Protein AF-A0A3M2CG55-F1 (afdb_monomer_lite)

Structure (mmCIF, N/CA/C/O backbone):
data_AF-A0A3M2CG55-F1
#
_entry.id   AF-A0A3M2CG55-F1
#
loop_
_atom_site.group_PDB
_atom_site.id
_atom_site.type_symbol
_atom_site.label_atom_id
_atom_site.label_alt_id
_atom_site.label_comp_id
_atom_site.label_asym_id
_atom_site.label_entity_id
_atom_site.label_seq_id
_atom_site.pdbx_PDB_ins_code
_atom_site.Cartn_x
_atom_site.Cartn_y
_atom_site.Cartn_z
_atom_site.occupancy
_atom_site.B_iso_or_equiv
_atom_site.auth_seq_id
_atom_site.auth_comp_id
_atom_site.auth_asym_id
_atom_site.auth_atom_id
_atom_site.pdbx_PDB_model_num
ATOM 1 N N . MET A 1 1 ? 23.682 21.531 21.206 1.00 26.25 1 MET A N 1
ATOM 2 C CA . MET A 1 1 ? 23.199 22.755 20.529 1.00 26.25 1 MET A CA 1
ATOM 3 C C . MET A 1 1 ? 21.924 23.245 21.218 1.00 26.25 1 MET A C 1
ATOM 5 O O . MET A 1 1 ? 20.854 23.311 20.641 1.00 26.25 1 MET A O 1
ATOM 9 N N . VAL A 1 2 ? 22.069 23.544 22.510 1.00 25.70 2 VAL A N 1
ATOM 10 C CA . VAL A 1 2 ? 21.074 24.143 23.405 1.00 25.70 2 VAL A CA 1
ATOM 11 C C . VAL A 1 2 ? 21.759 25.420 23.893 1.00 25.70 2 VAL A C 1
ATOM 13 O O . VAL A 1 2 ? 22.900 25.323 24.341 1.00 25.70 2 VAL A O 1
ATOM 16 N N . ARG A 1 3 ? 21.092 26.579 23.776 1.00 21.97 3 ARG A N 1
ATOM 17 C CA . ARG A 1 3 ? 21.588 27.973 23.944 1.00 21.97 3 ARG A CA 1
ATOM 18 C C . ARG A 1 3 ? 21.997 28.702 22.655 1.00 21.97 3 ARG A C 1
ATOM 20 O O . ARG A 1 3 ? 23.155 29.057 22.477 1.00 21.97 3 ARG A O 1
ATOM 27 N N . LEU A 1 4 ? 21.018 29.030 21.816 1.00 25.38 4 LEU A N 1
ATOM 28 C CA . LEU A 1 4 ? 21.006 30.258 21.011 1.00 25.38 4 LEU A CA 1
ATOM 29 C C . LEU A 1 4 ? 19.561 30.522 20.559 1.00 25.38 4 LEU A C 1
ATOM 31 O O . LEU A 1 4 ? 18.880 29.589 20.158 1.00 25.38 4 LEU A O 1
ATOM 35 N N . LEU A 1 5 ? 19.138 31.789 20.643 1.00 26.67 5 LEU A N 1
ATOM 36 C CA . LEU A 1 5 ? 17.836 32.374 20.262 1.00 26.67 5 LEU A CA 1
ATOM 37 C C . LEU A 1 5 ? 16.772 32.508 21.372 1.00 26.67 5 LEU A C 1
ATOM 39 O O . LEU A 1 5 ? 15.738 31.850 21.412 1.00 26.67 5 LEU A O 1
ATOM 43 N N . ARG A 1 6 ? 17.022 33.499 22.239 1.00 24.69 6 ARG A N 1
ATOM 44 C CA . ARG A 1 6 ? 16.004 34.337 22.888 1.00 24.69 6 ARG A CA 1
ATOM 45 C C . ARG A 1 6 ? 15.798 35.608 22.044 1.00 24.69 6 ARG A C 1
ATOM 47 O O . ARG A 1 6 ? 16.784 36.249 21.704 1.00 24.69 6 ARG A O 1
ATOM 54 N N . ARG A 1 7 ? 14.528 36.020 21.933 1.00 24.45 7 ARG A N 1
ATOM 55 C CA . ARG A 1 7 ? 14.006 37.409 21.925 1.00 24.45 7 ARG A CA 1
ATOM 56 C C . ARG A 1 7 ? 14.149 38.290 20.661 1.00 24.45 7 ARG A C 1
ATOM 58 O O . ARG A 1 7 ? 15.180 38.906 20.442 1.00 24.45 7 ARG A O 1
ATOM 65 N N . ALA A 1 8 ? 12.979 38.520 20.048 1.00 23.98 8 ALA A N 1
ATOM 66 C CA . ALA A 1 8 ? 12.213 39.783 20.087 1.00 23.98 8 ALA A CA 1
ATOM 67 C C . ALA A 1 8 ? 12.105 40.664 18.818 1.00 23.98 8 ALA A C 1
ATOM 69 O O . ALA A 1 8 ? 13.100 41.034 18.208 1.00 23.98 8 ALA A O 1
ATOM 70 N N . CYS A 1 9 ? 10.849 41.111 18.626 1.00 21.31 9 CYS A N 1
ATOM 71 C CA . CYS A 1 9 ? 10.344 42.374 18.051 1.00 21.31 9 CYS A CA 1
ATOM 72 C C . CYS A 1 9 ? 9.960 42.408 16.546 1.00 21.31 9 CYS A C 1
ATOM 74 O O . CYS A 1 9 ? 10.848 42.286 15.716 1.00 21.31 9 CYS A O 1
ATOM 76 N N . VAL A 1 10 ? 8.655 42.454 16.158 1.00 26.12 10 VAL A N 1
ATOM 77 C CA . VAL A 1 10 ? 7.650 43.595 16.173 1.00 26.12 10 VAL A CA 1
ATOM 78 C C . VAL A 1 10 ? 7.767 44.415 14.848 1.00 26.12 10 VAL A C 1
ATOM 80 O O . VAL A 1 10 ? 8.865 44.316 14.307 1.00 26.12 10 VAL A O 1
ATOM 83 N N . PRO A 1 11 ? 6.814 45.226 14.268 1.00 41.59 11 PRO A N 1
ATOM 84 C CA . PRO A 1 11 ? 5.489 45.808 14.671 1.00 41.59 11 PRO A CA 1
ATOM 85 C C . PRO A 1 11 ? 4.428 45.940 13.484 1.00 41.59 11 PRO A C 1
ATOM 87 O O . PRO A 1 11 ? 4.685 45.369 12.429 1.00 41.59 11 PRO A O 1
ATOM 90 N N . PRO A 1 12 ? 3.364 46.809 13.486 1.00 51.78 12 PRO A N 1
ATOM 91 C CA . PRO A 1 12 ? 2.307 47.079 14.500 1.00 51.78 12 PRO A CA 1
ATOM 92 C C . PRO A 1 12 ? 0.910 47.613 13.979 1.00 51.78 12 PRO A C 1
ATOM 94 O O . PRO A 1 12 ? 0.717 47.826 12.791 1.00 51.78 12 PRO A O 1
ATOM 97 N N . LEU A 1 13 ? 0.019 47.974 14.937 1.00 23.86 13 LEU A N 1
ATOM 98 C CA . LEU A 1 13 ? -0.875 49.175 15.021 1.00 23.86 13 LEU A CA 1
ATOM 99 C C . LEU A 1 13 ? -1.915 49.458 13.901 1.00 23.86 13 LEU A C 1
ATOM 101 O O . LEU A 1 13 ? -1.547 49.782 12.782 1.00 23.86 13 LEU A O 1
ATOM 105 N N . LEU A 1 14 ? -3.208 49.613 14.247 1.00 22.41 14 LEU A N 1
ATOM 106 C CA . LEU A 1 14 ? -3.832 50.878 14.714 1.00 22.41 14 LEU A CA 1
ATOM 107 C C . LEU A 1 14 ? -5.372 50.889 14.482 1.00 22.41 14 LEU A C 1
ATOM 109 O O . LEU A 1 14 ? -5.838 50.946 13.356 1.00 22.41 14 LEU A O 1
ATOM 113 N N . ALA A 1 15 ? -6.118 50.936 15.590 1.00 22.23 15 ALA A N 1
ATOM 114 C CA . ALA A 1 15 ? -7.274 51.802 15.864 1.00 22.23 15 ALA A CA 1
ATOM 115 C C . ALA A 1 15 ? -8.600 51.797 15.054 1.00 22.23 15 ALA A C 1
ATOM 117 O O . ALA A 1 15 ? -8.653 52.025 13.853 1.00 22.23 15 ALA A O 1
ATOM 118 N N . LEU A 1 16 ? -9.652 51.889 15.885 1.00 22.45 16 LEU A N 1
ATOM 119 C CA . LEU A 1 16 ? -10.784 52.831 15.826 1.00 22.45 16 LEU A CA 1
ATOM 120 C C . LEU A 1 16 ? -12.058 52.409 15.058 1.00 22.45 16 LEU A C 1
ATOM 122 O O . LEU A 1 16 ? -12.044 52.276 13.843 1.00 22.45 16 LEU A O 1
ATOM 126 N N . LEU A 1 17 ? -13.174 52.461 15.814 1.00 21.52 17 LEU A N 1
ATOM 127 C CA . LEU A 1 17 ? -14.553 52.821 15.405 1.00 21.52 17 LEU A CA 1
ATOM 128 C C . LEU A 1 17 ? -15.327 51.736 14.613 1.00 21.52 17 LEU A C 1
ATOM 130 O O . LEU A 1 17 ? -14.801 51.160 13.682 1.00 21.52 17 LEU A O 1
ATOM 134 N N . LEU A 1 18 ? -16.589 51.381 14.888 1.00 25.20 18 LEU A N 1
ATOM 135 C CA . LEU A 1 18 ? -17.715 52.141 15.431 1.00 25.20 18 LEU A CA 1
ATOM 136 C C . LEU A 1 18 ? -18.802 51.194 15.975 1.00 25.20 18 LEU A C 1
ATOM 138 O O . LEU A 1 18 ? -19.165 50.195 15.360 1.00 25.20 18 LEU A O 1
ATOM 142 N N . THR A 1 19 ? -19.341 51.606 17.114 1.00 25.27 19 THR A N 1
ATOM 143 C CA . THR A 1 19 ? -20.649 51.284 17.696 1.00 25.27 19 THR A CA 1
ATOM 144 C C . THR A 1 19 ? -21.826 51.851 16.883 1.00 25.27 19 THR A C 1
ATOM 146 O O . THR A 1 19 ? -21.627 52.812 16.144 1.00 25.27 19 THR A O 1
ATOM 149 N N . LEU A 1 20 ? -23.042 51.313 17.127 1.00 27.09 20 LEU A N 1
ATOM 150 C CA . LEU A 1 20 ? -24.398 51.941 17.164 1.00 27.09 20 LEU A CA 1
ATOM 151 C C . LEU A 1 20 ? -25.459 51.000 16.539 1.00 27.09 20 LEU A C 1
ATOM 153 O O . LEU A 1 20 ? -25.208 50.418 15.496 1.00 27.09 20 LEU A O 1
ATOM 157 N N . ALA A 1 21 ? -26.679 50.819 17.055 1.00 29.12 21 ALA A N 1
ATOM 158 C CA . ALA A 1 21 ? -27.382 51.380 18.208 1.00 29.12 21 ALA A CA 1
ATOM 159 C C . ALA A 1 21 ? -28.706 50.621 18.426 1.00 29.12 21 ALA A C 1
ATOM 161 O O . ALA A 1 21 ? -29.329 50.201 17.454 1.00 29.12 21 ALA A O 1
ATOM 162 N N . ALA A 1 22 ? -29.170 50.565 19.677 1.00 26.06 22 ALA A N 1
ATOM 163 C CA . ALA A 1 22 ? -30.402 51.225 20.149 1.00 26.06 22 ALA A CA 1
ATOM 164 C C . ALA A 1 22 ? -30.485 51.000 21.678 1.00 26.06 22 ALA A C 1
ATOM 166 O O . ALA A 1 22 ? -30.548 49.857 22.113 1.00 26.06 22 ALA A O 1
ATOM 167 N N . CYS A 1 23 ? -30.170 51.990 22.526 1.00 21.98 23 CYS A N 1
ATOM 168 C CA . CYS A 1 23 ? -30.948 53.186 22.927 1.00 21.98 23 CYS A CA 1
ATOM 169 C C . CYS A 1 23 ? -32.095 52.872 23.908 1.00 21.98 23 CYS A C 1
ATOM 171 O O . CYS A 1 23 ? -32.875 51.980 23.607 1.00 21.98 23 CYS A O 1
ATOM 173 N N . VAL A 1 24 ? -32.381 53.600 25.000 1.00 24.64 24 VAL A N 1
ATOM 174 C CA . VAL A 1 24 ? -31.794 54.693 25.838 1.00 24.64 24 VAL A CA 1
ATOM 175 C C . VAL A 1 24 ? -32.980 55.129 26.750 1.00 24.64 24 VAL A C 1
ATOM 177 O O . VAL A 1 24 ? -34.118 55.050 26.292 1.00 24.64 24 VAL A O 1
ATOM 180 N N . ASP A 1 25 ? -32.831 55.314 28.069 1.00 24.08 25 ASP A N 1
ATOM 181 C CA . ASP A 1 25 ? -32.804 56.588 28.852 1.00 24.08 25 ASP A CA 1
ATOM 182 C C . ASP A 1 25 ? -33.180 56.198 30.312 1.00 24.08 25 ASP A C 1
ATOM 184 O O . ASP A 1 25 ? -33.898 55.215 30.492 1.00 24.08 25 ASP A O 1
ATOM 188 N N . ASP A 1 26 ? -32.904 56.896 31.417 1.00 24.23 26 ASP A N 1
ATOM 189 C CA . ASP A 1 26 ? -31.925 57.898 31.867 1.00 24.23 26 ASP A CA 1
ATOM 190 C C . ASP A 1 26 ? -32.228 58.171 33.368 1.00 24.23 26 ASP A C 1
ATOM 192 O O . ASP A 1 26 ? -33.373 58.023 33.793 1.00 24.23 26 ASP A O 1
ATOM 196 N N . ALA A 1 27 ? -31.183 58.556 34.117 1.00 24.98 27 ALA A N 1
ATOM 197 C CA . ALA A 1 27 ? -31.079 59.381 35.341 1.00 24.98 27 ALA A CA 1
ATOM 198 C C . ALA A 1 27 ? -32.081 59.214 36.522 1.00 24.98 27 ALA A C 1
ATOM 200 O O . ALA A 1 27 ? -33.283 59.095 36.360 1.00 24.98 27 ALA A O 1
ATOM 201 N N . SER A 1 28 ? -31.695 59.293 37.806 1.00 25.22 28 SER A N 1
ATOM 202 C CA . SER A 1 28 ? -30.753 60.244 38.419 1.00 25.22 28 SER A CA 1
ATOM 203 C C . SER A 1 28 ? -30.357 59.870 39.869 1.00 25.22 28 SER A C 1
ATOM 205 O O . SER A 1 28 ? -31.207 59.569 40.704 1.00 25.22 28 SER A O 1
ATOM 207 N N . ARG A 1 29 ? -29.051 59.995 40.149 1.00 24.14 29 ARG A N 1
ATOM 208 C CA . ARG A 1 29 ? -28.303 60.117 41.437 1.00 24.14 29 ARG A CA 1
ATOM 209 C C . ARG A 1 29 ? -28.640 61.443 42.188 1.00 24.14 29 ARG A C 1
ATOM 211 O O . ARG A 1 29 ? -29.309 62.249 41.539 1.00 24.14 29 ARG A O 1
ATOM 218 N N . PRO A 1 30 ? -28.198 61.770 43.447 1.00 34.94 30 PRO A N 1
ATOM 219 C CA . PRO A 1 30 ? -26.799 61.701 43.968 1.00 34.94 30 PRO A CA 1
ATOM 220 C C . PRO A 1 30 ? -26.645 61.425 45.500 1.00 34.94 30 PRO A C 1
ATOM 222 O O . PRO A 1 30 ? -27.631 61.375 46.220 1.00 34.94 30 PRO A O 1
ATOM 225 N N . LEU A 1 31 ? -25.483 61.074 46.075 1.00 23.11 31 LEU A N 1
ATOM 226 C CA . LEU A 1 31 ? -24.276 61.879 46.360 1.00 23.11 31 LEU A CA 1
ATOM 227 C C . LEU A 1 31 ? -23.182 60.965 46.983 1.00 23.11 31 LEU A C 1
ATOM 229 O O . LEU A 1 31 ? -23.497 60.094 47.789 1.00 23.11 31 LEU A O 1
ATOM 233 N N . GLU A 1 32 ? -21.914 61.205 46.639 1.00 25.73 32 GLU A N 1
ATOM 234 C CA . GLU A 1 32 ? -20.684 60.778 47.357 1.00 25.73 32 GLU A CA 1
ATOM 235 C C . GLU A 1 32 ? -20.467 61.629 48.641 1.00 25.73 32 GLU A C 1
ATOM 237 O O . GLU A 1 32 ? -21.126 62.673 48.723 1.00 25.73 32 GLU A O 1
ATOM 242 N N . PRO A 1 33 ? -19.583 61.289 49.628 1.00 27.34 33 PRO A N 1
ATOM 243 C CA . PRO A 1 33 ? -18.211 60.761 49.444 1.00 27.34 33 PRO A CA 1
ATOM 244 C C . PRO A 1 33 ? -17.692 59.707 50.474 1.00 27.34 33 PRO A C 1
ATOM 246 O O . PRO A 1 33 ? -18.220 59.544 51.569 1.00 27.34 33 PRO A O 1
ATOM 249 N N . GLN A 1 34 ? -16.607 59.008 50.114 1.00 28.62 34 GLN A N 1
ATOM 250 C CA . GLN A 1 34 ? -15.668 58.277 51.008 1.00 28.62 34 GLN A CA 1
ATOM 251 C C . GLN A 1 34 ? -14.806 59.291 51.823 1.00 28.62 34 GLN A C 1
ATOM 253 O O . GLN A 1 34 ? -14.785 60.448 51.388 1.00 28.62 34 GLN A O 1
ATOM 258 N N . PRO A 1 35 ? -14.055 58.955 52.916 1.00 31.22 35 PRO A N 1
ATOM 259 C CA . PRO A 1 35 ? -13.344 57.676 53.129 1.00 31.22 35 PRO A CA 1
ATOM 260 C C . PRO A 1 35 ? -13.103 57.201 54.606 1.00 31.22 35 PRO A C 1
ATOM 262 O O . PRO A 1 35 ? -13.511 57.851 55.563 1.00 31.22 35 PRO A O 1
ATOM 265 N N . GLU A 1 36 ? -12.367 56.079 54.730 1.00 23.69 36 GLU A N 1
ATOM 266 C CA . GLU A 1 36 ? -11.420 55.677 55.809 1.00 23.69 36 GLU A CA 1
ATOM 267 C C . GLU A 1 36 ? -11.813 54.698 56.957 1.00 23.69 36 GLU A C 1
ATOM 269 O O . GLU A 1 36 ? -12.602 55.015 57.839 1.00 23.69 36 GLU A O 1
ATOM 274 N N . HIS A 1 37 ? -11.117 53.535 56.927 1.00 24.62 37 HIS A N 1
ATOM 275 C CA . HIS A 1 37 ? -10.515 52.690 57.997 1.00 24.62 37 HIS A CA 1
ATOM 276 C C . HIS A 1 37 ? -11.377 52.220 59.199 1.00 24.62 37 HIS A C 1
ATOM 278 O O . HIS A 1 37 ? -12.043 53.006 59.852 1.00 24.62 37 HIS A O 1
ATOM 284 N N . GLY A 1 38 ? -11.388 50.958 59.656 1.00 23.59 38 GLY A N 1
ATOM 285 C CA . GLY A 1 38 ? -10.548 49.765 59.466 1.00 23.59 38 GLY A CA 1
ATOM 286 C C . GLY A 1 38 ? -11.160 48.564 60.246 1.00 23.59 38 GLY A C 1
ATOM 287 O O . GLY A 1 38 ? -12.231 48.710 60.839 1.00 23.59 38 GLY A O 1
ATOM 288 N N . PRO A 1 39 ? -10.550 47.363 60.217 1.00 28.27 39 PRO A N 1
ATOM 289 C CA . PRO A 1 39 ? -11.257 46.078 60.291 1.00 28.27 39 PRO A CA 1
ATOM 290 C C . PRO A 1 39 ? -11.457 45.511 61.711 1.00 28.27 39 PRO A C 1
ATOM 292 O O . PRO A 1 39 ? -10.545 45.505 62.532 1.00 28.27 39 PRO A O 1
ATOM 295 N N . TYR A 1 40 ? -12.624 44.906 61.963 1.00 24.91 40 TYR A N 1
ATOM 296 C CA . TYR A 1 40 ? -12.786 43.854 62.976 1.00 24.91 40 TYR A CA 1
ATOM 297 C C . TYR A 1 40 ? -12.661 42.492 62.277 1.00 24.91 40 TYR A C 1
ATOM 299 O O . TYR A 1 40 ? -13.648 41.930 61.811 1.00 24.91 40 TYR A O 1
ATOM 307 N N . LEU A 1 41 ? -11.434 41.978 62.182 1.00 25.75 41 LEU A N 1
ATOM 308 C CA . LEU A 1 41 ? -11.138 40.604 61.770 1.00 25.75 41 LEU A CA 1
ATOM 309 C C . LEU A 1 41 ? -11.158 39.703 63.014 1.00 25.75 41 LEU A C 1
ATOM 311 O O . LEU A 1 41 ? -10.268 39.768 63.860 1.00 25.75 41 LEU A O 1
ATOM 315 N N . SER A 1 42 ? -12.183 38.861 63.141 1.00 24.69 42 SER A N 1
ATOM 316 C CA . SER A 1 42 ? -12.109 37.648 63.956 1.00 24.69 42 SER A CA 1
ATOM 317 C C . SER A 1 42 ? -11.557 36.525 63.081 1.00 24.69 42 SER A C 1
ATOM 319 O O . SER A 1 42 ? -12.283 35.990 62.247 1.00 24.69 42 SER A O 1
ATOM 321 N N . ILE A 1 43 ? -10.285 36.176 63.259 1.00 27.33 43 ILE A N 1
ATOM 322 C CA . ILE A 1 43 ? -9.711 34.950 62.700 1.00 27.33 43 ILE A CA 1
ATOM 323 C C . ILE A 1 43 ? -10.067 33.822 63.676 1.00 27.33 43 ILE A C 1
ATOM 325 O O . ILE A 1 43 ? -9.558 33.786 64.795 1.00 27.33 43 ILE A O 1
ATOM 329 N N . LEU A 1 44 ? -10.995 32.949 63.284 1.00 29.06 44 LEU A N 1
ATOM 330 C CA . LEU A 1 44 ? -11.189 31.639 63.906 1.00 29.06 44 LEU A CA 1
ATOM 331 C C . LEU A 1 44 ? -10.458 30.632 63.023 1.00 29.06 44 LEU A C 1
ATOM 333 O O . LEU A 1 44 ? -10.974 30.208 61.996 1.00 29.06 44 LEU A O 1
ATOM 337 N N . ASP A 1 45 ? -9.234 30.309 63.425 1.00 27.55 45 ASP A N 1
ATOM 338 C CA . ASP A 1 45 ? -8.445 29.221 62.859 1.00 27.55 45 ASP A CA 1
ATOM 339 C C . ASP A 1 45 ? -9.033 27.900 63.386 1.00 27.55 45 ASP A C 1
ATOM 341 O O . ASP A 1 45 ? -9.084 27.671 64.598 1.00 27.55 45 ASP A O 1
ATOM 345 N N . ALA A 1 46 ? -9.553 27.054 62.498 1.00 26.30 46 ALA A N 1
ATOM 346 C CA . ALA A 1 46 ? -10.105 25.749 62.844 1.00 26.30 46 ALA A CA 1
ATOM 347 C C . ALA A 1 46 ? -9.107 24.659 62.435 1.00 26.30 46 ALA A C 1
ATOM 349 O O . ALA A 1 46 ? -9.047 24.265 61.275 1.00 26.30 46 ALA A O 1
ATOM 350 N N . THR A 1 47 ? -8.338 24.132 63.393 1.00 28.30 47 THR A N 1
ATOM 351 C CA . THR A 1 47 ? -7.600 22.872 63.214 1.00 28.30 47 THR A CA 1
ATOM 352 C C . THR A 1 47 ? -8.064 21.819 64.227 1.00 28.30 47 THR A C 1
ATOM 354 O O . THR A 1 47 ? -8.096 22.053 65.430 1.00 28.30 47 THR A O 1
ATOM 357 N N . ARG A 1 48 ? -8.487 20.675 63.668 1.00 33.22 48 ARG A N 1
ATOM 358 C CA . ARG A 1 48 ? -8.722 19.319 64.215 1.00 33.22 48 ARG A CA 1
ATOM 359 C C . ARG A 1 48 ? -8.909 19.153 65.739 1.00 33.22 48 ARG A C 1
ATOM 361 O O . ARG A 1 48 ? -7.951 19.206 66.501 1.00 33.22 48 ARG A O 1
ATOM 368 N N . GLY A 1 49 ? -10.128 18.738 66.106 1.00 32.31 49 GLY A N 1
ATOM 369 C CA . GLY A 1 49 ? -10.450 17.916 67.281 1.00 32.31 49 GLY A CA 1
ATOM 370 C C . GLY A 1 49 ? -10.483 18.635 68.628 1.00 32.31 49 GLY A C 1
ATOM 371 O O . GLY A 1 49 ? -9.434 18.888 69.199 1.00 32.31 49 GLY A O 1
ATOM 372 N N . GLY A 1 50 ? -11.686 18.901 69.159 1.00 41.84 50 GLY A N 1
ATOM 373 C CA . GLY A 1 50 ? -11.989 19.041 70.601 1.00 41.84 50 GLY A CA 1
ATOM 374 C C . GLY A 1 50 ? -11.185 20.034 71.461 1.00 41.84 50 GLY A C 1
ATOM 375 O O . GLY A 1 50 ? -11.434 20.117 72.660 1.00 41.84 50 GLY A O 1
ATOM 376 N N . ASN A 1 51 ? -10.242 20.782 70.890 1.00 40.94 51 ASN A N 1
ATOM 377 C CA . ASN A 1 51 ? -9.296 21.623 71.609 1.00 40.94 51 ASN A CA 1
ATOM 378 C C . ASN A 1 51 ? -9.792 23.064 71.744 1.00 40.94 51 ASN A C 1
ATOM 380 O O . ASN A 1 51 ? -10.634 23.524 70.965 1.00 40.94 51 ASN A O 1
ATOM 384 N N . PRO A 1 52 ? -9.292 23.787 72.756 1.00 48.00 52 PRO A N 1
ATOM 385 C CA . PRO A 1 52 ? -9.933 25.012 73.163 1.00 48.00 52 PRO A CA 1
ATOM 386 C C . PRO A 1 52 ? -9.643 26.218 72.252 1.00 48.00 52 PRO A C 1
ATOM 388 O O . PRO A 1 52 ? -8.539 26.376 71.735 1.00 48.00 52 PRO A O 1
ATOM 391 N N . ARG A 1 53 ? -10.638 27.097 72.068 1.00 48.31 53 ARG A N 1
ATOM 392 C CA . ARG A 1 53 ? -10.574 28.263 71.161 1.00 48.31 53 ARG A CA 1
ATOM 393 C C . ARG A 1 53 ? -9.811 29.434 71.780 1.00 48.31 53 ARG A C 1
ATOM 395 O O . ARG A 1 53 ? -9.934 29.681 72.977 1.00 48.31 53 ARG A O 1
ATOM 402 N N . PHE A 1 54 ? -9.075 30.188 70.958 1.00 44.91 54 PHE A N 1
ATOM 403 C CA . PHE A 1 54 ? -8.221 31.305 71.382 1.00 44.91 54 PHE A CA 1
ATOM 404 C C . PHE A 1 54 ? -8.761 32.674 70.931 1.00 44.91 54 PHE A C 1
ATOM 406 O O . PHE A 1 54 ? -9.167 32.846 69.783 1.00 44.91 54 PHE A O 1
ATOM 413 N N . ARG A 1 55 ? -8.723 33.684 71.816 1.00 48.47 55 ARG A N 1
ATOM 414 C CA . ARG A 1 55 ? -9.085 35.079 71.487 1.00 48.47 55 ARG A CA 1
ATOM 415 C C . ARG A 1 55 ? -8.189 36.094 72.207 1.00 48.47 55 ARG A C 1
ATOM 417 O O . ARG A 1 55 ? -8.151 36.107 73.438 1.00 48.47 55 ARG A O 1
ATOM 424 N N . PHE A 1 56 ? -7.533 36.995 71.464 1.00 56.03 56 PHE A N 1
ATOM 425 C CA . PHE A 1 56 ? -6.848 38.170 72.030 1.00 56.03 56 PHE A CA 1
ATOM 426 C C . PHE A 1 56 ? -7.860 39.234 72.482 1.00 56.03 56 PHE A C 1
ATOM 428 O O . PHE A 1 56 ? -8.812 39.552 71.768 1.00 56.03 56 PHE A O 1
ATOM 435 N N . LEU A 1 57 ? -7.652 39.807 73.671 1.00 54.91 57 LEU A N 1
ATOM 436 C CA . LEU A 1 57 ? -8.482 40.900 74.192 1.00 54.91 57 LEU A CA 1
ATOM 437 C C . LEU A 1 57 ? -7.800 42.261 73.933 1.00 54.91 57 LEU A C 1
ATOM 439 O O . LEU A 1 57 ? -6.601 42.382 74.192 1.00 54.91 57 LEU A O 1
ATOM 443 N N . PRO A 1 58 ? -8.525 43.301 73.475 1.00 46.22 58 PRO A N 1
ATOM 444 C CA . PRO A 1 58 ? -7.923 44.576 73.080 1.00 46.22 58 PRO A CA 1
ATOM 445 C C . PRO A 1 58 ? -7.252 45.327 74.255 1.00 46.22 58 PRO A C 1
ATOM 447 O O . PRO A 1 58 ? -7.710 45.232 75.403 1.00 46.22 58 PRO A O 1
ATOM 450 N N . PRO A 1 59 ? -6.189 46.120 74.002 1.00 44.22 59 PRO A N 1
ATOM 451 C CA . PRO A 1 59 ? -5.554 46.957 75.016 1.00 44.22 59 PRO A CA 1
ATOM 452 C C . PRO A 1 59 ? -6.447 48.154 75.393 1.00 44.22 59 PRO A C 1
ATOM 454 O O . PRO A 1 59 ? -6.875 48.931 74.547 1.00 44.22 59 PRO A O 1
ATOM 457 N N . LEU A 1 60 ? -6.715 48.338 76.691 1.00 36.41 60 LEU A N 1
ATOM 458 C CA . LEU A 1 60 ? -7.422 49.518 77.209 1.00 36.41 60 LEU A CA 1
ATOM 459 C C . LEU A 1 60 ? -6.591 50.787 76.938 1.00 36.41 60 LEU A C 1
ATOM 461 O O . LEU A 1 60 ? -5.529 50.961 77.540 1.00 36.41 60 LEU A O 1
ATOM 465 N N . GLY A 1 61 ? -7.083 51.676 76.071 1.00 32.97 61 GLY A N 1
ATOM 466 C CA . GLY A 1 61 ? -6.519 53.015 75.872 1.00 32.97 61 GLY A CA 1
ATOM 467 C C . GLY A 1 61 ? -6.533 53.863 77.160 1.00 32.97 61 GLY A C 1
ATOM 468 O O . GLY A 1 61 ? -7.269 53.555 78.106 1.00 32.97 61 GLY A O 1
ATOM 469 N N . PRO A 1 62 ? -5.710 54.926 77.248 1.00 33.47 62 PRO A N 1
ATOM 470 C CA . PRO A 1 62 ? -5.641 55.775 78.435 1.00 33.47 62 PRO A CA 1
ATOM 471 C C . PRO A 1 62 ? -6.990 56.471 78.676 1.00 33.47 62 PRO A C 1
ATOM 473 O O . PRO A 1 62 ? -7.491 57.184 77.811 1.00 33.47 62 PRO A O 1
ATOM 476 N N . ARG A 1 63 ? -7.581 56.272 79.864 1.00 27.48 63 ARG A N 1
ATOM 477 C CA . ARG A 1 63 ? -8.777 57.009 80.300 1.00 27.48 63 ARG A CA 1
ATOM 478 C C . ARG A 1 63 ? -8.461 58.506 80.344 1.00 27.48 63 ARG A C 1
ATOM 480 O O . ARG A 1 63 ? -7.553 58.922 81.063 1.00 27.48 63 ARG A O 1
ATOM 487 N N . LEU A 1 64 ? -9.231 59.284 79.588 1.00 28.31 64 LEU A N 1
ATOM 488 C CA . LEU A 1 64 ? -9.292 60.738 79.684 1.00 28.31 64 LEU A CA 1
ATOM 489 C C . LEU A 1 64 ? -9.767 61.144 81.086 1.00 28.31 64 LEU A C 1
ATOM 491 O O . LEU A 1 64 ? -10.666 60.526 81.657 1.00 28.31 64 LEU A O 1
ATOM 495 N N . ALA A 1 65 ? -9.106 62.157 81.637 1.00 27.09 65 ALA A N 1
ATOM 496 C CA . ALA A 1 65 ? -9.403 62.764 82.925 1.00 27.09 65 ALA A CA 1
ATOM 497 C C . ALA A 1 65 ? -10.781 63.450 82.927 1.00 27.09 65 ALA A C 1
ATOM 499 O O . ALA A 1 65 ? -11.164 64.073 81.939 1.00 27.09 65 ALA A O 1
ATOM 500 N N . GLY A 1 66 ? -11.482 63.359 84.059 1.00 27.75 66 GLY A N 1
ATOM 501 C CA . GLY A 1 66 ? -12.753 64.033 84.322 1.00 27.75 66 GLY A CA 1
ATOM 502 C C . GLY A 1 66 ? -13.282 63.719 85.725 1.00 27.75 66 GLY A C 1
ATOM 503 O O . GLY A 1 66 ? -14.079 62.805 85.887 1.00 27.75 66 GLY A O 1
ATOM 504 N N . ASP A 1 67 ? -12.772 64.483 86.692 1.00 25.36 67 ASP A N 1
ATOM 505 C CA . ASP A 1 67 ? -13.366 64.911 87.970 1.00 25.36 67 ASP A CA 1
ATOM 506 C C . ASP A 1 67 ? -13.632 63.943 89.150 1.00 25.36 67 ASP A C 1
ATOM 508 O O . ASP A 1 67 ? -14.605 63.202 89.226 1.00 25.36 67 ASP A O 1
ATOM 512 N N . GLU A 1 68 ? -12.720 64.081 90.128 1.00 28.64 68 GLU A N 1
ATOM 513 C CA . GLU A 1 68 ? -12.942 64.527 91.520 1.00 28.64 68 GLU A CA 1
ATOM 514 C C . GLU A 1 68 ? -13.943 63.806 92.456 1.00 28.64 68 GLU A C 1
ATOM 516 O O . GLU A 1 68 ? -15.151 63.984 92.368 1.00 28.64 68 GLU A O 1
ATOM 521 N N . LYS A 1 69 ? -13.383 63.194 93.521 1.00 24.66 69 LYS A N 1
ATOM 522 C CA . LYS A 1 69 ? -13.376 63.659 94.940 1.00 24.66 69 LYS A CA 1
ATOM 523 C C . LYS A 1 69 ? -13.661 62.593 96.016 1.00 24.66 69 LYS A C 1
ATOM 525 O O . LYS A 1 69 ? -14.460 61.685 95.852 1.00 24.66 69 LYS A O 1
ATOM 530 N N . SER A 1 70 ? -12.993 62.867 97.146 1.00 24.34 70 SER A N 1
ATOM 531 C CA . SER A 1 70 ? -13.140 62.401 98.540 1.00 24.34 70 SER A CA 1
ATOM 532 C C . SER A 1 70 ? -12.770 60.946 98.848 1.00 24.34 70 SER A C 1
ATOM 534 O O . SER A 1 70 ? -13.454 60.021 98.440 1.00 24.34 70 SER A O 1
ATOM 536 N N . GLU A 1 71 ? -11.620 60.717 99.494 1.00 27.95 71 GLU A N 1
ATOM 537 C CA . GLU A 1 71 ? -11.439 60.623 100.968 1.00 27.95 71 GLU A CA 1
ATOM 538 C C . GLU A 1 71 ? -11.327 59.142 101.365 1.00 27.95 71 GLU A C 1
ATOM 540 O O . GLU A 1 71 ? -12.005 58.308 100.793 1.00 27.95 71 GLU A O 1
ATOM 545 N N . LYS A 1 72 ? -10.549 58.677 102.340 1.00 23.97 72 LYS A N 1
ATOM 546 C CA . LYS A 1 72 ? -9.416 59.136 103.156 1.00 23.97 72 LYS A CA 1
ATOM 547 C C . LYS A 1 72 ? -9.107 57.907 104.028 1.00 23.97 72 LYS A C 1
ATOM 549 O O . LYS A 1 72 ? -10.053 57.238 104.430 1.00 23.97 72 LYS A O 1
ATOM 554 N N . SER A 1 73 ? -7.844 57.739 104.434 1.00 23.48 73 SER A N 1
ATOM 555 C CA . SER A 1 73 ? -7.413 57.048 105.674 1.00 23.48 73 SER A CA 1
ATOM 556 C C . SER A 1 73 ? -7.702 55.532 105.786 1.00 23.48 73 SER A C 1
ATOM 558 O O . SER A 1 73 ? -8.723 55.048 105.341 1.00 23.48 73 SER A O 1
ATOM 560 N N . GLU A 1 74 ? -6.882 54.679 106.390 1.00 26.92 74 GLU A N 1
ATOM 561 C CA . GLU A 1 74 ? -5.703 54.830 107.237 1.00 26.92 74 GLU A CA 1
ATOM 562 C C . GLU A 1 74 ? -5.092 53.424 107.431 1.00 26.92 74 GLU A C 1
ATOM 564 O O . GLU A 1 74 ? -5.856 52.470 107.493 1.00 26.92 74 GLU A O 1
ATOM 569 N N . LYS A 1 75 ? -3.757 53.358 107.611 1.00 24.55 75 LYS A N 1
ATOM 570 C CA . LYS A 1 75 ? -3.008 52.503 108.573 1.00 24.55 75 LYS A CA 1
ATOM 571 C C . LYS A 1 75 ? -3.221 50.969 108.574 1.00 24.55 75 LYS A C 1
ATOM 573 O O . LYS A 1 75 ? -4.293 50.452 108.352 1.00 24.55 75 LYS A O 1
ATOM 578 N N . SER A 1 76 ? -2.280 50.121 108.967 1.00 23.45 76 SER A N 1
ATOM 579 C CA . SER A 1 76 ? -0.848 50.174 109.261 1.00 23.45 76 SER A CA 1
ATOM 580 C C . SER A 1 76 ? -0.466 48.780 109.774 1.00 23.45 76 SER A C 1
ATOM 582 O O . SER A 1 76 ? -1.257 48.159 110.471 1.00 23.45 76 SER A O 1
ATOM 584 N N . GLU A 1 77 ? 0.796 48.416 109.557 1.00 26.44 77 GLU A N 1
ATOM 585 C CA . GLU A 1 77 ? 1.646 47.671 110.500 1.00 26.44 77 GLU A CA 1
ATOM 586 C C . GLU A 1 77 ? 1.476 46.154 110.737 1.00 26.44 77 GLU A C 1
ATOM 588 O O . GLU A 1 77 ? 0.502 45.697 111.316 1.00 26.44 77 GLU A O 1
ATOM 593 N N . LYS A 1 78 ? 2.617 45.478 110.476 1.00 24.64 78 LYS A N 1
ATOM 594 C CA . LYS A 1 78 ? 3.359 44.545 111.362 1.00 24.64 78 LYS A CA 1
ATOM 595 C C . LYS A 1 78 ? 2.695 43.207 111.718 1.00 24.64 78 LYS A C 1
ATOM 597 O O . LYS A 1 78 ? 1.493 43.085 111.805 1.00 24.64 78 LYS A O 1
ATOM 602 N N . SER A 1 79 ? 3.406 42.147 112.080 1.00 24.72 79 SER A N 1
ATOM 603 C CA . SER A 1 79 ? 4.786 41.672 111.944 1.00 24.72 79 SER A CA 1
ATOM 604 C C . SER A 1 79 ? 4.828 40.347 112.719 1.00 24.72 79 SER A C 1
ATOM 606 O O . SER A 1 79 ? 4.096 40.190 113.687 1.00 24.72 79 SER A O 1
ATOM 608 N N . GLU A 1 80 ? 5.800 39.500 112.387 1.00 27.16 80 GLU A N 1
ATOM 609 C CA . GLU A 1 80 ? 6.489 38.592 113.320 1.00 27.16 80 GLU A CA 1
ATOM 610 C C . GLU A 1 80 ? 5.872 37.238 113.753 1.00 27.16 80 GLU A C 1
ATOM 612 O O . GLU A 1 80 ? 4.941 37.135 114.537 1.00 27.16 80 GLU A O 1
ATOM 617 N N . LYS A 1 81 ? 6.628 36.206 113.339 1.00 26.47 81 LYS A N 1
ATOM 618 C CA . LYS A 1 81 ? 7.335 35.195 114.157 1.00 26.47 81 LYS A CA 1
ATOM 619 C C . LYS A 1 81 ? 6.578 34.042 114.840 1.00 26.47 81 LYS A C 1
ATOM 621 O O . LYS A 1 81 ? 5.930 34.180 115.862 1.00 26.47 81 LYS A O 1
ATOM 626 N N . SER A 1 82 ? 7.020 32.865 114.386 1.00 24.78 82 SER A N 1
ATOM 627 C CA . SER A 1 82 ? 7.616 31.766 115.164 1.00 24.78 82 SER A CA 1
ATOM 628 C C . SER A 1 82 ? 6.742 30.924 116.097 1.00 24.78 82 SER A C 1
ATOM 630 O O . SER A 1 82 ? 6.315 31.377 117.149 1.00 24.78 82 SER A O 1
ATOM 632 N N . GLY A 1 83 ? 6.783 29.614 115.838 1.00 24.89 83 GLY A N 1
ATOM 633 C CA . GLY A 1 83 ? 7.372 28.692 116.809 1.00 24.89 83 GLY A CA 1
ATOM 634 C C . GLY A 1 83 ? 6.437 27.674 117.464 1.00 24.89 83 GLY A C 1
ATOM 635 O O . GLY A 1 83 ? 5.602 28.020 118.283 1.00 24.89 83 GLY A O 1
ATOM 636 N N . LYS A 1 84 ? 6.791 26.404 117.224 1.00 25.02 84 LYS A N 1
ATOM 637 C CA . LYS A 1 84 ? 6.734 25.251 118.143 1.00 25.02 84 LYS A CA 1
ATOM 638 C C . LYS A 1 84 ? 5.399 24.547 118.442 1.00 25.02 84 LYS A C 1
ATOM 640 O O . LYS A 1 84 ? 4.600 24.959 119.264 1.00 25.02 84 LYS A O 1
ATOM 645 N N . GLU A 1 85 ? 5.381 23.327 117.898 1.00 25.25 85 GLU A N 1
ATOM 646 C CA . GLU A 1 85 ? 5.245 22.031 118.586 1.00 25.25 85 GLU A CA 1
ATOM 647 C C . GLU A 1 85 ? 3.923 21.595 119.252 1.00 25.25 85 GLU A C 1
ATOM 649 O O . GLU A 1 85 ? 3.506 22.094 120.289 1.00 25.25 85 GLU A O 1
ATOM 654 N N . ARG A 1 86 ? 3.512 20.411 118.762 1.00 25.88 86 ARG A N 1
ATOM 655 C CA . ARG A 1 86 ? 3.018 19.207 119.462 1.00 25.88 86 ARG A CA 1
ATOM 656 C C . ARG A 1 86 ? 1.505 18.990 119.631 1.00 25.88 86 ARG A C 1
ATOM 658 O O . ARG A 1 86 ? 0.862 19.522 120.520 1.00 25.88 86 ARG A O 1
ATOM 665 N N . LYS A 1 87 ? 1.114 17.901 118.949 1.00 23.83 87 LYS A N 1
ATOM 666 C CA . LYS A 1 87 ? 0.344 16.730 119.417 1.00 23.83 87 LYS A CA 1
ATOM 667 C C . LYS A 1 87 ? -1.193 16.754 119.331 1.00 23.83 87 LYS A C 1
ATOM 669 O O . LYS A 1 87 ? -1.886 17.278 120.185 1.00 23.83 87 LYS A O 1
ATOM 674 N N . SER A 1 88 ? -1.636 15.873 118.428 1.00 24.22 88 SER A N 1
ATOM 675 C CA . SER A 1 88 ? -2.602 14.776 118.619 1.00 24.22 88 SER A CA 1
ATOM 676 C C . SER A 1 88 ? -4.113 15.041 118.622 1.00 24.22 88 SER A C 1
ATOM 678 O O . SER A 1 88 ? -4.628 15.745 119.477 1.00 24.22 88 SER A O 1
ATOM 680 N N . LYS A 1 89 ? -4.760 14.206 117.786 1.00 25.06 89 LYS A N 1
ATOM 681 C CA . LYS A 1 89 ? -6.117 13.618 117.837 1.00 25.06 89 LYS A CA 1
ATOM 682 C C . LYS A 1 89 ? -7.308 14.406 117.258 1.00 25.06 89 LYS A C 1
ATOM 684 O O . LYS A 1 89 ? -7.930 15.201 117.940 1.00 25.06 89 LYS A O 1
ATOM 689 N N . LYS A 1 90 ? -7.657 14.010 116.023 1.00 26.88 90 LYS A N 1
ATOM 690 C CA . LYS A 1 90 ? -8.836 13.195 115.629 1.00 26.88 90 LYS A CA 1
ATOM 691 C C . LYS A 1 90 ? -10.245 13.691 116.021 1.00 26.88 90 LYS A C 1
ATOM 693 O O . LYS A 1 90 ? -10.624 13.527 117.173 1.00 26.88 90 LYS A O 1
ATOM 698 N N . SER A 1 91 ? -11.022 14.082 115.002 1.00 24.80 91 SER A N 1
ATOM 699 C CA . SER A 1 91 ? -12.426 13.689 114.696 1.00 24.80 91 SER A CA 1
ATOM 700 C C . SER A 1 91 ? -12.860 14.465 113.433 1.00 24.80 91 SER A C 1
ATOM 702 O O . SER A 1 91 ? -12.833 15.689 113.456 1.00 24.80 91 SER A O 1
ATOM 704 N N . GLU A 1 92 ? -12.959 13.849 112.253 1.00 32.25 92 GLU A N 1
ATOM 705 C CA . GLU A 1 92 ? -14.157 13.157 111.728 1.00 32.25 92 GLU A CA 1
ATOM 706 C C . GLU A 1 92 ? -15.329 14.116 111.443 1.00 32.25 92 GLU A C 1
ATOM 708 O O . GLU A 1 92 ? -16.022 14.537 112.370 1.00 32.25 92 GLU A O 1
ATOM 713 N N . LYS A 1 93 ? -15.507 14.462 110.155 1.00 28.11 93 LYS A N 1
ATOM 714 C CA . LYS A 1 93 ? -16.806 14.699 109.503 1.00 28.11 93 LYS A CA 1
ATOM 715 C C . LYS A 1 93 ? -16.640 14.815 107.978 1.00 28.11 93 LYS A C 1
ATOM 717 O O . LYS A 1 93 ? -16.146 15.823 107.490 1.00 28.11 93 LYS A O 1
ATOM 722 N N . ASP A 1 94 ? -16.908 13.692 107.328 1.00 28.23 94 ASP A N 1
ATOM 723 C CA . ASP A 1 94 ? -17.738 13.450 106.141 1.00 28.23 94 ASP A CA 1
ATOM 724 C C . ASP A 1 94 ? -17.981 14.552 105.090 1.00 28.23 94 ASP A C 1
ATOM 726 O O . ASP A 1 94 ? -18.278 15.705 105.403 1.00 28.23 94 ASP A O 1
ATOM 730 N N . ASP A 1 95 ? -17.989 14.034 103.857 1.00 30.19 95 ASP A N 1
ATOM 731 C CA . ASP A 1 95 ? -18.680 14.452 102.633 1.00 30.19 95 ASP A CA 1
ATOM 732 C C . ASP A 1 95 ? -17.908 15.251 101.557 1.00 30.19 95 ASP A C 1
ATOM 734 O O . ASP A 1 95 ? -17.514 16.406 101.715 1.00 30.19 95 ASP A O 1
ATOM 738 N N . ASP A 1 96 ? -17.771 14.540 100.427 1.00 28.77 96 ASP A N 1
ATOM 739 C CA . ASP A 1 96 ? -17.675 14.963 99.026 1.00 28.77 96 ASP A CA 1
ATOM 740 C C . ASP A 1 96 ? -16.347 15.535 98.503 1.00 28.77 96 ASP A C 1
ATOM 742 O O . ASP A 1 96 ? -16.228 16.680 98.067 1.00 28.77 96 ASP A O 1
ATOM 746 N N . GLY A 1 97 ? -15.343 14.651 98.448 1.00 28.25 97 GLY A N 1
ATOM 747 C CA . GLY A 1 97 ? -14.192 14.781 97.555 1.00 28.25 97 GLY A CA 1
ATOM 748 C C . GLY A 1 97 ? -14.566 14.404 96.119 1.00 28.25 97 GLY A C 1
ATOM 749 O O . GLY A 1 97 ? -14.571 13.230 95.760 1.00 28.25 97 GLY A O 1
ATOM 750 N N . MET A 1 98 ? -14.874 15.422 95.320 1.00 29.95 98 MET A N 1
ATOM 751 C CA . MET A 1 98 ? -14.813 15.389 93.862 1.00 29.95 98 MET A CA 1
ATOM 752 C C . MET A 1 98 ? -13.327 15.342 93.464 1.00 29.95 98 MET A C 1
ATOM 754 O O . MET A 1 98 ? -12.628 16.346 93.605 1.00 29.95 98 MET A O 1
ATOM 758 N N . ASP A 1 99 ? -12.829 14.186 93.018 1.00 31.70 99 ASP A N 1
ATOM 759 C CA . ASP A 1 99 ? -11.563 14.107 92.278 1.00 31.70 99 ASP A CA 1
ATOM 760 C C . ASP A 1 99 ? -11.788 14.783 90.916 1.00 31.70 99 ASP A C 1
ATOM 762 O O . ASP A 1 99 ? -12.272 14.176 89.961 1.00 31.70 99 ASP A O 1
ATOM 766 N N . ASP A 1 100 ? -11.513 16.086 90.857 1.00 34.28 100 ASP A N 1
ATOM 767 C CA . ASP A 1 100 ? -11.424 16.846 89.615 1.00 34.28 100 ASP A CA 1
ATOM 768 C C . ASP A 1 100 ? -10.040 16.606 88.997 1.00 34.28 100 ASP A C 1
ATOM 770 O O . ASP A 1 100 ? -9.091 17.364 89.201 1.00 34.28 100 ASP A O 1
ATOM 774 N N . ASP A 1 101 ? -9.920 15.499 88.267 1.00 36.47 101 ASP A N 1
ATOM 775 C CA . ASP A 1 101 ? -8.757 15.131 87.455 1.00 36.47 101 ASP A CA 1
ATOM 776 C C . ASP A 1 101 ? -8.716 15.963 86.148 1.00 36.47 101 ASP A C 1
ATOM 778 O O . ASP A 1 101 ? -8.488 15.449 85.050 1.00 36.47 101 ASP A O 1
ATOM 782 N N . THR A 1 102 ? -8.963 17.278 86.237 1.00 35.38 102 THR A N 1
ATOM 783 C CA . THR A 1 102 ? -8.810 18.190 85.098 1.00 35.38 102 THR A CA 1
ATOM 784 C C . THR A 1 102 ? -7.345 18.644 85.011 1.00 35.38 102 THR A C 1
ATOM 786 O O . THR A 1 102 ? -6.839 19.286 85.938 1.00 35.38 102 THR A O 1
ATOM 789 N N . PRO A 1 103 ? -6.617 18.363 83.912 1.00 43.41 103 PRO A N 1
ATOM 790 C CA . PRO A 1 103 ? -5.254 18.851 83.744 1.00 43.41 103 PRO A CA 1
ATOM 791 C C . PRO A 1 103 ? -5.254 20.386 83.726 1.00 43.41 103 PRO A C 1
ATOM 793 O O . PRO A 1 103 ? -5.842 21.018 82.849 1.00 43.41 103 PRO A O 1
ATOM 796 N N . ALA A 1 104 ? -4.590 21.005 84.704 1.00 56.88 104 ALA A N 1
ATOM 797 C CA . ALA A 1 104 ? -4.443 22.456 84.748 1.00 56.88 104 ALA A CA 1
ATOM 798 C C . ALA A 1 104 ? -3.691 22.943 83.495 1.00 56.88 104 ALA A C 1
ATOM 800 O O . ALA A 1 104 ? -2.509 22.635 83.329 1.00 56.88 104 ALA A O 1
ATOM 801 N N . LEU A 1 105 ? -4.371 23.700 82.627 1.00 61.56 105 LEU A N 1
ATOM 802 C CA . LEU A 1 105 ? -3.827 24.266 81.385 1.00 61.56 105 LEU A CA 1
ATOM 803 C C . LEU A 1 105 ? -2.491 24.992 81.648 1.00 61.56 105 LEU A C 1
ATOM 805 O O . LEU A 1 105 ? -2.428 25.891 82.493 1.00 61.56 105 LEU A O 1
ATOM 809 N N . ARG A 1 106 ? -1.423 24.647 80.907 1.00 72.50 106 ARG A N 1
ATOM 810 C CA . ARG A 1 106 ? -0.076 25.245 81.047 1.00 72.50 106 ARG A CA 1
ATOM 811 C C . ARG A 1 106 ? 0.335 26.100 79.837 1.00 72.50 106 ARG A C 1
ATOM 813 O O . ARG A 1 106 ? 1.274 25.742 79.123 1.00 72.50 106 ARG A O 1
ATOM 820 N N . PRO A 1 107 ? -0.324 27.239 79.569 1.00 78.69 107 PRO A N 1
ATOM 821 C CA . PRO A 1 107 ? 0.063 28.065 78.439 1.00 78.69 107 PRO A CA 1
ATOM 822 C C . PRO A 1 107 ? 1.413 28.769 78.650 1.00 78.69 107 PRO A C 1
ATOM 824 O O . PRO A 1 107 ? 1.805 29.126 79.767 1.00 78.69 107 PRO A O 1
ATOM 827 N N . VAL A 1 108 ? 2.109 29.005 77.541 1.00 81.50 108 VAL A N 1
ATOM 828 C CA . VAL A 1 108 ? 3.377 29.729 77.430 1.00 81.50 108 VAL A CA 1
ATOM 829 C C . VAL A 1 108 ? 3.199 30.863 76.424 1.00 81.50 108 VAL A C 1
ATOM 831 O O . VAL A 1 108 ? 2.630 30.655 75.359 1.00 81.50 108 VAL A O 1
ATOM 834 N N . VAL A 1 109 ? 3.690 32.061 76.737 1.00 84.00 109 VAL A N 1
ATOM 835 C CA . VAL A 1 109 ? 3.770 33.165 75.765 1.00 84.00 109 VAL A CA 1
ATOM 836 C C . VAL A 1 109 ? 5.230 33.367 75.383 1.00 84.00 109 VAL A C 1
ATOM 838 O O . VAL A 1 109 ? 6.039 33.701 76.244 1.00 84.00 109 VAL A O 1
ATOM 841 N N . GLU A 1 110 ? 5.568 33.178 74.115 1.00 86.06 110 GLU A N 1
ATOM 842 C CA . GLU A 1 110 ? 6.903 33.387 73.549 1.00 86.06 110 GLU A CA 1
ATOM 843 C C . GLU A 1 110 ? 6.920 34.670 72.715 1.00 86.06 110 GLU A C 1
ATOM 845 O O . GLU A 1 110 ? 5.970 34.979 72.001 1.00 86.06 110 GLU A O 1
ATOM 850 N N . ILE A 1 111 ? 8.002 35.433 72.812 1.00 86.81 111 ILE A N 1
ATOM 851 C CA . ILE A 1 111 ? 8.236 36.641 72.028 1.00 86.81 111 ILE A CA 1
ATOM 852 C C . ILE A 1 111 ? 9.531 36.446 71.271 1.00 86.81 111 ILE A C 1
ATOM 854 O O . ILE A 1 111 ? 10.560 36.160 71.881 1.00 86.81 111 ILE A O 1
ATOM 858 N N . CYS A 1 112 ? 9.493 36.624 69.958 1.00 85.31 112 CYS A N 1
ATOM 859 C CA . CYS A 1 112 ? 10.641 36.397 69.092 1.00 85.31 112 CYS A CA 1
ATOM 860 C C . CYS A 1 112 ? 10.748 37.459 67.997 1.00 85.31 112 CYS A C 1
ATOM 862 O O . CYS A 1 112 ? 9.754 38.074 67.607 1.00 85.31 112 CYS A O 1
ATOM 864 N N . ARG A 1 113 ? 11.976 37.707 67.528 1.00 86.25 113 ARG A N 1
ATOM 865 C CA . ARG A 1 113 ? 12.244 38.636 66.421 1.00 86.25 113 ARG A CA 1
ATOM 866 C C . ARG A 1 113 ? 11.850 37.984 65.096 1.00 86.25 113 ARG A C 1
ATOM 868 O O . ARG A 1 113 ? 12.167 36.811 64.875 1.00 86.25 113 ARG A O 1
ATOM 875 N N . LEU A 1 114 ? 11.171 38.742 64.237 1.00 80.38 114 LEU A N 1
ATOM 876 C CA . LEU A 1 114 ? 10.795 38.291 62.900 1.00 80.38 114 LEU A CA 1
ATOM 877 C C . LEU A 1 114 ? 11.958 38.467 61.919 1.00 80.38 114 LEU A C 1
ATOM 879 O O . LEU A 1 114 ? 12.548 39.544 61.828 1.00 80.38 114 LEU A O 1
ATOM 883 N N . GLU A 1 115 ? 12.241 37.412 61.157 1.00 77.19 115 GLU A N 1
ATOM 884 C CA . GLU A 1 115 ? 13.035 37.464 59.928 1.00 77.19 115 GLU A CA 1
ATOM 885 C C . GLU A 1 115 ? 12.186 36.831 58.817 1.00 77.19 115 GLU A C 1
ATOM 887 O O . GLU A 1 115 ? 11.998 35.613 58.766 1.00 77.19 115 GLU A O 1
ATOM 892 N N . GLY A 1 116 ? 11.585 37.674 57.971 1.00 70.06 116 GLY A N 1
ATOM 893 C CA . GLY A 1 116 ? 10.526 37.239 57.056 1.00 70.06 116 GLY A CA 1
ATOM 894 C C . GLY A 1 116 ? 9.274 36.753 57.814 1.00 70.06 116 GLY A C 1
ATOM 895 O O . GLY A 1 116 ? 8.959 37.299 58.871 1.00 70.06 116 GLY A O 1
ATOM 896 N N . PRO A 1 117 ? 8.550 35.729 57.317 1.00 63.22 117 PRO A N 1
ATOM 897 C CA . PRO A 1 117 ? 7.333 35.222 57.965 1.00 63.22 117 PRO A CA 1
ATOM 898 C C . PRO A 1 117 ? 7.598 34.352 59.211 1.00 63.22 117 PRO A C 1
ATOM 900 O O . PRO A 1 117 ? 6.653 33.913 59.874 1.00 63.22 117 PRO A O 1
ATOM 903 N N . SER A 1 118 ? 8.867 34.078 59.534 1.00 65.06 118 SER A N 1
ATOM 904 C CA . SER A 1 118 ? 9.290 33.141 60.580 1.00 65.06 118 SER A CA 1
ATOM 905 C C . SER A 1 118 ? 9.930 33.824 61.790 1.00 65.06 118 SER A C 1
ATOM 907 O O . SER A 1 118 ? 10.616 34.838 61.670 1.00 65.06 118 SER A O 1
ATOM 909 N N . CYS A 1 119 ? 9.750 33.219 62.968 1.00 71.94 119 CYS A N 1
ATOM 910 C CA . CYS A 1 119 ? 10.466 33.627 64.175 1.00 71.94 119 CYS A CA 1
ATOM 911 C C . CYS A 1 119 ? 11.889 33.072 64.186 1.00 71.94 119 CYS A C 1
ATOM 913 O O . CYS A 1 119 ? 12.073 31.858 64.243 1.00 71.94 119 CYS A O 1
ATOM 915 N N . ALA A 1 120 ? 12.878 33.965 64.171 1.00 64.75 120 ALA A N 1
ATOM 916 C CA . ALA A 1 120 ? 14.287 33.600 64.046 1.00 64.75 120 ALA A CA 1
ATOM 917 C C . ALA A 1 120 ? 15.002 33.417 65.395 1.00 64.75 120 ALA A C 1
ATOM 919 O O . ALA A 1 120 ? 15.833 32.522 65.533 1.00 64.75 120 ALA A O 1
ATOM 920 N N . ALA A 1 121 ? 14.674 34.228 66.408 1.00 76.50 121 ALA A N 1
ATOM 921 C CA . ALA A 1 121 ? 15.281 34.135 67.740 1.00 76.50 121 ALA A CA 1
ATOM 922 C C . ALA A 1 121 ? 14.300 34.534 68.853 1.00 76.50 121 ALA A C 1
ATOM 924 O O . ALA A 1 121 ? 13.638 35.571 68.757 1.00 76.50 121 ALA A O 1
ATOM 925 N N . GLU A 1 122 ? 14.223 33.724 69.917 1.00 82.56 122 GLU A N 1
ATOM 926 C CA . GLU A 1 122 ? 13.443 34.041 71.119 1.00 82.56 122 GLU A CA 1
ATOM 927 C C . GLU A 1 122 ? 14.090 35.192 71.896 1.00 82.56 122 GLU A C 1
ATOM 929 O O . GLU A 1 122 ? 15.268 35.159 72.244 1.00 82.56 122 GLU A O 1
ATOM 934 N N . VAL A 1 123 ? 13.282 36.208 72.173 1.00 83.88 123 VAL A N 1
ATOM 935 C CA . VAL A 1 123 ? 13.634 37.412 72.926 1.00 83.88 123 VAL A CA 1
ATOM 936 C C . VAL A 1 123 ? 13.167 37.280 74.372 1.00 83.88 123 VAL A C 1
ATOM 938 O O . VAL A 1 123 ? 13.883 37.667 75.293 1.00 83.88 123 VAL A O 1
ATOM 941 N N . ARG A 1 124 ? 11.963 36.731 74.595 1.00 86.81 124 ARG A N 1
ATOM 942 C CA . ARG A 1 124 ? 11.398 36.546 75.938 1.00 86.81 124 ARG A CA 1
ATOM 943 C C . ARG A 1 124 ? 10.343 35.441 75.972 1.00 86.81 124 ARG A C 1
ATOM 945 O O . ARG A 1 124 ? 9.674 35.189 74.978 1.00 86.81 124 ARG A O 1
ATOM 952 N N . ARG A 1 125 ? 10.146 34.833 77.145 1.00 86.94 125 ARG A N 1
ATOM 953 C CA . ARG A 1 125 ? 9.152 33.780 77.389 1.00 86.94 125 ARG A CA 1
ATOM 954 C C . ARG A 1 125 ? 8.468 33.953 78.745 1.00 86.94 125 ARG A C 1
ATOM 956 O O . ARG A 1 125 ? 9.142 34.153 79.752 1.00 86.94 125 ARG A O 1
ATOM 963 N N . PHE A 1 126 ? 7.142 33.828 78.778 1.00 87.12 126 PHE A N 1
ATOM 964 C CA . PHE A 1 126 ? 6.312 33.855 79.985 1.00 87.12 126 PHE A CA 1
ATOM 965 C C . PHE A 1 126 ? 5.665 32.493 80.214 1.00 87.12 126 PHE A C 1
ATOM 967 O O . PHE A 1 126 ? 5.067 31.928 79.301 1.00 87.12 126 PHE A O 1
ATOM 974 N N . THR A 1 127 ? 5.733 31.985 81.443 1.00 84.00 127 THR A N 1
ATOM 975 C CA . THR A 1 127 ? 5.157 30.682 81.820 1.00 84.00 127 THR A CA 1
ATOM 976 C C . THR A 1 127 ? 4.337 30.798 83.105 1.00 84.00 127 THR A C 1
ATOM 978 O O . THR A 1 127 ? 4.548 31.716 83.905 1.00 84.00 127 THR A O 1
ATOM 981 N N . VAL A 1 128 ? 3.405 29.867 83.333 1.00 78.88 128 VAL A N 1
ATOM 982 C CA . VAL A 1 128 ? 2.574 29.825 84.557 1.00 78.88 128 VAL A CA 1
ATOM 983 C C . VAL A 1 128 ? 3.430 29.655 85.827 1.00 78.88 128 VAL A C 1
ATOM 985 O O . VAL A 1 128 ? 3.152 30.266 86.864 1.00 78.88 128 VAL A O 1
ATOM 988 N N . GLU A 1 129 ? 4.516 28.881 85.727 1.00 75.56 129 GLU A N 1
ATOM 989 C CA . GLU A 1 129 ? 5.470 28.599 86.814 1.00 75.56 129 GLU A CA 1
ATOM 990 C C . GLU A 1 129 ? 6.620 29.630 86.913 1.00 75.56 129 GLU A C 1
ATOM 992 O O . GLU A 1 129 ? 7.458 29.554 87.818 1.00 75.56 129 GLU A O 1
ATOM 997 N N . GLY A 1 130 ? 6.661 30.624 86.017 1.00 70.00 130 GLY A N 1
ATOM 998 C CA . GLY A 1 130 ? 7.678 31.676 85.999 1.00 70.00 130 GLY A CA 1
ATOM 999 C C . GLY A 1 130 ? 7.719 32.497 87.295 1.00 70.00 130 GLY A C 1
ATOM 1000 O O . GLY A 1 130 ? 6.711 32.687 87.982 1.00 70.00 130 GLY A O 1
ATOM 1001 N N . ARG A 1 131 ? 8.897 33.024 87.657 1.00 66.88 131 ARG A N 1
ATOM 1002 C CA . ARG A 1 131 ? 9.072 33.882 88.845 1.00 66.88 131 ARG A CA 1
ATOM 1003 C C . ARG A 1 131 ? 9.141 35.357 88.452 1.00 66.88 131 ARG A C 1
ATOM 1005 O O . ARG A 1 131 ? 9.729 35.725 87.445 1.00 66.88 131 ARG A O 1
ATOM 1012 N N . GLY A 1 132 ? 8.598 36.231 89.300 1.00 73.12 132 GLY A N 1
ATOM 1013 C CA . GLY A 1 132 ? 8.736 37.679 89.129 1.00 73.12 132 GLY A CA 1
ATOM 1014 C C . GLY A 1 132 ? 7.972 38.229 87.921 1.00 73.12 132 GLY A C 1
ATOM 1015 O O . GLY A 1 132 ? 6.750 38.101 87.862 1.00 73.12 132 GLY A O 1
ATOM 1016 N N . ARG A 1 133 ? 8.684 38.911 87.013 1.00 68.50 133 ARG A N 1
ATOM 1017 C CA . ARG A 1 133 ? 8.101 39.628 85.863 1.00 68.50 133 ARG A CA 1
ATOM 1018 C C . ARG A 1 133 ? 7.816 38.735 84.649 1.00 68.50 133 ARG A C 1
ATOM 1020 O O . ARG A 1 133 ? 7.003 39.133 83.827 1.00 68.50 133 ARG A O 1
ATOM 1027 N N . ASP A 1 134 ? 8.348 37.515 84.624 1.00 76.81 134 ASP A N 1
ATOM 1028 C CA . ASP A 1 134 ? 8.170 36.553 83.522 1.00 76.81 134 ASP A CA 1
ATOM 1029 C C . ASP A 1 134 ? 7.045 35.534 83.805 1.00 76.81 134 ASP A C 1
ATOM 1031 O O . ASP A 1 134 ? 6.965 34.461 83.206 1.00 76.81 134 ASP A O 1
ATOM 1035 N N . ARG A 1 135 ? 6.163 35.851 84.764 1.00 81.38 135 ARG A N 1
ATOM 1036 C CA . ARG A 1 135 ? 5.056 34.983 85.181 1.00 81.38 135 ARG A CA 1
ATOM 1037 C C . ARG A 1 135 ? 3.773 35.298 84.417 1.00 81.38 135 ARG A C 1
ATOM 1039 O O . ARG A 1 135 ? 3.281 36.427 84.470 1.00 81.38 135 ARG A O 1
ATOM 1046 N N . LEU A 1 136 ? 3.180 34.269 83.821 1.00 82.56 136 LEU A N 1
ATOM 1047 C CA . LEU A 1 136 ? 1.825 34.301 83.281 1.00 82.56 136 LEU A CA 1
ATOM 1048 C C . LEU A 1 136 ? 0.810 34.098 84.419 1.00 82.56 136 LEU A C 1
ATOM 1050 O O . LEU A 1 136 ? 0.933 33.162 85.208 1.00 82.56 136 LEU A O 1
ATOM 1054 N N . LYS A 1 137 ? -0.176 34.992 84.542 1.00 79.25 137 LYS A N 1
ATOM 1055 C CA . LYS A 1 137 ? -1.218 34.923 85.582 1.00 79.25 137 LYS A CA 1
ATOM 1056 C C . LYS A 1 137 ? -2.550 34.507 84.968 1.00 79.25 137 LYS A C 1
ATOM 1058 O O . LYS A 1 137 ? -2.942 35.117 83.981 1.00 79.25 137 LYS A O 1
ATOM 1063 N N . ALA A 1 138 ? -3.227 33.537 85.572 1.00 74.19 138 ALA A N 1
ATOM 1064 C CA . ALA A 1 138 ? -4.599 33.156 85.239 1.00 74.19 138 ALA A CA 1
ATOM 1065 C C . ALA A 1 138 ? -5.594 33.821 86.207 1.00 74.19 138 ALA A C 1
ATOM 1067 O O . ALA A 1 138 ? -5.232 34.076 87.361 1.00 74.19 138 ALA A O 1
ATOM 1068 N N . ASP A 1 139 ? -6.806 34.107 85.739 1.00 70.44 139 ASP A N 1
ATOM 1069 C CA . ASP A 1 139 ? -7.976 34.371 86.582 1.00 70.44 139 ASP A CA 1
ATOM 1070 C C . ASP A 1 139 ? -8.944 33.174 86.594 1.00 70.44 139 ASP A C 1
ATOM 1072 O O . ASP A 1 139 ? -8.775 32.217 85.834 1.00 70.44 139 ASP A O 1
ATOM 1076 N N . ASP A 1 140 ? -9.939 33.231 87.482 1.00 58.62 140 ASP A N 1
ATOM 1077 C CA . ASP A 1 140 ? -10.920 32.157 87.703 1.00 58.62 140 ASP A CA 1
ATOM 1078 C C . ASP A 1 140 ? -11.849 31.928 86.486 1.00 58.62 140 ASP A C 1
ATOM 1080 O O . ASP A 1 140 ? -12.512 30.898 86.408 1.00 58.62 140 ASP A O 1
ATOM 1084 N N . ASP A 1 141 ? -11.857 32.848 85.509 1.00 57.12 141 ASP A N 1
ATOM 1085 C CA . ASP A 1 141 ? -12.626 32.758 84.257 1.00 57.12 141 ASP A CA 1
ATOM 1086 C C . ASP A 1 141 ? -11.814 32.105 83.110 1.00 57.12 141 ASP A C 1
ATOM 1088 O O . ASP A 1 141 ? -12.233 32.140 81.950 1.00 57.12 141 ASP A O 1
ATOM 1092 N N . GLY A 1 142 ? -10.619 31.568 83.387 1.00 62.56 142 GLY A N 1
ATOM 1093 C CA . GLY A 1 142 ? -9.749 30.948 82.380 1.00 62.56 142 GLY A CA 1
ATOM 1094 C C . GLY A 1 142 ? -9.013 31.946 81.476 1.00 62.56 142 GLY A C 1
ATOM 1095 O O . GLY A 1 142 ? -8.468 31.557 80.437 1.00 62.56 142 GLY A O 1
ATOM 1096 N N . ARG A 1 143 ? -8.970 33.239 81.839 1.00 73.69 143 ARG A N 1
ATOM 1097 C CA . ARG A 1 143 ? -8.206 34.254 81.101 1.00 73.69 143 ARG A CA 1
ATOM 1098 C C . ARG A 1 143 ? -6.787 34.348 81.637 1.00 73.69 143 ARG A C 1
ATOM 1100 O O . ARG A 1 143 ? -6.545 34.447 82.838 1.00 73.69 143 ARG A O 1
ATOM 1107 N N . PHE A 1 144 ? -5.827 34.420 80.725 1.00 77.75 144 PHE A N 1
ATOM 1108 C CA . PHE A 1 144 ? -4.410 34.535 81.043 1.00 77.75 144 PHE A CA 1
ATOM 1109 C C . PHE A 1 144 ? -3.879 35.930 80.721 1.00 77.75 144 PHE A C 1
ATOM 1111 O O . PHE A 1 144 ? -4.295 36.573 79.753 1.00 77.75 144 PHE A O 1
ATOM 1118 N N . LYS A 1 145 ? -2.929 36.404 81.532 1.00 81.19 145 LYS A N 1
ATOM 1119 C CA . LYS A 1 145 ? -2.304 37.721 81.406 1.00 81.19 145 LYS A CA 1
ATOM 1120 C C . LYS A 1 145 ? -0.791 37.682 81.610 1.00 81.19 145 LYS A C 1
ATOM 1122 O O . LYS A 1 145 ? -0.320 37.187 82.636 1.00 81.19 145 LYS A O 1
ATOM 1127 N N . ALA A 1 146 ? -0.055 38.335 80.709 1.00 81.12 146 ALA A N 1
ATOM 1128 C CA . ALA A 1 146 ? 1.363 38.677 80.862 1.00 81.12 146 ALA A CA 1
ATOM 1129 C C . ALA A 1 146 ? 1.583 40.194 80.716 1.00 81.12 146 ALA A C 1
ATOM 1131 O O . ALA A 1 146 ? 0.879 40.867 79.962 1.00 81.12 146 ALA A O 1
ATOM 1132 N N . ASP A 1 147 ? 2.547 40.747 81.454 1.00 79.69 147 ASP A N 1
ATOM 1133 C CA . ASP A 1 147 ? 2.957 42.152 81.339 1.00 79.69 147 ASP A CA 1
ATOM 1134 C C . ASP A 1 147 ? 4.384 42.200 80.768 1.00 79.69 147 ASP A C 1
ATOM 1136 O O . ASP A 1 147 ? 5.351 41.950 81.486 1.00 79.69 147 ASP A O 1
ATOM 1140 N N . TRP A 1 148 ? 4.529 42.536 79.485 1.00 82.75 148 TRP A N 1
ATOM 1141 C CA . TRP A 1 148 ? 5.832 42.642 78.830 1.00 82.75 148 TRP A CA 1
ATOM 1142 C C . TRP A 1 148 ? 6.392 44.060 78.939 1.00 82.75 148 TRP A C 1
ATOM 1144 O O . TRP A 1 148 ? 5.760 45.032 78.529 1.00 82.75 148 TRP A O 1
ATOM 1154 N N . HIS A 1 149 ? 7.581 44.189 79.522 1.00 80.62 149 HIS A N 1
ATOM 1155 C CA . HIS A 1 149 ? 8.294 45.453 79.668 1.00 80.62 149 HIS A CA 1
ATOM 1156 C C . HIS A 1 149 ? 9.426 45.528 78.641 1.00 80.62 149 HIS A C 1
ATOM 1158 O O . HIS A 1 149 ? 10.479 44.929 78.847 1.00 80.62 149 HIS A O 1
ATOM 1164 N N . THR A 1 150 ? 9.239 46.295 77.567 1.00 75.69 150 THR A N 1
ATOM 1165 C CA . THR A 1 150 ? 10.180 46.302 76.432 1.00 75.69 150 THR A CA 1
ATOM 1166 C C . THR A 1 150 ? 11.524 46.949 76.757 1.00 75.69 150 THR A C 1
ATOM 1168 O O . THR A 1 150 ? 12.529 46.625 76.130 1.00 75.69 150 THR A O 1
ATOM 1171 N N . LYS A 1 151 ? 11.569 47.809 77.785 1.00 76.69 151 LYS A N 1
ATOM 1172 C CA . LYS A 1 151 ? 12.806 48.438 78.280 1.00 76.69 151 LYS A CA 1
ATOM 1173 C C . LYS A 1 151 ? 13.883 47.419 78.670 1.00 76.69 151 LYS A C 1
ATOM 1175 O O . LYS A 1 151 ? 15.069 47.710 78.560 1.00 76.69 151 LYS A O 1
ATOM 1180 N N . ASP A 1 152 ? 13.473 46.252 79.160 1.00 72.94 152 ASP A N 1
ATOM 1181 C CA . ASP A 1 152 ? 14.398 45.249 79.689 1.00 72.94 152 ASP A CA 1
ATOM 1182 C C . ASP A 1 152 ? 14.996 44.351 78.581 1.00 72.94 152 ASP A C 1
ATOM 1184 O O . ASP A 1 152 ? 15.890 43.564 78.877 1.00 72.94 152 ASP A O 1
ATOM 1188 N N . ASP A 1 153 ? 14.528 44.473 77.329 1.00 77.69 153 ASP A N 1
ATOM 1189 C CA . ASP A 1 153 ? 14.871 43.574 76.208 1.00 77.69 153 ASP A CA 1
ATOM 1190 C C . ASP A 1 153 ? 15.584 44.272 75.035 1.00 77.69 153 ASP A C 1
ATOM 1192 O O . ASP A 1 153 ? 15.825 43.649 74.007 1.00 77.69 153 ASP A O 1
ATOM 1196 N N . HIS A 1 154 ? 15.936 45.557 75.184 1.00 75.50 154 HIS A N 1
ATOM 1197 C CA . HIS A 1 154 ? 16.718 46.338 74.209 1.00 75.50 154 HIS A CA 1
ATOM 1198 C C . HIS A 1 154 ? 16.214 46.243 72.756 1.00 75.50 154 HIS A C 1
ATOM 1200 O O . HIS A 1 154 ? 16.997 46.044 71.829 1.00 75.50 154 HIS A O 1
ATOM 1206 N N . LEU A 1 155 ? 14.901 46.394 72.551 1.00 81.38 155 LEU A N 1
ATOM 1207 C CA . LEU A 1 155 ? 14.305 46.246 71.223 1.00 81.38 155 LEU A CA 1
ATOM 1208 C C . LEU A 1 155 ? 14.791 47.323 70.242 1.00 81.38 155 LEU A C 1
ATOM 1210 O O . LEU A 1 155 ? 14.789 48.516 70.551 1.00 81.38 155 LEU A O 1
ATOM 1214 N N . GLU A 1 156 ? 15.151 46.892 69.037 1.00 81.88 156 GLU A N 1
ATOM 1215 C CA . GLU A 1 156 ? 15.574 47.774 67.947 1.00 81.88 156 GLU A CA 1
ATOM 1216 C C . GLU A 1 156 ? 14.391 48.528 67.320 1.00 81.88 156 GLU A C 1
ATOM 1218 O O . GLU A 1 156 ? 13.393 47.923 66.928 1.00 81.88 156 GLU A O 1
ATOM 1223 N N . VAL A 1 157 ? 14.521 49.852 67.185 1.00 80.94 157 VAL A N 1
ATOM 1224 C CA . VAL A 1 157 ? 13.561 50.694 66.452 1.00 80.94 157 VAL A CA 1
ATOM 1225 C C . VAL A 1 157 ? 13.529 50.268 64.981 1.00 80.94 157 VAL A C 1
ATOM 1227 O O . VAL A 1 157 ? 14.573 50.176 64.344 1.00 80.94 157 VAL A O 1
ATOM 1230 N N . GLY A 1 158 ? 12.332 50.038 64.442 1.00 75.06 158 GLY A N 1
ATOM 1231 C CA . GLY A 1 158 ? 12.103 49.587 63.068 1.00 75.06 158 GLY A CA 1
ATOM 1232 C C . GLY A 1 158 ? 12.088 48.066 62.883 1.00 75.06 158 GLY A C 1
ATOM 1233 O O . GLY A 1 158 ? 11.810 47.609 61.779 1.00 75.06 158 GLY A O 1
ATOM 1234 N N . ALA A 1 159 ? 12.351 47.273 63.929 1.00 82.31 159 ALA A N 1
ATOM 1235 C CA . ALA A 1 159 ? 12.263 45.813 63.869 1.00 82.31 159 ALA A CA 1
ATOM 1236 C C . ALA A 1 159 ? 10.871 45.296 64.277 1.00 82.31 159 ALA A C 1
ATOM 1238 O O . ALA A 1 159 ? 10.227 45.854 65.172 1.00 82.31 159 ALA A O 1
ATOM 1239 N N . ALA A 1 160 ? 10.427 44.206 63.642 1.00 83.94 160 ALA A N 1
ATOM 1240 C CA . ALA A 1 160 ? 9.172 43.525 63.952 1.00 83.94 160 ALA A CA 1
ATOM 1241 C C . ALA A 1 160 ? 9.396 42.300 64.856 1.00 83.94 160 ALA A C 1
ATOM 1243 O O . ALA A 1 160 ? 10.395 41.583 64.741 1.00 83.94 160 ALA A O 1
ATOM 1244 N N . TYR A 1 161 ? 8.455 42.063 65.765 1.00 85.81 161 TYR A N 1
ATOM 1245 C CA . TYR A 1 161 ? 8.465 40.958 66.721 1.00 85.81 161 TYR A CA 1
ATOM 1246 C C . TYR A 1 161 ? 7.100 40.276 66.734 1.00 85.81 161 TYR A C 1
ATOM 1248 O O . TYR A 1 161 ? 6.075 40.928 66.558 1.00 85.81 161 TYR A O 1
ATOM 1256 N N . ARG A 1 162 ? 7.085 38.971 67.001 1.00 86.69 162 ARG A N 1
ATOM 1257 C CA . ARG A 1 162 ? 5.867 38.164 67.105 1.00 86.69 162 ARG A CA 1
ATOM 1258 C C . ARG A 1 162 ? 5.644 37.723 68.540 1.00 86.69 162 ARG A C 1
ATOM 1260 O O . ARG A 1 162 ? 6.559 37.205 69.180 1.00 86.69 162 ARG A O 1
ATOM 1267 N N . ILE A 1 163 ? 4.422 37.914 69.026 1.00 85.50 163 ILE A N 1
ATOM 1268 C CA . ILE A 1 163 ? 3.921 37.379 70.292 1.00 85.50 163 ILE A CA 1
ATOM 1269 C C . ILE A 1 163 ? 3.170 36.092 69.966 1.00 85.50 163 ILE A C 1
ATOM 1271 O O . ILE A 1 163 ? 2.135 36.132 69.309 1.00 85.50 163 ILE A O 1
ATOM 1275 N N . LEU A 1 164 ? 3.678 34.958 70.428 1.00 81.88 164 LEU A N 1
ATOM 1276 C CA . LEU A 1 164 ? 3.155 33.626 70.151 1.00 81.88 164 LEU A CA 1
ATOM 1277 C C . LEU A 1 164 ? 2.621 32.999 71.441 1.00 81.88 164 LEU A C 1
ATOM 1279 O O . LEU A 1 164 ? 3.329 32.960 72.445 1.00 81.88 164 LEU A O 1
ATOM 1283 N N . VAL A 1 165 ? 1.391 32.487 71.428 1.00 79.38 165 VAL A N 1
ATOM 1284 C CA . VAL A 1 165 ? 0.827 31.748 72.568 1.00 79.38 165 VAL A CA 1
ATOM 1285 C C . VAL A 1 165 ? 0.848 30.260 72.261 1.00 79.38 165 VAL A C 1
ATOM 1287 O O . VAL A 1 165 ? 0.346 29.832 71.224 1.00 79.38 165 VAL A O 1
ATOM 1290 N N . ARG A 1 166 ? 1.414 29.469 73.172 1.00 74.44 166 ARG A N 1
ATOM 1291 C CA . ARG A 1 166 ? 1.453 28.010 73.103 1.00 74.44 166 ARG A CA 1
ATOM 1292 C C . ARG A 1 166 ? 0.728 27.378 74.282 1.00 74.44 166 ARG A C 1
ATOM 1294 O O . ARG A 1 166 ? 0.771 27.923 75.378 1.00 74.44 166 ARG A O 1
ATOM 1301 N N . LEU A 1 167 ? 0.135 26.210 74.088 1.00 74.75 167 LEU A N 1
ATOM 1302 C CA . LEU A 1 167 ? -0.355 25.329 75.148 1.00 74.75 167 LEU A CA 1
ATOM 1303 C C . LEU A 1 167 ? 0.250 23.946 74.914 1.00 74.75 167 LEU A C 1
ATOM 1305 O O . LEU A 1 167 ? 0.148 23.416 73.812 1.00 74.75 167 LEU A O 1
ATOM 1309 N N . ASP A 1 168 ? 0.971 23.426 75.910 1.00 68.50 168 ASP A N 1
ATOM 1310 C CA . ASP A 1 168 ? 1.667 22.130 75.840 1.00 68.50 168 ASP A CA 1
ATOM 1311 C C . ASP A 1 168 ? 2.527 21.948 74.568 1.00 68.50 168 ASP A C 1
ATOM 1313 O O . ASP A 1 168 ? 2.610 20.880 73.969 1.00 68.50 168 ASP A O 1
ATOM 1317 N N . GLY A 1 169 ? 3.188 23.034 74.145 1.00 61.59 169 GLY A N 1
ATOM 1318 C CA . GLY A 1 169 ? 4.066 23.081 72.970 1.00 61.59 169 GLY A CA 1
ATOM 1319 C C . GLY A 1 169 ? 3.374 23.451 71.650 1.00 61.59 169 GLY A C 1
ATOM 1320 O O . GLY A 1 169 ? 4.053 23.896 70.720 1.00 61.59 169 GLY A O 1
ATOM 1321 N N . ILE A 1 170 ? 2.044 23.375 71.573 1.00 60.34 170 ILE A N 1
ATOM 1322 C CA . ILE A 1 170 ? 1.247 23.682 70.373 1.00 60.34 170 ILE A CA 1
ATOM 1323 C C . ILE A 1 170 ? 0.953 25.181 70.312 1.00 60.34 170 ILE A C 1
ATOM 1325 O O . ILE A 1 170 ? 0.491 25.745 71.296 1.00 60.34 170 ILE A O 1
ATOM 1329 N N . ALA A 1 171 ? 1.203 25.840 69.176 1.00 67.62 171 ALA A N 1
ATOM 1330 C CA . ALA A 1 171 ? 0.847 27.249 68.986 1.00 67.62 171 ALA A CA 1
ATOM 1331 C C . ALA A 1 171 ? -0.671 27.409 68.796 1.00 67.62 171 ALA A C 1
ATOM 1333 O O . ALA A 1 171 ? -1.230 26.844 67.864 1.00 67.62 171 ALA A O 1
ATOM 1334 N N . LEU A 1 172 ? -1.318 28.184 69.669 1.00 62.78 172 LEU A N 1
ATOM 1335 C CA . LEU A 1 172 ? -2.760 28.462 69.625 1.00 62.78 172 LEU A CA 1
ATOM 1336 C C . LEU A 1 172 ? -3.106 29.738 68.837 1.00 62.78 172 LEU A C 1
ATOM 1338 O O . LEU A 1 172 ? -4.255 29.936 68.460 1.00 62.78 172 LEU A O 1
ATOM 1342 N N . GLY A 1 173 ? -2.131 30.627 68.626 1.00 68.94 173 GLY A N 1
ATOM 1343 C CA . GLY A 1 173 ? -2.304 31.889 67.905 1.00 68.94 173 GLY A CA 1
ATOM 1344 C C . GLY A 1 173 ? -1.117 32.837 68.090 1.00 68.94 173 GLY A C 1
ATOM 1345 O O . GLY A 1 173 ? -0.286 32.640 68.985 1.00 68.94 173 GLY A O 1
ATOM 1346 N N . HIS A 1 174 ? -1.026 33.871 67.248 1.00 78.19 174 HIS A N 1
ATOM 1347 C CA . HIS A 1 174 ? 0.038 34.877 67.312 1.00 78.19 174 HIS A CA 1
ATOM 1348 C C . HIS A 1 174 ? -0.461 36.298 67.018 1.00 78.19 174 HIS A C 1
ATOM 1350 O O . HIS A 1 174 ? -1.561 36.480 66.504 1.00 78.19 174 HIS A O 1
ATOM 1356 N N . HIS A 1 175 ? 0.350 37.298 67.367 1.00 78.56 175 HIS A N 1
ATOM 1357 C CA . HIS A 1 175 ? 0.146 38.693 66.981 1.00 78.56 175 HIS A CA 1
ATOM 1358 C C . HIS A 1 175 ? 1.492 39.378 66.746 1.00 78.56 175 HIS A C 1
ATOM 1360 O O . HIS A 1 175 ? 2.394 39.267 67.582 1.00 78.56 175 HIS A O 1
ATOM 1366 N N . ASP A 1 176 ? 1.604 40.129 65.652 1.00 80.94 176 ASP A N 1
ATOM 1367 C CA . ASP A 1 176 ? 2.846 40.805 65.286 1.00 80.94 176 ASP A CA 1
ATOM 1368 C C . ASP A 1 176 ? 2.828 42.278 65.692 1.00 80.94 176 ASP A C 1
ATOM 1370 O O . ASP A 1 176 ? 1.790 42.949 65.676 1.00 80.94 176 ASP A O 1
ATOM 1374 N N . VAL A 1 177 ? 3.993 42.768 66.116 1.00 81.12 177 VAL A N 1
ATOM 1375 C CA . VAL A 1 177 ? 4.210 44.139 66.572 1.00 81.12 177 VAL A CA 1
ATOM 1376 C C . VAL A 1 177 ? 5.444 44.735 65.903 1.00 81.12 177 VAL A C 1
ATOM 1378 O O . VAL A 1 177 ? 6.471 44.070 65.785 1.00 81.12 177 VAL A O 1
ATOM 1381 N N . LEU A 1 178 ? 5.373 46.007 65.512 1.00 80.75 178 LEU A N 1
ATOM 1382 C CA . LEU A 1 178 ? 6.512 46.754 64.968 1.00 80.75 178 LEU A CA 1
ATOM 1383 C C . LEU A 1 178 ? 7.007 47.774 65.994 1.00 80.75 178 LEU A C 1
ATOM 1385 O O . LEU A 1 178 ? 6.213 48.541 66.542 1.00 80.75 178 LEU A O 1
ATOM 1389 N N . VAL A 1 179 ? 8.315 47.807 66.261 1.00 82.44 179 VAL A N 1
ATOM 1390 C CA . VAL A 1 179 ? 8.878 48.713 67.268 1.00 82.44 179 VAL A CA 1
ATOM 1391 C C . VAL A 1 179 ? 9.093 50.110 66.697 1.00 82.44 179 VAL A C 1
ATOM 1393 O O . VAL A 1 179 ? 9.860 50.300 65.757 1.00 82.44 179 VAL A O 1
ATOM 1396 N N . VAL A 1 180 ? 8.452 51.109 67.301 1.00 80.25 180 VAL A N 1
ATOM 1397 C CA . VAL A 1 180 ? 8.476 52.513 66.857 1.00 80.25 180 VAL A CA 1
ATOM 1398 C C . VAL A 1 180 ? 9.155 53.435 67.886 1.00 80.25 180 VAL A C 1
ATOM 1400 O O . VAL A 1 180 ? 9.213 53.090 69.077 1.00 80.25 180 VAL A O 1
ATOM 1403 N N . PRO A 1 181 ? 9.660 54.619 67.473 1.00 78.06 181 PRO A N 1
ATOM 1404 C CA . PRO A 1 181 ? 10.223 55.614 68.387 1.00 78.06 181 PRO A CA 1
ATOM 1405 C C . PRO A 1 181 ? 9.255 56.024 69.507 1.00 78.06 181 PRO A C 1
ATOM 1407 O O . PRO A 1 181 ? 8.032 55.870 69.415 1.00 78.06 181 PRO A O 1
ATOM 1410 N N . ARG A 1 182 ? 9.812 56.553 70.603 1.00 72.50 182 ARG A N 1
ATOM 1411 C CA . ARG A 1 182 ? 9.039 56.929 71.797 1.00 72.50 182 ARG A CA 1
ATOM 1412 C C . ARG A 1 182 ? 8.114 58.125 71.551 1.00 72.50 182 ARG A C 1
ATOM 1414 O O . ARG A 1 182 ? 6.999 58.135 72.091 1.00 72.50 182 ARG A O 1
ATOM 1421 N N . ASP A 1 183 ? 8.567 59.088 70.754 1.00 72.81 183 ASP A N 1
ATOM 1422 C CA . ASP A 1 183 ? 7.833 60.306 70.416 1.00 72.81 183 ASP A CA 1
ATOM 1423 C C . ASP A 1 183 ? 6.913 60.095 69.211 1.00 72.81 183 ASP A C 1
ATOM 1425 O O . ASP A 1 183 ? 7.206 59.316 68.307 1.00 72.81 183 ASP A O 1
ATOM 1429 N N . LYS A 1 184 ? 5.742 60.744 69.247 1.00 58.97 184 LYS A N 1
ATOM 1430 C CA . LYS A 1 184 ? 4.692 60.577 68.226 1.00 58.97 184 LYS A CA 1
ATOM 1431 C C . LYS A 1 184 ? 5.068 61.195 66.882 1.00 58.97 184 LYS A C 1
ATOM 1433 O O . LYS A 1 184 ? 4.599 60.707 65.864 1.00 58.97 184 LYS A O 1
ATOM 1438 N N . ASP A 1 185 ? 5.897 62.231 66.902 1.00 62.59 185 ASP A N 1
ATOM 1439 C CA . ASP A 1 185 ? 6.146 63.071 65.731 1.00 62.59 185 ASP A CA 1
ATOM 1440 C C . ASP A 1 185 ? 7.221 62.489 64.787 1.00 62.59 185 ASP A C 1
ATOM 1442 O O . ASP A 1 185 ? 7.332 62.941 63.653 1.00 62.59 185 ASP A O 1
ATOM 1446 N N . ASP A 1 186 ? 7.938 61.437 65.214 1.00 58.81 186 ASP A N 1
ATOM 1447 C CA . ASP A 1 186 ? 8.994 60.746 64.447 1.00 58.81 186 ASP A CA 1
ATOM 1448 C C . ASP A 1 186 ? 8.588 59.321 63.989 1.00 58.81 186 ASP A C 1
ATOM 1450 O O . ASP A 1 186 ? 9.441 58.493 63.656 1.00 58.81 186 ASP A O 1
ATOM 1454 N N . GLN A 1 187 ? 7.294 58.971 64.010 1.00 61.84 187 GLN A N 1
ATOM 1455 C CA . GLN A 1 187 ? 6.840 57.618 63.652 1.00 61.84 187 GLN A CA 1
ATOM 1456 C C . GLN A 1 187 ? 6.815 57.400 62.124 1.00 61.84 187 GLN A C 1
ATOM 1458 O O . GLN A 1 187 ? 6.208 58.202 61.412 1.00 61.84 187 GLN A O 1
ATOM 1463 N N . PRO A 1 188 ? 7.414 56.314 61.592 1.00 59.31 188 PRO A N 1
ATOM 1464 C CA . PRO A 1 188 ? 7.200 55.925 60.198 1.00 59.31 188 PRO A CA 1
ATOM 1465 C C . PRO A 1 188 ? 5.743 55.461 59.990 1.00 59.31 188 PRO A C 1
ATOM 1467 O O . PRO A 1 188 ? 5.140 54.964 60.943 1.00 59.31 188 PRO A O 1
ATOM 1470 N N . PRO A 1 189 ? 5.163 55.588 58.779 1.00 63.00 189 PRO A N 1
ATOM 1471 C CA . PRO A 1 189 ? 3.840 55.036 58.490 1.00 63.00 189 PRO A CA 1
ATOM 1472 C C . PRO A 1 189 ? 3.874 53.510 58.660 1.00 63.00 189 PRO A C 1
ATOM 1474 O O . PRO A 1 189 ? 4.657 52.831 57.998 1.00 63.00 189 PRO A O 1
ATOM 1477 N N . VAL A 1 190 ? 3.056 52.987 59.576 1.00 62.75 190 VAL A N 1
ATOM 1478 C CA . VAL A 1 190 ? 2.910 51.549 59.841 1.00 62.75 190 VAL A CA 1
ATOM 1479 C C . VAL A 1 190 ? 1.527 51.129 59.370 1.00 62.75 190 VAL A C 1
ATOM 1481 O O . VAL A 1 190 ? 0.548 51.795 59.702 1.00 62.75 190 VAL A O 1
ATOM 1484 N N . ASP A 1 191 ? 1.440 50.041 58.609 1.00 63.03 191 ASP A N 1
ATOM 1485 C CA . ASP A 1 191 ? 0.152 49.440 58.282 1.00 63.03 191 ASP A CA 1
ATOM 1486 C C . ASP A 1 191 ? -0.403 48.731 59.527 1.00 63.03 191 ASP A C 1
ATOM 1488 O O . ASP A 1 191 ? 0.064 47.659 59.916 1.00 63.03 191 ASP A O 1
ATOM 1492 N N . GLU A 1 192 ? -1.388 49.354 60.178 1.00 59.22 192 GLU A N 1
ATOM 1493 C CA . GLU A 1 192 ? -2.031 48.813 61.382 1.00 59.22 192 GLU A CA 1
ATOM 1494 C C . GLU A 1 192 ? -2.825 47.524 61.110 1.00 59.22 192 GLU A C 1
ATOM 1496 O O . GLU A 1 192 ? -3.229 46.849 62.059 1.00 59.22 192 GLU A O 1
ATOM 1501 N N . THR A 1 193 ? -3.049 47.164 59.839 1.00 57.12 193 THR A N 1
ATOM 1502 C CA . THR A 1 193 ? -3.658 45.879 59.472 1.00 57.12 193 THR A CA 1
ATOM 1503 C C . THR A 1 193 ? -2.660 44.722 59.492 1.00 57.12 193 THR A C 1
ATOM 1505 O O . THR A 1 193 ? -3.074 43.580 59.683 1.00 57.12 193 THR A O 1
ATOM 1508 N N . GLU A 1 194 ? -1.360 45.009 59.370 1.00 58.25 194 GLU A N 1
ATOM 1509 C CA . GLU A 1 194 ? -0.287 44.008 59.343 1.00 58.25 194 GLU A CA 1
ATOM 1510 C C . GLU A 1 194 ? 0.489 43.953 60.674 1.00 58.25 194 GLU A C 1
ATOM 1512 O O . GLU A 1 194 ? 0.808 42.869 61.163 1.00 58.25 194 GLU A O 1
ATOM 1517 N N . PHE A 1 195 ? 0.738 45.102 61.322 1.00 69.31 195 PHE A N 1
ATOM 1518 C CA . PHE A 1 195 ? 1.494 45.177 62.581 1.00 69.31 195 PHE A CA 1
ATOM 1519 C C . PHE A 1 195 ? 0.879 46.145 63.598 1.00 69.31 195 PHE A C 1
ATOM 1521 O O . PHE A 1 195 ? 0.527 47.277 63.276 1.00 69.31 195 PHE A O 1
ATOM 1528 N N . PHE A 1 196 ? 0.870 45.766 64.883 1.00 73.12 196 PHE A N 1
ATOM 1529 C CA . PHE A 1 196 ? 0.508 46.694 65.961 1.00 73.12 196 PHE A CA 1
ATOM 1530 C C . PHE A 1 196 ? 1.731 47.522 66.420 1.00 73.12 196 PHE A C 1
ATOM 1532 O O . PHE A 1 196 ? 2.747 46.938 66.819 1.00 73.12 196 PHE A O 1
ATOM 1539 N N . PRO A 1 197 ? 1.686 48.870 66.418 1.00 73.50 197 PRO A N 1
ATOM 1540 C CA . PRO A 1 197 ? 2.847 49.690 66.759 1.00 73.50 197 PRO A CA 1
ATOM 1541 C C . PRO A 1 197 ? 3.173 49.633 68.262 1.00 73.50 197 PRO A C 1
ATOM 1543 O O . PRO A 1 197 ? 2.359 49.982 69.121 1.00 73.50 197 PRO A O 1
ATOM 1546 N N . LEU A 1 198 ? 4.408 49.255 68.599 1.00 80.25 198 LEU A N 1
ATOM 1547 C CA . LEU A 1 198 ? 4.904 49.137 69.971 1.00 80.25 198 LEU A CA 1
ATOM 1548 C C . LEU A 1 198 ? 6.038 50.131 70.231 1.00 80.25 198 LEU A C 1
ATOM 1550 O O . LEU A 1 198 ? 7.092 50.076 69.610 1.00 80.25 198 LEU A O 1
ATOM 1554 N N . ARG A 1 199 ? 5.866 51.046 71.187 1.00 78.25 199 ARG A N 1
ATOM 1555 C CA . ARG A 1 199 ? 6.914 52.033 71.501 1.00 78.25 199 ARG A CA 1
ATOM 1556 C C . ARG A 1 199 ? 8.100 51.389 72.214 1.00 78.25 199 ARG A C 1
ATOM 1558 O O . ARG A 1 199 ? 7.905 50.573 73.124 1.00 78.25 199 ARG A O 1
ATOM 1565 N N . VAL A 1 200 ? 9.309 51.842 71.890 1.00 77.06 200 VAL A N 1
ATOM 1566 C CA . VAL A 1 200 ? 10.496 51.563 72.715 1.00 77.06 200 VAL A CA 1
ATOM 1567 C C . VAL A 1 200 ? 10.278 52.006 74.168 1.00 77.06 200 VAL A C 1
ATOM 1569 O O . VAL A 1 200 ? 9.598 52.999 74.440 1.00 77.06 200 VAL A O 1
ATOM 1572 N N . ASP A 1 201 ? 10.829 51.241 75.112 1.00 78.00 201 ASP A N 1
ATOM 1573 C CA . ASP A 1 201 ? 10.721 51.452 76.564 1.00 78.00 201 ASP A CA 1
ATOM 1574 C C . ASP A 1 201 ? 9.287 51.526 77.139 1.00 78.00 201 ASP A C 1
ATOM 1576 O O . ASP A 1 201 ? 9.034 52.197 78.147 1.00 78.00 201 ASP A O 1
ATOM 1580 N N . SER A 1 202 ? 8.330 50.828 76.527 1.00 73.31 202 SER A N 1
ATOM 1581 C CA . SER A 1 202 ? 6.931 50.769 76.958 1.00 73.31 202 SER A CA 1
ATOM 1582 C C . SER A 1 202 ? 6.578 49.465 77.693 1.00 73.31 202 SER A C 1
ATOM 1584 O O . SER A 1 202 ? 7.396 48.559 77.864 1.00 73.31 202 SER A O 1
ATOM 1586 N N . LYS A 1 203 ? 5.347 49.392 78.212 1.00 77.25 203 LYS A N 1
ATOM 1587 C CA . LYS A 1 203 ? 4.789 48.177 78.819 1.00 77.25 203 LYS A CA 1
ATOM 1588 C C . LYS A 1 203 ? 3.570 47.734 78.021 1.00 77.25 203 LYS A C 1
ATOM 1590 O O . LYS A 1 203 ? 2.611 48.501 77.935 1.00 77.25 203 LYS A O 1
ATOM 1595 N N . LEU A 1 204 ? 3.575 46.502 77.521 1.00 77.62 204 LEU A N 1
ATOM 1596 C CA . LEU A 1 204 ? 2.449 45.884 76.828 1.00 77.62 204 LEU A CA 1
ATOM 1597 C C . LEU A 1 204 ? 1.761 44.863 77.739 1.00 77.62 204 LEU A C 1
ATOM 1599 O O . LEU A 1 204 ? 2.415 44.030 78.363 1.00 77.62 204 LEU A O 1
ATOM 1603 N N . LYS A 1 205 ? 0.429 44.925 77.822 1.00 79.50 205 LYS A N 1
ATOM 1604 C CA . LYS A 1 205 ? -0.375 43.948 78.568 1.00 79.50 205 LYS A CA 1
ATOM 1605 C C . LYS A 1 205 ? -0.986 42.958 77.588 1.00 79.50 205 LYS A C 1
ATOM 1607 O O . LYS A 1 205 ? -1.864 43.333 76.822 1.00 79.50 205 LYS A O 1
ATOM 1612 N N . ILE A 1 206 ? -0.554 41.711 77.661 1.00 78.69 206 ILE A N 1
ATOM 1613 C CA . ILE A 1 206 ? -1.025 40.605 76.828 1.00 78.69 206 ILE A CA 1
ATOM 1614 C C . ILE A 1 206 ? -2.156 39.910 77.591 1.00 78.69 206 ILE A C 1
ATOM 1616 O O . ILE A 1 206 ? -1.971 39.583 78.765 1.00 78.69 206 ILE A O 1
ATOM 1620 N N . ARG A 1 207 ? -3.327 39.725 76.966 1.00 74.94 207 ARG A N 1
ATOM 1621 C CA . ARG A 1 207 ? -4.484 39.026 77.556 1.00 74.94 207 ARG A CA 1
ATOM 1622 C C . ARG A 1 207 ? -5.167 38.108 76.545 1.00 74.94 207 ARG A C 1
ATOM 1624 O O . ARG A 1 207 ? -5.429 38.550 75.428 1.00 74.94 207 ARG A O 1
ATOM 1631 N N . PHE A 1 208 ? -5.514 36.893 76.968 1.00 72.12 208 PHE A N 1
ATOM 1632 C CA . PHE A 1 208 ? -6.202 35.902 76.134 1.00 72.12 208 PHE A CA 1
ATOM 1633 C C . PHE A 1 208 ? -7.111 34.962 76.943 1.00 72.12 208 PHE A C 1
ATOM 1635 O O . PHE A 1 208 ? -6.931 34.836 78.152 1.00 72.12 208 PHE A O 1
ATOM 1642 N N . LEU A 1 209 ? -8.079 34.324 76.277 1.00 66.75 209 LEU A N 1
ATOM 1643 C CA . LEU A 1 209 ? -8.991 33.301 76.821 1.00 66.75 209 LEU A CA 1
ATOM 1644 C C . LEU A 1 209 ? -8.859 31.990 76.023 1.00 66.75 209 LEU A C 1
ATOM 1646 O O . LEU A 1 209 ? -8.565 32.046 74.829 1.00 66.75 209 LEU A O 1
ATOM 1650 N N . ILE A 1 210 ? -9.086 30.857 76.698 1.00 62.06 210 ILE A N 1
ATOM 1651 C CA . ILE A 1 210 ? -9.087 29.487 76.162 1.00 62.06 210 ILE A CA 1
ATOM 1652 C C . ILE A 1 210 ? -10.497 28.879 76.405 1.00 62.06 210 ILE A C 1
ATOM 1654 O O . ILE A 1 210 ? -10.838 28.625 77.555 1.00 62.06 210 ILE A O 1
ATOM 1658 N N . GLU A 1 211 ? -11.346 28.695 75.378 1.00 53.84 211 GLU A N 1
ATOM 1659 C CA . GLU A 1 211 ? -12.744 28.183 75.517 1.00 53.84 211 GLU A CA 1
ATOM 1660 C C . GLU A 1 211 ? -12.858 26.671 75.218 1.00 53.84 211 GLU A C 1
ATOM 1662 O O . GLU A 1 211 ? -12.325 26.267 74.193 1.00 53.84 211 GLU A O 1
ATOM 1667 N N . PRO A 1 212 ? -13.575 25.826 75.994 1.00 55.34 212 PRO A N 1
ATOM 1668 C CA . PRO A 1 212 ? -13.688 24.385 75.709 1.00 55.34 212 PRO A CA 1
ATOM 1669 C C . PRO A 1 212 ? -14.464 24.075 74.409 1.00 55.34 212 PRO A C 1
ATOM 1671 O O . PRO A 1 212 ? -15.463 24.726 74.101 1.00 55.34 212 PRO A O 1
ATOM 1674 N N . GLY A 1 213 ? -13.997 23.082 73.637 1.00 55.66 213 GLY A N 1
ATOM 1675 C CA . GLY A 1 213 ? -14.593 22.657 72.360 1.00 55.66 213 GLY A CA 1
ATOM 1676 C C . GLY A 1 213 ? -15.882 21.819 72.498 1.00 55.66 213 GLY A C 1
ATOM 1677 O O . GLY A 1 213 ? -16.241 21.425 73.609 1.00 55.66 213 GLY A O 1
ATOM 1678 N N . PRO A 1 214 ? -16.601 21.536 71.388 1.00 62.47 214 PRO A N 1
ATOM 1679 C CA . PRO A 1 214 ? -17.789 20.674 71.404 1.00 62.47 214 PRO A CA 1
ATOM 1680 C C . PRO A 1 214 ? -17.449 19.254 71.910 1.00 62.47 214 PRO A C 1
ATOM 1682 O O . PRO A 1 214 ? -16.357 18.759 71.611 1.00 62.47 214 PRO A O 1
ATOM 1685 N N . PRO A 1 215 ? -18.352 18.583 72.660 1.00 69.25 215 PRO A N 1
ATOM 1686 C CA . PRO A 1 215 ? -18.102 17.246 73.204 1.00 69.25 215 PRO A CA 1
ATOM 1687 C C . PRO A 1 215 ? -17.837 16.238 72.077 1.00 69.25 215 PRO A C 1
ATOM 1689 O O . PRO A 1 215 ? -18.568 16.207 71.088 1.00 69.25 215 PRO A O 1
ATOM 1692 N N . ALA A 1 216 ? -16.775 15.441 72.217 1.00 75.62 216 ALA A N 1
ATOM 1693 C CA . ALA A 1 216 ? -16.315 14.502 71.193 1.00 75.62 216 ALA A CA 1
ATOM 1694 C C . ALA A 1 216 ? -16.975 13.109 71.327 1.00 75.62 216 ALA A C 1
ATOM 1696 O O . ALA A 1 216 ? -17.287 12.693 72.447 1.00 75.62 216 ALA A O 1
ATOM 1697 N N . PRO A 1 217 ? -17.162 12.372 70.215 1.00 87.31 217 PRO A N 1
ATOM 1698 C CA . PRO A 1 217 ? -17.662 10.995 70.235 1.00 87.31 217 PRO A CA 1
ATOM 1699 C C . PRO A 1 217 ? -16.627 10.000 70.800 1.00 87.31 217 PRO A C 1
ATOM 1701 O O . PRO A 1 217 ? -15.441 10.308 70.902 1.00 87.31 217 PRO A O 1
ATOM 1704 N N . SER A 1 218 ? -17.062 8.784 71.147 1.00 90.50 218 SER A N 1
ATOM 1705 C CA . SER A 1 218 ? -16.219 7.669 71.605 1.00 90.50 218 SER A CA 1
ATOM 1706 C C . SER A 1 218 ? -16.159 6.567 70.530 1.00 90.50 218 SER A C 1
ATOM 1708 O O . SER A 1 218 ? -17.090 5.761 70.435 1.00 90.50 218 SER A O 1
ATOM 1710 N N . PRO A 1 219 ? -15.109 6.547 69.683 1.00 92.50 219 PRO A N 1
ATOM 1711 C CA . PRO A 1 219 ? -14.977 5.605 68.574 1.00 92.50 219 PRO A CA 1
ATOM 1712 C C . PRO A 1 219 ? -14.524 4.218 69.041 1.00 92.50 219 PRO A C 1
ATOM 1714 O O . PRO A 1 219 ? -13.561 4.089 69.799 1.00 92.50 219 PRO A O 1
ATOM 1717 N N . ALA A 1 220 ? -15.184 3.175 68.539 1.00 92.69 220 ALA A N 1
ATOM 1718 C CA . ALA A 1 220 ? -14.848 1.776 68.795 1.00 92.69 220 ALA A CA 1
ATOM 1719 C C . ALA A 1 220 ? -15.151 0.916 67.563 1.00 92.69 220 ALA A C 1
ATOM 1721 O O . ALA A 1 220 ? -16.156 1.152 66.893 1.00 92.69 220 ALA A O 1
ATOM 1722 N N . PHE A 1 221 ? -14.311 -0.090 67.293 1.00 95.38 221 PHE A N 1
ATOM 1723 C CA . PHE A 1 221 ? -14.562 -1.061 66.230 1.00 95.38 221 PHE A CA 1
ATOM 1724 C C . PHE A 1 221 ? -14.030 -2.465 66.530 1.00 95.38 221 PHE A C 1
ATOM 1726 O O . PHE A 1 221 ? -13.221 -2.654 67.439 1.00 95.38 221 PHE A O 1
ATOM 1733 N N . SER A 1 222 ? -14.500 -3.445 65.757 1.00 94.00 222 SER A N 1
ATOM 1734 C CA . SER A 1 222 ? -14.025 -4.831 65.762 1.00 94.00 222 SER A CA 1
ATOM 1735 C C . SER A 1 222 ? -13.637 -5.297 64.356 1.00 94.00 222 SER A C 1
ATOM 1737 O O . SER A 1 222 ? -14.083 -4.715 63.368 1.00 94.00 222 SER A O 1
ATOM 1739 N N . VAL A 1 223 ? -12.785 -6.327 64.276 1.00 93.31 223 VAL A N 1
ATOM 1740 C CA . VAL A 1 223 ? -12.249 -6.869 63.016 1.00 93.31 223 VAL A CA 1
ATOM 1741 C C . VAL A 1 223 ? -12.567 -8.359 62.902 1.00 93.31 223 VAL A C 1
ATOM 1743 O O . VAL A 1 223 ? -12.338 -9.115 63.850 1.00 93.31 223 VAL A O 1
ATOM 1746 N N . SER A 1 224 ? -13.068 -8.790 61.746 1.00 91.75 224 SER A N 1
ATOM 1747 C CA . SER A 1 224 ? -13.335 -10.198 61.412 1.00 91.75 224 SER A CA 1
ATOM 1748 C C . SER A 1 224 ? -13.100 -10.475 59.913 1.00 91.75 224 SER A C 1
ATOM 1750 O O . SER A 1 224 ? -12.496 -9.648 59.235 1.00 91.75 224 SER A O 1
ATOM 1752 N N . GLY A 1 225 ? -13.515 -11.632 59.384 1.00 87.00 225 GLY A N 1
ATOM 1753 C CA . GLY A 1 225 ? -13.328 -11.997 57.967 1.00 87.00 225 GLY A CA 1
ATOM 1754 C C . GLY A 1 225 ? -12.063 -12.820 57.675 1.00 87.00 225 GLY A C 1
ATOM 1755 O O . GLY A 1 225 ? -11.530 -13.490 58.565 1.00 87.00 225 GLY A O 1
ATOM 1756 N N . ASP A 1 226 ? -11.604 -12.808 56.418 1.00 85.88 226 ASP A N 1
ATOM 1757 C CA . ASP A 1 226 ? -10.411 -13.539 55.961 1.00 85.88 226 ASP A CA 1
ATOM 1758 C C . ASP A 1 226 ? -9.163 -12.652 56.035 1.00 85.88 226 ASP A C 1
ATOM 1760 O O . ASP A 1 226 ? -8.924 -11.803 55.183 1.00 85.88 226 ASP A O 1
ATOM 1764 N N . LEU A 1 227 ? -8.334 -12.871 57.057 1.00 90.06 227 LEU A N 1
ATOM 1765 C CA . LEU A 1 227 ? -7.092 -12.124 57.299 1.00 90.06 227 LEU A CA 1
ATOM 1766 C C . LEU A 1 227 ? -5.929 -12.612 56.414 1.00 90.06 227 LEU A C 1
ATOM 1768 O O . LEU A 1 227 ? -4.808 -12.818 56.889 1.00 90.06 227 LEU A O 1
ATOM 1772 N N . ARG A 1 228 ? -6.191 -12.835 55.127 1.00 87.69 228 ARG A N 1
ATOM 1773 C CA . ARG A 1 228 ? -5.202 -13.184 54.101 1.00 87.69 228 ARG A CA 1
ATOM 1774 C C . ARG A 1 228 ? -5.234 -12.142 52.998 1.00 87.69 228 ARG A C 1
ATOM 1776 O O . ARG A 1 228 ? -6.286 -11.587 52.706 1.00 87.69 228 ARG A O 1
ATOM 1783 N N . ALA A 1 229 ? -4.093 -11.907 52.365 1.00 82.62 229 ALA A N 1
ATOM 1784 C CA . ALA A 1 229 ? -4.038 -11.050 51.193 1.00 82.62 229 ALA A CA 1
ATOM 1785 C C . ALA A 1 229 ? -4.985 -11.581 50.102 1.00 82.62 229 ALA A C 1
ATOM 1787 O O . ALA A 1 229 ? -4.993 -12.781 49.816 1.00 82.62 229 ALA A O 1
ATOM 1788 N N . GLY A 1 230 ? -5.801 -10.696 49.533 1.00 75.94 230 GLY A N 1
ATOM 1789 C CA . GLY A 1 230 ? -6.885 -11.035 48.608 1.00 75.94 230 GLY A CA 1
ATOM 1790 C C . GLY A 1 230 ? -8.191 -11.503 49.269 1.00 75.94 230 GLY A C 1
ATOM 1791 O O . GLY A 1 230 ? -9.170 -11.713 48.556 1.00 75.94 230 GLY A O 1
ATOM 1792 N N . GLY A 1 231 ? -8.229 -11.654 50.598 1.00 80.94 231 GLY A N 1
ATOM 1793 C CA . GLY A 1 231 ? -9.428 -11.968 51.379 1.00 80.94 231 GLY A CA 1
ATOM 1794 C C . GLY A 1 231 ? -10.123 -10.716 51.928 1.00 80.94 231 GLY A C 1
ATOM 1795 O O . GLY A 1 231 ? -9.475 -9.717 52.236 1.00 80.94 231 GLY A O 1
ATOM 1796 N N . ALA A 1 232 ? -11.451 -10.773 52.056 1.00 85.31 232 ALA A N 1
ATOM 1797 C CA . ALA A 1 232 ? -12.248 -9.686 52.620 1.00 85.31 232 ALA A CA 1
ATOM 1798 C C . ALA A 1 232 ? -12.137 -9.642 54.151 1.00 85.31 232 ALA A C 1
ATOM 1800 O O . ALA A 1 232 ? -12.572 -10.563 54.852 1.00 85.31 232 ALA A O 1
ATOM 1801 N N . VAL A 1 233 ? -11.587 -8.545 54.664 1.00 90.06 233 VAL A N 1
ATOM 1802 C CA . VAL A 1 233 ? -11.517 -8.211 56.088 1.00 90.06 233 VAL A CA 1
ATOM 1803 C C . VAL A 1 233 ? -12.678 -7.288 56.433 1.00 90.06 233 VAL A C 1
ATOM 1805 O O . VAL A 1 233 ? -12.921 -6.309 55.737 1.00 90.06 233 VAL A O 1
ATOM 1808 N N . LEU A 1 234 ? -13.397 -7.590 57.511 1.00 90.38 234 LEU A N 1
ATOM 1809 C CA . LEU A 1 234 ? -14.597 -6.862 57.921 1.00 90.38 234 LEU A CA 1
ATOM 1810 C C . LEU A 1 234 ? -14.309 -5.992 59.131 1.00 90.38 234 LEU A C 1
ATOM 1812 O O . LEU A 1 234 ? -13.790 -6.486 60.135 1.00 90.38 234 LEU A O 1
ATOM 1816 N N . PHE A 1 235 ? -14.711 -4.730 59.048 1.00 91.56 235 PHE A N 1
ATOM 1817 C CA . PHE A 1 235 ? -14.591 -3.736 60.103 1.00 91.56 235 PHE A CA 1
ATOM 1818 C C . PHE A 1 235 ? -15.982 -3.268 60.517 1.00 91.56 235 PHE A C 1
ATOM 1820 O O . PHE A 1 235 ? -16.743 -2.771 59.692 1.00 91.56 235 PHE A O 1
ATOM 1827 N N . ASP A 1 236 ? -16.305 -3.424 61.799 1.00 90.44 236 ASP A N 1
ATOM 1828 C CA . ASP A 1 236 ? -17.602 -3.053 62.374 1.00 90.44 236 ASP A CA 1
ATOM 1829 C C . ASP A 1 236 ? -17.398 -1.995 63.462 1.00 90.44 236 ASP A C 1
ATOM 1831 O O . ASP A 1 236 ? -16.839 -2.299 64.521 1.00 90.44 236 ASP A O 1
ATOM 1835 N N . ALA A 1 237 ? -17.848 -0.764 63.200 1.00 91.44 237 ALA A N 1
ATOM 1836 C CA . ALA A 1 237 ? -17.810 0.368 64.128 1.00 91.44 237 ALA A CA 1
ATOM 1837 C C . ALA A 1 237 ? -19.150 0.663 64.824 1.00 91.44 237 ALA A C 1
ATOM 1839 O O . ALA A 1 237 ? -19.303 1.722 65.445 1.00 91.44 237 ALA A O 1
ATOM 1840 N N . SER A 1 238 ? -20.117 -0.258 64.777 1.00 89.56 238 SER A N 1
ATOM 1841 C CA . SER A 1 238 ? -21.442 -0.093 65.399 1.00 89.56 238 SER A CA 1
ATOM 1842 C C . SER A 1 238 ? -21.399 0.111 66.920 1.00 89.56 238 SER A C 1
ATOM 1844 O O . SER A 1 238 ? -22.358 0.615 67.503 1.00 89.56 238 SER A O 1
ATOM 1846 N N . GLY A 1 239 ? -20.273 -0.213 67.567 1.00 88.69 239 GLY A N 1
ATOM 1847 C CA . GLY A 1 239 ? -20.019 0.049 68.988 1.00 88.69 239 GLY A CA 1
ATOM 1848 C C . GLY A 1 239 ? -19.660 1.502 69.340 1.00 88.69 239 GLY A C 1
ATOM 1849 O O . GLY A 1 239 ? -19.480 1.806 70.518 1.00 88.69 239 GLY A O 1
ATOM 1850 N N . THR A 1 240 ? -19.528 2.398 68.357 1.00 91.88 240 THR A N 1
ATOM 1851 C CA . THR A 1 240 ? -19.207 3.820 68.573 1.00 91.88 240 THR A CA 1
ATOM 1852 C C . THR A 1 240 ? -20.383 4.582 69.203 1.00 91.88 240 THR A C 1
ATOM 1854 O O . THR A 1 240 ? -21.532 4.399 68.807 1.00 91.88 240 THR A O 1
ATOM 1857 N N . THR A 1 241 ? -20.112 5.488 70.153 1.00 88.81 241 THR A N 1
ATOM 1858 C CA . THR A 1 241 ? -21.153 6.271 70.856 1.00 88.81 241 THR A CA 1
ATOM 1859 C C . THR A 1 241 ? -20.898 7.781 70.821 1.00 88.81 241 THR A C 1
ATOM 1861 O O . THR A 1 241 ? -19.753 8.219 70.745 1.00 88.81 241 THR A O 1
ATOM 1864 N N . ASP A 1 242 ? -21.959 8.593 70.895 1.00 85.38 242 ASP A N 1
ATOM 1865 C CA . ASP A 1 242 ? -21.875 10.055 71.028 1.00 85.38 242 ASP A CA 1
ATOM 1866 C C . ASP A 1 242 ? -22.557 10.526 72.327 1.00 85.38 242 ASP A C 1
ATOM 1868 O O . ASP A 1 242 ? -23.722 10.178 72.545 1.00 85.38 242 ASP A O 1
ATOM 1872 N N . PRO A 1 243 ? -21.904 11.349 73.172 1.00 78.50 243 PRO A N 1
ATOM 1873 C CA . PRO A 1 243 ? -22.487 11.821 74.432 1.00 78.50 243 PRO A CA 1
ATOM 1874 C C . PRO A 1 243 ? -23.768 12.652 74.269 1.00 78.50 243 PRO A C 1
ATOM 1876 O O . PRO A 1 243 ? -24.540 12.780 75.217 1.00 78.50 243 PRO A O 1
ATOM 1879 N N . THR A 1 244 ? -23.987 13.241 73.089 1.00 78.56 244 THR A N 1
ATOM 1880 C CA . THR A 1 244 ? -25.145 14.096 72.783 1.00 78.56 244 THR A CA 1
ATOM 1881 C C . THR A 1 244 ? -26.204 13.394 71.931 1.00 78.56 244 THR A C 1
ATOM 1883 O O . THR A 1 244 ? -27.266 13.966 71.694 1.00 78.56 244 THR A O 1
ATOM 1886 N N . GLY A 1 245 ? -25.939 12.159 71.483 1.00 78.62 245 GLY A N 1
ATOM 1887 C CA . GLY A 1 245 ? -26.799 11.421 70.555 1.00 78.62 245 GLY A CA 1
ATOM 1888 C C . GLY A 1 245 ? -26.838 12.013 69.141 1.00 78.62 245 GLY A C 1
ATOM 1889 O O . GLY A 1 245 ? -27.779 11.744 68.396 1.00 78.62 245 GLY A O 1
ATOM 1890 N N . SER A 1 246 ? -25.854 12.841 68.778 1.00 80.62 246 SER A N 1
ATOM 1891 C CA . SER A 1 246 ? -25.782 13.461 67.453 1.00 80.62 246 SER A CA 1
ATOM 1892 C C . SER A 1 246 ? -25.464 12.423 66.363 1.00 80.62 246 SER A C 1
ATOM 1894 O O . SER A 1 246 ? -24.751 11.457 66.642 1.00 80.62 246 SER A O 1
ATOM 1896 N N . PRO A 1 247 ? -25.927 12.620 65.110 1.00 80.38 247 PRO A N 1
ATOM 1897 C CA . PRO A 1 247 ? -25.522 11.786 63.981 1.00 80.38 247 PRO A CA 1
ATOM 1898 C C . PRO A 1 247 ? -23.999 11.751 63.826 1.00 80.38 247 PRO A C 1
ATOM 1900 O O . PRO A 1 247 ? -23.335 12.779 63.995 1.00 80.38 247 PRO A O 1
ATOM 1903 N N . LEU A 1 248 ? -23.476 10.570 63.495 1.00 84.44 248 LEU A N 1
ATOM 1904 C CA . LEU A 1 248 ? -22.048 10.302 63.368 1.00 84.44 248 LEU A CA 1
ATOM 1905 C C . LEU A 1 248 ? -21.658 10.040 61.917 1.00 84.44 248 LEU A C 1
ATOM 1907 O O . LEU A 1 248 ? -22.361 9.333 61.197 1.00 84.44 248 LEU A O 1
ATOM 1911 N N . THR A 1 249 ? -20.504 10.565 61.521 1.00 82.06 249 THR A N 1
ATOM 1912 C CA . THR A 1 249 ? -19.833 10.229 60.263 1.00 82.06 249 THR A CA 1
ATOM 1913 C C . THR A 1 249 ? -18.543 9.467 60.551 1.00 82.06 249 THR A C 1
ATOM 1915 O O . THR A 1 249 ? -17.846 9.762 61.522 1.00 82.06 249 THR A O 1
ATOM 1918 N N . PHE A 1 250 ? -18.242 8.469 59.716 1.00 84.62 250 PHE A N 1
ATOM 1919 C CA . PHE A 1 250 ? -17.139 7.521 59.896 1.00 84.62 250 PHE A CA 1
ATOM 1920 C C . PHE A 1 250 ? -16.185 7.619 58.706 1.00 84.62 250 PHE A C 1
ATOM 1922 O O . PHE A 1 250 ? -16.629 7.614 57.559 1.00 84.62 250 PHE A O 1
ATOM 1929 N N . SER A 1 251 ? -14.887 7.704 58.986 1.00 83.31 251 SER A N 1
ATOM 1930 C CA . SER A 1 251 ? -13.819 7.709 57.987 1.00 83.31 251 SER A CA 1
ATOM 1931 C C . SER A 1 251 ? -12.734 6.726 58.409 1.00 83.31 251 SER A C 1
ATOM 1933 O O . SER A 1 251 ? -12.229 6.794 59.533 1.00 83.31 251 SER A O 1
ATOM 1935 N N . TRP A 1 252 ? -12.398 5.815 57.505 1.00 85.94 252 TRP A N 1
ATOM 1936 C CA . TRP A 1 252 ? -11.409 4.766 57.696 1.00 85.94 252 TRP A CA 1
ATOM 1937 C C . TRP A 1 252 ? -10.149 5.059 56.893 1.00 85.94 252 TRP A C 1
ATOM 1939 O O . TRP A 1 252 ? -10.226 5.513 55.754 1.00 85.94 252 TRP A O 1
ATOM 1949 N N . ASP A 1 253 ? -9.005 4.764 57.494 1.00 88.00 253 ASP A N 1
ATOM 1950 C CA . ASP A 1 253 ? -7.709 4.613 56.839 1.00 88.00 253 ASP A CA 1
ATOM 1951 C C . ASP A 1 253 ? -7.203 3.214 57.193 1.00 88.00 253 ASP A C 1
ATOM 1953 O O . ASP A 1 253 ? -7.012 2.895 58.372 1.00 88.00 253 ASP A O 1
ATOM 1957 N N . PHE A 1 254 ? -7.060 2.355 56.186 1.00 88.38 254 PHE A N 1
ATOM 1958 C CA . PHE A 1 254 ? -6.731 0.944 56.382 1.00 88.38 254 PHE A CA 1
ATOM 1959 C C . PHE A 1 254 ? -5.228 0.693 56.561 1.00 88.38 254 PHE A C 1
ATOM 1961 O O . PHE A 1 254 ? -4.829 -0.436 56.862 1.00 88.38 254 PHE A O 1
ATOM 1968 N N . GLY A 1 255 ? -4.396 1.735 56.450 1.00 86.38 255 GLY A N 1
ATOM 1969 C CA . GLY A 1 255 ? -2.951 1.681 56.667 1.00 86.38 255 GLY A CA 1
ATOM 1970 C C . GLY A 1 255 ? -2.132 1.191 55.469 1.00 86.38 255 GLY A C 1
ATOM 1971 O O . GLY A 1 255 ? -0.909 1.109 55.578 1.00 86.38 255 GLY A O 1
ATOM 1972 N N . ASP A 1 256 ? -2.773 0.877 54.345 1.00 82.12 256 ASP A N 1
ATOM 1973 C CA . ASP A 1 256 ? -2.164 0.533 53.050 1.00 82.12 256 ASP A CA 1
ATOM 1974 C C . ASP A 1 256 ? -2.328 1.648 51.998 1.00 82.12 256 ASP A C 1
ATOM 1976 O O . ASP A 1 256 ? -1.945 1.484 50.842 1.00 82.12 256 ASP A O 1
ATOM 1980 N N . GLY A 1 257 ? -2.855 2.802 52.417 1.00 79.19 257 GLY A N 1
ATOM 1981 C CA . GLY A 1 257 ? -3.162 3.943 51.557 1.00 79.19 257 GLY A CA 1
ATOM 1982 C C . GLY A 1 257 ? -4.614 3.981 51.078 1.00 79.19 257 GLY A C 1
ATOM 1983 O O . GLY A 1 257 ? -5.038 5.027 50.588 1.00 79.19 257 GLY A O 1
ATOM 1984 N N . ALA A 1 258 ? -5.383 2.902 51.260 1.00 77.81 258 ALA A N 1
ATOM 1985 C CA . ALA A 1 258 ? -6.813 2.903 50.989 1.00 77.81 258 ALA A CA 1
ATOM 1986 C C . ALA A 1 258 ? -7.591 3.603 52.114 1.00 77.81 258 ALA A C 1
ATOM 1988 O O . ALA A 1 258 ? -7.275 3.487 53.306 1.00 77.81 258 ALA A O 1
ATOM 1989 N N . LEU A 1 259 ? -8.638 4.321 51.714 1.00 80.19 259 LEU A N 1
ATOM 1990 C CA . LEU A 1 259 ? -9.583 4.982 52.606 1.00 80.19 259 LEU A CA 1
ATOM 1991 C C . LEU A 1 259 ? -10.966 4.355 52.430 1.00 80.19 259 LEU A C 1
ATOM 1993 O O . LEU A 1 259 ? -11.272 3.829 51.366 1.00 80.19 259 LEU A O 1
ATOM 1997 N N . GLY A 1 260 ? -11.809 4.445 53.455 1.00 78.06 260 GLY A N 1
ATOM 1998 C CA . GLY A 1 260 ? -13.184 3.944 53.395 1.00 78.06 260 GLY A CA 1
ATOM 1999 C C . GLY A 1 260 ? -14.164 4.782 54.208 1.00 78.06 260 GLY A C 1
ATOM 2000 O O . GLY A 1 260 ? -13.774 5.629 55.022 1.00 78.06 260 GLY A O 1
ATOM 2001 N N . GLY A 1 261 ? -15.456 4.549 53.990 1.00 78.69 261 GLY A N 1
ATOM 2002 C CA . GLY A 1 261 ? -16.554 5.180 54.725 1.00 78.69 261 GLY A CA 1
ATOM 2003 C C . GLY A 1 261 ? -17.520 4.190 55.374 1.00 78.69 261 GLY A C 1
ATOM 2004 O O . GLY A 1 261 ? -17.517 2.998 55.088 1.00 78.69 261 GLY A O 1
ATOM 2005 N N . GLY A 1 262 ? -18.379 4.710 56.255 1.00 80.31 262 GLY A N 1
ATOM 2006 C CA . GLY A 1 262 ? -19.514 3.963 56.808 1.00 80.31 262 GLY A CA 1
ATOM 2007 C C . GLY A 1 262 ? -19.248 3.233 58.130 1.00 80.31 262 GLY A C 1
ATOM 2008 O O . GLY A 1 262 ? -18.127 3.162 58.631 1.00 80.31 262 GLY A O 1
ATOM 2009 N N . VAL A 1 263 ? -20.332 2.734 58.733 1.00 84.56 263 VAL A N 1
ATOM 2010 C CA . VAL A 1 263 ? -20.303 2.033 60.033 1.00 84.56 263 VAL A CA 1
ATOM 2011 C C . VAL A 1 263 ? -19.677 0.645 59.897 1.00 84.56 263 VAL A C 1
ATOM 2013 O O . VAL A 1 263 ? -18.883 0.252 60.746 1.00 84.56 263 VAL A O 1
ATOM 2016 N N . ASN A 1 264 ? -20.032 -0.071 58.829 1.00 85.44 264 ASN A N 1
ATOM 2017 C CA . ASN A 1 264 ? -19.502 -1.388 58.498 1.00 85.44 264 ASN A CA 1
ATOM 2018 C C . ASN A 1 264 ? -18.844 -1.302 57.129 1.00 85.44 264 ASN A C 1
ATOM 2020 O O . ASN A 1 264 ? -19.489 -0.845 56.185 1.00 85.44 264 ASN A O 1
ATOM 2024 N N . VAL A 1 265 ? -17.598 -1.747 57.028 1.00 86.12 265 VAL A N 1
ATOM 2025 C CA . VAL A 1 265 ? -16.842 -1.716 55.777 1.00 86.12 265 VAL A CA 1
ATOM 2026 C C . VAL A 1 265 ? -16.068 -3.016 55.605 1.00 86.12 265 VAL A C 1
ATOM 2028 O O . VAL A 1 265 ? -15.520 -3.564 56.566 1.00 86.12 265 VAL A O 1
ATOM 2031 N N . ALA A 1 266 ? -16.052 -3.524 54.378 1.00 88.50 266 ALA A N 1
ATOM 2032 C CA . ALA A 1 266 ? -15.168 -4.605 53.980 1.00 88.50 266 ALA A CA 1
ATOM 2033 C C . ALA A 1 266 ? -13.949 -4.005 53.273 1.00 88.50 266 ALA A C 1
ATOM 2035 O O . ALA A 1 266 ? -14.097 -3.079 52.489 1.00 88.50 266 ALA A O 1
ATOM 2036 N N . HIS A 1 267 ? -12.754 -4.521 53.534 1.00 88.12 267 HIS A N 1
ATOM 2037 C CA . HIS A 1 267 ? -11.532 -4.106 52.842 1.00 88.12 267 HIS A CA 1
ATOM 2038 C C . HIS A 1 267 ? -10.701 -5.325 52.464 1.00 88.12 267 HIS A C 1
ATOM 2040 O O . HIS A 1 267 ? -10.682 -6.317 53.198 1.00 88.12 267 HIS A O 1
ATOM 2046 N N . VAL A 1 268 ? -10.010 -5.262 51.329 1.00 87.44 268 VAL A N 1
ATOM 2047 C CA . VAL A 1 268 ? -9.167 -6.351 50.834 1.00 87.44 268 VAL A CA 1
ATOM 2048 C C . VAL A 1 268 ? -7.733 -5.850 50.722 1.00 87.44 268 VAL A C 1
ATOM 2050 O O . VAL A 1 268 ? -7.427 -4.944 49.960 1.00 87.44 268 VAL A O 1
ATOM 2053 N N . TYR A 1 269 ? -6.819 -6.475 51.459 1.00 84.75 269 TYR A N 1
ATOM 2054 C CA . TYR A 1 269 ? -5.398 -6.138 51.381 1.00 84.75 269 TYR A CA 1
ATOM 2055 C C . TYR A 1 269 ? -4.732 -6.905 50.238 1.00 84.75 269 TYR A C 1
ATOM 2057 O O . TYR A 1 269 ? -4.839 -8.130 50.171 1.00 84.75 269 TYR A O 1
ATOM 2065 N N . ALA A 1 270 ? -4.001 -6.216 49.360 1.00 81.19 270 ALA A N 1
ATOM 2066 C CA . ALA A 1 270 ? -3.294 -6.863 48.250 1.00 81.19 270 ALA A CA 1
ATOM 2067 C C . ALA A 1 270 ? -2.050 -7.657 48.694 1.00 81.19 270 ALA A C 1
ATOM 2069 O O . ALA A 1 270 ? -1.699 -8.660 48.072 1.00 81.19 270 ALA A O 1
ATOM 2070 N N . GLU A 1 271 ? -1.402 -7.246 49.787 1.00 83.25 271 GLU A N 1
ATOM 2071 C CA . GLU A 1 271 ? -0.186 -7.874 50.311 1.00 83.25 271 GLU A CA 1
ATOM 2072 C C . GLU A 1 271 ? -0.338 -8.290 51.778 1.00 83.25 271 GLU A C 1
ATOM 2074 O O . GLU A 1 271 ? -1.099 -7.709 52.552 1.00 83.25 271 GLU A O 1
ATOM 2079 N N . GLY A 1 272 ? 0.420 -9.316 52.176 1.00 87.12 272 GLY A N 1
ATOM 2080 C CA . GLY A 1 272 ? 0.533 -9.692 53.583 1.00 87.12 272 GLY A CA 1
ATOM 2081 C C . GLY A 1 272 ? 1.425 -8.714 54.339 1.00 87.12 272 GLY A C 1
ATOM 2082 O O . GLY A 1 272 ? 2.474 -8.311 53.845 1.00 87.12 272 GLY A O 1
ATOM 2083 N N . GLY A 1 273 ? 1.050 -8.369 55.566 1.00 90.88 273 GLY A N 1
ATOM 2084 C CA . GLY A 1 273 ? 1.761 -7.362 56.341 1.00 90.88 273 GLY A CA 1
ATOM 2085 C C . GLY A 1 273 ? 1.065 -6.999 57.645 1.00 90.88 273 GLY A C 1
ATOM 2086 O O . GLY A 1 273 ? 0.044 -7.577 58.019 1.00 90.88 273 GLY A O 1
ATOM 2087 N N . SER A 1 274 ? 1.652 -6.040 58.359 1.00 93.25 274 SER A N 1
ATOM 2088 C CA . SER A 1 274 ? 1.059 -5.442 59.554 1.00 93.25 274 SER A CA 1
ATOM 2089 C C . SER A 1 274 ? 0.544 -4.054 59.201 1.00 93.25 274 SER A C 1
ATOM 2091 O O . SER A 1 274 ? 1.340 -3.178 58.874 1.00 93.25 274 SER A O 1
ATOM 2093 N N . PHE A 1 275 ? -0.763 -3.846 59.323 1.00 92.88 275 PHE A N 1
ATOM 2094 C CA . PHE A 1 275 ? -1.424 -2.598 58.945 1.00 92.88 275 PHE A CA 1
ATOM 2095 C C . PHE A 1 275 ? -2.028 -1.927 60.176 1.00 92.88 275 PHE A C 1
ATOM 2097 O O . PHE A 1 275 ? -2.578 -2.599 61.051 1.00 92.88 275 PHE A O 1
ATOM 2104 N N . THR A 1 276 ? -1.882 -0.604 60.279 1.00 94.56 276 THR A N 1
ATOM 2105 C CA . THR A 1 276 ? -2.466 0.181 61.376 1.00 94.56 276 THR A CA 1
ATOM 2106 C C . THR A 1 276 ? -3.729 0.851 60.874 1.00 94.56 276 THR A C 1
ATOM 2108 O O . THR A 1 276 ? -3.658 1.887 60.223 1.00 94.56 276 THR A O 1
ATOM 2111 N N . VAL A 1 277 ? -4.872 0.256 61.202 1.00 93.81 277 VAL A N 1
ATOM 2112 C CA . VAL A 1 277 ? -6.184 0.763 60.810 1.00 93.81 277 VAL A CA 1
ATOM 2113 C C . VAL A 1 277 ? -6.579 1.891 61.746 1.00 93.81 277 VAL A C 1
ATOM 2115 O O . VAL A 1 277 ? -6.491 1.749 62.970 1.00 93.81 277 VAL A O 1
ATOM 2118 N N . ARG A 1 278 ? -7.011 3.014 61.178 1.00 92.56 278 ARG A N 1
ATOM 2119 C CA . ARG A 1 278 ? -7.436 4.210 61.899 1.00 92.56 278 ARG A CA 1
ATOM 2120 C C . ARG A 1 278 ? -8.875 4.554 61.539 1.00 92.56 278 ARG A C 1
ATOM 2122 O O . ARG A 1 278 ? -9.179 4.844 60.390 1.00 92.56 278 ARG A O 1
ATOM 2129 N N . LEU A 1 279 ? -9.731 4.593 62.554 1.00 90.25 279 LEU A N 1
ATOM 2130 C CA . LEU A 1 279 ? -11.100 5.084 62.454 1.00 90.25 279 LEU A CA 1
ATOM 2131 C C . LEU A 1 279 ? -11.170 6.508 63.008 1.00 90.25 279 LEU A C 1
ATOM 2133 O O . LEU A 1 279 ? -10.756 6.752 64.143 1.00 90.25 279 LEU A O 1
ATOM 2137 N N . VAL A 1 280 ? -11.726 7.435 62.234 1.00 88.06 280 VAL A N 1
ATOM 2138 C CA . VAL A 1 280 ? -12.052 8.804 62.648 1.00 88.06 280 VAL A CA 1
ATOM 2139 C C . VAL A 1 280 ? -13.568 8.976 62.640 1.00 88.06 280 VAL A C 1
ATOM 2141 O O . VAL A 1 280 ? -14.224 8.672 61.646 1.00 88.06 280 VAL A O 1
ATOM 2144 N N . VAL A 1 281 ? -14.116 9.486 63.742 1.00 84.75 281 VAL A N 1
ATOM 2145 C CA . VAL A 1 281 ? -15.551 9.728 63.915 1.00 84.75 281 VAL A CA 1
ATOM 2146 C C . VAL A 1 281 ? -15.789 11.199 64.223 1.00 84.75 281 VAL A C 1
ATOM 2148 O O . VAL A 1 281 ? -15.140 11.760 65.110 1.00 84.75 281 VAL A O 1
ATOM 2151 N N . THR A 1 282 ? -16.744 11.806 63.521 1.00 81.38 282 THR A N 1
ATOM 2152 C CA . THR A 1 282 ? -17.163 13.200 63.721 1.00 81.38 282 THR A CA 1
ATOM 2153 C C . THR A 1 282 ? -18.659 13.257 64.029 1.00 81.38 282 THR A C 1
ATOM 2155 O O . THR A 1 282 ? -19.440 12.515 63.435 1.00 81.38 282 THR A O 1
ATOM 2158 N N . ASN A 1 283 ? -19.074 14.128 64.951 1.00 80.88 283 ASN A N 1
ATOM 2159 C CA . ASN A 1 283 ? -20.483 14.377 65.259 1.00 80.88 283 ASN A CA 1
ATOM 2160 C C . ASN A 1 283 ? -20.998 15.681 64.620 1.00 80.88 283 ASN A C 1
ATOM 2162 O O . ASN A 1 283 ? -20.220 16.561 64.249 1.00 80.88 283 ASN A O 1
ATOM 2166 N N . GLY A 1 284 ? -22.323 15.818 64.495 1.00 66.00 284 GLY A N 1
ATOM 2167 C CA . GLY A 1 284 ? -22.973 16.995 63.889 1.00 66.00 284 GLY A CA 1
ATOM 2168 C C . GLY A 1 284 ? -22.515 18.373 64.422 1.00 66.00 284 GLY A C 1
ATOM 2169 O O . GLY A 1 284 ? -22.380 19.299 63.625 1.00 66.00 284 GLY A O 1
ATOM 2170 N N . PRO A 1 285 ? -22.237 18.541 65.732 1.00 69.56 285 PRO A N 1
ATOM 2171 C CA . PRO A 1 285 ? -21.659 19.771 66.297 1.00 69.56 285 PRO A CA 1
ATOM 2172 C C . PRO A 1 285 ? -20.171 20.043 65.989 1.00 69.56 285 PRO A C 1
ATOM 2174 O O . PRO A 1 285 ? -19.646 21.068 66.431 1.00 69.56 285 PRO A O 1
ATOM 2177 N N . GLY A 1 286 ? -19.476 19.152 65.274 1.00 65.69 286 GLY A N 1
ATOM 2178 C CA . GLY A 1 286 ? -18.062 19.296 64.900 1.00 65.69 286 GLY A CA 1
ATOM 2179 C C . GLY A 1 286 ? -17.055 18.720 65.907 1.00 65.69 286 GLY A C 1
ATOM 2180 O O . GLY A 1 286 ? -15.853 18.957 65.780 1.00 65.69 286 GLY A O 1
ATOM 2181 N N . GLY A 1 287 ? -17.512 17.971 66.912 1.00 75.06 287 GLY A N 1
ATOM 2182 C CA . GLY A 1 287 ? -16.662 17.159 67.782 1.00 75.06 287 GLY A CA 1
ATOM 2183 C C . GLY A 1 287 ? -16.099 15.958 67.018 1.00 75.06 287 GLY A C 1
ATOM 2184 O O . GLY A 1 287 ? -16.831 15.273 66.309 1.00 75.06 287 GLY A O 1
ATOM 2185 N N . GLN A 1 288 ? -14.799 15.696 67.159 1.00 80.62 288 GLN A N 1
ATOM 2186 C CA . GLN A 1 288 ? -14.090 14.652 66.414 1.00 80.62 288 GLN A CA 1
ATOM 2187 C C . GLN A 1 288 ? -13.197 13.835 67.349 1.00 80.62 288 GLN A C 1
ATOM 2189 O O . GLN A 1 288 ? -12.508 14.402 68.197 1.00 80.62 288 GLN A O 1
ATOM 2194 N N . ALA A 1 289 ? -13.178 12.517 67.161 1.00 84.25 289 ALA A N 1
ATOM 2195 C CA . ALA A 1 289 ? -12.298 11.587 67.862 1.00 84.25 289 ALA A CA 1
ATOM 2196 C C . ALA A 1 289 ? -11.786 10.502 66.905 1.00 84.25 289 ALA A C 1
ATOM 2198 O O . ALA A 1 289 ? -12.360 10.278 65.840 1.00 84.25 289 ALA A O 1
ATOM 2199 N N . ALA A 1 290 ? -10.696 9.826 67.271 1.00 88.38 290 ALA A N 1
ATOM 2200 C CA . ALA A 1 290 ? -10.137 8.737 66.479 1.00 88.38 290 ALA A CA 1
ATOM 2201 C C . ALA A 1 290 ? -9.671 7.576 67.364 1.00 88.38 290 ALA A C 1
ATOM 2203 O O . ALA A 1 290 ? -9.276 7.789 68.508 1.00 88.38 290 ALA A O 1
ATOM 2204 N N . THR A 1 291 ? -9.679 6.366 66.812 1.00 92.56 291 THR A N 1
ATOM 2205 C CA . THR A 1 291 ? -9.111 5.160 67.428 1.00 92.56 291 THR A CA 1
ATOM 2206 C C . THR A 1 291 ? -8.301 4.378 66.396 1.00 92.56 291 THR A C 1
ATOM 2208 O O . THR A 1 291 ? -8.531 4.513 65.192 1.00 92.56 291 THR A O 1
ATOM 2211 N N . THR A 1 292 ? -7.325 3.594 66.850 1.00 94.19 292 THR A N 1
ATOM 2212 C CA . THR A 1 292 ? -6.456 2.792 65.983 1.00 94.19 292 THR A CA 1
ATOM 2213 C C . THR A 1 292 ? -6.333 1.355 66.477 1.00 94.19 292 THR A C 1
ATOM 2215 O O . THR A 1 292 ? -6.306 1.098 67.680 1.00 94.19 292 THR A O 1
ATOM 2218 N N . GLN A 1 293 ? -6.212 0.414 65.542 1.00 95.00 293 GLN A N 1
ATOM 2219 C CA . GLN A 1 293 ? -5.911 -0.989 65.823 1.00 95.00 293 GLN A CA 1
ATOM 2220 C C . GLN A 1 293 ? -4.933 -1.528 64.779 1.00 95.00 293 GLN A C 1
ATOM 2222 O O . GLN A 1 293 ? -5.103 -1.307 63.583 1.00 95.00 293 GLN A O 1
ATOM 2227 N N . THR A 1 294 ? -3.909 -2.258 65.221 1.00 94.94 294 THR A N 1
ATOM 2228 C CA . THR A 1 294 ? -3.007 -2.974 64.312 1.00 94.94 294 THR A CA 1
ATOM 2229 C C . THR A 1 294 ? -3.562 -4.361 64.012 1.00 94.94 294 THR A C 1
ATOM 2231 O O . THR A 1 294 ? -3.897 -5.105 64.937 1.00 94.94 294 THR A O 1
ATOM 2234 N N . ILE A 1 295 ? -3.622 -4.721 62.733 1.00 94.38 295 ILE A N 1
ATOM 2235 C CA . ILE A 1 295 ? -4.025 -6.050 62.266 1.00 94.38 295 ILE A CA 1
ATOM 2236 C C . ILE A 1 295 ? -2.907 -6.693 61.446 1.00 94.38 295 ILE A C 1
ATOM 2238 O O . ILE A 1 295 ? -2.069 -6.005 60.862 1.00 94.38 295 ILE A O 1
ATOM 2242 N N . THR A 1 296 ? -2.877 -8.024 61.415 1.00 94.62 296 THR A N 1
ATOM 2243 C CA . THR A 1 296 ? -1.899 -8.795 60.639 1.00 94.62 296 THR A CA 1
ATOM 2244 C C . THR A 1 296 ? -2.609 -9.562 59.539 1.00 94.62 296 THR A C 1
ATOM 2246 O O . THR A 1 296 ? -3.475 -10.387 59.823 1.00 94.62 296 THR A O 1
ATOM 2249 N N . ILE A 1 297 ? -2.199 -9.309 58.302 1.00 93.06 297 ILE A N 1
ATOM 2250 C CA . ILE A 1 297 ? -2.677 -9.991 57.104 1.00 93.06 297 ILE A CA 1
ATOM 2251 C C . ILE A 1 297 ? -1.626 -11.006 56.680 1.00 93.06 297 ILE A C 1
ATOM 2253 O O . ILE A 1 297 ? -0.452 -10.673 56.502 1.00 93.06 297 ILE A O 1
ATOM 2257 N N . ALA A 1 298 ? -2.032 -12.260 56.531 1.00 90.12 298 ALA A N 1
ATOM 2258 C CA . ALA A 1 298 ? -1.147 -13.305 56.046 1.00 90.12 298 ALA A CA 1
ATOM 2259 C C . ALA A 1 298 ? -0.857 -13.121 54.548 1.00 90.12 298 ALA A C 1
ATOM 2261 O O . ALA A 1 298 ? -1.748 -12.795 53.765 1.00 90.12 298 ALA A O 1
ATOM 2262 N N . ALA A 1 299 ? 0.396 -13.356 54.154 1.00 80.19 299 ALA A N 1
ATOM 2263 C CA . ALA A 1 299 ? 0.820 -13.303 52.758 1.00 80.19 299 ALA A CA 1
ATOM 2264 C C . ALA A 1 299 ? 0.040 -14.306 51.886 1.00 80.19 299 ALA A C 1
ATOM 2266 O O . ALA A 1 299 ? -0.354 -15.370 52.386 1.00 80.19 299 ALA A O 1
ATOM 2267 N N . PRO A 1 300 ? -0.164 -13.994 50.593 1.00 71.00 300 PRO A N 1
ATOM 2268 C CA . PRO A 1 300 ? -0.805 -14.926 49.681 1.00 71.00 300 PRO A CA 1
ATOM 2269 C C . PRO A 1 300 ? 0.090 -16.162 49.471 1.00 71.00 300 PRO A C 1
ATOM 2271 O O . PRO A 1 300 ? 1.308 -16.101 49.687 1.00 71.00 300 PRO A O 1
ATOM 2274 N N . PRO A 1 301 ? -0.481 -17.307 49.057 1.00 74.44 301 PRO A N 1
ATOM 2275 C CA . PRO A 1 301 ? 0.324 -18.443 48.628 1.00 74.44 301 PRO A CA 1
ATOM 2276 C C . PRO A 1 301 ? 1.231 -18.039 47.450 1.00 74.44 301 PRO A C 1
ATOM 2278 O O . PRO A 1 301 ? 0.850 -17.183 46.648 1.00 74.44 301 PRO A O 1
ATOM 2281 N N . PRO A 1 302 ? 2.432 -18.634 47.323 1.00 80.75 302 PRO A N 1
ATOM 2282 C CA . PRO A 1 302 ? 3.315 -18.338 46.202 1.00 80.75 302 PRO A CA 1
ATOM 2283 C C . PRO A 1 302 ? 2.630 -18.682 44.865 1.00 80.75 302 PRO A C 1
ATOM 2285 O O . PRO A 1 302 ? 1.902 -19.680 44.811 1.00 80.75 302 PRO A O 1
ATOM 2288 N N . PRO A 1 303 ? 2.875 -17.907 43.788 1.00 84.56 303 PRO A N 1
ATOM 2289 C CA . PRO A 1 303 ? 2.329 -18.204 42.468 1.00 84.56 303 PRO A CA 1
ATOM 2290 C C . PRO A 1 303 ? 2.678 -19.625 42.013 1.00 84.56 303 PRO A C 1
ATOM 2292 O O . PRO A 1 303 ? 3.787 -20.110 42.247 1.00 84.56 303 PRO A O 1
ATOM 2295 N N . ALA A 1 304 ? 1.753 -20.275 41.308 1.00 83.50 304 ALA A N 1
ATOM 2296 C CA . ALA A 1 304 ? 1.959 -21.610 40.745 1.00 83.50 304 ALA A CA 1
ATOM 2297 C C . ALA A 1 304 ? 2.925 -21.616 39.540 1.00 83.50 304 ALA A C 1
ATOM 2299 O O . ALA A 1 304 ? 3.393 -22.676 39.125 1.00 83.50 304 ALA A O 1
ATOM 2300 N N . GLY A 1 305 ? 3.226 -20.442 38.980 1.00 88.50 305 GLY A N 1
ATOM 2301 C CA . GLY A 1 305 ? 4.083 -20.234 37.812 1.00 88.50 305 GLY A CA 1
ATOM 2302 C C . GLY A 1 305 ? 3.893 -18.831 37.231 1.00 88.50 305 GLY A C 1
ATOM 2303 O O . GLY A 1 305 ? 3.178 -18.018 37.822 1.00 88.50 305 GLY A O 1
ATOM 2304 N N . PHE A 1 306 ? 4.477 -18.569 36.060 1.00 89.19 306 PHE A N 1
ATOM 2305 C CA . PHE A 1 306 ? 4.340 -17.300 35.340 1.00 89.19 306 PHE A CA 1
ATOM 2306 C C . PHE A 1 306 ? 3.969 -17.521 33.868 1.00 89.19 306 PHE A C 1
ATOM 2308 O O . PHE A 1 306 ? 4.406 -18.500 33.264 1.00 89.19 306 PHE A O 1
ATOM 2315 N N . ALA A 1 307 ? 3.209 -16.587 33.298 1.00 85.19 307 ALA A N 1
ATOM 2316 C CA . ALA A 1 307 ? 2.751 -16.589 31.912 1.00 85.19 307 ALA A CA 1
ATOM 2317 C C . ALA A 1 307 ? 3.144 -15.298 31.175 1.00 85.19 307 ALA A C 1
ATOM 2319 O O . ALA A 1 307 ? 3.460 -14.275 31.795 1.00 85.19 307 ALA A O 1
ATOM 2320 N N . SER A 1 308 ? 3.079 -15.345 29.844 1.00 85.38 308 SER A N 1
ATOM 2321 C CA . SER A 1 308 ? 3.099 -14.154 28.986 1.00 85.38 308 SER A CA 1
ATOM 2322 C C . SER A 1 308 ? 1.692 -13.832 28.497 1.00 85.38 308 SER A C 1
ATOM 2324 O O . SER A 1 308 ? 1.003 -14.710 27.987 1.00 85.38 308 SER A O 1
ATOM 2326 N N . ILE A 1 309 ? 1.256 -12.584 28.618 1.00 80.94 309 ILE A N 1
ATOM 2327 C CA . ILE A 1 309 ? -0.068 -12.161 28.158 1.00 80.94 309 ILE A CA 1
ATOM 2328 C C . ILE A 1 309 ? 0.051 -11.150 27.021 1.00 80.94 309 ILE A C 1
ATOM 2330 O O . ILE A 1 309 ? 0.882 -10.247 27.101 1.00 80.94 309 ILE A O 1
ATOM 2334 N N . ARG A 1 310 ? -0.784 -11.276 25.986 1.00 82.44 310 ARG A N 1
ATOM 2335 C CA . ARG A 1 310 ? -0.911 -10.236 24.954 1.00 82.44 310 ARG A CA 1
ATOM 2336 C C . ARG A 1 310 ? -2.107 -9.338 25.257 1.00 82.44 310 ARG A C 1
ATOM 2338 O O . ARG A 1 310 ? -3.205 -9.838 25.487 1.00 82.44 310 ARG A O 1
ATOM 2345 N N . GLY A 1 311 ? -1.902 -8.032 25.261 1.00 77.50 311 GLY A N 1
ATOM 2346 C CA . GLY A 1 311 ? -2.917 -7.016 25.499 1.00 77.50 311 GLY A CA 1
ATOM 2347 C C . GLY A 1 311 ? -3.331 -6.292 24.223 1.00 77.50 311 GLY A C 1
ATOM 2348 O O . GLY A 1 311 ? -2.494 -6.039 23.354 1.00 77.50 311 GLY A O 1
ATOM 2349 N N . LEU A 1 312 ? -4.602 -5.907 24.145 1.00 82.62 312 LEU A N 1
ATOM 2350 C CA . LEU A 1 312 ? -5.103 -4.888 23.223 1.00 82.62 312 LEU A CA 1
ATOM 2351 C C . LEU A 1 312 ? -5.736 -3.751 24.031 1.00 82.62 312 LEU A C 1
ATOM 2353 O O . LEU A 1 312 ? -6.654 -3.986 24.816 1.00 82.62 312 LEU A O 1
ATOM 2357 N N . VAL A 1 313 ? -5.253 -2.530 23.827 1.00 87.00 313 VAL A N 1
ATOM 2358 C CA . VAL A 1 313 ? -5.792 -1.313 24.434 1.00 87.00 313 VAL A CA 1
ATOM 2359 C C . VAL A 1 313 ? -6.390 -0.445 23.336 1.00 87.00 313 VAL A C 1
ATOM 2361 O O . VAL A 1 313 ? -5.687 0.019 22.435 1.00 87.00 313 VAL A O 1
ATOM 2364 N N . SER A 1 314 ? -7.691 -0.209 23.428 1.00 89.31 314 SER A N 1
ATOM 2365 C CA . SER A 1 314 ? -8.416 0.731 22.573 1.00 89.31 314 SER A CA 1
ATOM 2366 C C . SER A 1 314 ? -9.130 1.778 23.424 1.00 89.31 314 SER A C 1
ATOM 2368 O O . SER A 1 314 ? -9.108 1.701 24.649 1.00 89.31 314 SER A O 1
ATOM 2370 N N . ASP A 1 315 ? -9.732 2.790 22.812 1.00 90.88 315 ASP A N 1
ATOM 2371 C CA . ASP A 1 315 ? -10.694 3.651 23.489 1.00 90.88 315 ASP A CA 1
ATOM 2372 C C . ASP A 1 315 ? -12.100 3.038 23.428 1.00 90.88 315 ASP A C 1
ATOM 2374 O O . ASP A 1 315 ? -12.308 1.979 22.826 1.00 90.88 315 ASP A O 1
ATOM 2378 N N . THR A 1 316 ? -13.066 3.672 24.096 1.00 85.00 316 THR A N 1
ATOM 2379 C CA . THR A 1 316 ? -14.470 3.228 24.114 1.00 85.00 316 THR A CA 1
ATOM 2380 C C . THR A 1 316 ? -15.109 3.198 22.722 1.00 85.00 316 THR A C 1
ATOM 2382 O O . THR A 1 316 ? -15.979 2.358 22.494 1.00 85.00 316 THR A O 1
ATOM 2385 N N . ASP A 1 317 ? -14.610 4.004 21.778 1.00 81.88 317 ASP A N 1
ATOM 2386 C CA . ASP A 1 317 ? -15.051 4.050 20.375 1.00 81.88 317 ASP A CA 1
ATOM 2387 C C . ASP A 1 317 ? -14.401 2.946 19.511 1.00 81.88 317 ASP A C 1
ATOM 2389 O O . ASP A 1 317 ? -14.720 2.793 18.331 1.00 81.88 317 ASP A O 1
ATOM 2393 N N . GLY A 1 318 ? -13.492 2.154 20.091 1.00 76.19 318 GLY A N 1
ATOM 2394 C CA . GLY A 1 318 ? -12.803 1.045 19.431 1.00 76.19 318 GLY A CA 1
ATOM 2395 C C . GLY A 1 318 ? -11.520 1.439 18.693 1.00 76.19 318 GLY A C 1
ATOM 2396 O O . GLY A 1 318 ? -10.907 0.588 18.048 1.00 76.19 318 GLY A O 1
ATOM 2397 N N . ALA A 1 319 ? -11.069 2.693 18.787 1.00 81.00 319 ALA A N 1
ATOM 2398 C CA . ALA A 1 319 ? -9.810 3.123 18.189 1.00 81.00 319 ALA A CA 1
ATOM 2399 C C . ALA A 1 319 ? -8.613 2.656 19.030 1.00 81.00 319 ALA A C 1
ATOM 2401 O O . ALA A 1 319 ? -8.618 2.763 20.254 1.00 81.00 319 ALA A O 1
ATOM 2402 N N . ALA A 1 320 ? -7.558 2.159 18.384 1.00 87.75 320 ALA A N 1
ATOM 2403 C CA . ALA A 1 320 ? -6.339 1.734 19.069 1.00 87.75 320 ALA A CA 1
ATOM 2404 C C . ALA A 1 320 ? -5.688 2.886 19.857 1.00 87.75 320 ALA A C 1
ATOM 2406 O O . ALA A 1 320 ? -5.533 3.995 19.340 1.00 87.75 320 ALA A O 1
ATOM 2407 N N . VAL A 1 321 ? -5.258 2.616 21.093 1.00 90.69 321 VAL A N 1
ATOM 2408 C CA . VAL A 1 321 ? -4.562 3.604 21.929 1.00 90.69 321 VAL A CA 1
ATOM 2409 C C . VAL A 1 321 ? -3.071 3.294 21.952 1.00 90.69 321 VAL A C 1
ATOM 2411 O O . VAL A 1 321 ? -2.613 2.396 22.658 1.00 90.69 321 VAL A O 1
ATOM 2414 N N . GLU A 1 322 ? -2.303 4.076 21.198 1.00 93.81 322 GLU A N 1
ATOM 2415 C CA . GLU A 1 322 ? -0.841 3.999 21.165 1.00 93.81 322 GLU A CA 1
ATOM 2416 C C . GLU A 1 322 ? -0.199 4.578 22.436 1.00 93.81 322 GLU A C 1
ATOM 2418 O O . GLU A 1 322 ? -0.578 5.646 22.936 1.00 93.81 322 GLU A O 1
ATOM 2423 N N . GLY A 1 323 ? 0.834 3.898 22.938 1.00 93.44 323 GLY A N 1
ATOM 2424 C CA . GLY A 1 323 ? 1.649 4.354 24.059 1.00 93.44 323 GLY A CA 1
ATOM 2425 C C . GLY A 1 323 ? 0.913 4.403 25.401 1.00 93.44 323 GLY A C 1
ATOM 2426 O O . GLY A 1 323 ? 1.274 5.221 26.253 1.00 93.44 323 GLY A O 1
ATOM 2427 N N . ALA A 1 324 ? -0.125 3.588 25.593 1.00 95.69 324 ALA A N 1
ATOM 2428 C CA . ALA A 1 324 ? -0.707 3.330 26.906 1.00 95.69 324 ALA A CA 1
ATOM 2429 C C . ALA A 1 324 ? 0.265 2.479 27.733 1.00 95.69 324 ALA A C 1
ATOM 2431 O O . ALA A 1 324 ? 0.800 1.487 27.237 1.00 95.69 324 ALA A O 1
ATOM 2432 N N . ALA A 1 325 ? 0.511 2.872 28.982 1.00 96.06 325 ALA A N 1
ATOM 2433 C CA . ALA A 1 325 ? 1.357 2.129 29.906 1.00 96.06 325 ALA A CA 1
ATOM 2434 C C . ALA A 1 325 ? 0.529 1.059 30.621 1.00 96.06 325 ALA A C 1
ATOM 2436 O O . ALA A 1 325 ? -0.496 1.380 31.220 1.00 96.06 325 ALA A O 1
ATOM 2437 N N . VAL A 1 326 ? 0.995 -0.190 30.584 1.00 94.81 326 VAL A N 1
ATOM 2438 C CA . VAL A 1 326 ? 0.405 -1.333 31.291 1.00 94.81 326 VAL A CA 1
ATOM 2439 C C . VAL A 1 326 ? 1.387 -1.789 32.362 1.00 94.81 326 VAL A C 1
ATOM 2441 O O . VAL A 1 326 ? 2.541 -2.093 32.053 1.00 94.81 326 VAL A O 1
ATOM 2444 N N . ARG A 1 327 ? 0.951 -1.847 33.621 1.00 93.50 327 ARG A N 1
ATOM 2445 C CA . ARG A 1 327 ? 1.809 -2.173 34.768 1.00 93.50 327 ARG A CA 1
ATOM 2446 C C . ARG A 1 327 ? 1.107 -3.113 35.736 1.00 93.50 327 ARG A C 1
ATOM 2448 O O . ARG A 1 327 ? 0.019 -2.809 36.207 1.00 93.50 327 ARG A O 1
ATOM 2455 N N . LEU A 1 328 ? 1.752 -4.223 36.079 1.00 91.44 328 LEU A N 1
ATOM 2456 C CA . LEU A 1 328 ? 1.286 -5.130 37.125 1.00 91.44 328 LEU A CA 1
ATOM 2457 C C . LEU A 1 328 ? 1.410 -4.456 38.501 1.00 91.44 328 LEU A C 1
ATOM 2459 O O . LEU A 1 328 ? 2.482 -3.976 38.878 1.00 91.44 328 LEU A O 1
ATOM 2463 N N . ILE A 1 329 ? 0.320 -4.428 39.260 1.00 86.12 329 ILE A N 1
ATOM 2464 C CA . ILE A 1 329 ? 0.289 -3.931 40.639 1.00 86.12 329 ILE A CA 1
ATOM 2465 C C . ILE A 1 329 ? 0.919 -4.990 41.556 1.00 86.12 329 ILE A C 1
ATOM 2467 O O . ILE A 1 329 ? 0.647 -6.179 41.413 1.00 86.12 329 ILE A O 1
ATOM 2471 N N . GLY A 1 330 ? 1.815 -4.571 42.458 1.00 77.50 330 GLY A N 1
ATOM 2472 C CA . GLY A 1 330 ? 2.552 -5.484 43.349 1.00 77.50 330 GLY A CA 1
ATOM 2473 C C . GLY A 1 330 ? 3.612 -6.357 42.652 1.00 77.50 330 GLY A C 1
ATOM 2474 O O . GLY A 1 330 ? 4.174 -7.257 43.270 1.00 77.50 330 GLY A O 1
ATOM 2475 N N . GLY A 1 331 ? 3.911 -6.111 41.368 1.00 80.56 331 GLY A N 1
ATOM 2476 C CA . GLY A 1 331 ? 4.876 -6.890 40.586 1.00 80.56 331 GLY A CA 1
ATOM 2477 C C . GLY A 1 331 ? 5.737 -6.046 39.642 1.00 80.56 331 GLY A C 1
ATOM 2478 O O . GLY A 1 331 ? 5.621 -4.824 39.585 1.00 80.56 331 GLY A O 1
ATOM 2479 N N . SER A 1 332 ? 6.631 -6.704 38.895 1.00 83.81 332 SER A N 1
ATOM 2480 C CA . SER A 1 332 ? 7.579 -6.043 37.979 1.00 83.81 332 SER A CA 1
ATOM 2481 C C . SER A 1 332 ? 7.170 -6.073 36.501 1.00 83.81 332 SER A C 1
ATOM 2483 O O . SER A 1 332 ? 7.818 -5.428 35.678 1.00 83.81 332 SER A O 1
ATOM 2485 N N . ALA A 1 333 ? 6.138 -6.837 36.137 1.00 88.88 333 ALA A N 1
ATOM 2486 C CA . ALA A 1 333 ? 5.703 -6.975 34.750 1.00 88.88 333 ALA A CA 1
ATOM 2487 C C . ALA A 1 333 ? 5.073 -5.664 34.245 1.00 88.88 333 ALA A C 1
ATOM 2489 O O . ALA A 1 333 ? 4.174 -5.112 34.881 1.00 88.88 333 ALA A O 1
ATOM 2490 N N . SER A 1 334 ? 5.559 -5.142 33.119 1.00 93.69 334 SER A N 1
ATOM 2491 C CA . SER A 1 334 ? 5.080 -3.882 32.537 1.00 93.69 334 SER A CA 1
ATOM 2492 C C . SER A 1 334 ? 5.428 -3.760 31.050 1.00 93.69 334 SER A C 1
ATOM 2494 O O . SER A 1 334 ? 6.271 -4.505 30.551 1.00 93.69 334 SER A O 1
ATOM 2496 N N . GLY A 1 335 ? 4.801 -2.809 30.354 1.00 92.00 335 GLY A N 1
ATOM 2497 C CA . GLY A 1 335 ? 5.161 -2.406 28.992 1.00 92.00 335 GLY A CA 1
ATOM 2498 C C . GLY A 1 335 ? 4.287 -1.265 28.458 1.00 92.00 335 GLY A C 1
ATOM 2499 O O . GLY A 1 335 ? 3.484 -0.686 29.193 1.00 92.00 335 GLY A O 1
ATOM 2500 N N . THR A 1 336 ? 4.438 -0.946 27.171 1.00 95.44 336 THR A N 1
ATOM 2501 C CA . THR A 1 336 ? 3.676 0.108 26.479 1.00 95.44 336 THR A CA 1
ATOM 2502 C C . THR A 1 336 ? 3.116 -0.386 25.153 1.00 95.44 336 THR A C 1
ATOM 2504 O O . THR A 1 336 ? 3.781 -1.163 24.472 1.00 95.44 336 THR A O 1
ATOM 2507 N N . THR A 1 337 ? 1.931 0.086 24.769 1.00 93.69 337 THR A N 1
ATOM 2508 C CA . THR A 1 337 ? 1.281 -0.326 23.517 1.00 93.69 337 THR A CA 1
ATOM 2509 C C . THR A 1 337 ? 1.905 0.284 22.261 1.00 93.69 337 THR A C 1
ATOM 2511 O O . THR A 1 337 ? 2.378 1.423 22.284 1.00 93.69 337 THR A O 1
ATOM 2514 N N . ASP A 1 338 ? 1.870 -0.467 21.157 1.00 86.50 338 ASP A N 1
ATOM 2515 C CA . ASP A 1 338 ? 2.255 -0.018 19.812 1.00 86.50 338 ASP A CA 1
ATOM 2516 C C . ASP A 1 338 ? 1.154 0.814 19.115 1.00 86.50 338 ASP A C 1
ATOM 2518 O O . ASP A 1 338 ? 0.094 1.079 19.687 1.00 86.50 338 ASP A O 1
ATOM 2522 N N . ALA A 1 339 ? 1.384 1.222 17.859 1.00 81.12 339 ALA A N 1
ATOM 2523 C CA . ALA A 1 339 ? 0.425 1.998 17.058 1.00 81.12 339 ALA A CA 1
ATOM 2524 C C . ALA A 1 339 ? -0.911 1.270 16.800 1.00 81.12 339 ALA A C 1
ATOM 2526 O O . ALA A 1 339 ? -1.919 1.902 16.495 1.00 81.12 339 ALA A O 1
ATOM 2527 N N . GLY A 1 340 ? -0.932 -0.059 16.925 1.00 76.31 340 GLY A N 1
ATOM 2528 C CA . GLY A 1 340 ? -2.137 -0.879 16.859 1.00 76.31 340 GLY A CA 1
ATOM 2529 C C . GLY A 1 340 ? -2.789 -1.119 18.222 1.00 76.31 340 GLY A C 1
ATOM 2530 O O . GLY A 1 340 ? -3.707 -1.933 18.297 1.00 76.31 340 GLY A O 1
ATOM 2531 N N . GLY A 1 341 ? -2.322 -0.459 19.288 1.00 81.31 341 GLY A N 1
ATOM 2532 C CA . GLY A 1 341 ? -2.813 -0.650 20.651 1.00 81.31 341 GLY A CA 1
ATOM 2533 C C . GLY A 1 341 ? -2.367 -1.973 21.278 1.00 81.31 341 GLY A C 1
ATOM 2534 O O . GLY A 1 341 ? -2.907 -2.364 22.310 1.00 81.31 341 GLY A O 1
ATOM 2535 N N . ARG A 1 342 ? -1.413 -2.693 20.674 1.00 86.44 342 ARG A N 1
ATOM 2536 C CA . ARG A 1 342 ? -1.010 -4.041 21.102 1.00 86.44 342 ARG A CA 1
ATOM 2537 C C . ARG A 1 342 ? 0.194 -4.008 22.032 1.00 86.44 342 ARG A C 1
ATOM 2539 O O . ARG A 1 342 ? 1.057 -3.142 21.913 1.00 86.44 342 ARG A O 1
ATOM 2546 N N . ILE A 1 343 ? 0.260 -4.968 22.951 1.00 87.25 343 ILE A N 1
ATOM 2547 C CA . ILE A 1 343 ? 1.355 -5.122 23.917 1.00 87.25 343 ILE A CA 1
ATOM 2548 C C . ILE A 1 343 ? 1.559 -6.596 24.279 1.00 87.25 343 ILE A C 1
ATOM 2550 O O . ILE A 1 343 ? 0.589 -7.331 24.403 1.00 87.25 343 ILE A O 1
ATOM 2554 N N . ASP A 1 344 ? 2.799 -7.015 24.525 1.00 87.62 344 ASP A N 1
ATOM 2555 C CA . ASP A 1 344 ? 3.118 -8.307 25.141 1.00 87.62 344 ASP A CA 1
ATOM 2556 C C . ASP A 1 344 ? 3.743 -8.079 26.526 1.00 87.62 344 ASP A C 1
ATOM 2558 O O . ASP A 1 344 ? 4.733 -7.360 26.659 1.00 87.62 344 ASP A O 1
ATOM 2562 N N . VAL A 1 345 ? 3.172 -8.688 27.568 1.00 87.25 345 VAL A N 1
ATOM 2563 C CA . VAL A 1 345 ? 3.630 -8.560 28.959 1.00 87.25 345 VAL A CA 1
ATOM 2564 C C . VAL A 1 345 ? 4.006 -9.937 29.503 1.00 87.25 345 VAL A C 1
ATOM 2566 O O . VAL A 1 345 ? 3.154 -10.799 29.703 1.00 87.25 345 VAL A O 1
ATOM 2569 N N . SER A 1 346 ? 5.295 -10.156 29.758 1.00 90.19 346 SER A N 1
ATOM 2570 C CA . SER A 1 346 ? 5.821 -11.407 30.321 1.00 90.19 346 SER A CA 1
ATOM 2571 C C . SER A 1 346 ? 5.973 -11.351 31.841 1.00 90.19 346 SER A C 1
ATOM 2573 O O . SER A 1 346 ? 6.280 -10.295 32.395 1.00 90.19 346 SER A O 1
ATOM 2575 N N . GLY A 1 347 ? 5.865 -12.503 32.508 1.00 88.38 347 GLY A N 1
ATOM 2576 C CA . GLY A 1 347 ? 6.107 -12.614 33.953 1.00 88.38 347 GLY A CA 1
ATOM 2577 C C . GLY A 1 347 ? 4.858 -12.384 34.804 1.00 88.38 347 GLY A C 1
ATOM 2578 O O . GLY A 1 347 ? 4.959 -11.941 35.945 1.00 88.38 347 GLY A O 1
ATOM 2579 N N . VAL A 1 348 ? 3.679 -12.672 34.254 1.00 89.44 348 VAL A N 1
ATOM 2580 C CA . VAL A 1 348 ? 2.393 -12.523 34.944 1.00 89.44 348 VAL A CA 1
ATOM 2581 C C . VAL A 1 348 ? 2.144 -13.752 35.817 1.00 89.44 348 VAL A C 1
ATOM 2583 O O . VAL A 1 348 ? 2.242 -14.864 35.299 1.00 89.44 348 VAL A O 1
ATOM 2586 N N . PRO A 1 349 ? 1.860 -13.608 37.122 1.00 87.31 349 PRO A N 1
ATOM 2587 C CA . PRO A 1 349 ? 1.698 -14.756 38.008 1.00 87.31 349 PRO A CA 1
ATOM 2588 C C . PRO A 1 349 ? 0.463 -15.594 37.639 1.00 87.31 349 PRO A C 1
ATOM 2590 O O . PRO A 1 349 ? -0.553 -15.072 37.190 1.00 87.31 349 PRO A O 1
ATOM 2593 N N . THR A 1 350 ? 0.559 -16.909 37.841 1.00 86.44 350 THR A N 1
ATOM 2594 C CA . THR A 1 350 ? -0.528 -17.881 37.620 1.00 86.44 350 THR A CA 1
ATOM 2595 C C . THR A 1 350 ? -0.918 -18.568 38.925 1.00 86.44 350 THR A C 1
ATOM 2597 O O . THR A 1 350 ? -0.111 -18.687 39.850 1.00 86.44 350 THR A O 1
ATOM 2600 N N . GLY A 1 351 ? -2.165 -19.026 39.016 1.00 78.19 351 GLY A N 1
ATOM 2601 C CA . GLY A 1 351 ? -2.748 -19.610 40.227 1.00 78.19 351 GLY A CA 1
ATOM 2602 C C . GLY A 1 351 ? -3.094 -18.590 41.319 1.00 78.19 351 GLY A C 1
ATOM 2603 O O . GLY A 1 351 ? -3.604 -18.987 42.363 1.00 78.19 351 GLY A O 1
ATOM 2604 N N . VAL A 1 352 ? -2.837 -17.302 41.081 1.00 81.00 352 VAL A N 1
ATOM 2605 C CA . VAL A 1 352 ? -3.214 -16.164 41.931 1.00 81.00 352 VAL A CA 1
ATOM 2606 C C . VAL A 1 352 ? -3.726 -15.018 41.040 1.00 81.00 352 VAL A C 1
ATOM 2608 O O . VAL A 1 352 ? -3.309 -14.946 39.880 1.00 81.00 352 VAL A O 1
ATOM 2611 N N . PRO A 1 353 ? -4.616 -14.134 41.527 1.00 81.88 353 PRO A N 1
ATOM 2612 C CA . PRO A 1 353 ? -5.077 -12.975 40.760 1.00 81.88 353 PRO A CA 1
ATOM 2613 C C . PRO A 1 353 ? -3.935 -12.007 40.408 1.00 81.88 353 PRO A C 1
ATOM 2615 O O . PRO A 1 353 ? -3.062 -11.747 41.235 1.00 81.88 353 PRO A O 1
ATOM 2618 N N . ALA A 1 354 ? -3.967 -11.447 39.197 1.00 85.31 354 ALA A N 1
ATOM 2619 C CA . ALA A 1 354 ? -3.058 -10.407 38.721 1.00 85.31 354 ALA A CA 1
ATOM 2620 C C . ALA A 1 354 ? -3.857 -9.148 38.358 1.00 85.31 354 ALA A C 1
ATOM 2622 O O . ALA A 1 354 ? -4.848 -9.240 37.640 1.00 85.31 354 ALA A O 1
ATOM 2623 N N . VAL A 1 355 ? -3.438 -7.970 38.824 1.00 88.25 355 VAL A N 1
ATOM 2624 C CA . VAL A 1 355 ? -4.136 -6.703 38.540 1.00 88.25 355 VAL A CA 1
ATOM 2625 C C . VAL A 1 355 ? -3.213 -5.771 37.770 1.00 88.25 355 VAL A C 1
ATOM 2627 O O . VAL A 1 355 ? -2.121 -5.454 38.239 1.00 88.25 355 VAL A O 1
ATOM 2630 N N . PHE A 1 356 ? -3.643 -5.324 36.593 1.00 91.00 356 PHE A N 1
ATOM 2631 C CA . PHE A 1 356 ? -2.920 -4.346 35.787 1.00 91.00 356 PHE A CA 1
ATOM 2632 C C . PHE A 1 356 ? -3.515 -2.952 35.946 1.00 91.00 356 PHE A C 1
ATOM 2634 O O . PHE A 1 356 ? -4.719 -2.755 35.814 1.00 91.00 356 PHE A O 1
ATOM 2641 N N . GLU A 1 357 ? -2.647 -1.973 36.157 1.00 93.12 357 GLU A N 1
ATOM 2642 C CA . GLU A 1 357 ? -2.922 -0.572 35.882 1.00 93.12 357 GLU A CA 1
ATOM 2643 C C . GLU A 1 357 ? -2.690 -0.301 34.397 1.00 93.12 357 GLU A C 1
ATOM 2645 O O . GLU A 1 357 ? -1.606 -0.584 33.882 1.00 93.12 357 GLU A O 1
ATOM 2650 N N . VAL A 1 358 ? -3.685 0.282 33.728 1.00 94.75 358 VAL A N 1
ATOM 2651 C CA . VAL A 1 358 ? -3.553 0.768 32.352 1.00 94.75 358 VAL A CA 1
ATOM 2652 C C . VAL A 1 358 ? -3.808 2.267 32.333 1.00 94.75 358 VAL A C 1
ATOM 2654 O O . VAL A 1 358 ? -4.881 2.725 32.723 1.00 94.75 358 VAL A O 1
ATOM 2657 N N . SER A 1 359 ? -2.804 3.041 31.919 1.00 93.75 359 SER A N 1
ATOM 2658 C CA . SER A 1 359 ? -2.843 4.505 31.980 1.00 93.75 359 SER A CA 1
ATOM 2659 C C . SER A 1 359 ? -2.336 5.164 30.698 1.00 93.75 359 SER A C 1
ATOM 2661 O O . SER A 1 359 ? -1.369 4.727 30.069 1.00 93.75 359 SER A O 1
ATOM 2663 N N . ARG A 1 360 ? -2.998 6.256 30.306 1.00 94.81 360 ARG A N 1
ATOM 2664 C CA . ARG A 1 360 ? -2.609 7.126 29.192 1.00 94.81 360 ARG A CA 1
ATOM 2665 C C . ARG A 1 360 ? -3.120 8.536 29.472 1.00 94.81 360 ARG A C 1
ATOM 2667 O O . ARG A 1 360 ? -4.256 8.707 29.894 1.00 94.81 360 ARG A O 1
ATOM 2674 N N . SER A 1 361 ? -2.297 9.552 29.212 1.00 89.75 361 SER A N 1
ATOM 2675 C CA . SER A 1 361 ? -2.726 10.950 29.361 1.00 89.75 361 SER A CA 1
ATOM 2676 C C . SER A 1 361 ? -3.973 11.238 28.514 1.00 89.75 361 SER A C 1
ATOM 2678 O O . SER A 1 361 ? -4.021 10.855 27.344 1.00 89.75 361 SER A O 1
ATOM 2680 N N . GLY A 1 362 ? -4.967 11.901 29.109 1.00 88.81 362 GLY A N 1
ATOM 2681 C CA . GLY A 1 362 ? -6.269 12.173 28.487 1.00 88.81 362 GLY A CA 1
ATOM 2682 C C . GLY A 1 362 ? -7.306 11.052 28.633 1.00 88.81 362 GLY A C 1
ATOM 2683 O O . GLY A 1 362 ? -8.428 11.209 28.156 1.00 88.81 362 GLY A O 1
ATOM 2684 N N . PHE A 1 363 ? -6.966 9.947 29.299 1.00 92.88 363 PHE A N 1
ATOM 2685 C CA . PHE A 1 363 ? -7.875 8.837 29.573 1.00 92.88 363 PHE A CA 1
ATOM 2686 C C . PHE A 1 363 ? -8.012 8.588 31.075 1.00 92.88 363 PHE A C 1
ATOM 2688 O O . PHE A 1 363 ? -7.080 8.840 31.840 1.00 92.88 363 PHE A O 1
ATOM 2695 N N . ALA A 1 364 ? -9.173 8.077 31.475 1.00 91.00 364 ALA A N 1
ATOM 2696 C CA . ALA A 1 364 ? -9.406 7.562 32.813 1.00 91.00 364 ALA A CA 1
ATOM 2697 C C . ALA A 1 364 ? -8.522 6.328 33.054 1.00 91.00 364 ALA A C 1
ATOM 2699 O O . ALA A 1 364 ? -8.393 5.464 32.179 1.00 91.00 364 ALA A O 1
ATOM 2700 N N . THR A 1 365 ? -7.893 6.246 34.227 1.00 90.06 365 THR A N 1
ATOM 2701 C CA . THR A 1 365 ? -7.015 5.116 34.555 1.00 90.06 365 THR A CA 1
ATOM 2702 C C . THR A 1 365 ? -7.858 3.870 34.792 1.00 90.06 365 THR A C 1
ATOM 2704 O O . THR A 1 365 ? -8.807 3.896 35.573 1.00 90.06 365 THR A O 1
ATOM 2707 N N . GLN A 1 366 ? -7.483 2.767 34.145 1.00 90.62 366 GLN A N 1
ATOM 2708 C CA . GLN A 1 366 ? -8.198 1.497 34.231 1.00 90.62 366 GLN A CA 1
ATOM 2709 C C . GLN A 1 366 ? -7.471 0.493 35.129 1.00 90.62 366 GLN A C 1
ATOM 2711 O O . GLN A 1 366 ? -6.237 0.493 35.247 1.00 90.62 366 GLN A O 1
ATOM 2716 N N . ARG A 1 367 ? -8.257 -0.386 35.757 1.00 90.06 367 ARG A N 1
ATOM 2717 C CA . ARG A 1 367 ? -7.786 -1.541 36.530 1.00 90.06 367 ARG A CA 1
ATOM 2718 C C . ARG A 1 367 ? -8.292 -2.803 35.857 1.00 90.06 367 ARG A C 1
ATOM 2720 O O . ARG A 1 367 ? -9.494 -2.976 35.720 1.00 90.06 367 ARG A O 1
ATOM 2727 N N . VAL A 1 368 ? -7.388 -3.685 35.451 1.00 87.69 368 VAL A N 1
ATOM 2728 C CA . VAL A 1 368 ? -7.744 -4.942 34.786 1.00 87.69 368 VAL A CA 1
ATOM 2729 C C . VAL A 1 368 ? -7.331 -6.093 35.685 1.00 87.69 368 VAL A C 1
ATOM 2731 O O . VAL A 1 368 ? -6.143 -6.391 35.810 1.00 87.69 368 VAL A O 1
ATOM 2734 N N . ARG A 1 369 ? -8.307 -6.736 36.326 1.00 86.12 369 ARG A N 1
ATOM 2735 C CA . ARG A 1 369 ? -8.078 -7.951 37.112 1.00 86.12 369 ARG A CA 1
ATOM 2736 C C . ARG A 1 369 ? -8.146 -9.166 36.187 1.00 86.12 369 ARG A C 1
ATOM 2738 O O . ARG A 1 369 ? -9.171 -9.418 35.564 1.00 86.12 369 ARG A O 1
ATOM 2745 N N . VAL A 1 370 ? -7.057 -9.921 36.116 1.00 79.50 370 VAL A N 1
ATOM 2746 C CA . VAL A 1 370 ? -6.920 -11.148 35.328 1.00 79.50 370 VAL A CA 1
ATOM 2747 C C . VAL A 1 370 ? -6.643 -12.307 36.276 1.00 79.50 370 VAL A C 1
ATOM 2749 O O . VAL A 1 370 ? -5.725 -12.253 37.093 1.00 79.50 370 VAL A O 1
ATOM 2752 N N . GLU A 1 371 ? -7.410 -13.383 36.152 1.00 78.94 371 GLU A N 1
ATOM 2753 C CA . GLU A 1 371 ? -7.181 -14.611 36.910 1.00 78.94 371 GLU A CA 1
ATOM 2754 C C . GLU A 1 371 ? -6.683 -15.694 35.955 1.00 78.94 371 GLU A C 1
ATOM 2756 O O . GLU A 1 371 ? -7.416 -16.171 35.092 1.00 78.94 371 GLU A O 1
ATOM 2761 N N . LEU A 1 372 ? -5.402 -16.054 36.079 1.00 76.56 372 LEU A N 1
ATOM 2762 C CA . LEU A 1 372 ? -4.784 -17.089 35.255 1.00 76.56 372 LEU A CA 1
ATOM 2763 C C . LEU A 1 372 ? -4.739 -18.408 36.033 1.00 76.56 372 LEU A C 1
ATOM 2765 O O . LEU A 1 372 ? -4.080 -18.466 37.076 1.00 76.56 372 LEU A O 1
ATOM 2769 N N . PRO A 1 373 ? -5.380 -19.484 35.548 1.00 75.25 373 PRO A N 1
ATOM 2770 C CA . PRO A 1 373 ? -5.265 -20.801 36.164 1.00 75.25 373 PRO A CA 1
ATOM 2771 C C . PRO A 1 373 ? -3.812 -21.289 36.248 1.00 75.25 373 PRO A C 1
ATOM 2773 O O . PRO A 1 373 ? -2.963 -20.941 35.423 1.00 75.25 373 PRO A O 1
ATOM 2776 N N . ALA A 1 374 ? -3.521 -22.138 37.236 1.00 77.25 374 ALA A N 1
ATOM 2777 C CA . ALA A 1 374 ? -2.215 -22.781 37.346 1.00 77.25 374 ALA A CA 1
ATOM 2778 C C . ALA A 1 374 ? -1.902 -23.606 36.081 1.00 77.25 374 ALA A C 1
ATOM 2780 O O . ALA A 1 374 ? -2.737 -24.386 35.626 1.00 77.25 374 ALA A O 1
ATOM 2781 N N . GLY A 1 375 ? -0.692 -23.452 35.535 1.00 71.00 375 GLY A N 1
ATOM 2782 C CA . GLY A 1 375 ? -0.226 -24.185 34.349 1.00 71.00 375 GLY A CA 1
ATOM 2783 C C . GLY A 1 375 ? -0.447 -23.482 33.004 1.00 71.00 375 GLY A C 1
ATOM 2784 O O . GLY A 1 375 ? 0.047 -23.972 31.991 1.00 71.00 375 GLY A O 1
ATOM 2785 N N . VAL A 1 376 ? -1.124 -22.329 32.972 1.00 74.06 376 VAL A N 1
ATOM 2786 C CA . VAL A 1 376 ? -1.236 -21.503 31.759 1.00 74.06 376 VAL A CA 1
ATOM 2787 C C . VAL A 1 376 ? 0.109 -20.841 31.448 1.00 74.06 376 VAL A C 1
ATOM 2789 O O . VAL A 1 376 ? 0.690 -20.186 32.307 1.00 74.06 376 VAL A O 1
ATOM 2792 N N . THR A 1 377 ? 0.607 -20.984 30.218 1.00 74.81 377 THR A N 1
ATOM 2793 C CA . THR A 1 377 ? 1.881 -20.377 29.779 1.00 74.81 377 THR A CA 1
ATOM 2794 C C . THR A 1 377 ? 1.693 -19.093 28.975 1.00 74.81 377 THR A C 1
ATOM 2796 O O . THR A 1 377 ? 2.598 -18.259 28.926 1.00 74.81 377 THR A O 1
ATOM 2799 N N . SER A 1 378 ? 0.525 -18.913 28.355 1.00 73.81 378 SER A N 1
ATOM 2800 C CA . SER A 1 378 ? 0.181 -17.707 27.604 1.00 73.81 378 SER A CA 1
ATOM 2801 C C . SER A 1 378 ? -1.305 -17.371 27.688 1.00 73.81 378 SER A C 1
ATOM 2803 O O . SER A 1 378 ? -2.125 -18.283 27.756 1.00 73.81 378 SER A O 1
ATOM 2805 N N . SER A 1 379 ? -1.651 -16.084 27.653 1.00 72.25 379 SER A N 1
ATOM 2806 C CA . SER A 1 379 ? -3.044 -15.611 27.678 1.00 72.25 379 SER A CA 1
ATOM 2807 C C . SER A 1 379 ? -3.219 -14.295 26.906 1.00 72.25 379 SER A C 1
ATOM 2809 O O . SER A 1 379 ? -2.256 -13.747 26.368 1.00 72.25 379 SER A O 1
ATOM 2811 N N . HIS A 1 380 ? -4.445 -13.783 26.856 1.00 72.19 380 HIS A N 1
ATOM 2812 C CA . HIS A 1 380 ? -4.798 -12.519 26.223 1.00 72.19 380 HIS A CA 1
ATOM 2813 C C . HIS A 1 380 ? -5.713 -11.687 27.124 1.00 72.19 380 HIS A C 1
ATOM 2815 O O . HIS A 1 380 ? -6.525 -12.242 27.863 1.00 72.19 380 HIS A O 1
ATOM 2821 N N . PHE A 1 381 ? -5.615 -10.362 27.031 1.00 74.25 381 PHE A N 1
ATOM 2822 C CA . PHE A 1 381 ? -6.587 -9.438 27.614 1.00 74.25 381 PHE A CA 1
ATOM 2823 C C . PHE A 1 381 ? -6.883 -8.287 26.648 1.00 74.25 381 PHE A C 1
ATOM 2825 O O . PHE A 1 381 ? -6.045 -7.912 25.828 1.00 74.25 381 PHE A O 1
ATOM 2832 N N . SER A 1 382 ? -8.072 -7.707 26.756 1.00 76.75 382 SER A N 1
ATOM 2833 C CA . SER A 1 382 ? -8.415 -6.444 26.111 1.00 76.75 382 SER A CA 1
ATOM 2834 C C . SER A 1 382 ? -8.981 -5.483 27.146 1.00 76.75 382 SER A C 1
ATOM 2836 O O . SER A 1 382 ? -9.578 -5.903 28.137 1.00 76.75 382 SER A O 1
ATOM 2838 N N . VAL A 1 383 ? -8.757 -4.190 26.936 1.00 83.81 383 VAL A N 1
ATOM 2839 C CA . VAL A 1 383 ? -9.307 -3.129 27.781 1.00 83.81 383 VAL A CA 1
ATOM 2840 C C . VAL A 1 383 ? -9.617 -1.908 26.928 1.00 83.81 383 VAL A C 1
ATOM 2842 O O . VAL A 1 383 ? -8.821 -1.538 26.059 1.00 83.81 383 VAL A O 1
ATOM 2845 N N . ARG A 1 384 ? -10.762 -1.268 27.188 1.00 89.75 384 ARG A N 1
ATOM 2846 C CA . ARG A 1 384 ? -11.089 0.034 26.601 1.00 89.75 384 ARG A CA 1
ATOM 2847 C C . ARG A 1 384 ? -10.829 1.150 27.602 1.00 89.75 384 ARG A C 1
ATOM 2849 O O . ARG A 1 384 ? -11.255 1.083 28.749 1.00 89.75 384 ARG A O 1
ATOM 2856 N N . LEU A 1 385 ? -10.130 2.192 27.175 1.00 91.94 385 LEU A N 1
ATOM 2857 C CA . LEU A 1 385 ? -9.909 3.388 27.975 1.00 91.94 385 LEU A CA 1
ATOM 2858 C C . LEU A 1 385 ? -10.999 4.420 27.676 1.00 91.94 385 LEU A C 1
ATOM 2860 O O . LEU A 1 385 ? -11.150 4.870 26.540 1.00 91.94 385 LEU A O 1
ATOM 2864 N N . ALA A 1 386 ? -11.729 4.839 28.709 1.00 90.44 386 ALA A N 1
ATOM 2865 C CA . ALA A 1 386 ? -12.649 5.966 28.612 1.00 90.44 386 ALA A CA 1
ATOM 2866 C C . ALA A 1 386 ? -11.857 7.279 28.534 1.00 90.44 386 ALA A C 1
ATOM 2868 O O . ALA A 1 386 ? -10.916 7.496 29.302 1.00 90.44 386 ALA A O 1
ATOM 2869 N N . ARG A 1 387 ? -12.217 8.165 27.602 1.00 91.12 387 ARG A N 1
ATOM 2870 C CA . ARG A 1 387 ? -11.609 9.501 27.512 1.00 91.12 387 ARG A CA 1
ATOM 2871 C C . ARG A 1 387 ? -12.015 10.310 28.737 1.00 91.12 387 ARG A C 1
ATOM 2873 O O . ARG A 1 387 ? -13.203 10.422 29.024 1.00 91.12 387 ARG A O 1
ATOM 2880 N N . ARG A 1 388 ? -11.039 10.878 29.450 1.00 91.50 388 ARG A N 1
ATOM 2881 C CA . ARG A 1 388 ? -11.324 11.656 30.658 1.00 91.50 388 ARG A CA 1
ATOM 2882 C C . ARG A 1 388 ? -12.092 12.916 30.278 1.00 91.50 388 ARG A C 1
ATOM 2884 O O . ARG A 1 388 ? -11.695 13.630 29.353 1.00 91.50 388 ARG A O 1
ATOM 2891 N N . ALA A 1 389 ? -13.184 13.180 30.989 1.00 89.38 389 ALA A N 1
ATOM 2892 C CA . ALA A 1 389 ? -13.987 14.369 30.752 1.00 89.38 389 ALA A CA 1
ATOM 2893 C C . ALA A 1 389 ? -13.153 15.650 30.967 1.00 89.38 389 ALA A C 1
ATOM 2895 O O . ALA A 1 389 ? -12.297 15.677 31.854 1.00 89.38 389 ALA A O 1
ATOM 2896 N N . PRO A 1 390 ? -13.390 16.726 30.191 1.00 88.94 390 PRO A N 1
ATOM 2897 C CA . PRO A 1 390 ? -12.736 18.008 30.429 1.00 88.94 390 PRO A CA 1
ATOM 2898 C C . PRO A 1 390 ? -12.998 18.508 31.859 1.00 88.94 390 PRO A C 1
ATOM 2900 O O . PRO A 1 390 ? -14.146 18.451 32.310 1.00 88.94 390 PRO A O 1
ATOM 2903 N N . PRO A 1 391 ? -11.979 19.027 32.566 1.00 90.31 391 PRO A N 1
ATOM 2904 C CA . PRO A 1 391 ? -12.143 19.436 33.950 1.00 90.31 391 PRO A CA 1
ATOM 2905 C C . PRO A 1 391 ? -13.023 20.685 34.076 1.00 90.31 391 PRO A C 1
ATOM 2907 O O . PRO A 1 391 ? -12.891 21.650 33.318 1.00 90.31 391 PRO A O 1
ATOM 2910 N N . VAL A 1 392 ? -13.880 20.689 35.092 1.00 92.31 392 VAL A N 1
ATOM 2911 C CA . VAL A 1 392 ? -14.633 21.853 35.563 1.00 92.31 392 VAL A CA 1
ATOM 2912 C C . VAL A 1 392 ? -13.917 22.429 36.778 1.00 92.31 392 VAL A C 1
ATOM 2914 O O . VAL A 1 392 ? -13.507 21.689 37.667 1.00 92.31 392 VAL A O 1
ATOM 2917 N N . LEU A 1 393 ? -13.763 23.752 36.831 1.00 92.25 393 LEU A N 1
ATOM 2918 C CA . LEU A 1 393 ? -13.140 24.406 37.978 1.00 92.25 393 LEU A CA 1
ATOM 2919 C C . LEU A 1 393 ? -14.158 24.610 39.105 1.00 92.25 393 LEU A C 1
ATOM 2921 O O . LEU A 1 393 ? -15.221 25.198 38.889 1.00 92.25 393 LEU A O 1
ATOM 2925 N N . VAL A 1 394 ? -13.814 24.141 40.304 1.00 91.75 394 VAL A N 1
ATOM 2926 C CA . VAL A 1 394 ? -14.566 24.383 41.542 1.00 91.75 394 VAL A CA 1
ATOM 2927 C C . VAL A 1 394 ? -13.641 25.039 42.557 1.00 91.75 394 VAL A C 1
ATOM 2929 O O . VAL A 1 394 ? -12.474 24.678 42.684 1.00 91.75 394 VAL A O 1
ATOM 2932 N N . ASP A 1 395 ? -14.159 26.024 43.281 1.00 91.06 395 ASP A N 1
ATOM 2933 C CA . ASP A 1 395 ? -13.419 26.693 44.343 1.00 91.06 395 ASP A CA 1
ATOM 2934 C C . ASP A 1 395 ? -13.400 25.812 45.605 1.00 91.06 395 ASP A C 1
ATOM 2936 O O . ASP A 1 395 ? -14.454 25.490 46.157 1.00 91.06 395 ASP A O 1
ATOM 2940 N N . ALA A 1 396 ? -12.214 25.396 46.053 1.00 86.44 396 ALA A N 1
ATOM 2941 C CA . ALA A 1 396 ? -12.044 24.533 47.222 1.00 86.44 396 ALA A CA 1
ATOM 2942 C C . ALA A 1 396 ? -12.509 25.195 48.528 1.00 86.44 396 ALA A C 1
ATOM 2944 O O . ALA A 1 396 ? -12.949 24.497 49.444 1.00 86.44 396 ALA A O 1
ATOM 2945 N N . ASP A 1 397 ? -12.446 26.527 48.615 1.00 85.88 397 ASP A N 1
ATOM 2946 C CA . ASP A 1 397 ? -12.825 27.280 49.808 1.00 85.88 397 ASP A CA 1
ATOM 2947 C C . ASP A 1 397 ? -14.350 27.407 49.903 1.00 85.88 397 ASP A C 1
ATOM 2949 O O . ASP A 1 397 ? -14.926 27.239 50.978 1.00 85.88 397 ASP A O 1
ATOM 2953 N N . ALA A 1 398 ? -15.019 27.657 48.773 1.00 86.00 398 ALA A N 1
ATOM 2954 C CA . ALA A 1 398 ? -16.476 27.799 48.717 1.00 86.00 398 ALA A CA 1
ATOM 2955 C C . ALA A 1 398 ? -17.230 26.465 48.559 1.00 86.00 398 ALA A C 1
ATOM 2957 O O . ALA A 1 398 ? -18.415 26.386 48.897 1.00 86.00 398 ALA A O 1
ATOM 2958 N N . GLY A 1 399 ? -16.567 25.424 48.049 1.00 88.75 399 GLY A N 1
ATOM 2959 C CA . GLY A 1 399 ? -17.222 24.211 47.572 1.00 88.75 399 GLY A CA 1
ATOM 2960 C C . GLY A 1 399 ? -18.078 24.481 46.330 1.00 88.75 399 GLY A C 1
ATOM 2961 O O . GLY A 1 399 ? -17.985 25.530 45.688 1.00 88.75 399 GLY A O 1
ATOM 2962 N N . GLY A 1 400 ? -18.942 23.531 45.978 1.00 89.75 400 GLY A N 1
ATOM 2963 C CA . GLY A 1 400 ? -19.879 23.704 44.867 1.00 89.75 400 GLY A CA 1
ATOM 2964 C C . GLY A 1 400 ? -20.155 22.430 44.083 1.00 89.75 400 GLY A C 1
ATOM 2965 O O . GLY A 1 400 ? -19.595 21.372 44.360 1.00 89.75 400 GLY A O 1
ATOM 2966 N N . THR A 1 401 ? -21.047 22.538 43.099 1.00 93.56 401 THR A N 1
ATOM 2967 C CA . THR A 1 401 ? -21.455 21.412 42.254 1.00 93.56 401 THR A CA 1
ATOM 2968 C C . THR A 1 401 ? -20.797 21.498 40.881 1.00 93.56 401 THR A C 1
ATOM 2970 O O . THR A 1 401 ? -21.055 22.435 40.127 1.00 93.56 401 THR A O 1
ATOM 2973 N N . ALA A 1 402 ? -20.009 20.485 40.534 1.00 93.06 402 ALA A N 1
ATOM 2974 C CA . ALA A 1 402 ? -19.561 20.219 39.176 1.00 93.06 402 ALA A CA 1
ATOM 2975 C C . ALA A 1 402 ? -20.570 19.304 38.466 1.00 93.06 402 ALA A C 1
ATOM 2977 O O . ALA A 1 402 ? -21.087 18.349 39.052 1.00 93.06 402 ALA A O 1
ATOM 2978 N N . ALA A 1 403 ? -20.857 19.608 37.202 1.00 90.94 403 ALA A N 1
ATOM 2979 C CA . ALA A 1 403 ? -21.674 18.770 36.333 1.00 90.94 403 ALA A CA 1
ATOM 2980 C C . ALA A 1 403 ? -20.772 18.067 35.313 1.00 90.94 403 ALA A C 1
ATOM 2982 O O . ALA A 1 403 ? -19.915 18.708 34.707 1.00 90.94 403 ALA A O 1
ATOM 2983 N N . GLY A 1 404 ? -20.981 16.767 35.144 1.00 88.31 404 GLY A N 1
ATOM 2984 C CA . GLY A 1 404 ? -20.360 15.936 34.123 1.00 88.31 404 GLY A CA 1
ATOM 2985 C C . GLY A 1 404 ? -21.307 15.654 32.959 1.00 88.31 404 GLY A C 1
ATOM 2986 O O . GLY A 1 404 ? -22.418 16.193 32.883 1.00 88.31 404 GLY A O 1
ATOM 2987 N N . ALA A 1 405 ? -20.855 14.787 32.054 1.00 88.94 405 ALA A N 1
ATOM 2988 C CA . ALA A 1 405 ? -21.686 14.249 30.980 1.00 88.94 405 ALA A CA 1
ATOM 2989 C C . ALA A 1 405 ? -22.881 13.453 31.536 1.00 88.94 405 ALA A C 1
ATOM 2991 O O . ALA A 1 405 ? -22.891 13.060 32.704 1.00 88.94 405 ALA A O 1
ATOM 2992 N N . ASP A 1 406 ? -23.912 13.269 30.711 1.00 90.25 406 ASP A N 1
ATOM 2993 C CA . ASP A 1 406 ? -25.083 12.422 30.990 1.00 90.25 406 ASP A CA 1
ATOM 2994 C C . ASP A 1 406 ? -25.786 12.705 32.328 1.00 90.25 406 ASP A C 1
ATOM 2996 O O . ASP A 1 406 ? -26.424 11.853 32.940 1.00 90.25 406 ASP A O 1
ATOM 3000 N N . GLY A 1 407 ? -25.683 13.944 32.813 1.00 88.19 407 GLY A N 1
ATOM 3001 C CA . GLY A 1 407 ? -26.285 14.354 34.077 1.00 88.19 407 GLY A CA 1
ATOM 3002 C C . GLY A 1 407 ? -25.555 13.856 35.325 1.00 88.19 407 GLY A C 1
ATOM 3003 O O . GLY A 1 407 ? -26.113 14.008 36.412 1.00 88.19 407 GLY A O 1
ATOM 3004 N N . ALA A 1 408 ? -24.336 13.319 35.201 1.00 94.88 408 ALA A N 1
ATOM 3005 C CA . ALA A 1 408 ? -23.473 13.022 36.339 1.00 94.88 408 ALA A CA 1
ATOM 3006 C C . ALA A 1 408 ? -23.137 14.306 37.116 1.00 94.88 408 ALA A C 1
ATOM 3008 O O . ALA A 1 408 ? -22.962 15.378 36.525 1.00 94.88 408 ALA A O 1
ATOM 3009 N N . ARG A 1 409 ? -23.045 14.234 38.448 1.00 95.19 409 ARG A N 1
ATOM 3010 C CA . ARG A 1 409 ? -22.732 15.405 39.289 1.00 95.19 409 ARG A CA 1
ATOM 3011 C C . ARG A 1 409 ? -21.832 15.048 40.455 1.00 95.19 409 ARG A C 1
ATOM 3013 O O . ARG A 1 409 ? -21.927 13.961 41.013 1.00 95.19 409 ARG A O 1
ATOM 3020 N N . LEU A 1 410 ? -21.028 16.021 40.869 1.00 96.50 410 LEU A N 1
ATOM 3021 C CA . LEU A 1 410 ? -20.270 15.991 42.113 1.00 96.50 410 LEU A CA 1
ATOM 3022 C C . LEU A 1 410 ? -20.513 17.293 42.867 1.00 96.50 410 LEU A C 1
ATOM 3024 O O . LEU A 1 410 ? -20.265 18.367 42.331 1.00 96.50 410 LEU A O 1
ATOM 3028 N N . THR A 1 411 ? -20.978 17.210 44.110 1.00 95.56 411 THR A N 1
ATOM 3029 C CA . THR A 1 411 ? -21.120 18.360 45.009 1.00 95.56 411 THR A CA 1
ATOM 3030 C C . THR A 1 411 ? -20.094 18.267 46.123 1.00 95.56 411 THR A C 1
ATOM 3032 O O . THR A 1 411 ? -20.162 17.370 46.964 1.00 95.56 411 THR A O 1
ATOM 3035 N N . LEU A 1 412 ? -19.149 19.203 46.107 1.00 94.00 412 LEU A N 1
ATOM 3036 C CA . LEU A 1 412 ? -18.033 19.291 47.037 1.00 94.00 412 LEU A CA 1
ATOM 3037 C C . LEU A 1 412 ? -18.360 20.213 48.223 1.00 94.00 412 LEU A C 1
ATOM 3039 O O . LEU A 1 412 ? -18.995 21.257 48.030 1.00 94.00 412 LEU A O 1
ATOM 3043 N N . PRO A 1 413 ? -17.901 19.868 49.438 1.00 90.19 413 PRO A N 1
ATOM 3044 C CA . PRO A 1 413 ? -18.037 20.719 50.615 1.00 90.19 413 PRO A CA 1
ATOM 3045 C C . PRO A 1 413 ? -17.054 21.900 50.583 1.00 90.19 413 PRO A C 1
ATOM 3047 O O . PRO A 1 413 ? -15.950 21.795 50.050 1.00 90.19 413 PRO A O 1
ATOM 3050 N N . ALA A 1 414 ? -17.437 23.008 51.219 1.00 87.38 414 ALA A N 1
ATOM 3051 C CA . ALA A 1 414 ? -16.557 24.151 51.460 1.00 87.38 414 ALA A CA 1
ATOM 3052 C C . ALA A 1 414 ? -15.387 23.765 52.384 1.00 87.38 414 ALA A C 1
ATOM 3054 O O . ALA A 1 414 ? -15.609 23.122 53.413 1.00 87.38 414 ALA A O 1
ATOM 3055 N N . ALA A 1 415 ? -14.162 24.164 52.028 1.00 85.31 415 ALA A N 1
ATOM 3056 C CA . ALA A 1 415 ? -12.927 23.910 52.778 1.00 85.31 415 ALA A CA 1
ATOM 3057 C C . ALA A 1 415 ? -12.705 22.427 53.156 1.00 85.31 415 ALA A C 1
ATOM 3059 O O . ALA A 1 415 ? -12.146 22.110 54.208 1.00 85.31 415 ALA A O 1
ATOM 3060 N N . GLY A 1 416 ? -13.175 21.503 52.311 1.00 85.25 416 GLY A N 1
ATOM 3061 C CA . GLY A 1 416 ? -13.171 20.065 52.591 1.00 85.25 416 GLY A CA 1
ATOM 3062 C C . GLY A 1 416 ? -12.245 19.237 51.705 1.00 85.25 416 GLY A C 1
ATOM 3063 O O . GLY A 1 416 ? -12.444 18.029 51.626 1.00 85.25 416 GLY A O 1
ATOM 3064 N N . LEU A 1 417 ? -11.262 19.853 51.038 1.00 89.12 417 LEU A N 1
ATOM 3065 C CA . LEU A 1 417 ? -10.310 19.175 50.151 1.00 89.12 417 LEU A CA 1
ATOM 3066 C C . LEU A 1 417 ? -8.886 19.213 50.708 1.00 89.12 417 LEU A C 1
ATOM 3068 O O . LEU A 1 417 ? -8.461 20.203 51.303 1.00 89.12 417 LEU A O 1
ATOM 3072 N N . VAL A 1 418 ? -8.132 18.142 50.475 1.00 87.94 418 VAL A N 1
ATOM 3073 C CA . VAL A 1 418 ? -6.718 18.007 50.832 1.00 87.94 418 VAL A CA 1
ATOM 3074 C C . VAL A 1 418 ? -5.889 17.536 49.640 1.00 87.94 418 VAL A C 1
ATOM 3076 O O . VAL A 1 418 ? -6.366 16.794 48.784 1.00 87.94 418 VAL A O 1
ATOM 3079 N N . GLY A 1 419 ? -4.631 17.969 49.589 1.00 83.81 419 GLY A N 1
ATOM 3080 C CA . GLY A 1 419 ? -3.650 17.471 48.626 1.00 83.81 419 GLY A CA 1
ATOM 3081 C C . GLY A 1 419 ? -3.001 16.155 49.075 1.00 83.81 419 GLY A C 1
ATOM 3082 O O . GLY A 1 419 ? -3.315 15.644 50.154 1.00 83.81 419 GLY A O 1
ATOM 3083 N N . PRO A 1 420 ? -2.005 15.644 48.326 1.00 77.94 420 PRO A N 1
ATOM 3084 C CA . PRO A 1 420 ? -1.358 14.355 48.606 1.00 77.94 420 PRO A CA 1
ATOM 3085 C C . PRO A 1 420 ? -0.658 14.291 49.972 1.00 77.94 420 PRO A C 1
ATOM 3087 O O . PRO A 1 420 ? -0.444 13.222 50.530 1.00 77.94 420 PRO A O 1
ATOM 3090 N N . THR A 1 421 ? -0.287 15.446 50.530 1.00 77.88 421 THR A N 1
ATOM 3091 C CA . THR A 1 421 ? 0.356 15.570 51.847 1.00 77.88 421 THR A CA 1
ATOM 3092 C C . THR A 1 421 ? -0.646 15.678 53.001 1.00 77.88 421 THR A C 1
ATOM 3094 O O . THR A 1 421 ? -0.242 15.848 54.152 1.00 77.88 421 THR A O 1
ATOM 3097 N N . GLY A 1 422 ? -1.953 15.625 52.716 1.00 73.06 422 GLY A N 1
ATOM 3098 C CA . GLY A 1 422 ? -3.023 15.812 53.697 1.00 73.06 422 GLY A CA 1
ATOM 3099 C C . GLY A 1 422 ? -3.212 17.263 54.156 1.00 73.06 422 GLY A C 1
ATOM 3100 O O . GLY A 1 422 ? -3.960 17.506 55.110 1.00 73.06 422 GLY A O 1
ATOM 3101 N N . LEU A 1 423 ? -2.527 18.216 53.511 1.00 79.81 423 LEU A N 1
ATOM 3102 C CA . LEU A 1 423 ? -2.704 19.650 53.734 1.00 79.81 423 LEU A CA 1
ATOM 3103 C C . LEU A 1 423 ? -3.964 20.152 53.012 1.00 79.81 423 LEU A C 1
ATOM 3105 O O . LEU A 1 423 ? -4.201 19.710 51.884 1.00 79.81 423 LEU A O 1
ATOM 3109 N N . PRO A 1 424 ? -4.744 21.068 53.619 1.00 83.94 424 PRO A N 1
ATOM 3110 C CA . PRO A 1 424 ? -5.895 21.684 52.965 1.00 83.94 424 PRO A CA 1
ATOM 3111 C C . PRO A 1 424 ? -5.516 22.359 51.644 1.00 83.94 424 PRO A C 1
ATOM 3113 O O . PRO A 1 424 ? -4.453 22.979 51.547 1.00 83.94 424 PRO A O 1
ATOM 3116 N N . LEU A 1 425 ? -6.390 22.239 50.648 1.00 84.75 425 LEU A N 1
ATOM 3117 C CA . LEU A 1 425 ? -6.278 22.959 49.380 1.00 84.75 425 LEU A CA 1
ATOM 3118 C C . LEU A 1 425 ? -7.144 24.215 49.412 1.00 84.75 425 LEU A C 1
ATOM 3120 O O . LEU A 1 425 ? -8.265 24.171 49.908 1.00 84.75 425 LEU A O 1
ATOM 3124 N N . ASN A 1 426 ? -6.630 25.296 48.824 1.00 86.62 426 ASN A N 1
ATOM 3125 C CA . ASN A 1 426 ? -7.329 26.574 48.690 1.00 86.62 426 ASN A CA 1
ATOM 3126 C C . ASN A 1 426 ? -7.401 26.966 47.203 1.00 86.62 426 ASN A C 1
ATOM 3128 O O . ASN A 1 426 ? -6.522 26.596 46.415 1.00 86.62 426 ASN A O 1
ATOM 3132 N N . GLY A 1 427 ? -8.400 27.762 46.819 1.00 88.19 427 GLY A N 1
ATOM 3133 C CA . GLY A 1 427 ? -8.588 28.238 45.446 1.00 88.19 427 GLY A CA 1
ATOM 3134 C C . GLY A 1 427 ? -9.132 27.188 44.467 1.00 88.19 427 GLY A C 1
ATOM 3135 O O . GLY A 1 427 ? -9.786 26.226 44.851 1.00 88.19 427 GLY A O 1
ATOM 3136 N N . GLN A 1 428 ? -8.901 27.396 43.167 1.00 91.69 428 GLN A N 1
ATOM 3137 C CA . GLN A 1 428 ? -9.523 26.596 42.101 1.00 91.69 428 GLN A CA 1
ATOM 3138 C C . GLN A 1 428 ? -8.923 25.182 42.005 1.00 91.69 428 GLN A C 1
ATOM 3140 O O . GLN A 1 428 ? -7.701 25.032 41.933 1.00 91.69 428 GLN A O 1
ATOM 3145 N N . VAL A 1 429 ? -9.790 24.170 41.959 1.00 92.69 429 VAL A N 1
ATOM 3146 C CA . VAL A 1 429 ? -9.480 22.742 41.779 1.00 92.69 429 VAL A CA 1
ATOM 3147 C C . VAL A 1 429 ? -10.162 22.241 40.506 1.00 92.69 429 VAL A C 1
ATOM 3149 O O . VAL A 1 429 ? -11.305 22.597 40.220 1.00 92.69 429 VAL A O 1
ATOM 3152 N N . GLU A 1 430 ? -9.447 21.431 39.733 1.00 93.69 430 GLU A N 1
ATOM 3153 C CA . GLU A 1 430 ? -9.929 20.780 38.517 1.00 93.69 430 GLU A CA 1
ATOM 3154 C C . GLU A 1 430 ? -10.713 19.518 38.888 1.00 93.69 430 GLU A C 1
ATOM 3156 O O . GLU A 1 430 ? -10.184 18.627 39.551 1.00 93.69 430 GLU A O 1
ATOM 3161 N N . VAL A 1 431 ? -11.972 19.447 38.455 1.00 94.44 431 VAL A N 1
ATOM 3162 C CA . VAL A 1 431 ? -12.883 18.323 38.694 1.00 94.44 431 VAL A CA 1
ATOM 3163 C C . VAL A 1 431 ? -13.230 17.663 37.369 1.00 94.44 431 VAL A C 1
ATOM 3165 O O . VAL A 1 431 ? -13.900 18.278 36.540 1.00 94.44 431 VAL A O 1
ATOM 3168 N N . SER A 1 432 ? -12.829 16.409 37.174 1.00 94.06 432 SER A N 1
ATOM 3169 C CA . SER A 1 432 ? -13.231 15.616 36.006 1.00 94.06 432 SER A CA 1
ATOM 3170 C C . SER A 1 432 ? -14.215 14.531 36.436 1.00 94.06 432 SER A C 1
ATOM 3172 O O . SER A 1 432 ? -13.941 13.777 37.368 1.00 94.06 432 SER A O 1
ATOM 3174 N N . ILE A 1 433 ? -15.369 14.463 35.766 1.00 95.69 433 ILE A N 1
ATOM 3175 C CA . ILE A 1 433 ? -16.407 13.455 36.016 1.00 95.69 433 ILE A CA 1
ATOM 3176 C C . ILE A 1 433 ? -16.612 12.674 34.724 1.00 95.69 433 ILE A C 1
ATOM 3178 O O . ILE A 1 433 ? -17.189 13.207 33.773 1.00 95.69 433 ILE A O 1
ATOM 3182 N N . THR A 1 434 ? -16.140 11.431 34.692 1.00 93.88 434 THR A N 1
ATOM 3183 C CA . THR A 1 434 ? -16.163 10.583 33.493 1.00 93.88 434 THR A CA 1
ATOM 3184 C C . THR A 1 434 ? -17.145 9.429 33.708 1.00 93.88 434 THR A C 1
ATOM 3186 O O . THR A 1 434 ? -16.728 8.365 34.171 1.00 93.88 434 THR A O 1
ATOM 3189 N N . PRO A 1 435 ? -18.454 9.614 33.446 1.00 93.62 435 PRO A N 1
ATOM 3190 C CA . PRO A 1 435 ? -19.389 8.501 33.447 1.00 93.62 435 PRO A CA 1
ATOM 3191 C C . PRO A 1 435 ? -19.151 7.612 32.220 1.00 93.62 435 PRO A C 1
ATOM 3193 O O . PRO A 1 435 ? -18.706 8.089 31.175 1.00 93.62 435 PRO A O 1
ATOM 3196 N N . LEU A 1 436 ? -19.446 6.322 32.353 1.00 91.19 436 LEU A N 1
ATOM 3197 C CA . LEU A 1 436 ? -19.356 5.353 31.267 1.00 91.19 436 LEU A CA 1
ATOM 3198 C C . LEU A 1 436 ? -20.746 4.822 30.930 1.00 91.19 436 LEU A C 1
ATOM 3200 O O . LEU A 1 436 ? -21.486 4.415 31.828 1.00 91.19 436 LEU A O 1
ATOM 3204 N N . ASP A 1 437 ? -21.057 4.773 29.638 1.00 87.06 437 ASP A N 1
ATOM 3205 C CA . ASP A 1 437 ? -22.209 4.027 29.152 1.00 87.06 437 ASP A CA 1
ATOM 3206 C C . ASP A 1 437 ? -21.955 2.527 29.338 1.00 87.06 437 ASP A C 1
ATOM 3208 O O . ASP A 1 437 ? -21.065 1.933 28.728 1.00 87.06 437 ASP A O 1
ATOM 3212 N N . VAL A 1 438 ? -22.727 1.919 30.232 1.00 86.06 438 VAL A N 1
ATOM 3213 C CA . VAL A 1 438 ? -22.648 0.485 30.540 1.00 86.06 438 VAL A CA 1
ATOM 3214 C C . VAL A 1 438 ? -23.523 -0.359 29.608 1.00 86.06 438 VAL A C 1
ATOM 3216 O O . VAL A 1 438 ? -23.675 -1.563 29.813 1.00 86.06 438 VAL A O 1
ATOM 3219 N N . THR A 1 439 ? -24.112 0.256 28.581 1.00 80.19 439 THR A N 1
ATOM 3220 C CA . THR A 1 439 ? -24.847 -0.434 27.523 1.00 80.19 439 THR A CA 1
ATOM 3221 C C . THR A 1 439 ? -23.936 -0.716 26.324 1.00 80.19 439 THR A C 1
ATOM 3223 O O . THR A 1 439 ? -23.030 0.049 25.993 1.00 80.19 439 THR A O 1
ATOM 3226 N N . GLY A 1 440 ? -24.142 -1.862 25.670 1.00 76.62 440 GLY A N 1
ATOM 3227 C CA . GLY A 1 440 ? -23.384 -2.239 24.473 1.00 76.62 440 GLY A CA 1
ATOM 3228 C C . GLY A 1 440 ? -21.880 -2.438 24.710 1.00 76.62 440 GLY A C 1
ATOM 3229 O O . GLY A 1 440 ? -21.464 -3.001 25.723 1.00 76.62 440 GLY A O 1
ATOM 3230 N N . ASP A 1 441 ? -21.066 -2.007 23.745 1.00 73.56 441 ASP A N 1
ATOM 3231 C CA . ASP A 1 441 ? -19.619 -2.276 23.708 1.00 73.56 441 ASP A CA 1
ATOM 3232 C C . ASP A 1 441 ? -18.792 -1.322 24.587 1.00 73.56 441 ASP A C 1
ATOM 3234 O O . ASP A 1 441 ? -17.642 -1.614 24.916 1.00 73.56 441 ASP A O 1
ATOM 3238 N N . ALA A 1 442 ? -19.357 -0.189 25.012 1.00 77.50 442 ALA A N 1
ATOM 3239 C CA . ALA A 1 442 ? -18.683 0.721 25.939 1.00 77.50 442 ALA A CA 1
ATOM 3240 C C . ALA A 1 442 ? -18.495 0.091 27.335 1.00 77.50 442 ALA A C 1
ATOM 3242 O O . ALA A 1 442 ? -17.552 0.452 28.041 1.00 77.50 442 ALA A O 1
ATOM 3243 N N . LEU A 1 443 ? -19.281 -0.942 27.675 1.00 82.94 443 LEU A N 1
ATOM 3244 C CA . LEU A 1 443 ? -19.120 -1.765 28.880 1.00 82.94 443 LEU A CA 1
ATOM 3245 C C . LEU A 1 443 ? -17.716 -2.390 28.998 1.00 82.94 443 LEU A C 1
ATOM 3247 O O . LEU A 1 443 ? -17.268 -2.693 30.101 1.00 82.94 443 LEU A O 1
ATOM 3251 N N . GLU A 1 444 ? -16.979 -2.561 27.892 1.00 77.75 444 GLU A N 1
ATOM 3252 C CA . GLU A 1 444 ? -15.580 -3.014 27.933 1.00 77.75 444 GLU A CA 1
ATOM 3253 C C . GLU A 1 444 ? -14.622 -2.011 28.604 1.00 77.75 444 GLU A C 1
ATOM 3255 O O . GLU A 1 444 ? -13.484 -2.365 28.914 1.00 77.75 444 GLU A O 1
ATOM 3260 N N . GLY A 1 445 ? -15.063 -0.768 28.807 1.00 85.25 445 GLY A N 1
ATOM 3261 C CA . GLY A 1 445 ? -14.350 0.246 29.580 1.00 85.25 445 GLY A CA 1
ATOM 3262 C C . GLY A 1 445 ? -14.671 0.230 31.075 1.00 85.25 445 GLY A C 1
ATOM 3263 O O . GLY A 1 445 ? -14.218 1.123 31.792 1.00 85.25 445 GLY A O 1
ATOM 3264 N N . PHE A 1 446 ? -15.476 -0.729 31.548 1.00 89.31 446 PHE A N 1
ATOM 3265 C CA . PHE A 1 446 ? -15.805 -0.857 32.964 1.00 89.31 446 PHE A CA 1
ATOM 3266 C C . PHE A 1 446 ? -14.545 -1.221 33.766 1.00 89.31 446 PHE A C 1
ATOM 3268 O O . PHE A 1 446 ? -13.870 -2.195 33.418 1.00 89.31 446 PHE A O 1
ATOM 3275 N N . PRO A 1 447 ? -14.212 -0.471 34.829 1.00 90.12 447 PRO A N 1
ATOM 3276 C CA . PRO A 1 447 ? -12.981 -0.693 35.566 1.00 90.12 447 PRO A CA 1
ATOM 3277 C C . PRO A 1 447 ? -13.126 -1.832 36.580 1.00 90.12 447 PRO A C 1
ATOM 3279 O O . PRO A 1 447 ? -14.183 -2.061 37.166 1.00 90.12 447 PRO A O 1
ATOM 3282 N N . GLY A 1 448 ? -12.028 -2.539 36.830 1.00 88.62 448 GLY A N 1
ATOM 3283 C CA . GLY A 1 448 ? -12.001 -3.671 37.751 1.00 88.62 448 GLY A CA 1
ATOM 3284 C C . GLY A 1 448 ? -12.707 -4.913 37.207 1.00 88.62 448 GLY A C 1
ATOM 3285 O O . GLY A 1 448 ? -12.929 -5.072 36.009 1.00 88.62 448 GLY A O 1
ATOM 3286 N N . ALA A 1 449 ? -13.022 -5.839 38.106 1.00 86.62 449 ALA A N 1
ATOM 3287 C CA . ALA A 1 449 ? -13.824 -7.020 37.816 1.00 86.62 449 ALA A CA 1
ATOM 3288 C C . ALA A 1 449 ? -15.306 -6.757 38.104 1.00 86.62 449 ALA A C 1
ATOM 3290 O O . ALA A 1 449 ? -15.638 -5.965 38.977 1.00 86.62 449 ALA A O 1
ATOM 3291 N N . PHE A 1 450 ? -16.208 -7.514 37.479 1.00 87.75 450 PHE A N 1
ATOM 3292 C CA . PHE A 1 450 ? -17.625 -7.566 37.873 1.00 87.75 450 PHE A CA 1
ATOM 3293 C C . PHE A 1 450 ? -17.834 -8.445 39.118 1.00 87.75 450 PHE A C 1
ATOM 3295 O O . PHE A 1 450 ? -18.686 -9.334 39.157 1.00 87.75 450 PHE A O 1
ATOM 3302 N N . ALA A 1 451 ? -17.032 -8.196 40.149 1.00 87.00 451 ALA A N 1
ATOM 3303 C CA . ALA A 1 451 ? -17.068 -8.898 41.419 1.00 87.00 451 ALA A CA 1
ATOM 3304 C C . ALA A 1 451 ? -17.038 -7.889 42.567 1.00 87.00 451 ALA A C 1
ATOM 3306 O O . ALA A 1 451 ? -16.199 -6.985 42.594 1.00 87.00 451 ALA A O 1
ATOM 3307 N N . GLY A 1 452 ? -17.959 -8.070 43.509 1.00 89.19 452 GLY A N 1
ATOM 3308 C CA . GLY A 1 452 ? -18.152 -7.178 44.643 1.00 89.19 452 GLY A CA 1
ATOM 3309 C C . GLY A 1 452 ? -17.998 -7.882 45.985 1.00 89.19 452 GLY A C 1
ATOM 3310 O O . GLY A 1 452 ? -18.236 -9.088 46.100 1.00 89.19 452 GLY A O 1
ATOM 3311 N N . VAL A 1 453 ? -17.635 -7.111 47.007 1.00 89.88 453 VAL A N 1
ATOM 3312 C CA . VAL A 1 453 ? -17.611 -7.509 48.416 1.00 89.88 453 VAL A CA 1
ATOM 3313 C C . VAL A 1 453 ? -18.671 -6.709 49.173 1.00 89.88 453 VAL A C 1
ATOM 3315 O O . VAL A 1 453 ? -18.582 -5.486 49.290 1.00 89.88 453 VAL A O 1
ATOM 3318 N N . ALA A 1 454 ? -19.697 -7.400 49.667 1.00 87.12 454 ALA A N 1
ATOM 3319 C CA . ALA A 1 454 ? -20.749 -6.791 50.473 1.00 87.12 454 ALA A CA 1
ATOM 3320 C C . ALA A 1 454 ? -20.239 -6.451 51.894 1.00 87.12 454 ALA A C 1
ATOM 3322 O O . ALA A 1 454 ? -19.257 -7.043 52.351 1.00 87.12 454 ALA A O 1
ATOM 3323 N N . PRO A 1 455 ? -20.919 -5.570 52.657 1.00 83.25 455 PRO A N 1
ATOM 3324 C CA . PRO A 1 455 ? -20.457 -5.146 53.984 1.00 83.25 455 PRO A CA 1
ATOM 3325 C C . PRO A 1 455 ? -20.400 -6.281 55.020 1.00 83.25 455 PRO A C 1
ATOM 3327 O O . PRO A 1 455 ? -19.737 -6.157 56.044 1.00 83.25 455 PRO A O 1
ATOM 3330 N N . ASP A 1 456 ? -21.103 -7.390 54.765 1.00 81.12 456 ASP A N 1
ATOM 3331 C CA . ASP A 1 456 ? -21.081 -8.610 55.581 1.00 81.12 456 ASP A CA 1
ATOM 3332 C C . ASP A 1 456 ? -19.981 -9.609 55.168 1.00 81.12 456 ASP A C 1
ATOM 3334 O O . ASP A 1 456 ? -19.875 -10.691 55.749 1.00 81.12 456 ASP A O 1
ATOM 3338 N N . GLY A 1 457 ? -19.160 -9.253 54.176 1.00 77.19 457 GLY A N 1
ATOM 3339 C CA . GLY A 1 457 ? -18.029 -10.034 53.683 1.00 77.19 457 GLY A CA 1
ATOM 3340 C C . GLY A 1 457 ? -18.355 -11.077 52.632 1.00 77.19 457 GLY A C 1
ATOM 3341 O O . GLY A 1 457 ? -17.451 -11.793 52.197 1.00 77.19 457 GLY A O 1
ATOM 3342 N N . ARG A 1 458 ? -19.616 -11.184 52.201 1.00 84.38 458 ARG A N 1
ATOM 3343 C CA . ARG A 1 458 ? -19.964 -12.056 51.078 1.00 84.38 458 ARG A CA 1
ATOM 3344 C C . ARG A 1 458 ? -19.390 -11.493 49.785 1.00 84.38 458 ARG A C 1
ATOM 3346 O O . ARG A 1 458 ? -19.510 -10.301 49.508 1.00 84.38 458 ARG A O 1
ATOM 3353 N N . THR A 1 459 ? -18.790 -12.371 48.989 1.00 83.44 459 THR A N 1
ATOM 3354 C CA . THR A 1 459 ? -18.312 -12.059 47.642 1.00 83.44 459 THR A CA 1
ATOM 3355 C C . THR A 1 459 ? -19.288 -12.608 46.611 1.00 83.44 459 THR A C 1
ATOM 3357 O O . THR A 1 459 ? -19.842 -13.693 46.785 1.00 83.44 459 THR A O 1
ATOM 3360 N N . GLY A 1 460 ? -19.528 -11.853 45.546 1.00 84.50 460 GLY A N 1
ATOM 3361 C CA . GLY A 1 460 ? -20.519 -12.211 44.534 1.00 84.50 460 GLY A CA 1
ATOM 3362 C C . GLY A 1 460 ? -20.368 -11.394 43.260 1.00 84.50 460 GLY A C 1
ATOM 3363 O O . GLY A 1 460 ? -19.494 -10.531 43.161 1.00 84.50 460 GLY A O 1
ATOM 3364 N N . VAL A 1 461 ? -21.224 -11.681 42.281 1.00 87.06 461 VAL A N 1
ATOM 3365 C CA . VAL A 1 461 ? -21.241 -10.971 40.994 1.00 87.06 461 VAL A CA 1
ATOM 3366 C C . VAL A 1 461 ? -22.019 -9.672 41.157 1.00 87.06 461 VAL A C 1
ATOM 3368 O O . VAL A 1 461 ? -23.075 -9.656 41.796 1.00 87.06 461 VAL A O 1
ATOM 3371 N N . ILE A 1 462 ? -21.514 -8.598 40.557 1.00 89.62 462 ILE A N 1
ATOM 3372 C CA . ILE A 1 462 ? -22.220 -7.318 40.470 1.00 89.62 462 ILE A CA 1
ATOM 3373 C C . ILE A 1 462 ? -22.729 -7.102 39.046 1.00 89.62 462 ILE A C 1
ATOM 3375 O O . ILE A 1 462 ? -22.052 -7.435 38.074 1.00 89.62 462 ILE A O 1
ATOM 3379 N N . ALA A 1 463 ? -23.937 -6.564 38.934 1.00 88.62 463 ALA A N 1
ATOM 3380 C CA . ALA A 1 463 ? -24.508 -6.089 37.682 1.00 88.62 463 ALA A CA 1
ATOM 3381 C C . ALA A 1 463 ? -24.749 -4.589 37.779 1.00 88.62 463 ALA A C 1
ATOM 3383 O O . ALA A 1 463 ? -25.441 -4.140 38.694 1.00 88.62 463 ALA A O 1
ATOM 3384 N N . THR A 1 464 ? -24.216 -3.834 36.828 1.00 91.12 464 THR A N 1
ATOM 3385 C CA . THR A 1 464 ? -24.147 -2.382 36.898 1.00 91.12 464 THR A CA 1
ATOM 3386 C C . THR A 1 464 ? -25.305 -1.679 36.205 1.00 91.12 464 THR A C 1
ATOM 3388 O O . THR A 1 464 ? -25.709 -2.040 35.097 1.00 91.12 464 THR A O 1
ATOM 3391 N N . PHE A 1 465 ? -25.834 -0.655 36.875 1.00 91.31 465 PHE A N 1
ATOM 3392 C CA . PHE A 1 465 ? -26.739 0.340 36.300 1.00 91.31 465 PHE A CA 1
ATOM 3393 C C . PHE A 1 465 ? -25.976 1.544 35.722 1.00 91.31 465 PHE A C 1
ATOM 3395 O O . PHE A 1 465 ? -26.559 2.328 34.971 1.00 91.31 465 PHE A O 1
ATOM 3402 N N . GLY A 1 466 ? -24.698 1.708 36.076 1.00 92.50 466 GLY A N 1
ATOM 3403 C CA . GLY A 1 466 ? -23.864 2.851 35.719 1.00 92.50 466 GLY A CA 1
ATOM 3404 C C . GLY A 1 466 ? -22.592 2.935 36.568 1.00 92.50 466 GLY A C 1
ATOM 3405 O O . GLY A 1 466 ? -22.548 2.481 37.712 1.00 92.50 466 GLY A O 1
ATOM 3406 N N . VAL A 1 467 ? -21.551 3.552 36.010 1.00 95.25 467 VAL A N 1
ATOM 3407 C CA . VAL A 1 467 ? -20.251 3.757 36.667 1.00 95.25 467 VAL A CA 1
ATOM 3408 C C . VAL A 1 467 ? -19.664 5.109 36.263 1.00 95.25 467 VAL A C 1
ATOM 3410 O O . VAL A 1 467 ? -19.904 5.579 35.149 1.00 95.25 467 VAL A O 1
ATOM 3413 N N . ALA A 1 468 ? -18.914 5.755 37.158 1.00 95.19 468 ALA A N 1
ATOM 3414 C CA . ALA A 1 468 ? -18.231 7.014 36.874 1.00 95.19 468 ALA A CA 1
ATOM 3415 C C . ALA A 1 468 ? -16.899 7.166 37.628 1.00 95.19 468 ALA A C 1
ATOM 3417 O O . ALA A 1 468 ? -16.784 6.792 38.797 1.00 95.19 468 ALA A O 1
ATOM 3418 N N . GLU A 1 469 ? -15.907 7.758 36.955 1.00 94.88 469 GLU A N 1
ATOM 3419 C CA . GLU A 1 469 ? -14.663 8.248 37.566 1.00 94.88 469 GLU A CA 1
ATOM 3420 C C . GLU A 1 469 ? -14.896 9.663 38.108 1.00 94.88 469 GLU A C 1
ATOM 3422 O O . GLU A 1 469 ? -15.385 10.532 37.378 1.00 94.88 469 GLU A O 1
ATOM 3427 N N . PHE A 1 470 ? -14.503 9.909 39.359 1.00 94.56 470 PHE A N 1
ATOM 3428 C CA . PHE A 1 470 ? -14.455 11.241 39.961 1.00 94.56 470 PHE A CA 1
ATOM 3429 C C . PHE A 1 470 ? -13.003 11.593 40.302 1.00 94.56 470 PHE A C 1
ATOM 3431 O O . PHE A 1 470 ? -12.484 11.176 41.336 1.00 94.56 470 PHE A O 1
ATOM 3438 N N . ASP A 1 471 ? -12.353 12.366 39.430 1.00 92.38 471 ASP A N 1
ATOM 3439 C CA . ASP A 1 471 ? -10.944 12.760 39.557 1.00 92.38 471 ASP A CA 1
ATOM 3440 C C . ASP A 1 471 ? -10.831 14.233 39.978 1.00 92.38 471 ASP A C 1
ATOM 3442 O O . ASP A 1 471 ? -11.480 15.112 39.398 1.00 92.38 471 ASP A O 1
ATOM 3446 N N . LEU A 1 472 ? -10.001 14.504 40.989 1.00 92.50 472 LEU A N 1
ATOM 3447 C CA . LEU A 1 472 ? -9.688 15.853 41.458 1.00 92.50 472 LEU A CA 1
ATOM 3448 C C . LEU A 1 472 ? -8.194 16.132 41.326 1.00 92.50 472 LEU A C 1
ATOM 3450 O O . LEU A 1 472 ? -7.363 15.368 41.826 1.00 92.50 472 LEU A O 1
ATOM 3454 N N . ALA A 1 473 ? -7.850 17.286 40.759 1.00 90.75 473 ALA A N 1
ATOM 3455 C CA . ALA A 1 473 ? -6.466 17.724 40.652 1.00 90.75 473 ALA A CA 1
ATOM 3456 C C . ALA A 1 473 ? -6.294 19.227 40.904 1.00 90.75 473 ALA A C 1
ATOM 3458 O O . ALA A 1 473 ? -7.162 20.044 40.605 1.00 90.75 473 ALA A O 1
ATOM 3459 N N . GLN A 1 474 ? -5.133 19.621 41.427 1.00 89.25 474 GLN A N 1
ATOM 3460 C CA . GLN A 1 474 ? -4.712 21.020 41.481 1.00 89.25 474 GLN A CA 1
ATOM 3461 C C . GLN A 1 474 ? -3.243 21.130 41.071 1.00 89.25 474 GLN A C 1
ATOM 3463 O O . GLN A 1 474 ? -2.363 20.530 41.687 1.00 89.25 474 GLN A O 1
ATOM 3468 N N . GLY A 1 475 ? -2.964 21.874 39.995 1.00 80.94 475 GLY A N 1
ATOM 3469 C CA . GLY A 1 475 ? -1.597 22.043 39.486 1.00 80.94 475 GLY A CA 1
ATOM 3470 C C . GLY A 1 475 ? -0.928 20.728 39.059 1.00 80.94 475 GLY A C 1
ATOM 3471 O O . GLY A 1 475 ? 0.286 20.587 39.201 1.00 80.94 475 GLY A O 1
ATOM 3472 N N . GLY A 1 476 ? -1.713 19.754 38.584 1.00 80.06 476 GLY A N 1
ATOM 3473 C CA . GLY A 1 476 ? -1.234 18.426 38.189 1.00 80.06 476 GLY A CA 1
ATOM 3474 C C . GLY A 1 476 ? -0.914 17.476 39.351 1.00 80.06 476 GLY A C 1
ATOM 3475 O O . GLY A 1 476 ? -0.268 16.456 39.130 1.00 80.06 476 GLY A O 1
ATOM 3476 N N . GLN A 1 477 ? -1.313 17.806 40.583 1.00 82.19 477 GLN A N 1
ATOM 3477 C CA . GLN A 1 477 ? -1.254 16.910 41.743 1.00 82.19 477 GLN A CA 1
ATOM 3478 C C . GLN A 1 477 ? -2.665 16.448 42.119 1.00 82.19 477 GLN A C 1
ATOM 3480 O O . GLN A 1 477 ? -3.590 17.258 42.097 1.00 82.19 477 GLN A O 1
ATOM 3485 N N . THR A 1 478 ? -2.819 15.176 42.489 1.00 86.44 478 THR A N 1
ATOM 3486 C CA . THR A 1 478 ? -4.100 14.588 42.912 1.00 86.44 478 THR A CA 1
ATOM 3487 C C . THR A 1 478 ? -4.612 15.223 44.205 1.00 86.44 478 THR A C 1
ATOM 3489 O O . THR A 1 478 ? -3.835 15.507 45.117 1.00 86.44 478 THR A O 1
ATOM 3492 N N . ALA A 1 479 ? -5.922 15.419 44.302 1.00 88.94 479 ALA A N 1
ATOM 3493 C CA . ALA A 1 479 ? -6.611 15.919 45.486 1.00 88.94 479 ALA A CA 1
ATOM 3494 C C . ALA A 1 479 ? -7.652 14.905 45.988 1.00 88.94 479 ALA A C 1
ATOM 3496 O O . ALA A 1 479 ? -8.095 14.036 45.243 1.00 88.94 479 ALA A O 1
ATOM 3497 N N . GLN A 1 480 ? -8.044 15.014 47.258 1.00 90.81 480 GLN A N 1
ATOM 3498 C CA . GLN A 1 480 ? -9.022 14.125 47.891 1.00 90.81 480 GLN A CA 1
ATOM 3499 C C . GLN A 1 480 ? -9.861 14.874 48.938 1.00 90.81 480 GLN A C 1
ATOM 3501 O O . GLN A 1 480 ? -9.495 15.966 49.373 1.00 90.81 480 GLN A O 1
ATOM 3506 N N . LEU A 1 481 ? -10.985 14.295 49.366 1.00 89.56 481 LEU A N 1
ATOM 3507 C CA . LEU A 1 481 ? -11.763 14.787 50.502 1.00 89.56 481 LEU A CA 1
ATOM 3508 C C . LEU A 1 481 ? -10.946 14.743 51.802 1.00 89.56 481 LEU A C 1
ATOM 3510 O O . LEU A 1 481 ? -10.234 13.783 52.099 1.00 89.56 481 LEU A O 1
ATOM 3514 N N . ALA A 1 482 ? -11.056 15.805 52.597 1.00 82.19 482 ALA A N 1
ATOM 3515 C CA . ALA A 1 482 ? -10.454 15.878 53.919 1.00 82.19 482 ALA A CA 1
ATOM 3516 C C . ALA A 1 482 ? -11.062 14.804 54.845 1.00 82.19 482 ALA A C 1
ATOM 3518 O O . ALA A 1 482 ? -12.253 14.512 54.739 1.00 82.19 482 ALA A O 1
ATOM 3519 N N . PRO A 1 483 ? -10.308 14.255 55.817 1.00 74.50 483 PRO A N 1
ATOM 3520 C CA . PRO A 1 483 ? -10.850 13.269 56.752 1.00 74.50 483 PRO A CA 1
ATOM 3521 C C . PRO A 1 483 ? -12.114 13.765 57.473 1.00 74.50 483 PRO A C 1
ATOM 3523 O O . PRO A 1 483 ? -12.074 14.764 58.196 1.00 74.50 483 PRO A O 1
ATOM 3526 N N . GLY A 1 484 ? -13.225 13.047 57.295 1.00 69.69 484 GLY A N 1
ATOM 3527 C CA . GLY A 1 484 ? -14.543 13.392 57.845 1.00 69.69 484 GLY A CA 1
ATOM 3528 C C . GLY A 1 484 ? -15.379 14.356 56.990 1.00 69.69 484 GLY A C 1
ATOM 3529 O O . GLY A 1 484 ? -16.536 14.596 57.334 1.00 69.69 484 GLY A O 1
ATOM 3530 N N . ALA A 1 485 ? -14.832 14.885 55.892 1.00 82.25 485 ALA A N 1
ATOM 3531 C CA . ALA A 1 485 ? -15.609 15.572 54.868 1.00 82.25 485 ALA A CA 1
ATOM 3532 C C . ALA A 1 485 ? -16.386 14.552 54.023 1.00 82.25 485 ALA A C 1
ATOM 3534 O O . ALA A 1 485 ? -15.989 13.396 53.887 1.00 82.25 485 ALA A O 1
ATOM 3535 N N . THR A 1 486 ? -17.511 14.988 53.463 1.00 88.06 486 THR A N 1
ATOM 3536 C CA . THR A 1 486 ? -18.329 14.170 52.564 1.00 88.06 486 THR A CA 1
ATOM 3537 C C . THR A 1 486 ? -18.663 14.964 51.315 1.00 88.06 486 THR A C 1
ATOM 3539 O O . THR A 1 486 ? -18.789 16.188 51.378 1.00 88.06 486 THR A O 1
ATOM 3542 N N . ALA A 1 487 ? -18.811 14.271 50.194 1.00 92.62 487 ALA A N 1
ATOM 3543 C CA . ALA A 1 487 ? -19.325 14.828 48.952 1.00 92.62 487 ALA A CA 1
ATOM 3544 C C . ALA A 1 487 ? -20.597 14.093 48.540 1.00 92.62 487 ALA A C 1
ATOM 3546 O O . ALA A 1 487 ? -20.827 12.952 48.940 1.00 92.62 487 ALA A O 1
ATOM 3547 N N . THR A 1 488 ? -21.421 14.738 47.722 1.00 95.81 488 THR A N 1
ATOM 3548 C CA . THR A 1 488 ? -22.570 14.081 47.095 1.00 95.81 488 THR A CA 1
ATOM 3549 C C . THR A 1 488 ? -22.250 13.800 45.637 1.00 95.81 488 THR A C 1
ATOM 3551 O O . THR A 1 488 ? -21.976 14.735 44.885 1.00 95.81 488 THR A O 1
ATOM 3554 N N . ILE A 1 489 ? -22.315 12.533 45.239 1.00 96.62 489 ILE A N 1
ATOM 3555 C CA . ILE A 1 489 ? -22.207 12.107 43.843 1.00 96.62 489 ILE A CA 1
ATOM 3556 C C . ILE A 1 489 ? -23.590 11.777 43.286 1.00 96.62 489 ILE A C 1
ATOM 3558 O O . ILE A 1 489 ? -24.456 11.283 44.008 1.00 96.62 489 ILE A O 1
ATOM 3562 N N . GLU A 1 490 ? -23.790 12.046 42.000 1.00 96.69 490 GLU A N 1
ATOM 3563 C CA . GLU A 1 490 ? -24.915 11.535 41.220 1.00 96.69 490 GLU A CA 1
ATOM 3564 C C . GLU A 1 490 ? -24.362 10.772 40.016 1.00 96.69 490 GLU A C 1
ATOM 3566 O O . GLU A 1 490 ? -23.695 11.368 39.168 1.00 96.69 490 GLU A O 1
ATOM 3571 N N . ILE A 1 491 ? -24.623 9.463 39.959 1.00 96.81 491 ILE A N 1
ATOM 3572 C CA . ILE A 1 491 ? -24.203 8.587 38.856 1.00 96.81 491 ILE A CA 1
ATOM 3573 C C . ILE A 1 491 ? -25.423 8.309 37.969 1.00 96.81 491 ILE A C 1
ATOM 3575 O O . ILE A 1 491 ? -26.453 7.874 38.493 1.00 96.81 491 ILE A O 1
ATOM 3579 N N . PRO A 1 492 ? -25.353 8.569 36.653 1.00 95.88 492 PRO A N 1
ATOM 3580 C CA . PRO A 1 492 ? -26.472 8.320 35.754 1.00 95.88 492 PRO A CA 1
ATOM 3581 C C . PRO A 1 492 ? -26.799 6.831 35.638 1.00 95.88 492 PRO A C 1
ATOM 3583 O O . PRO A 1 492 ? -25.908 5.985 35.619 1.00 95.88 492 PRO A O 1
ATOM 3586 N N . VAL A 1 493 ? -28.095 6.528 35.548 1.00 93.50 493 VAL A N 1
ATOM 3587 C CA . VAL A 1 493 ? -28.609 5.180 35.290 1.00 93.50 493 VAL A CA 1
ATOM 3588 C C . VAL A 1 493 ? -28.772 5.005 33.783 1.00 93.50 493 VAL A C 1
ATOM 3590 O O . VAL A 1 493 ? -29.498 5.769 33.139 1.00 93.50 493 VAL A O 1
ATOM 3593 N N . TYR A 1 494 ? -28.124 3.985 33.228 1.00 91.19 494 TYR A N 1
ATOM 3594 C CA . TYR A 1 494 ? -28.144 3.679 31.795 1.00 91.19 494 TYR A CA 1
ATOM 3595 C C . TYR A 1 494 ? -29.091 2.530 31.435 1.00 91.19 494 TYR A C 1
ATOM 3597 O O . TYR A 1 494 ? -29.605 2.485 30.320 1.00 91.19 494 TYR A O 1
ATOM 3605 N N . THR A 1 495 ? -29.355 1.614 32.369 1.00 87.31 495 THR A N 1
ATOM 3606 C CA . THR A 1 495 ? -30.185 0.421 32.138 1.00 87.31 495 THR A CA 1
ATOM 3607 C C . THR A 1 495 ? -31.558 0.534 32.800 1.00 87.31 495 THR A C 1
ATOM 3609 O O . THR A 1 495 ? -31.776 1.331 33.714 1.00 87.31 495 THR A O 1
ATOM 3612 N N . GLY A 1 496 ? -32.507 -0.296 32.359 1.00 80.69 496 GLY A N 1
ATOM 3613 C CA . GLY A 1 496 ? -33.803 -0.439 33.027 1.00 80.69 496 GLY A CA 1
ATOM 3614 C C . GLY A 1 496 ? -33.698 -1.090 34.415 1.00 80.69 496 GLY A C 1
ATOM 3615 O O . GLY A 1 496 ? -32.630 -1.523 34.840 1.00 80.69 496 GLY A O 1
ATOM 3616 N N . GLY A 1 497 ? -34.828 -1.164 35.130 1.00 81.06 497 GLY A N 1
ATOM 3617 C CA . GLY A 1 497 ? -34.959 -1.934 36.378 1.00 81.06 497 GLY A CA 1
ATOM 3618 C C . GLY A 1 497 ? -34.847 -1.141 37.686 1.00 81.06 497 GLY A C 1
ATOM 3619 O O . GLY A 1 497 ? -35.145 -1.703 38.737 1.00 81.06 497 GLY A O 1
ATOM 3620 N N . ALA A 1 498 ? -34.488 0.144 37.630 1.00 85.62 498 ALA A N 1
ATOM 3621 C CA . ALA A 1 498 ? -34.554 1.071 38.761 1.00 85.62 498 ALA A CA 1
ATOM 3622 C C . ALA A 1 498 ? -35.793 1.979 38.657 1.00 85.62 498 ALA A C 1
ATOM 3624 O O . ALA A 1 498 ? -36.147 2.430 37.565 1.00 85.62 498 ALA A O 1
ATOM 3625 N N . ALA A 1 499 ? -36.444 2.272 39.782 1.00 89.25 499 ALA A N 1
ATOM 3626 C CA . ALA A 1 499 ? -37.559 3.209 39.870 1.00 89.25 499 ALA A CA 1
ATOM 3627 C C . ALA A 1 499 ? -37.213 4.418 40.749 1.00 89.25 499 ALA A C 1
ATOM 3629 O O . ALA A 1 499 ? -36.415 4.339 41.680 1.00 89.25 499 ALA A O 1
ATOM 3630 N N . LEU A 1 500 ? -37.838 5.563 40.457 1.00 93.00 500 LEU A N 1
ATOM 3631 C CA . LEU A 1 500 ? -37.679 6.779 41.256 1.00 93.00 500 LEU A CA 1
ATOM 3632 C C . LEU A 1 500 ? -38.038 6.510 42.729 1.00 93.00 500 LEU A C 1
ATOM 3634 O O . LEU A 1 500 ? -39.147 6.059 43.018 1.00 93.00 500 LEU A O 1
ATOM 3638 N N . GLY A 1 501 ? -37.123 6.841 43.642 1.00 89.88 501 GLY A N 1
ATOM 3639 C CA . GLY A 1 501 ? -37.255 6.597 45.081 1.00 89.88 501 GLY A CA 1
ATOM 3640 C C . GLY A 1 501 ? -36.720 5.242 45.562 1.00 89.88 501 GLY A C 1
ATOM 3641 O O . GLY A 1 501 ? -36.708 5.007 46.772 1.00 89.88 501 GLY A O 1
ATOM 3642 N N . ASP A 1 502 ? -36.258 4.364 44.666 1.00 92.69 502 ASP A N 1
ATOM 3643 C CA . ASP A 1 502 ? -35.554 3.143 45.062 1.00 92.69 502 ASP A CA 1
ATOM 3644 C C . ASP A 1 502 ? -34.231 3.471 45.770 1.00 92.69 502 ASP A C 1
ATOM 3646 O O . ASP A 1 502 ? -33.653 4.548 45.616 1.00 92.69 502 ASP A O 1
ATOM 3650 N N . THR A 1 503 ? -33.731 2.513 46.548 1.00 93.19 503 THR A N 1
ATOM 3651 C CA . THR A 1 503 ? -32.408 2.586 47.175 1.00 93.19 503 THR A CA 1
ATOM 3652 C C . THR A 1 503 ? -31.507 1.509 46.584 1.00 93.19 503 THR A C 1
ATOM 3654 O O . THR A 1 503 ? -31.836 0.325 46.670 1.00 93.19 503 THR A O 1
ATOM 3657 N N . LEU A 1 504 ? -30.375 1.910 46.002 1.00 92.56 504 LEU A N 1
ATOM 3658 C CA . LEU A 1 504 ? -29.426 1.012 45.341 1.00 92.56 504 LEU A CA 1
ATO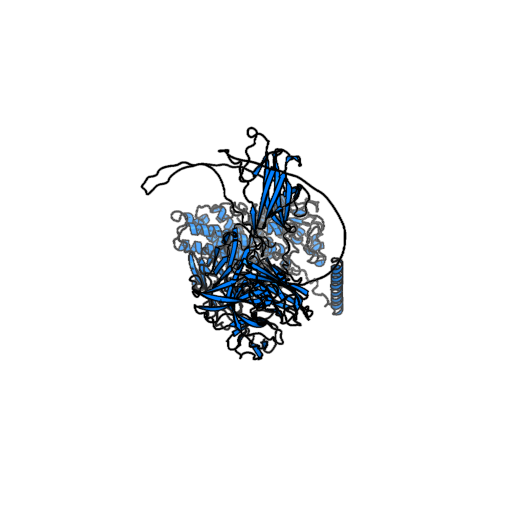M 3659 C C . LEU A 1 504 ? -28.070 0.979 46.066 1.00 92.56 504 LEU A C 1
ATOM 3661 O O . LEU A 1 504 ? -27.637 2.007 46.592 1.00 92.56 504 LEU A O 1
ATOM 3665 N N . PRO A 1 505 ? -27.387 -0.179 46.107 1.00 92.62 505 PRO A N 1
ATOM 3666 C CA . PRO A 1 505 ? -26.002 -0.269 46.559 1.00 92.62 505 PRO A CA 1
ATOM 3667 C C . PRO A 1 505 ? -25.050 0.569 45.701 1.00 92.62 505 PRO A C 1
ATOM 3669 O O . PRO A 1 505 ? -25.140 0.560 44.473 1.00 92.62 505 PRO A O 1
ATOM 3672 N N . VAL A 1 506 ? -24.130 1.267 46.363 1.00 93.69 506 VAL A N 1
ATOM 3673 C CA . VAL A 1 506 ? -23.114 2.112 45.732 1.00 93.69 506 VAL A CA 1
ATOM 3674 C C . VAL A 1 506 ? -21.739 1.617 46.153 1.00 93.69 506 VAL A C 1
ATOM 3676 O O . VAL A 1 506 ? -21.476 1.452 47.352 1.00 93.69 506 VAL A O 1
ATOM 3679 N N . TRP A 1 507 ? -20.889 1.355 45.164 1.00 93.50 507 TRP A N 1
ATOM 3680 C CA . TRP A 1 507 ? -19.631 0.643 45.354 1.00 93.50 507 TRP A CA 1
ATOM 3681 C C . TRP A 1 507 ? -18.457 1.482 44.885 1.00 93.50 507 TRP A C 1
ATOM 3683 O O . TRP A 1 507 ? -18.549 2.160 43.864 1.00 93.50 507 TRP A O 1
ATOM 3693 N N . SER A 1 508 ? -17.354 1.410 45.617 1.00 92.62 508 SER A N 1
ATOM 3694 C CA . SER A 1 508 ? -16.069 1.982 45.229 1.00 92.62 508 SER A CA 1
ATOM 3695 C C . SER A 1 508 ? -15.161 0.891 44.665 1.00 92.62 508 SER A C 1
ATOM 3697 O O . SER A 1 508 ? -15.249 -0.275 45.061 1.00 92.62 508 SER A O 1
ATOM 3699 N N . LEU A 1 509 ? -14.293 1.244 43.722 1.00 92.00 509 LEU A N 1
ATOM 3700 C CA . LEU A 1 509 ? -13.293 0.309 43.216 1.00 92.00 509 LEU A CA 1
ATOM 3701 C C . LEU A 1 509 ? -12.085 0.271 44.154 1.00 92.00 509 LEU A C 1
ATOM 3703 O O . LEU A 1 509 ? -11.393 1.275 44.320 1.00 92.00 509 LEU A O 1
ATOM 3707 N N . ASP A 1 510 ? -11.765 -0.907 44.679 1.00 87.81 510 ASP A N 1
ATOM 3708 C CA . ASP A 1 510 ? -10.462 -1.152 45.283 1.00 87.81 510 ASP A CA 1
ATOM 3709 C C . ASP A 1 510 ? -9.419 -1.334 44.175 1.00 87.81 510 ASP A C 1
ATOM 3711 O O . ASP A 1 510 ? -9.325 -2.369 43.511 1.00 87.81 510 ASP A O 1
ATOM 3715 N N . GLU A 1 511 ? -8.614 -0.299 43.969 1.00 85.62 511 GLU A N 1
ATOM 3716 C CA . GLU A 1 511 ? -7.601 -0.248 42.924 1.00 85.62 511 GLU A CA 1
ATOM 3717 C C . GLU A 1 511 ? -6.478 -1.276 43.080 1.00 85.62 511 GLU A C 1
ATOM 3719 O O . GLU A 1 511 ? -5.836 -1.619 42.084 1.00 85.62 511 GLU A O 1
ATOM 3724 N N . ALA A 1 512 ? -6.222 -1.765 44.294 1.00 81.94 512 ALA A N 1
ATOM 3725 C CA . ALA A 1 512 ? -5.148 -2.717 44.539 1.00 81.94 512 ALA A CA 1
ATOM 3726 C C . ALA A 1 512 ? -5.548 -4.134 44.107 1.00 81.94 512 ALA A C 1
ATOM 3728 O O . ALA A 1 512 ? -4.721 -4.892 43.594 1.00 81.94 512 ALA A O 1
ATOM 3729 N N . THR A 1 513 ? -6.823 -4.483 44.283 1.00 84.31 513 THR A N 1
ATOM 3730 C CA . THR A 1 513 ? -7.336 -5.831 44.005 1.00 84.31 513 THR A CA 1
ATOM 3731 C C . THR A 1 513 ? -8.233 -5.895 42.773 1.00 84.31 513 THR A C 1
ATOM 3733 O O . THR A 1 513 ? -8.464 -6.984 42.243 1.00 84.31 513 THR A O 1
ATOM 3736 N N . GLY A 1 514 ? -8.718 -4.755 42.283 1.00 88.06 514 GLY A N 1
ATOM 3737 C CA . GLY A 1 514 ? -9.676 -4.660 41.186 1.00 88.06 514 GLY A CA 1
ATOM 3738 C C . GLY A 1 514 ? -11.074 -5.175 41.542 1.00 88.06 514 GLY A C 1
ATOM 3739 O O . GLY A 1 514 ? -11.810 -5.542 40.630 1.00 88.06 514 GLY A O 1
ATOM 3740 N N . LEU A 1 515 ? -11.422 -5.273 42.830 1.00 89.38 515 LEU A N 1
ATOM 3741 C CA . LEU A 1 515 ? -12.761 -5.646 43.308 1.00 89.38 515 LEU A CA 1
ATOM 3742 C C . LEU A 1 515 ? -13.561 -4.406 43.699 1.00 89.38 515 LEU A C 1
ATOM 3744 O O . LEU A 1 515 ? -12.988 -3.389 44.076 1.00 89.38 515 LEU A O 1
ATOM 3748 N N . TRP A 1 516 ? -14.886 -4.512 43.668 1.00 92.38 516 TRP A N 1
ATOM 3749 C CA . TRP A 1 516 ? -15.767 -3.442 44.128 1.00 92.38 516 TRP A CA 1
ATOM 3750 C C . TRP A 1 516 ? -16.184 -3.650 45.579 1.00 92.38 516 TRP A C 1
ATOM 3752 O O . TRP A 1 516 ? -16.590 -4.744 45.969 1.00 92.38 516 TRP A O 1
ATOM 3762 N N . ILE A 1 517 ? -16.121 -2.600 46.386 1.00 90.31 517 ILE A N 1
ATOM 3763 C CA . ILE A 1 517 ? -16.482 -2.619 47.801 1.00 90.31 517 ILE A CA 1
ATOM 3764 C C . ILE A 1 517 ? -17.764 -1.820 47.986 1.00 90.31 517 ILE A C 1
ATOM 3766 O O . ILE A 1 517 ? -17.826 -0.645 47.628 1.00 90.31 517 ILE A O 1
ATOM 3770 N N . GLN A 1 518 ? -18.802 -2.436 48.552 1.00 90.94 518 GLN A N 1
ATOM 3771 C CA . GLN A 1 518 ? -20.019 -1.695 48.867 1.00 90.94 518 GLN A CA 1
ATOM 3772 C C . GLN A 1 518 ? -19.763 -0.783 50.069 1.00 90.94 518 GLN A C 1
ATOM 3774 O O . GLN A 1 518 ? -19.568 -1.265 51.184 1.00 90.94 518 GLN A O 1
ATOM 3779 N N . GLU A 1 519 ? -19.843 0.529 49.860 1.00 85.56 519 GLU A N 1
ATOM 3780 C CA . GLU A 1 519 ? -19.596 1.518 50.918 1.00 85.56 519 GLU A CA 1
ATOM 3781 C C . GLU A 1 519 ? -20.836 2.336 51.287 1.00 85.56 519 GLU A C 1
ATOM 3783 O O . GLU A 1 519 ? -20.915 2.890 52.386 1.00 85.56 519 GLU A O 1
ATOM 3788 N N . ALA A 1 520 ? -21.826 2.417 50.395 1.00 85.06 520 ALA A N 1
ATOM 3789 C CA . ALA A 1 520 ? -23.003 3.244 50.617 1.00 85.06 520 ALA A CA 1
ATOM 3790 C C . ALA A 1 520 ? -24.285 2.649 50.017 1.00 85.06 520 ALA A C 1
ATOM 3792 O O . ALA A 1 520 ? -24.289 1.666 49.270 1.00 85.06 520 ALA A O 1
ATOM 3793 N N . LEU A 1 521 ? -25.400 3.280 50.379 1.00 90.12 521 LEU A N 1
ATOM 3794 C CA . LEU A 1 521 ? -26.687 3.153 49.712 1.00 90.12 521 LEU A CA 1
ATOM 3795 C C . LEU A 1 521 ? -27.038 4.520 49.120 1.00 90.12 521 LEU A C 1
ATOM 3797 O O . LEU A 1 521 ? -26.911 5.536 49.805 1.00 90.12 521 LEU A O 1
ATOM 3801 N N . GLY A 1 522 ? -27.465 4.541 47.862 1.00 92.94 522 GLY A N 1
ATOM 3802 C CA . GLY A 1 522 ? -27.869 5.747 47.152 1.00 92.94 522 GLY A CA 1
ATOM 3803 C C . GLY A 1 522 ? -29.356 5.745 46.818 1.00 92.94 522 GLY A C 1
ATOM 3804 O O . GLY A 1 522 ? -29.949 4.691 46.594 1.00 92.94 522 GLY A O 1
ATOM 3805 N N . GLU A 1 523 ? -29.957 6.929 46.780 1.00 96.19 523 GLU A N 1
ATOM 3806 C CA . GLU A 1 523 ? -31.355 7.132 46.394 1.00 96.19 523 GLU A CA 1
ATOM 3807 C C . GLU A 1 523 ? -31.453 7.359 44.882 1.00 96.19 523 GLU A C 1
ATOM 3809 O O . GLU A 1 523 ? -30.724 8.182 44.323 1.00 96.19 523 GLU A O 1
ATOM 3814 N N . VAL A 1 524 ? -32.373 6.667 44.214 1.00 96.06 524 VAL A N 1
ATOM 3815 C CA . VAL A 1 524 ? -32.683 6.907 42.802 1.00 96.06 524 VAL A CA 1
ATOM 3816 C C . VAL A 1 524 ? -33.498 8.195 42.679 1.00 96.06 524 VAL A C 1
ATOM 3818 O O . VAL A 1 524 ? -34.650 8.268 43.108 1.00 96.06 524 VAL A O 1
ATOM 3821 N N . VAL A 1 525 ? -32.909 9.210 42.055 1.00 95.81 525 VAL A N 1
ATOM 3822 C CA . VAL A 1 525 ? -33.474 10.548 41.857 1.00 95.81 525 VAL A CA 1
ATOM 3823 C C . VAL A 1 525 ? -33.708 10.840 40.375 1.00 95.81 525 VAL A C 1
ATOM 3825 O O . VAL A 1 525 ? -33.117 10.222 39.491 1.00 95.81 525 VAL A O 1
ATOM 3828 N N . SER A 1 526 ? -34.565 11.817 40.078 1.00 94.81 526 SER A N 1
ATOM 3829 C CA . SER A 1 526 ? -34.783 12.275 38.704 1.00 94.81 526 SER A CA 1
ATOM 3830 C C . SER A 1 526 ? -33.567 13.048 38.189 1.00 94.81 526 SER A C 1
ATOM 3832 O O . SER A 1 526 ? -33.168 14.036 38.811 1.00 94.81 526 SER A O 1
ATOM 3834 N N . SER A 1 527 ? -33.048 12.675 37.021 1.00 93.00 527 SER A N 1
ATOM 3835 C CA . SER A 1 527 ? -31.973 13.387 36.328 1.00 93.00 527 SER A CA 1
ATOM 3836 C C . SER A 1 527 ? -32.281 13.493 34.839 1.00 93.00 527 SER A C 1
ATOM 3838 O O . SER A 1 527 ? -32.084 12.550 34.077 1.00 93.00 527 SER A O 1
ATOM 3840 N N . SER A 1 528 ? -32.733 14.668 34.396 1.00 87.38 528 SER A N 1
ATOM 3841 C CA . SER A 1 528 ? -33.099 14.909 32.992 1.00 87.38 528 SER A CA 1
ATOM 3842 C C . SER A 1 528 ? -31.928 14.819 32.008 1.00 87.38 528 SER A C 1
ATOM 3844 O O . SER A 1 528 ? -32.162 14.850 30.806 1.00 87.38 528 SER A O 1
ATOM 3846 N N . GLY A 1 529 ? -30.686 14.798 32.504 1.00 84.75 529 GLY A N 1
ATOM 3847 C CA . GLY A 1 529 ? -29.487 14.639 31.681 1.00 84.75 529 GLY A CA 1
ATOM 3848 C C . GLY A 1 529 ? -29.087 13.184 31.443 1.00 84.75 529 GLY A C 1
ATOM 3849 O O . GLY A 1 529 ? -28.294 12.941 30.546 1.00 84.75 529 GLY A O 1
ATOM 3850 N N . SER A 1 530 ? -29.625 12.243 32.223 1.00 91.00 530 SER A N 1
ATOM 3851 C CA . SER A 1 530 ? -29.298 10.816 32.108 1.00 91.00 530 SER A CA 1
ATOM 3852 C C . SER A 1 530 ? -30.135 10.113 31.033 1.00 91.00 530 SER A C 1
ATOM 3854 O O . SER A 1 530 ? -31.278 10.526 30.798 1.00 91.00 530 SER A O 1
ATOM 3856 N N . PRO A 1 531 ? -29.643 9.016 30.426 1.00 88.12 531 PRO A N 1
ATOM 3857 C CA . PRO A 1 531 ? -30.360 8.317 29.354 1.00 88.12 531 PRO A CA 1
ATOM 3858 C C . PRO A 1 531 ? -31.738 7.785 29.762 1.00 88.12 531 PRO A C 1
ATOM 3860 O O . PRO A 1 531 ? -32.682 7.827 28.975 1.00 88.12 531 PRO A O 1
ATOM 3863 N N . THR A 1 532 ? -31.880 7.323 31.006 1.00 90.88 532 THR A N 1
ATOM 3864 C CA . THR A 1 532 ? -33.154 6.809 31.541 1.00 90.88 532 THR A CA 1
ATOM 3865 C C . THR A 1 532 ? -34.000 7.879 32.235 1.00 90.88 532 THR A C 1
ATOM 3867 O O . THR A 1 532 ? -35.131 7.613 32.644 1.00 90.88 532 THR A O 1
ATOM 3870 N N . GLY A 1 533 ? -33.475 9.099 32.388 1.00 93.19 533 GLY A N 1
ATOM 3871 C CA . GLY A 1 533 ? -34.083 10.140 33.214 1.00 93.19 533 GLY A CA 1
ATOM 3872 C C . GLY A 1 533 ? -33.863 9.957 34.725 1.00 93.19 533 GLY A C 1
ATOM 3873 O O . GLY A 1 533 ? -34.436 10.722 35.508 1.00 93.19 533 GLY A O 1
ATOM 3874 N N . LEU A 1 534 ? -33.053 8.978 35.146 1.00 95.00 534 LEU A N 1
ATOM 3875 C CA . LEU A 1 534 ? -32.734 8.652 36.535 1.00 95.00 534 LEU A CA 1
ATOM 3876 C C . LEU A 1 534 ? -31.219 8.686 36.812 1.00 95.00 534 LEU A C 1
ATOM 3878 O O . LEU A 1 534 ? -30.394 8.307 35.985 1.00 95.00 534 LEU A O 1
ATOM 3882 N N . ALA A 1 535 ? -30.849 9.100 38.020 1.00 95.75 535 ALA A N 1
ATOM 3883 C CA . ALA A 1 535 ? -29.494 8.973 38.557 1.00 95.75 535 ALA A CA 1
ATOM 3884 C C . ALA A 1 535 ? -29.561 8.448 39.992 1.00 95.75 535 ALA A C 1
ATOM 3886 O O . ALA A 1 535 ? -30.572 8.626 40.668 1.00 95.75 535 ALA A O 1
ATOM 3887 N N . VAL A 1 536 ? -28.493 7.832 40.483 1.00 97.00 536 VAL A N 1
ATOM 3888 C CA . VAL A 1 536 ? -28.379 7.466 41.898 1.00 97.00 536 VAL A CA 1
ATOM 3889 C C . VAL A 1 536 ? -27.569 8.530 42.615 1.00 97.00 536 VAL A C 1
ATOM 3891 O O . VAL A 1 536 ? -26.408 8.760 42.279 1.00 97.00 536 VAL A O 1
ATOM 3894 N N . ARG A 1 537 ? -28.183 9.169 43.612 1.00 96.62 537 ARG A N 1
ATOM 3895 C CA . ARG A 1 537 ? -27.533 10.136 44.494 1.00 96.62 537 ARG A CA 1
ATOM 3896 C C . ARG A 1 537 ? -27.024 9.438 45.747 1.00 96.62 537 ARG A C 1
ATOM 3898 O O . ARG A 1 537 ? -27.812 8.841 46.478 1.00 96.62 537 ARG A O 1
ATOM 3905 N N . ALA A 1 538 ? -25.739 9.585 46.045 1.00 94.38 538 ALA A N 1
ATOM 3906 C CA . ALA A 1 538 ? -25.134 9.049 47.260 1.00 94.38 538 ALA A CA 1
ATOM 3907 C C . ALA A 1 538 ? -24.175 10.045 47.913 1.00 94.38 538 ALA A C 1
ATOM 3909 O O . ALA A 1 538 ? -23.565 10.881 47.245 1.00 94.38 538 ALA A O 1
ATOM 3910 N N . THR A 1 539 ? -24.043 9.940 49.233 1.00 91.81 539 THR A N 1
ATOM 3911 C CA . THR A 1 539 ? -23.038 10.673 50.006 1.00 91.81 539 THR A CA 1
ATOM 3912 C C . THR A 1 539 ? -21.822 9.780 50.200 1.00 91.81 539 THR A C 1
ATOM 3914 O O . THR A 1 539 ? -21.950 8.686 50.745 1.00 91.81 539 THR A O 1
ATOM 3917 N N . VAL A 1 540 ? -20.654 10.256 49.779 1.00 90.19 540 VAL A N 1
ATOM 3918 C CA . VAL A 1 540 ? -19.385 9.519 49.804 1.00 90.19 540 VAL A CA 1
ATOM 3919 C C . VAL A 1 540 ? -18.337 10.250 50.635 1.00 90.19 540 VAL A C 1
ATOM 3921 O O . VAL A 1 540 ? -18.398 11.468 50.812 1.00 90.19 540 VAL A O 1
ATOM 3924 N N . THR A 1 541 ? -17.374 9.501 51.164 1.00 85.56 541 THR A N 1
ATOM 3925 C CA . THR A 1 541 ? -16.287 10.003 52.024 1.00 85.56 541 THR A CA 1
ATOM 3926 C C . THR A 1 541 ? -14.942 10.085 51.306 1.00 85.56 541 THR A C 1
ATOM 3928 O O . THR A 1 541 ? -13.993 10.638 51.858 1.00 85.56 541 THR A O 1
ATOM 3931 N N . HIS A 1 542 ? -14.854 9.563 50.081 1.00 87.62 542 HIS A N 1
ATOM 3932 C CA . HIS A 1 542 ? -13.700 9.671 49.190 1.00 87.62 542 HIS A CA 1
ATOM 3933 C C . HIS A 1 542 ? -14.152 9.681 47.725 1.00 87.62 542 HIS A C 1
ATOM 3935 O O . HIS A 1 542 ? -15.299 9.356 47.414 1.00 87.62 542 HIS A O 1
ATOM 3941 N N . LEU A 1 543 ? -13.259 10.100 46.834 1.00 90.56 543 LEU A N 1
ATOM 3942 C CA . LEU A 1 543 ? -13.473 10.154 45.391 1.00 90.56 543 LEU A CA 1
ATOM 3943 C C . LEU A 1 543 ? -12.497 9.222 44.682 1.00 90.56 543 LEU A C 1
ATOM 3945 O O . LEU A 1 543 ? -11.314 9.177 45.020 1.00 90.56 543 LEU A O 1
ATOM 3949 N N . SER A 1 544 ? -13.033 8.462 43.739 1.00 90.38 544 SER A N 1
ATOM 3950 C CA . SER A 1 544 ? -12.367 7.393 42.999 1.00 90.38 544 SER A CA 1
ATOM 3951 C C . SER A 1 544 ? -13.314 6.956 41.870 1.00 90.38 544 SER A C 1
ATOM 3953 O O . SER A 1 544 ? -14.150 7.745 41.410 1.00 90.38 544 SER A O 1
ATOM 3955 N N . TRP A 1 545 ? -13.219 5.704 41.434 1.00 93.75 545 TRP A N 1
ATOM 3956 C CA . TRP A 1 545 ? -14.266 5.064 40.651 1.00 93.75 545 TRP A CA 1
ATOM 3957 C C . TRP A 1 545 ? -15.414 4.615 41.548 1.00 93.75 545 TRP A C 1
ATOM 3959 O O . TRP A 1 545 ? -15.205 3.888 42.518 1.00 93.75 545 TRP A O 1
ATOM 3969 N N . TRP A 1 546 ? -16.628 5.010 41.173 1.00 95.06 546 TRP A N 1
ATOM 3970 C CA . TRP A 1 546 ? -17.854 4.630 41.861 1.00 95.06 546 TRP A CA 1
ATOM 3971 C C . TRP A 1 546 ? -18.857 4.029 40.883 1.00 95.06 546 TRP A C 1
ATOM 3973 O O . TRP A 1 546 ? -19.015 4.531 39.768 1.00 95.06 546 TRP A O 1
ATOM 3983 N N . ASN A 1 547 ? -19.557 2.980 41.303 1.00 94.62 547 ASN A N 1
ATOM 3984 C CA . ASN A 1 547 ? -20.599 2.333 40.516 1.00 94.62 547 ASN A CA 1
ATOM 3985 C C . ASN A 1 547 ? -21.901 2.154 41.310 1.00 94.62 547 ASN A C 1
ATOM 3987 O O . ASN A 1 547 ? -21.940 2.315 42.536 1.00 94.62 547 ASN A O 1
ATOM 3991 N N . ILE A 1 548 ? -22.973 1.842 40.586 1.00 93.94 548 ILE A N 1
ATOM 3992 C CA . ILE A 1 548 ? -24.313 1.608 41.126 1.00 93.94 548 ILE A CA 1
ATOM 3993 C C . ILE A 1 548 ? -24.808 0.240 40.677 1.00 93.94 548 ILE A C 1
ATOM 3995 O O . ILE A 1 548 ? -25.315 0.080 39.568 1.00 93.94 548 ILE A O 1
ATOM 3999 N N . ASP A 1 549 ? -24.672 -0.757 41.548 1.00 90.19 549 ASP A N 1
ATOM 4000 C CA . ASP A 1 549 ? -24.773 -2.149 41.121 1.00 90.19 549 ASP A CA 1
ATOM 4001 C C . ASP A 1 549 ? -25.712 -2.991 41.987 1.00 90.19 549 ASP A C 1
ATOM 4003 O O . ASP A 1 549 ? -25.834 -2.827 43.204 1.00 90.19 549 ASP A O 1
ATOM 4007 N N . LYS A 1 550 ? -26.334 -3.978 41.342 1.00 87.56 550 LYS A N 1
ATOM 4008 C CA . LYS A 1 550 ? -27.076 -5.060 41.982 1.00 87.56 550 LYS A CA 1
ATOM 4009 C C . LYS A 1 550 ? -26.135 -6.218 42.303 1.00 87.56 550 LYS A C 1
ATOM 4011 O O . LYS A 1 550 ? -25.458 -6.734 41.421 1.00 87.56 550 LYS A O 1
ATOM 4016 N N . PHE A 1 551 ? -26.161 -6.670 43.552 1.00 86.62 551 PHE A N 1
ATOM 4017 C CA . PHE A 1 551 ? -25.375 -7.809 44.023 1.00 86.62 551 PHE A CA 1
ATOM 4018 C C . PHE A 1 551 ? -26.132 -9.132 43.847 1.00 86.62 551 PHE A C 1
ATOM 4020 O O . PHE A 1 551 ? -27.293 -9.241 44.254 1.00 86.62 551 PHE A O 1
ATOM 4027 N N . ALA A 1 552 ? -25.483 -10.143 43.269 1.00 79.88 552 ALA A N 1
ATOM 4028 C CA . ALA A 1 552 ? -26.028 -11.484 43.077 1.00 79.88 552 ALA A CA 1
ATOM 4029 C C . ALA A 1 552 ? -25.203 -12.540 43.835 1.00 79.88 552 ALA A C 1
ATOM 4031 O O . ALA A 1 552 ? -24.020 -12.736 43.555 1.00 79.88 552 ALA A O 1
ATOM 4032 N N . ASP A 1 553 ? -25.853 -13.251 44.765 1.00 74.50 553 ASP A N 1
ATOM 4033 C CA . ASP A 1 553 ? -25.224 -14.259 45.629 1.00 74.50 553 ASP A CA 1
ATOM 4034 C C . ASP A 1 553 ? -26.225 -15.357 46.082 1.00 74.50 553 ASP A C 1
ATOM 4036 O O . ASP A 1 553 ? -27.352 -15.014 46.460 1.00 74.50 553 ASP A O 1
ATOM 4040 N N . PRO A 1 554 ? -25.845 -16.657 46.086 1.00 75.69 554 PRO A N 1
ATOM 4041 C CA . PRO A 1 554 ? -24.648 -17.218 45.453 1.00 75.69 554 PRO A CA 1
ATOM 4042 C C . PRO A 1 554 ? -24.798 -17.319 43.927 1.00 75.69 554 PRO A C 1
ATOM 4044 O O . PRO A 1 554 ? -25.899 -17.613 43.431 1.00 75.69 554 PRO A O 1
ATOM 4047 N N . PRO A 1 555 ? -23.706 -17.106 43.167 1.00 80.25 555 PRO A N 1
ATOM 4048 C CA . PRO A 1 555 ? -23.738 -17.194 41.712 1.00 80.25 555 PRO A CA 1
ATOM 4049 C C . PRO A 1 555 ? -24.002 -18.631 41.235 1.00 80.25 555 PRO A C 1
ATOM 4051 O O . PRO A 1 555 ? -23.799 -19.608 41.963 1.00 80.25 555 PRO A O 1
ATOM 4054 N N . TYR A 1 556 ? -24.463 -18.765 39.994 1.00 84.31 556 TYR A N 1
ATOM 4055 C CA . TYR A 1 556 ? -24.416 -20.033 39.266 1.00 84.31 556 TYR A CA 1
ATOM 4056 C C . TYR A 1 556 ? -22.982 -20.245 38.765 1.00 84.31 556 TYR A C 1
ATOM 4058 O O . TYR A 1 556 ? -22.412 -19.333 38.169 1.00 84.31 556 TYR A O 1
ATOM 4066 N N . ARG A 1 557 ? -22.392 -21.422 39.019 1.00 84.81 557 ARG A N 1
ATOM 4067 C CA . ARG A 1 557 ? -20.979 -21.719 38.717 1.00 84.81 557 ARG A CA 1
ATOM 4068 C C . ARG A 1 557 ? -20.810 -22.884 37.735 1.00 84.81 557 ARG A C 1
ATOM 4070 O O . ARG A 1 557 ? -20.390 -23.974 38.144 1.00 84.81 557 ARG A O 1
ATOM 4077 N N . PRO A 1 558 ? -21.150 -22.718 36.448 1.00 84.12 558 PRO A N 1
ATOM 4078 C CA . PRO A 1 558 ? -20.841 -23.707 35.433 1.00 84.12 558 PRO A CA 1
ATOM 4079 C C . PRO A 1 558 ? -19.336 -23.751 35.161 1.00 84.12 558 PRO A C 1
ATOM 4081 O O . PRO A 1 558 ? -18.617 -22.754 35.240 1.00 84.12 558 PRO A O 1
ATOM 4084 N N . ARG A 1 559 ? -18.868 -24.938 34.799 1.00 84.75 559 ARG A N 1
ATOM 4085 C CA . ARG A 1 559 ? -17.574 -25.169 34.182 1.00 84.75 559 ARG A CA 1
ATOM 4086 C C . ARG A 1 559 ? -17.735 -24.954 32.684 1.00 84.75 559 ARG A C 1
ATOM 4088 O O . ARG A 1 559 ? -18.465 -25.701 32.044 1.00 84.75 559 ARG A O 1
ATOM 4095 N N . VAL A 1 560 ? -17.066 -23.949 32.144 1.00 81.31 560 VAL A N 1
ATOM 4096 C CA . VAL A 1 560 ? -17.079 -23.601 30.724 1.00 81.31 560 VAL A CA 1
ATOM 4097 C C . VAL A 1 560 ? -15.854 -24.205 30.045 1.00 81.31 560 VAL A C 1
ATOM 4099 O O . VAL A 1 560 ? -14.753 -24.127 30.591 1.00 81.31 560 VAL A O 1
ATOM 4102 N N . GLN A 1 561 ? -16.035 -24.822 28.877 1.00 81.81 561 GLN A N 1
ATOM 4103 C CA . GLN A 1 561 ? -14.959 -25.399 28.064 1.00 81.81 561 GLN A CA 1
ATOM 4104 C C . GLN A 1 561 ? -15.161 -25.043 26.585 1.00 81.81 561 GLN A C 1
ATOM 4106 O O . GLN A 1 561 ? -16.272 -25.170 26.081 1.00 81.81 561 GLN A O 1
ATOM 4111 N N . CYS A 1 562 ? -14.103 -24.630 25.884 1.00 76.56 562 CYS A N 1
ATOM 4112 C CA . CYS A 1 562 ? -14.140 -24.402 24.436 1.00 76.56 562 CYS A CA 1
ATOM 4113 C C . CYS A 1 562 ? -13.823 -25.684 23.661 1.00 76.56 562 CYS A C 1
ATOM 4115 O O . CYS A 1 562 ? -12.897 -26.409 24.031 1.00 76.56 562 CYS A O 1
ATOM 4117 N N . ASP A 1 563 ? -14.565 -25.942 22.582 1.00 71.25 563 ASP A N 1
ATOM 4118 C CA . ASP A 1 563 ? -14.444 -27.162 21.779 1.00 71.25 563 ASP A CA 1
ATOM 4119 C C . ASP A 1 563 ? -14.353 -26.864 20.272 1.00 71.25 563 ASP A C 1
ATOM 4121 O O . ASP A 1 563 ? -15.297 -26.349 19.678 1.00 71.25 563 ASP A O 1
ATOM 4125 N N . THR A 1 564 ? -13.228 -27.222 19.641 1.00 62.22 564 THR A N 1
ATOM 4126 C CA . THR A 1 564 ? -13.021 -27.151 18.178 1.00 62.22 564 THR A CA 1
ATOM 4127 C C . THR A 1 564 ? -13.137 -28.539 17.551 1.00 62.22 564 THR A C 1
ATOM 4129 O O . THR A 1 564 ? -12.153 -29.177 17.183 1.00 62.22 564 THR A O 1
ATOM 4132 N N . GLY A 1 565 ? -14.362 -29.058 17.451 1.00 59.88 565 GLY A N 1
ATOM 4133 C CA . GLY A 1 565 ? -14.606 -30.357 16.811 1.00 59.88 565 GLY A CA 1
ATOM 4134 C C . GLY A 1 565 ? -14.136 -31.570 17.629 1.00 59.88 565 GLY A C 1
ATOM 4135 O O . GLY A 1 565 ? -13.623 -32.539 17.068 1.00 59.88 565 GLY A O 1
ATOM 4136 N N . GLY A 1 566 ? -14.325 -31.539 18.947 1.00 61.34 566 GLY A N 1
ATOM 4137 C CA . GLY A 1 566 ? -13.983 -32.594 19.905 1.00 61.34 566 GLY A CA 1
ATOM 4138 C C . GLY A 1 566 ? -12.623 -32.421 20.590 1.00 61.34 566 GLY A C 1
ATOM 4139 O O . GLY A 1 566 ? -12.209 -33.303 21.349 1.00 61.34 566 GLY A O 1
ATOM 4140 N N . VAL A 1 567 ? -11.912 -31.323 20.321 1.00 58.28 567 VAL A N 1
ATOM 4141 C CA . VAL A 1 567 ? -10.616 -30.993 20.920 1.00 58.28 567 VAL A CA 1
ATOM 4142 C C . VAL A 1 567 ? -10.811 -29.801 21.850 1.00 58.28 567 VAL A C 1
ATOM 4144 O O . VAL A 1 567 ? -11.092 -28.687 21.406 1.00 58.28 567 VAL A O 1
ATOM 4147 N N . GLY A 1 568 ? -10.649 -30.041 23.154 1.00 64.06 568 GLY A N 1
ATOM 4148 C CA . GLY A 1 568 ? -10.592 -28.970 24.143 1.00 64.06 568 GLY A CA 1
ATOM 4149 C C . GLY A 1 568 ? -9.414 -28.052 23.831 1.00 64.06 568 GLY A C 1
ATOM 4150 O O . GLY A 1 568 ? -8.279 -28.520 23.742 1.00 64.06 568 GLY A O 1
ATOM 4151 N N . VAL A 1 569 ? -9.678 -26.762 23.646 1.00 64.69 569 VAL A N 1
ATOM 4152 C CA . VAL A 1 569 ? -8.649 -25.759 23.341 1.00 64.69 569 VAL A CA 1
ATOM 4153 C C . VAL A 1 569 ? -8.685 -24.631 24.358 1.00 64.69 569 VAL A C 1
ATOM 4155 O O . VAL A 1 569 ? -9.738 -24.307 24.905 1.00 64.69 569 VAL A O 1
ATOM 4158 N N . ALA A 1 570 ? -7.519 -24.038 24.622 1.00 67.12 570 ALA A N 1
ATOM 4159 C CA . ALA A 1 570 ? -7.445 -22.840 25.442 1.00 67.12 570 ALA A CA 1
ATOM 4160 C C . ALA A 1 570 ? -8.042 -21.649 24.675 1.00 67.12 570 ALA A C 1
ATOM 4162 O O . ALA A 1 570 ? -7.698 -21.427 23.513 1.00 67.12 570 ALA A O 1
ATOM 4163 N N . CYS A 1 571 ? -8.915 -20.888 25.326 1.00 66.12 571 CYS A N 1
ATOM 4164 C CA . CYS A 1 571 ? -9.638 -19.773 24.720 1.00 66.12 571 CYS A CA 1
ATOM 4165 C C . CYS A 1 571 ? -9.838 -18.638 25.730 1.00 66.12 571 CYS A C 1
ATOM 4167 O O . CYS A 1 571 ? -9.805 -18.861 26.941 1.00 66.12 571 CYS A O 1
ATOM 4169 N N . THR A 1 572 ? -10.088 -17.426 25.249 1.00 69.06 572 THR A N 1
ATOM 4170 C CA . THR A 1 572 ? -10.614 -16.337 26.078 1.00 69.06 572 THR A CA 1
ATOM 4171 C C . THR A 1 572 ? -12.111 -16.254 25.853 1.00 69.06 572 THR A C 1
ATOM 4173 O O . THR A 1 572 ? -12.552 -16.089 24.716 1.00 69.06 572 THR A O 1
ATOM 4176 N N . VAL A 1 573 ? -12.890 -16.371 26.926 1.00 70.69 573 VAL A N 1
ATOM 4177 C CA . VAL A 1 573 ? -14.349 -16.247 26.875 1.00 70.69 573 VAL A CA 1
ATOM 4178 C C . VAL A 1 573 ? -14.792 -14.897 27.407 1.00 70.69 573 VAL A C 1
ATOM 4180 O O . VAL A 1 573 ? -14.198 -14.394 28.363 1.00 70.69 573 VAL A O 1
ATOM 4183 N N . TRP A 1 574 ? -15.854 -14.343 26.827 1.00 69.25 574 TRP A N 1
ATOM 4184 C CA . TRP A 1 574 ? -16.617 -13.258 27.425 1.00 69.25 574 TRP A CA 1
ATOM 4185 C C . TRP A 1 574 ? -18.099 -13.597 27.533 1.00 69.25 574 TRP A C 1
ATOM 4187 O O . TRP A 1 574 ? -18.635 -14.310 26.691 1.00 69.25 574 TRP A O 1
ATOM 4197 N N . ALA A 1 575 ? -18.765 -13.071 28.557 1.00 72.06 575 ALA A N 1
ATOM 4198 C CA . ALA A 1 575 ? -20.202 -13.231 28.750 1.00 72.06 575 ALA A CA 1
ATOM 4199 C C . ALA A 1 575 ? -20.894 -11.898 29.038 1.00 72.06 575 ALA A C 1
ATOM 4201 O O . ALA A 1 575 ? -20.287 -11.055 29.692 1.00 72.06 575 ALA A O 1
ATOM 4202 N N . ARG A 1 576 ? -22.150 -11.731 28.608 1.00 75.00 576 ARG A N 1
ATOM 4203 C CA . ARG A 1 576 ? -23.030 -10.604 28.987 1.00 75.00 576 ARG A CA 1
ATOM 4204 C C . ARG A 1 576 ? -24.471 -11.064 29.197 1.00 75.00 576 ARG A C 1
ATOM 4206 O O . ARG A 1 576 ? -24.857 -12.108 28.676 1.00 75.00 576 ARG A O 1
ATOM 4213 N N . LEU A 1 577 ? -25.282 -10.293 29.921 1.00 78.38 577 LEU A N 1
ATOM 4214 C CA . LEU A 1 577 ? -26.725 -10.554 29.983 1.00 78.38 577 LEU A CA 1
ATOM 4215 C C . LEU A 1 577 ? -27.392 -10.282 28.640 1.00 78.38 577 LEU A C 1
ATOM 4217 O O . LEU A 1 577 ? -27.046 -9.340 27.938 1.00 78.38 577 LEU A O 1
ATOM 4221 N N . THR A 1 578 ? -28.365 -11.121 28.299 1.00 74.50 578 THR A N 1
ATOM 4222 C CA . THR A 1 578 ? -29.143 -10.981 27.059 1.00 74.50 578 THR A CA 1
ATOM 4223 C C . THR A 1 578 ? -30.281 -9.974 27.171 1.00 74.50 578 THR A C 1
ATOM 4225 O O . THR A 1 578 ? -30.694 -9.420 26.158 1.00 74.50 578 THR A O 1
ATOM 4228 N N . ASP A 1 579 ? -30.790 -9.732 28.382 1.00 76.50 579 ASP A N 1
ATOM 4229 C CA . ASP A 1 579 ? -31.853 -8.761 28.624 1.00 76.50 579 ASP A CA 1
ATOM 4230 C C . ASP A 1 579 ? -31.250 -7.355 28.800 1.00 76.50 579 ASP A C 1
ATOM 4232 O O . ASP A 1 579 ? -30.625 -7.087 29.833 1.00 76.50 579 ASP A O 1
ATOM 4236 N N . PRO A 1 580 ? -31.423 -6.436 27.830 1.00 67.19 580 PRO A N 1
ATOM 4237 C CA . PRO A 1 580 ? -30.915 -5.072 27.939 1.00 67.19 580 PRO A CA 1
ATOM 4238 C C . PRO A 1 580 ? -31.686 -4.233 28.972 1.00 67.19 580 PRO A C 1
ATOM 4240 O O . PRO A 1 580 ? -31.240 -3.145 29.334 1.00 67.19 580 PRO A O 1
ATOM 4243 N N . ALA A 1 581 ? -32.849 -4.701 29.445 1.00 69.38 581 ALA A N 1
ATOM 4244 C CA . ALA A 1 581 ? -33.630 -4.026 30.478 1.00 69.38 581 ALA A CA 1
ATOM 4245 C C . ALA A 1 581 ? -33.140 -4.331 31.905 1.00 69.38 581 ALA A C 1
ATOM 4247 O O . ALA A 1 581 ? -33.638 -3.727 32.855 1.00 69.38 581 ALA A O 1
ATOM 4248 N N . GLU A 1 582 ? -32.177 -5.240 32.065 1.00 77.75 582 GLU A N 1
ATOM 4249 C CA . GLU A 1 582 ? -31.516 -5.545 33.335 1.00 77.75 582 GLU A CA 1
ATOM 4250 C C . GLU A 1 582 ? -30.155 -4.826 33.427 1.00 77.75 582 GLU A C 1
ATOM 4252 O O . GLU A 1 582 ? -29.553 -4.499 32.398 1.00 77.75 582 GLU A O 1
ATOM 4257 N N . PRO A 1 583 ? -29.639 -4.570 34.644 1.00 79.62 583 PRO A N 1
ATOM 4258 C CA . PRO A 1 583 ? -28.273 -4.084 34.820 1.00 79.62 583 PRO A CA 1
ATOM 4259 C C . PRO A 1 583 ? -27.277 -5.083 34.225 1.00 79.62 583 PRO A C 1
ATOM 4261 O O . PRO A 1 583 ? -27.456 -6.293 34.361 1.00 79.62 583 PRO A O 1
ATOM 4264 N N . GLN A 1 584 ? -26.237 -4.591 33.558 1.00 82.31 584 GLN A N 1
ATOM 4265 C CA . GLN A 1 584 ? -25.332 -5.423 32.763 1.00 82.31 584 GLN A CA 1
ATOM 4266 C C . GLN A 1 584 ? -24.160 -5.939 33.606 1.00 82.31 584 GLN A C 1
ATOM 4268 O O . GLN A 1 584 ? -23.694 -5.267 34.519 1.00 82.31 584 GLN A O 1
ATOM 4273 N N . TYR A 1 585 ? -23.648 -7.129 33.303 1.00 81.19 585 TYR A N 1
ATOM 4274 C CA . TYR A 1 585 ? -22.370 -7.598 33.845 1.00 81.19 585 TYR A CA 1
ATOM 4275 C C . TYR A 1 585 ? -21.551 -8.252 32.747 1.00 81.19 585 TYR A C 1
ATOM 4277 O O . TYR A 1 585 ? -22.108 -8.697 31.739 1.00 81.19 585 TYR A O 1
ATOM 4285 N N . ARG A 1 586 ? -20.238 -8.340 32.968 1.00 75.25 586 ARG A N 1
ATOM 4286 C CA . ARG A 1 586 ? -19.335 -9.056 32.076 1.00 75.25 586 ARG A CA 1
ATOM 4287 C C . ARG A 1 586 ? -18.429 -10.012 32.834 1.00 75.25 586 ARG A C 1
ATOM 4289 O O . ARG A 1 586 ? -17.857 -9.667 33.860 1.00 75.25 586 ARG A O 1
ATOM 4296 N N . VAL A 1 587 ? -18.237 -11.203 32.285 1.00 70.81 587 VAL A N 1
ATOM 4297 C CA . VAL A 1 587 ? -17.153 -12.105 32.700 1.00 70.81 587 VAL A CA 1
ATOM 4298 C C . VAL A 1 587 ? -16.175 -12.178 31.549 1.00 70.81 587 VAL A C 1
ATOM 4300 O O . VAL A 1 587 ? -16.619 -12.444 30.442 1.00 70.81 587 VAL A O 1
ATOM 4303 N N . THR A 1 588 ? -14.883 -11.973 31.798 1.00 68.94 588 THR A N 1
ATOM 4304 C CA . THR A 1 588 ? -13.819 -12.209 30.812 1.00 68.94 588 THR A CA 1
ATOM 4305 C C . THR A 1 588 ? -12.753 -13.075 31.460 1.00 68.94 588 THR A C 1
ATOM 4307 O O . THR A 1 588 ? -12.180 -12.677 32.472 1.00 68.94 588 THR A O 1
ATOM 4310 N N . THR A 1 589 ? -12.478 -14.259 30.913 1.00 69.12 589 THR A N 1
ATOM 4311 C CA . THR A 1 589 ? -11.408 -15.104 31.460 1.00 69.12 589 THR A CA 1
ATOM 4312 C C . THR A 1 589 ? -10.756 -16.001 30.421 1.00 69.12 589 THR A C 1
ATOM 4314 O O . THR A 1 589 ? -11.359 -16.346 29.405 1.00 69.12 589 THR A O 1
ATOM 4317 N N . ALA A 1 590 ? -9.526 -16.416 30.717 1.00 67.56 590 ALA A N 1
ATOM 4318 C CA . ALA A 1 590 ? -8.841 -17.463 29.984 1.00 67.56 590 ALA A CA 1
ATOM 4319 C C . ALA A 1 590 ? -9.293 -18.834 30.497 1.00 67.56 590 ALA A C 1
ATOM 4321 O O . ALA A 1 590 ? -9.108 -19.188 31.663 1.00 67.56 590 ALA A O 1
ATOM 4322 N N . VAL A 1 591 ? -9.872 -19.619 29.602 1.00 70.75 591 VAL A N 1
ATOM 4323 C CA . VAL A 1 591 ? -10.335 -20.975 29.859 1.00 70.75 591 VAL A CA 1
ATOM 4324 C C . VAL A 1 591 ? -9.276 -21.935 29.310 1.00 70.75 591 VAL A C 1
ATOM 4326 O O . VAL A 1 591 ? -8.987 -21.884 28.116 1.00 70.75 591 VAL A O 1
ATOM 4329 N N . PRO A 1 592 ? -8.660 -22.797 30.142 1.00 68.56 592 PRO A N 1
ATOM 4330 C CA . PRO A 1 592 ? -7.734 -23.814 29.662 1.00 68.56 592 PRO A CA 1
ATOM 4331 C C . PRO A 1 592 ? -8.494 -24.884 28.868 1.00 68.56 592 PRO A C 1
ATOM 4333 O O . PRO A 1 592 ? -9.709 -25.021 29.004 1.00 68.56 592 PRO A O 1
ATOM 4336 N N . ASP A 1 593 ? -7.773 -25.705 28.108 1.00 68.38 593 ASP A N 1
ATOM 4337 C CA . ASP A 1 593 ? -8.311 -26.860 27.368 1.00 68.38 593 ASP A CA 1
ATOM 4338 C C . ASP A 1 593 ? -9.206 -27.781 28.216 1.00 68.38 593 ASP A C 1
ATOM 4340 O O . ASP A 1 593 ? -10.181 -28.354 27.729 1.00 68.38 593 ASP A O 1
ATOM 4344 N N . THR A 1 594 ? -8.898 -27.896 29.508 1.00 72.69 594 THR A N 1
ATOM 4345 C CA . THR A 1 594 ? -9.679 -28.676 30.465 1.00 72.69 594 THR A CA 1
ATOM 4346 C C . THR A 1 594 ? -10.999 -28.015 30.869 1.00 72.69 594 THR A C 1
ATOM 4348 O O . THR A 1 594 ? -11.889 -28.753 31.282 1.00 72.69 594 THR A O 1
ATOM 4351 N N . GLY A 1 595 ? -11.164 -26.695 30.746 1.00 75.44 595 GLY A N 1
ATOM 4352 C CA . GLY A 1 595 ? -12.329 -25.910 31.180 1.00 75.44 595 GLY A CA 1
ATOM 4353 C C . GLY A 1 595 ? -12.162 -25.215 32.545 1.00 75.44 595 GLY A C 1
ATOM 4354 O O . GLY A 1 595 ? -11.442 -25.711 33.415 1.00 75.44 595 GLY A O 1
ATOM 4355 N N . ALA A 1 596 ? -12.858 -24.091 32.759 1.00 73.94 596 ALA A N 1
ATOM 4356 C CA . ALA A 1 596 ? -12.785 -23.241 33.959 1.00 73.94 596 ALA A CA 1
ATOM 4357 C C . ALA A 1 596 ? -14.172 -22.943 34.551 1.00 73.94 596 ALA A C 1
ATOM 4359 O O . ALA A 1 596 ? -15.156 -22.874 33.822 1.00 73.94 596 ALA A O 1
ATOM 4360 N N . PHE A 1 597 ? -14.261 -22.764 35.872 1.00 80.62 597 PHE A N 1
ATOM 4361 C CA . PHE A 1 597 ? -15.499 -22.330 36.529 1.00 80.62 597 PHE A CA 1
ATOM 4362 C C . PHE A 1 597 ? -15.653 -20.816 36.431 1.00 80.62 597 PHE A C 1
ATOM 4364 O O . PHE A 1 597 ? -14.711 -20.099 36.760 1.00 80.62 597 PHE A O 1
ATOM 4371 N N . LEU A 1 598 ? -16.831 -20.354 36.015 1.00 78.69 598 LEU A N 1
ATOM 4372 C CA . LEU A 1 598 ? -17.166 -18.932 35.910 1.00 78.69 598 LEU A CA 1
ATOM 4373 C C . LEU A 1 598 ? -18.377 -18.604 36.777 1.00 78.69 598 LEU A C 1
ATOM 4375 O O . LEU A 1 598 ? -19.248 -19.454 36.946 1.00 78.69 598 LEU A O 1
ATOM 4379 N N . ASP A 1 599 ? -18.467 -17.365 37.252 1.00 81.38 599 ASP A N 1
ATOM 4380 C CA . ASP A 1 599 ? -19.586 -16.901 38.070 1.00 81.38 599 ASP A CA 1
ATOM 4381 C C . ASP A 1 599 ? -20.621 -16.171 37.203 1.00 81.38 599 ASP A C 1
ATOM 4383 O O . ASP A 1 599 ? -20.342 -15.120 36.632 1.00 81.38 599 ASP A O 1
ATOM 4387 N N . PHE A 1 600 ? -21.832 -16.725 37.122 1.00 80.88 600 PHE A N 1
ATOM 4388 C CA . PHE A 1 600 ? -22.972 -16.144 36.411 1.00 80.88 600 PHE A CA 1
ATOM 4389 C C . PHE A 1 600 ? -24.077 -15.734 37.387 1.00 80.88 600 PHE A C 1
ATOM 4391 O O . PHE A 1 600 ? -24.276 -16.351 38.441 1.00 80.88 600 PHE A O 1
ATOM 4398 N N . ILE A 1 601 ? -24.864 -14.726 37.008 1.00 83.38 601 ILE A N 1
ATOM 4399 C CA . ILE A 1 601 ? -26.067 -14.353 37.759 1.00 83.38 601 ILE A CA 1
ATOM 4400 C C . ILE A 1 601 ? -27.116 -15.454 37.606 1.00 83.38 601 ILE A C 1
ATOM 4402 O O . ILE A 1 601 ? -27.561 -15.779 36.507 1.00 83.38 601 ILE A O 1
ATOM 4406 N N . ALA A 1 602 ? -27.518 -16.030 38.734 1.00 81.25 602 ALA A N 1
ATOM 4407 C CA . ALA A 1 602 ? -28.453 -17.140 38.769 1.00 81.25 602 ALA A CA 1
ATOM 4408 C C . ALA A 1 602 ? -29.834 -16.784 38.190 1.00 81.25 602 ALA A C 1
ATOM 4410 O O . ALA A 1 602 ? -30.389 -15.722 38.473 1.00 81.25 602 ALA A O 1
ATOM 4411 N N . GLY A 1 603 ? -30.416 -17.712 37.426 1.00 78.19 603 GLY A N 1
ATOM 4412 C CA . GLY A 1 603 ? -31.742 -17.580 36.816 1.00 78.19 603 GLY A CA 1
ATOM 4413 C C . GLY A 1 603 ? -31.835 -16.527 35.710 1.00 78.19 603 GLY A C 1
ATOM 4414 O O . GLY A 1 603 ? -32.945 -16.155 35.328 1.00 78.19 603 GLY A O 1
ATOM 4415 N N . LYS A 1 604 ? -30.697 -16.018 35.227 1.00 79.94 604 LYS A N 1
ATOM 4416 C CA . LYS A 1 604 ? -30.614 -15.058 34.128 1.00 79.94 604 LYS A CA 1
ATOM 4417 C C . LYS A 1 604 ? -29.940 -15.697 32.921 1.00 79.94 604 LYS A C 1
ATOM 4419 O O . LYS A 1 604 ? -29.036 -16.511 33.078 1.00 79.94 604 LYS A O 1
ATOM 4424 N N . GLU A 1 605 ? -30.390 -15.314 31.731 1.00 79.31 605 GLU A N 1
ATOM 4425 C CA . GLU A 1 605 ? -29.790 -15.748 30.472 1.00 79.31 605 GLU A CA 1
ATOM 4426 C C . GLU A 1 605 ? -28.590 -14.864 30.141 1.00 79.31 605 GLU A C 1
ATOM 4428 O O . GLU A 1 605 ? -28.729 -13.655 29.921 1.00 79.31 605 GLU A O 1
ATOM 4433 N N . ALA A 1 606 ? -27.412 -15.479 30.098 1.00 73.69 606 ALA A N 1
ATOM 4434 C CA . ALA A 1 606 ? -26.192 -14.840 29.637 1.00 73.69 606 ALA A CA 1
ATOM 4435 C C . ALA A 1 606 ? -25.743 -15.438 28.304 1.00 73.69 606 ALA A C 1
ATOM 4437 O O . ALA A 1 606 ? -25.743 -16.655 28.125 1.00 73.69 606 ALA A O 1
ATOM 4438 N N . GLU A 1 607 ? -25.344 -14.571 27.385 1.00 75.19 607 GLU A N 1
ATOM 4439 C CA . GLU A 1 607 ? -24.692 -14.921 26.131 1.00 75.19 607 GLU A CA 1
ATOM 4440 C C . GLU A 1 607 ? -23.189 -15.039 26.383 1.00 75.19 607 GLU A C 1
ATOM 4442 O O . GLU A 1 607 ? -22.582 -14.072 26.841 1.00 75.19 607 GLU A O 1
ATOM 4447 N N . VAL A 1 608 ? -22.595 -16.200 26.088 1.00 72.00 608 VAL A N 1
ATOM 4448 C CA . VAL A 1 608 ? -21.146 -16.438 26.206 1.00 72.00 608 VAL A CA 1
ATOM 4449 C C . VAL A 1 608 ? -20.528 -16.625 24.828 1.00 72.00 608 VAL A C 1
ATOM 4451 O O . VAL A 1 608 ? -21.047 -17.405 24.034 1.00 72.00 608 VAL A O 1
ATOM 4454 N N . THR A 1 609 ? -19.405 -15.962 24.568 1.00 70.94 609 THR A N 1
ATOM 4455 C CA . THR A 1 609 ? -18.594 -16.089 23.350 1.00 70.94 609 THR A CA 1
ATOM 4456 C C . THR A 1 609 ? -17.158 -16.472 23.703 1.00 70.94 609 THR A C 1
ATOM 4458 O O . THR A 1 609 ? -16.653 -16.019 24.725 1.00 70.94 609 THR A O 1
ATOM 4461 N N . GLY A 1 610 ? -16.479 -17.281 22.885 1.00 64.62 610 GLY A N 1
ATOM 4462 C CA . GLY A 1 610 ? -15.057 -17.621 23.066 1.00 64.62 610 GLY A CA 1
ATOM 4463 C C . GLY A 1 610 ? -14.218 -17.380 21.809 1.00 64.62 610 GLY A C 1
ATOM 4464 O O . GLY A 1 610 ? -14.729 -17.631 20.728 1.00 64.62 610 GLY A O 1
ATOM 4465 N N . ILE A 1 611 ? -12.961 -16.934 21.966 1.00 63.81 611 ILE A N 1
ATOM 4466 C CA . ILE A 1 611 ? -11.913 -16.780 20.923 1.00 63.81 611 ILE A CA 1
ATOM 4467 C C . ILE A 1 611 ? -10.702 -17.668 21.264 1.00 63.81 611 ILE A C 1
ATOM 4469 O O . ILE A 1 611 ? -10.337 -17.755 22.437 1.00 63.81 611 ILE A O 1
ATOM 4473 N N . ASP A 1 612 ? -10.031 -18.267 20.270 1.00 59.84 612 ASP A N 1
ATOM 4474 C CA . ASP A 1 612 ? -8.798 -19.056 20.458 1.00 59.84 612 ASP A CA 1
ATOM 4475 C C . ASP A 1 612 ? -7.483 -18.265 20.221 1.00 59.84 612 ASP A C 1
ATOM 4477 O O . ASP A 1 612 ? -7.478 -17.065 19.948 1.00 59.84 612 ASP A O 1
ATOM 4481 N N . THR A 1 613 ? -6.329 -18.933 20.357 1.00 49.56 613 THR A N 1
ATOM 4482 C CA . THR A 1 613 ? -4.986 -18.327 20.212 1.00 49.56 613 THR A CA 1
ATOM 4483 C C . THR A 1 613 ? -4.551 -18.034 18.767 1.00 49.56 613 THR A C 1
ATOM 4485 O O . THR A 1 613 ? -3.495 -17.423 18.572 1.00 49.56 613 THR A O 1
ATOM 4488 N N . ILE A 1 614 ? -5.323 -18.460 17.762 1.00 44.19 614 ILE A N 1
ATOM 4489 C CA . ILE A 1 614 ? -4.977 -18.422 16.332 1.00 44.19 614 ILE A CA 1
ATOM 4490 C C . ILE A 1 614 ? -5.862 -17.422 15.561 1.00 44.19 614 ILE A C 1
ATOM 4492 O O . ILE A 1 614 ? -5.453 -16.931 14.508 1.00 44.19 614 ILE A O 1
ATOM 4496 N N . GLY A 1 615 ? -7.030 -17.050 16.093 1.00 51.94 615 GLY A N 1
ATOM 4497 C CA . GLY A 1 615 ? -7.929 -16.054 15.511 1.00 51.94 615 GLY A CA 1
ATOM 4498 C C . GLY A 1 615 ? -9.373 -16.200 15.998 1.00 51.94 615 GLY A C 1
ATOM 4499 O O . GLY A 1 615 ? -9.695 -17.049 16.820 1.00 51.94 615 GLY A O 1
ATOM 4500 N N . LEU A 1 616 ? -10.264 -15.333 15.510 1.00 43.66 616 LEU A N 1
ATOM 4501 C CA . LEU A 1 616 ? -11.680 -15.274 15.901 1.00 43.66 616 LEU A CA 1
ATOM 4502 C C . LEU A 1 616 ? -12.460 -16.522 15.444 1.00 43.66 616 LEU A C 1
ATOM 4504 O O . LEU A 1 616 ? -13.167 -16.492 14.445 1.00 43.66 616 LEU A O 1
ATOM 4508 N N . LEU A 1 617 ? -12.381 -17.615 16.196 1.00 48.91 617 LEU A N 1
ATOM 4509 C CA . LEU A 1 617 ? -13.490 -18.562 16.274 1.00 48.91 617 LEU A CA 1
ATOM 4510 C C . LEU A 1 617 ? -14.591 -17.913 17.121 1.00 48.91 617 LEU A C 1
ATOM 4512 O O . LEU A 1 617 ? -14.275 -17.220 18.084 1.00 48.91 617 LEU A O 1
ATOM 4516 N N . ARG A 1 618 ? -15.866 -18.073 16.755 1.00 50.31 618 ARG A N 1
ATOM 4517 C CA . ARG A 1 618 ? -17.002 -17.603 17.562 1.00 50.31 618 ARG A CA 1
ATOM 4518 C C . ARG A 1 618 ? -17.914 -18.791 17.825 1.00 50.31 618 ARG A C 1
ATOM 4520 O O . ARG A 1 618 ? -18.367 -19.443 16.897 1.00 50.31 618 ARG A O 1
ATOM 4527 N N . GLY A 1 619 ? -18.175 -19.062 19.095 1.00 55.47 619 GLY A N 1
ATOM 4528 C CA . GLY A 1 619 ? -19.220 -19.979 19.536 1.00 55.47 619 GLY A CA 1
ATOM 4529 C C . GLY A 1 619 ? -20.110 -19.257 20.528 1.00 55.47 619 GLY A C 1
ATOM 4530 O O . GLY A 1 619 ? -19.578 -18.592 21.411 1.00 55.47 619 GLY A O 1
ATOM 4531 N N . GLN A 1 620 ? -21.431 -19.355 20.380 1.00 62.81 620 GLN A N 1
ATOM 4532 C CA . GLN A 1 620 ? -22.399 -18.739 21.286 1.00 62.81 620 GLN A CA 1
ATOM 4533 C C . GLN A 1 620 ? -23.143 -19.824 22.070 1.00 62.81 620 GLN A C 1
ATOM 4535 O O . GLN A 1 620 ? -23.684 -20.757 21.478 1.00 62.81 620 GLN A O 1
ATOM 4540 N N . ILE A 1 621 ? -23.210 -19.695 23.396 1.00 67.75 621 ILE A N 1
ATOM 4541 C CA . ILE A 1 621 ? -24.116 -20.499 24.227 1.00 67.75 621 ILE A CA 1
ATOM 4542 C C . ILE A 1 621 ? -24.883 -19.598 25.193 1.00 67.75 621 ILE A C 1
ATOM 4544 O O . ILE A 1 621 ? -24.326 -18.657 25.761 1.00 67.75 621 ILE A O 1
ATOM 4548 N N . LEU A 1 622 ? -26.176 -19.886 25.353 1.00 74.50 622 LEU A N 1
ATOM 4549 C CA . LEU A 1 622 ? -27.017 -19.275 26.375 1.00 74.50 622 LEU A CA 1
ATOM 4550 C C . LEU A 1 622 ? -26.873 -20.074 27.666 1.00 74.50 622 LEU A C 1
ATOM 4552 O O . LEU A 1 622 ? -27.227 -21.252 27.716 1.00 74.50 622 LEU A O 1
ATOM 4556 N N . VAL A 1 623 ? -26.363 -19.428 28.707 1.00 71.44 623 VAL A N 1
ATOM 4557 C CA . VAL A 1 623 ? -26.161 -20.040 30.020 1.00 71.44 623 VAL A CA 1
ATOM 4558 C C . VAL A 1 623 ? -27.268 -19.571 30.958 1.00 71.44 623 VAL A C 1
ATOM 4560 O O . VAL A 1 623 ? -27.448 -18.370 31.154 1.00 71.44 623 VAL A O 1
ATOM 4563 N N . ASN A 1 624 ? -28.008 -20.520 31.541 1.00 79.88 624 ASN A N 1
ATOM 4564 C CA . ASN A 1 624 ? -29.044 -20.269 32.544 1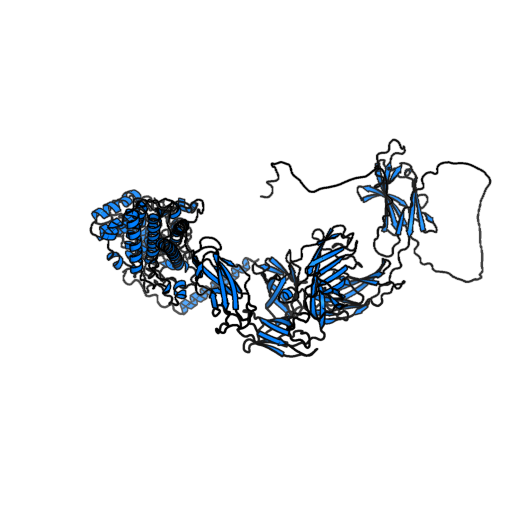.00 79.88 624 ASN A CA 1
ATOM 4565 C C . ASN A 1 624 ? -29.043 -21.399 33.586 1.00 79.88 624 ASN A C 1
ATOM 4567 O O . ASN A 1 624 ? -29.179 -22.572 33.239 1.00 79.88 624 ASN A O 1
ATOM 4571 N N . GLY A 1 625 ? -28.902 -21.058 34.868 1.00 76.94 625 GLY A N 1
ATOM 4572 C CA . GLY A 1 625 ? -28.837 -22.045 35.944 1.00 76.94 625 GLY A CA 1
ATOM 4573 C C . GLY A 1 625 ? -29.334 -21.521 37.293 1.00 76.94 625 GLY A C 1
ATOM 4574 O O . GLY A 1 625 ? -29.359 -20.309 37.522 1.00 76.94 625 GLY A O 1
ATOM 4575 N N . PRO A 1 626 ? -29.763 -22.415 38.203 1.00 81.69 626 PRO A N 1
ATOM 4576 C CA . PRO A 1 626 ? -30.251 -22.035 39.524 1.00 81.69 626 PRO A CA 1
ATOM 4577 C C . PRO A 1 626 ? -29.115 -21.529 40.427 1.00 81.69 626 PRO A C 1
ATOM 4579 O O . PRO A 1 626 ? -27.953 -21.906 40.268 1.00 81.69 626 PRO A O 1
ATOM 4582 N N . SER A 1 627 ? -29.463 -20.703 41.417 1.00 80.56 627 SER A N 1
ATOM 4583 C CA . SER A 1 627 ? -28.507 -20.149 42.387 1.00 80.56 627 SER A CA 1
ATOM 4584 C C . SER A 1 627 ? -27.770 -21.255 43.144 1.00 80.56 627 SER A C 1
ATOM 4586 O O . SER A 1 627 ? -28.387 -22.225 43.589 1.00 80.56 627 SER A O 1
ATOM 4588 N N . GLY A 1 628 ? -26.440 -21.136 43.232 1.00 77.69 628 GLY A N 1
ATOM 4589 C CA . GLY A 1 628 ? -25.561 -22.144 43.831 1.00 77.69 628 GLY A CA 1
ATOM 4590 C C . GLY A 1 628 ? -25.405 -23.446 43.027 1.00 77.69 628 GLY A C 1
ATOM 4591 O O . GLY A 1 628 ? -24.788 -24.388 43.523 1.00 77.69 628 GLY A O 1
ATOM 4592 N N . GLY A 1 629 ? -25.963 -23.534 41.813 1.00 79.38 629 GLY A N 1
ATOM 4593 C CA . GLY A 1 629 ? -25.824 -24.697 40.933 1.00 79.38 629 GLY A CA 1
ATOM 4594 C C . GLY A 1 629 ? -24.452 -24.797 40.254 1.00 79.38 629 GLY A C 1
ATOM 4595 O O . GLY A 1 629 ? -23.744 -23.801 40.101 1.00 79.38 629 GLY A O 1
ATOM 4596 N N . THR A 1 630 ? -24.103 -26.004 39.802 1.00 79.00 630 THR A N 1
ATOM 4597 C CA . THR A 1 630 ? -22.922 -26.292 38.969 1.00 79.00 630 THR A CA 1
ATOM 4598 C C . THR A 1 630 ? -23.324 -27.136 37.751 1.00 79.00 630 THR A C 1
ATOM 4600 O O . THR A 1 630 ? -24.296 -27.890 37.811 1.00 79.00 630 THR A O 1
ATOM 4603 N N . GLY A 1 631 ? -22.592 -27.009 36.640 1.00 77.69 631 GLY A N 1
ATOM 4604 C CA . GLY A 1 631 ? -22.856 -27.701 35.366 1.00 77.69 631 GLY A CA 1
ATOM 4605 C C . GLY A 1 631 ? -21.627 -27.687 34.448 1.00 77.69 631 GLY A C 1
ATOM 4606 O O . GLY A 1 631 ? -20.663 -27.000 34.769 1.00 77.69 631 GLY A O 1
ATOM 4607 N N . LEU A 1 632 ? -21.617 -28.452 33.350 1.00 79.06 632 LEU A N 1
ATOM 4608 C CA . LEU A 1 632 ? -20.594 -28.355 32.294 1.00 79.06 632 LEU A CA 1
ATOM 4609 C C . LEU A 1 632 ? -21.248 -27.755 31.050 1.00 79.06 632 LEU A C 1
ATOM 4611 O O . LEU A 1 632 ? -22.146 -28.376 30.489 1.00 79.06 632 LEU A O 1
ATOM 4615 N N . GLU A 1 633 ? -20.769 -26.591 30.627 1.00 82.56 633 GLU A N 1
ATOM 4616 C CA . GLU A 1 633 ? -21.210 -25.896 29.419 1.00 82.56 633 GLU A CA 1
ATOM 4617 C C . GLU A 1 633 ? -20.071 -25.943 28.394 1.00 82.56 633 GLU A C 1
ATOM 4619 O O . GLU A 1 633 ? -18.967 -25.453 28.651 1.00 82.56 633 GLU A O 1
ATOM 4624 N N . ILE A 1 634 ? -20.316 -26.572 27.244 1.00 75.75 634 ILE A N 1
ATOM 4625 C CA . ILE A 1 634 ? -19.334 -26.678 26.159 1.00 75.75 634 ILE A CA 1
ATOM 4626 C C . ILE A 1 634 ? -19.681 -25.625 25.112 1.00 75.75 634 ILE A C 1
ATOM 4628 O O . ILE A 1 634 ? -20.793 -25.629 24.591 1.00 75.75 634 ILE A O 1
ATOM 4632 N N . ILE A 1 635 ? -18.734 -24.740 24.806 1.00 69.94 635 ILE A N 1
ATOM 4633 C CA . ILE A 1 635 ? -18.843 -23.738 23.747 1.00 69.94 635 ILE A CA 1
ATOM 4634 C C . ILE A 1 635 ? -18.302 -24.373 22.460 1.00 69.94 635 ILE A C 1
ATOM 4636 O O . ILE A 1 635 ? -17.077 -24.476 22.320 1.00 69.94 635 ILE A O 1
ATOM 4640 N N . PRO A 1 636 ? -19.163 -24.820 21.526 1.00 65.12 636 PRO A N 1
ATOM 4641 C CA . PRO A 1 636 ? -18.701 -25.264 20.221 1.00 65.12 636 PRO A CA 1
ATOM 4642 C C . PRO A 1 636 ? -18.167 -24.051 19.463 1.00 65.12 636 PRO A C 1
ATOM 4644 O O . PRO A 1 6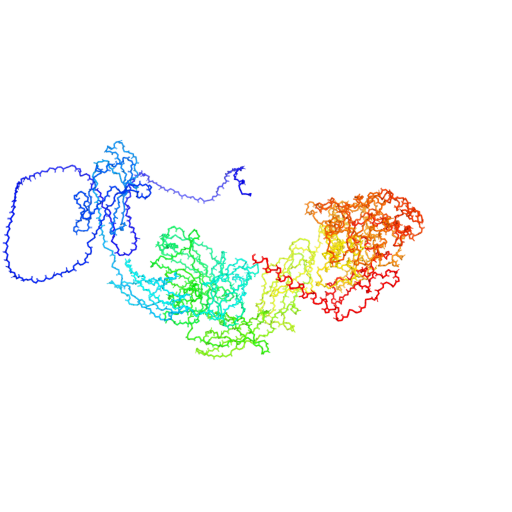36 ? -18.894 -23.095 19.204 1.00 65.12 636 PRO A O 1
ATOM 4647 N N . LEU A 1 637 ? -16.886 -24.083 19.126 1.00 60.59 637 LEU A N 1
ATOM 4648 C CA . LEU A 1 637 ? -16.248 -23.093 18.278 1.00 60.59 637 LEU A CA 1
ATOM 4649 C C . LEU A 1 637 ? -16.392 -23.565 16.826 1.00 60.59 637 LEU A C 1
ATOM 4651 O O . LEU A 1 637 ? -15.708 -24.495 16.394 1.00 60.59 637 LEU A O 1
ATOM 4655 N N . THR A 1 638 ? -17.325 -22.964 16.087 1.00 54.94 638 THR A N 1
ATOM 4656 C CA . THR A 1 638 ? -17.496 -23.163 14.642 1.00 54.94 638 THR A CA 1
ATOM 4657 C C . THR A 1 638 ? -16.678 -22.129 13.864 1.00 54.94 638 THR A C 1
ATOM 4659 O O . THR A 1 638 ? -16.461 -21.008 14.328 1.00 54.94 638 THR A O 1
ATOM 4662 N N . GLU A 1 639 ? -16.201 -22.493 12.666 1.00 51.25 639 GLU A N 1
ATOM 4663 C CA . GLU A 1 639 ? -15.667 -21.534 11.685 1.00 51.25 639 GLU A CA 1
ATOM 4664 C C . GLU A 1 639 ? -16.812 -20.655 11.135 1.00 51.25 639 GLU A C 1
ATOM 4666 O O . GLU A 1 639 ? -17.212 -20.771 9.979 1.00 51.25 639 GLU A O 1
ATOM 4671 N N . ASP A 1 640 ? -17.349 -19.767 11.971 1.00 48.28 640 ASP A N 1
ATOM 4672 C CA . ASP A 1 640 ? -18.248 -18.680 11.551 1.00 48.28 640 ASP A CA 1
ATOM 4673 C C . ASP A 1 640 ? -17.486 -17.367 11.321 1.00 48.28 640 ASP A C 1
ATOM 4675 O O . ASP A 1 640 ? -18.081 -16.308 11.126 1.00 48.28 640 ASP A O 1
ATOM 4679 N N . ALA A 1 641 ? -16.151 -17.421 11.318 1.00 56.66 641 ALA A N 1
ATOM 4680 C CA . ALA A 1 641 ? -15.335 -16.271 10.976 1.00 56.66 641 ALA A CA 1
ATOM 4681 C C . ALA A 1 641 ? -15.643 -15.841 9.530 1.00 56.66 641 ALA A C 1
ATOM 4683 O O . ALA A 1 641 ? -15.563 -16.675 8.615 1.00 56.66 641 ALA A O 1
ATOM 4684 N N . PRO A 1 642 ? -15.969 -14.557 9.292 1.00 58.69 642 PRO A N 1
ATOM 4685 C CA . PRO A 1 642 ? -16.086 -14.051 7.940 1.00 58.69 642 PRO A CA 1
ATOM 4686 C C . PRO A 1 642 ? -14.731 -14.213 7.250 1.00 58.69 642 PRO A C 1
ATOM 4688 O O . PRO A 1 642 ? -13.722 -13.647 7.672 1.00 58.69 642 PRO A O 1
ATOM 4691 N N . SER A 1 643 ? -14.701 -15.033 6.205 1.00 63.84 643 SER A N 1
ATOM 4692 C CA . SER A 1 643 ? -13.502 -15.260 5.419 1.00 63.84 643 SER A CA 1
ATOM 4693 C C . SER A 1 643 ? -13.429 -14.196 4.329 1.00 63.84 643 SER A C 1
ATOM 4695 O O . SER A 1 643 ? -14.358 -14.085 3.522 1.00 63.84 643 SER A O 1
ATOM 4697 N N . PRO A 1 644 ? -12.338 -13.420 4.243 1.00 63.62 644 PRO A N 1
ATOM 4698 C CA . PRO A 1 644 ? -12.148 -12.465 3.154 1.00 63.62 644 PRO A CA 1
ATOM 4699 C C . PRO A 1 644 ? -12.016 -13.167 1.794 1.00 63.62 644 PRO A C 1
ATOM 4701 O O . PRO A 1 644 ? -12.244 -12.544 0.767 1.00 63.62 644 PRO A O 1
ATOM 4704 N N . VAL A 1 645 ? -11.690 -14.468 1.780 1.00 63.81 645 VAL A N 1
ATOM 4705 C CA . VAL A 1 645 ? -11.558 -15.276 0.557 1.00 63.81 645 VAL A CA 1
ATOM 4706 C C . VAL A 1 645 ? -12.916 -15.547 -0.093 1.00 63.81 645 VAL A C 1
ATOM 4708 O O . VAL A 1 645 ? -13.011 -15.633 -1.313 1.00 63.81 645 VAL A O 1
ATOM 4711 N N . THR A 1 646 ? -13.970 -15.706 0.708 1.00 66.88 646 THR A N 1
ATOM 4712 C CA . THR A 1 646 ? -15.314 -16.045 0.219 1.00 66.88 646 THR A CA 1
ATOM 4713 C C . THR A 1 646 ? -16.308 -14.895 0.329 1.00 66.88 646 THR A C 1
ATOM 4715 O O . THR A 1 646 ? -17.326 -14.933 -0.358 1.00 66.88 646 THR A O 1
ATOM 4718 N N . SER A 1 647 ? -16.051 -13.894 1.175 1.00 77.19 647 SER A N 1
ATOM 4719 C CA . SER A 1 647 ? -16.897 -12.703 1.318 1.00 77.19 647 SER A CA 1
ATOM 4720 C C . SER A 1 647 ? -16.928 -11.887 0.024 1.00 77.19 647 SER A C 1
ATOM 4722 O O . SER A 1 647 ? -15.994 -11.914 -0.771 1.00 77.19 647 SER A O 1
ATOM 4724 N N . ILE A 1 648 ? -18.020 -11.159 -0.206 1.00 81.62 648 ILE A N 1
ATOM 4725 C CA . ILE A 1 648 ? -18.260 -10.438 -1.459 1.00 81.62 648 ILE A CA 1
ATOM 4726 C C . ILE A 1 648 ? -18.339 -8.938 -1.188 1.00 81.62 648 ILE A C 1
ATOM 4728 O O . ILE A 1 648 ? -19.126 -8.500 -0.358 1.00 81.62 648 ILE A O 1
ATOM 4732 N N . LEU A 1 649 ? -17.601 -8.136 -1.951 1.00 84.31 649 LEU A N 1
ATOM 4733 C CA . LEU A 1 649 ? -17.817 -6.693 -2.065 1.00 84.31 649 LEU A CA 1
ATOM 4734 C C . LEU A 1 649 ? -18.511 -6.395 -3.403 1.00 84.31 649 LEU A C 1
ATOM 4736 O O . LEU A 1 649 ? -18.084 -6.871 -4.449 1.00 84.31 649 LEU A O 1
ATOM 4740 N N . THR A 1 650 ? -19.593 -5.621 -3.367 1.00 82.62 650 THR A N 1
ATOM 4741 C CA . THR A 1 650 ? -20.358 -5.185 -4.546 1.00 82.62 650 THR A CA 1
ATOM 4742 C C . THR A 1 650 ? -20.525 -3.674 -4.551 1.00 82.62 650 THR A C 1
ATOM 4744 O O . THR A 1 650 ? -20.574 -3.040 -3.500 1.00 82.62 650 THR A O 1
ATOM 4747 N N . LEU A 1 651 ? -20.635 -3.092 -5.742 1.00 81.00 651 LEU A N 1
ATOM 4748 C CA . LEU A 1 651 ? -20.944 -1.680 -5.938 1.00 81.00 651 LEU A CA 1
ATOM 4749 C C . LEU A 1 651 ? -22.336 -1.561 -6.560 1.00 81.00 651 LEU A C 1
ATOM 4751 O O . LEU A 1 651 ? -22.693 -2.332 -7.447 1.00 81.00 651 LEU A O 1
ATOM 4755 N N . SER A 1 652 ? -23.116 -0.581 -6.110 1.00 81.56 652 SER A N 1
ATOM 4756 C CA . SER A 1 652 ? -24.438 -0.259 -6.678 1.00 81.56 652 SER A CA 1
ATOM 4757 C C . SER A 1 652 ? -24.377 0.157 -8.153 1.00 81.56 652 SER A C 1
ATOM 4759 O O . SER A 1 652 ? -25.346 -0.045 -8.881 1.00 81.56 652 SER A O 1
ATOM 4761 N N . SER A 1 653 ? -23.241 0.702 -8.594 1.00 77.94 653 SER A N 1
ATOM 4762 C CA . SER A 1 653 ? -22.899 0.935 -9.996 1.00 77.94 653 SER A CA 1
ATOM 4763 C C . SER A 1 653 ? -21.382 0.794 -10.182 1.00 77.94 653 SER A C 1
ATOM 4765 O O . SER A 1 653 ? -20.639 1.280 -9.325 1.00 77.94 653 SER A O 1
ATOM 4767 N N . PRO A 1 654 ? -20.901 0.174 -11.276 1.00 68.50 654 PRO A N 1
ATOM 4768 C CA . PRO A 1 654 ? -19.476 0.134 -11.613 1.00 68.50 654 PRO A CA 1
ATOM 4769 C C . PRO A 1 654 ? -18.961 1.469 -12.179 1.00 68.50 654 PRO A C 1
ATOM 4771 O O . PRO A 1 654 ? -17.755 1.678 -12.244 1.00 68.50 654 PRO A O 1
ATOM 4774 N N . THR A 1 655 ? -19.857 2.392 -12.555 1.00 64.81 655 THR A N 1
ATOM 4775 C CA . THR A 1 655 ? -19.516 3.709 -13.116 1.00 64.81 655 THR A CA 1
ATOM 4776 C C . THR A 1 655 ? -20.328 4.817 -12.443 1.00 64.81 655 THR A C 1
ATOM 4778 O O . THR A 1 655 ? -21.540 4.674 -12.257 1.00 64.81 655 THR A O 1
ATOM 4781 N N . VAL A 1 656 ? -19.688 5.931 -12.085 1.00 71.94 656 VAL A N 1
ATOM 4782 C CA . VAL A 1 656 ? -20.314 7.086 -11.416 1.00 71.94 656 VAL A CA 1
ATOM 4783 C C . VAL A 1 656 ? -19.795 8.402 -12.004 1.00 71.94 656 VAL A C 1
ATOM 4785 O O . VAL A 1 656 ? -18.642 8.482 -12.418 1.00 71.94 656 VAL A O 1
ATOM 4788 N N . GLN A 1 657 ? -20.632 9.443 -12.069 1.00 74.38 657 GLN A N 1
ATOM 4789 C CA . GLN A 1 657 ? -20.180 10.763 -12.520 1.00 74.38 657 GLN A CA 1
ATOM 4790 C C . GLN A 1 657 ? -19.344 11.455 -11.437 1.00 74.38 657 GLN A C 1
ATOM 4792 O O . GLN A 1 657 ? -19.574 11.281 -10.237 1.00 74.38 657 GLN A O 1
ATOM 4797 N N . LEU A 1 658 ? -18.395 12.291 -11.853 1.00 70.75 658 LEU A N 1
ATOM 4798 C CA . LEU A 1 658 ? -17.660 13.172 -10.953 1.00 70.75 658 LEU A CA 1
ATOM 4799 C C . LEU A 1 658 ? -18.642 14.014 -10.115 1.00 70.75 658 LEU A C 1
ATOM 4801 O O . LEU A 1 658 ? -19.404 14.811 -10.657 1.00 70.75 658 LEU A O 1
ATOM 4805 N N . GLY A 1 659 ? -18.602 13.862 -8.788 1.00 60.69 659 GLY A N 1
ATOM 4806 C CA . GLY A 1 659 ? -19.492 14.553 -7.852 1.00 60.69 659 GLY A CA 1
ATOM 4807 C C . GLY A 1 659 ? -20.755 13.783 -7.443 1.00 60.69 659 GLY A C 1
ATOM 4808 O O . GLY A 1 659 ? -21.437 14.243 -6.520 1.00 60.69 659 GLY A O 1
ATOM 4809 N N . ASP A 1 660 ? -21.042 12.627 -8.046 1.00 74.62 660 ASP A N 1
ATOM 4810 C CA . ASP A 1 660 ? -22.153 11.748 -7.661 1.00 74.62 660 ASP A CA 1
ATOM 4811 C C . ASP A 1 660 ? -21.739 10.734 -6.579 1.00 74.62 660 ASP A C 1
ATOM 4813 O O . ASP A 1 660 ? -20.553 10.511 -6.304 1.00 74.62 660 ASP A O 1
ATOM 4817 N N . SER A 1 661 ? -22.744 10.145 -5.922 1.00 78.69 661 SER A N 1
ATOM 4818 C CA . SER A 1 661 ? -22.559 9.142 -4.872 1.00 78.69 661 SER A CA 1
ATOM 4819 C C . SER A 1 661 ? -22.783 7.720 -5.384 1.00 78.69 661 SER A C 1
ATOM 4821 O O . SER A 1 661 ? -23.681 7.474 -6.184 1.00 78.69 661 SER A O 1
ATOM 4823 N N . VAL A 1 662 ? -22.012 6.771 -4.855 1.00 81.25 662 VAL A N 1
ATOM 4824 C CA . VAL A 1 662 ? -22.156 5.330 -5.087 1.00 81.25 662 VAL A CA 1
ATOM 4825 C C . VAL A 1 662 ? -22.210 4.595 -3.749 1.00 81.25 662 VAL A C 1
ATOM 4827 O O . VAL A 1 662 ? -21.509 4.946 -2.801 1.00 81.25 662 VAL A O 1
ATOM 4830 N N . THR A 1 663 ? -23.048 3.568 -3.653 1.00 86.38 663 THR A N 1
ATOM 4831 C CA . THR A 1 663 ? -23.101 2.676 -2.488 1.00 86.38 663 THR A CA 1
ATOM 4832 C C . THR A 1 663 ? -22.230 1.445 -2.722 1.00 86.38 663 THR A C 1
ATOM 4834 O O . THR A 1 663 ? -22.384 0.781 -3.749 1.00 86.38 663 THR A O 1
ATOM 4837 N N . ALA A 1 664 ? -21.346 1.137 -1.774 1.00 84.56 664 ALA A N 1
ATOM 4838 C CA . ALA A 1 664 ? -20.603 -0.114 -1.678 1.00 84.56 664 ALA A CA 1
ATOM 4839 C C . ALA A 1 664 ? -21.263 -1.028 -0.636 1.00 84.56 664 ALA A C 1
ATOM 4841 O O . ALA A 1 664 ? -21.570 -0.578 0.469 1.00 84.56 664 ALA A O 1
ATOM 4842 N N . THR A 1 665 ? -21.468 -2.298 -0.979 1.00 88.25 665 THR A N 1
ATOM 4843 C CA . THR A 1 665 ? -22.095 -3.307 -0.121 1.00 88.25 665 THR A CA 1
ATOM 4844 C C . THR A 1 665 ? -21.154 -4.492 0.080 1.00 88.25 665 THR A C 1
ATOM 4846 O O . THR A 1 665 ? -20.816 -5.185 -0.881 1.00 88.25 665 THR A O 1
ATOM 4849 N N . VAL A 1 666 ? -20.749 -4.751 1.323 1.00 86.62 666 VAL A N 1
ATOM 4850 C CA . VAL A 1 666 ? -19.965 -5.931 1.718 1.00 86.62 666 VAL A CA 1
ATOM 4851 C C . VAL A 1 666 ? -20.914 -6.991 2.267 1.00 86.62 666 VAL A C 1
ATOM 4853 O O . VAL A 1 666 ? -21.619 -6.725 3.231 1.00 86.62 666 VAL A O 1
ATOM 4856 N N . ARG A 1 667 ? -20.926 -8.187 1.677 1.00 87.88 667 ARG A N 1
ATOM 4857 C CA . ARG A 1 667 ? -21.609 -9.392 2.160 1.00 87.88 667 ARG A CA 1
ATOM 4858 C C . ARG A 1 667 ? -20.577 -10.330 2.766 1.00 87.88 667 ARG A C 1
ATOM 4860 O O . ARG A 1 667 ? -19.727 -10.859 2.049 1.00 87.88 667 ARG A O 1
ATOM 4867 N N . LEU A 1 668 ? -20.666 -10.561 4.067 1.00 82.81 668 LEU A N 1
ATOM 4868 C CA . LEU A 1 668 ? -19.761 -11.478 4.744 1.00 82.81 668 LEU A CA 1
ATOM 4869 C C . LEU A 1 668 ? -20.170 -12.936 4.499 1.00 82.81 668 LEU A C 1
ATOM 4871 O O . LEU A 1 668 ? -21.355 -13.275 4.538 1.00 82.81 668 LEU A O 1
ATOM 4875 N N . ARG A 1 669 ? -19.179 -13.798 4.243 1.00 75.44 669 ARG A N 1
ATOM 4876 C CA . ARG A 1 669 ? -19.348 -15.250 4.080 1.00 75.44 669 ARG A CA 1
ATOM 4877 C C . ARG A 1 669 ? -18.341 -16.040 4.909 1.00 75.44 669 ARG A C 1
ATOM 4879 O O . ARG A 1 669 ? -17.222 -15.586 5.121 1.00 75.44 669 ARG A O 1
ATOM 4886 N N . THR A 1 670 ? -18.714 -17.245 5.328 1.00 68.25 670 THR A N 1
ATOM 4887 C CA . THR A 1 670 ? -17.818 -18.203 5.997 1.00 68.25 670 THR A CA 1
ATOM 4888 C C . THR A 1 670 ? -16.790 -18.765 5.015 1.00 68.25 670 THR A C 1
ATOM 4890 O O . THR A 1 670 ? -16.995 -18.704 3.801 1.00 68.25 670 THR A O 1
ATOM 4893 N N . ALA A 1 671 ? -15.705 -19.383 5.493 1.00 55.41 671 ALA A N 1
ATOM 4894 C CA . ALA A 1 671 ? -14.711 -20.035 4.625 1.00 55.41 671 ALA A CA 1
ATOM 4895 C C . ALA A 1 671 ? -15.312 -21.121 3.702 1.00 55.41 671 ALA A C 1
ATOM 4897 O O . ALA A 1 671 ? -14.807 -21.353 2.606 1.00 55.41 671 ALA A O 1
ATOM 4898 N N . GLY A 1 672 ? -16.434 -21.731 4.104 1.00 54.94 672 GLY A N 1
ATOM 4899 C CA . GLY A 1 672 ? -17.214 -22.673 3.291 1.00 54.94 672 GLY A CA 1
ATOM 4900 C C . GLY A 1 672 ? -18.138 -22.024 2.249 1.00 54.94 672 GLY A C 1
ATOM 4901 O O . GLY A 1 672 ? -18.827 -22.738 1.522 1.00 54.94 672 GLY A O 1
ATOM 4902 N N . GLY A 1 673 ? -18.178 -20.691 2.171 1.00 60.59 673 GLY A N 1
ATOM 4903 C CA . GLY A 1 673 ? -18.969 -19.931 1.200 1.00 60.59 673 GLY A CA 1
ATOM 4904 C C . GLY A 1 673 ? -20.431 -19.698 1.591 1.00 60.59 673 GLY A C 1
ATOM 4905 O O . GLY A 1 673 ? -21.201 -19.234 0.751 1.00 60.59 673 GLY A O 1
ATOM 4906 N N . ALA A 1 674 ? -20.826 -19.998 2.832 1.00 68.56 674 ALA A N 1
ATOM 4907 C CA . ALA A 1 674 ? -22.164 -19.684 3.328 1.00 68.56 674 ALA A CA 1
ATOM 4908 C C . ALA A 1 674 ? -22.250 -18.208 3.733 1.00 68.56 674 ALA A C 1
ATOM 4910 O O . ALA A 1 674 ? -21.333 -17.678 4.353 1.00 68.56 674 ALA A O 1
ATOM 4911 N N . ASP A 1 675 ? -23.354 -17.553 3.391 1.00 75.88 675 ASP A N 1
ATOM 4912 C CA . ASP A 1 675 ? -23.649 -16.193 3.831 1.00 75.88 675 ASP A CA 1
ATOM 4913 C C . ASP A 1 675 ? -23.783 -16.117 5.359 1.00 75.88 675 ASP A C 1
ATOM 4915 O O . ASP A 1 675 ? -24.514 -16.913 5.951 1.00 75.88 675 ASP A O 1
ATOM 4919 N N . LEU A 1 676 ? -23.145 -15.122 5.982 1.00 68.25 676 LEU A N 1
ATOM 4920 C CA . LEU A 1 676 ? -23.448 -14.779 7.370 1.00 68.25 676 LEU A CA 1
ATOM 4921 C C . LEU A 1 676 ? -24.858 -14.176 7.439 1.00 68.25 676 LEU A C 1
ATOM 4923 O O . LEU A 1 676 ? -25.285 -13.451 6.539 1.00 68.25 676 LEU A O 1
ATOM 4927 N N . THR A 1 677 ? -25.589 -14.499 8.506 1.00 65.50 677 THR A N 1
ATOM 4928 C CA . THR A 1 677 ? -26.984 -14.067 8.714 1.00 65.50 677 THR A CA 1
ATOM 4929 C C . THR A 1 677 ? -27.137 -13.012 9.808 1.00 65.50 677 THR A C 1
ATOM 4931 O O . THR A 1 677 ? -28.260 -12.628 10.125 1.00 65.50 677 THR A O 1
ATOM 4934 N N . THR A 1 678 ? -26.031 -12.565 10.402 1.00 52.34 678 THR A N 1
ATOM 4935 C CA . THR A 1 678 ? -25.977 -11.588 11.498 1.00 52.34 678 THR A CA 1
ATOM 4936 C C . THR A 1 678 ? -24.848 -10.589 11.253 1.00 52.34 678 THR A C 1
ATOM 4938 O O . THR A 1 678 ? -23.801 -10.971 10.733 1.00 52.34 678 THR A O 1
ATOM 4941 N N . GLY A 1 679 ? -25.064 -9.322 11.616 1.00 53.06 679 GLY A N 1
ATOM 4942 C CA . GLY A 1 679 ? -24.024 -8.281 11.656 1.00 53.06 679 GLY A CA 1
ATOM 4943 C C . GLY A 1 679 ? -23.146 -8.338 12.919 1.00 53.06 679 GLY A C 1
ATOM 4944 O O . GLY A 1 679 ? -23.194 -9.311 13.671 1.00 53.06 679 GLY A O 1
ATOM 4945 N N . GLY A 1 680 ? -22.377 -7.277 13.180 1.00 56.16 680 GLY A N 1
ATOM 4946 C CA . GLY A 1 680 ? -21.516 -7.089 14.360 1.00 56.16 680 GLY A CA 1
ATOM 4947 C C . GLY A 1 680 ? -19.998 -7.105 14.109 1.00 56.16 680 GLY A C 1
ATOM 4948 O O . GLY A 1 680 ? -19.222 -6.901 15.039 1.00 56.16 680 GLY A O 1
ATOM 4949 N N . ASP A 1 681 ? -19.549 -7.343 12.879 1.00 68.94 681 ASP A N 1
ATOM 4950 C CA . ASP A 1 681 ? -18.139 -7.305 12.481 1.00 68.94 681 ASP A CA 1
ATOM 4951 C C . ASP A 1 681 ? -17.631 -5.899 12.128 1.00 68.94 681 ASP A C 1
ATOM 4953 O O . ASP A 1 681 ? -18.358 -5.040 11.623 1.00 68.94 681 ASP A O 1
ATOM 4957 N N . VAL A 1 682 ? -16.332 -5.670 12.355 1.00 65.75 682 VAL A N 1
ATOM 4958 C CA . VAL A 1 682 ? -15.678 -4.411 11.986 1.00 65.75 682 VAL A CA 1
ATOM 4959 C C . VAL A 1 682 ? -15.322 -4.461 10.505 1.00 65.75 682 VAL A C 1
ATOM 4961 O O . VAL A 1 682 ? -14.365 -5.128 10.098 1.00 65.75 682 VAL A O 1
ATOM 4964 N N . VAL A 1 683 ? -16.094 -3.724 9.705 1.00 65.50 683 VAL A N 1
ATOM 4965 C CA . VAL A 1 683 ? -15.867 -3.554 8.267 1.00 65.50 683 VAL A CA 1
ATOM 4966 C C . VAL A 1 683 ? -15.471 -2.113 7.975 1.00 65.50 683 VAL A C 1
ATOM 4968 O O . VAL A 1 683 ? -16.277 -1.185 8.072 1.00 65.50 683 VAL A O 1
ATOM 4971 N N . GLN A 1 684 ? -14.214 -1.921 7.590 1.00 73.69 684 GLN A N 1
ATOM 4972 C CA . GLN A 1 684 ? -13.709 -0.631 7.126 1.00 73.69 684 GLN A CA 1
ATOM 4973 C C . GLN A 1 684 ? -13.563 -0.655 5.615 1.00 73.69 684 GLN A C 1
ATOM 4975 O O . GLN A 1 684 ? -12.805 -1.457 5.086 1.00 73.69 684 GLN A O 1
ATOM 4980 N N . VAL A 1 685 ? -14.241 0.238 4.902 1.00 66.69 685 VAL A N 1
ATOM 4981 C CA . VAL A 1 685 ? -14.000 0.409 3.467 1.00 66.69 685 VAL A CA 1
ATOM 4982 C C . VAL A 1 685 ? -12.895 1.431 3.276 1.00 66.69 685 VAL A C 1
ATOM 4984 O O . VAL A 1 685 ? -12.961 2.546 3.781 1.00 66.69 685 VAL A O 1
ATOM 4987 N N . THR A 1 686 ? -11.862 1.035 2.546 1.00 62.28 686 THR A N 1
ATOM 4988 C CA . THR A 1 686 ? -10.763 1.906 2.144 1.00 62.28 686 THR A CA 1
ATOM 4989 C C . THR A 1 686 ? -10.717 1.949 0.629 1.00 62.28 686 THR A C 1
ATOM 4991 O O . THR A 1 686 ? -10.961 0.958 -0.048 1.00 62.28 686 THR A O 1
ATOM 4994 N N . THR A 1 687 ? -10.387 3.094 0.056 1.00 57.91 687 THR A N 1
ATOM 4995 C CA . THR A 1 687 ? -10.078 3.167 -1.372 1.00 57.91 687 THR A CA 1
ATOM 4996 C C . THR A 1 687 ? -8.568 3.159 -1.517 1.00 57.91 687 THR A C 1
ATOM 4998 O O . THR A 1 687 ? -7.901 4.050 -0.987 1.00 57.91 687 THR A O 1
ATOM 5001 N N . SER A 1 688 ? -8.012 2.179 -2.223 1.00 54.53 688 SER A N 1
ATOM 5002 C CA . SER A 1 688 ? -6.626 2.289 -2.678 1.00 54.53 688 SER A CA 1
ATOM 5003 C C . SER A 1 688 ? -6.619 3.066 -3.984 1.00 54.53 688 SER A C 1
ATOM 5005 O O . SER A 1 688 ? -7.496 2.875 -4.827 1.00 54.53 688 SER A O 1
ATOM 5007 N N . ALA A 1 689 ? -5.635 3.944 -4.163 1.00 44.03 689 ALA A N 1
ATOM 5008 C CA . ALA A 1 689 ? -5.462 4.653 -5.419 1.00 44.03 689 ALA A CA 1
ATOM 5009 C C . ALA A 1 689 ? -5.173 3.648 -6.550 1.00 44.03 689 ALA A C 1
ATOM 5011 O O . ALA A 1 689 ? -4.027 3.265 -6.763 1.00 44.03 689 ALA A O 1
ATOM 5012 N N . GLY A 1 690 ? -6.207 3.253 -7.294 1.00 48.38 690 GLY A N 1
ATOM 5013 C CA . GLY A 1 690 ? -6.036 3.008 -8.722 1.00 48.38 690 GLY A CA 1
ATOM 5014 C C . GLY A 1 690 ? -5.588 4.323 -9.352 1.00 48.38 690 GLY A C 1
ATOM 5015 O O . GLY A 1 690 ? -6.002 5.380 -8.882 1.00 48.38 690 GLY A O 1
ATOM 5016 N N . THR A 1 691 ? -4.654 4.254 -10.301 1.00 33.94 691 THR A N 1
ATOM 5017 C CA . THR A 1 691 ? -4.175 5.313 -11.217 1.00 33.94 691 THR A CA 1
ATOM 5018 C C . THR A 1 691 ? -4.612 6.768 -10.949 1.00 33.94 691 THR A C 1
ATOM 5020 O O . THR A 1 691 ? -5.050 7.481 -11.846 1.00 33.94 691 THR A O 1
ATOM 5023 N N . LEU A 1 692 ? -4.391 7.277 -9.738 1.00 29.84 692 LEU A N 1
ATOM 5024 C CA . LEU A 1 692 ? -4.582 8.672 -9.361 1.00 29.84 692 LEU A CA 1
ATOM 5025 C C . LEU A 1 692 ? -3.231 9.208 -8.899 1.00 29.84 692 LEU A C 1
ATOM 5027 O O . LEU A 1 692 ? -2.549 8.634 -8.054 1.00 29.84 692 LEU A O 1
ATOM 5031 N N . ALA A 1 693 ? -2.806 10.307 -9.517 1.00 32.47 693 ALA A N 1
ATOM 5032 C CA . ALA A 1 693 ? -1.612 11.026 -9.107 1.00 32.47 693 ALA A CA 1
ATOM 5033 C C . ALA A 1 693 ? -2.037 11.977 -7.982 1.00 32.47 693 ALA A C 1
ATOM 5035 O O . ALA A 1 693 ? -2.889 12.830 -8.206 1.00 32.47 693 ALA A O 1
ATOM 5036 N N . PHE A 1 694 ? -1.446 11.804 -6.798 1.00 27.38 694 PHE A N 1
ATOM 5037 C CA . PHE A 1 694 ? -1.639 12.612 -5.587 1.00 27.38 694 PHE A CA 1
ATOM 5038 C C . PHE A 1 694 ? -3.051 12.628 -4.976 1.00 27.38 694 PHE A C 1
ATOM 5040 O O . PHE A 1 694 ? -3.951 13.286 -5.492 1.00 27.38 694 PHE A O 1
ATOM 5047 N N . GLY A 1 695 ? -3.161 12.033 -3.780 1.00 33.84 695 GLY A N 1
ATOM 5048 C CA . GLY A 1 695 ? -4.099 12.422 -2.717 1.00 33.84 695 GLY A CA 1
ATOM 5049 C C . GLY A 1 695 ? -5.589 12.186 -2.992 1.00 33.84 695 GLY A C 1
ATOM 5050 O O . GLY A 1 695 ? -6.105 12.572 -4.038 1.00 33.84 695 GLY A O 1
ATOM 5051 N N . GLY A 1 696 ? -6.252 11.573 -2.003 1.00 55.81 696 GLY A N 1
ATOM 5052 C CA . GLY A 1 696 ? -7.658 11.149 -1.946 1.00 55.81 696 GLY A CA 1
ATOM 5053 C C . GLY A 1 696 ? -8.659 11.866 -2.855 1.00 55.81 696 GLY A C 1
ATOM 5054 O O . GLY A 1 696 ? -8.619 13.085 -3.020 1.00 55.81 696 GLY A O 1
ATOM 5055 N N . ALA A 1 697 ? -9.583 11.089 -3.425 1.00 50.84 697 ALA A N 1
ATOM 5056 C CA . ALA A 1 697 ? -10.687 11.643 -4.200 1.00 50.84 697 ALA A CA 1
ATOM 5057 C C . ALA A 1 697 ? -11.974 10.805 -4.195 1.00 50.84 697 ALA A C 1
ATOM 5059 O O . ALA A 1 697 ? -12.747 10.828 -5.152 1.00 50.84 697 ALA A O 1
ATOM 5060 N N . VAL A 1 698 ? -12.208 10.075 -3.107 1.00 53.41 698 VAL A N 1
ATOM 5061 C CA . VAL A 1 698 ? -13.532 9.573 -2.749 1.00 53.41 698 VAL A CA 1
ATOM 5062 C C . VAL A 1 698 ? -13.707 9.838 -1.264 1.00 53.41 698 VAL A C 1
ATOM 5064 O O . VAL A 1 698 ? -12.913 9.367 -0.453 1.00 53.41 698 VAL A O 1
ATOM 5067 N N . GLU A 1 699 ? -14.707 10.634 -0.909 1.00 60.16 699 GLU A N 1
ATOM 5068 C CA . GLU A 1 699 ? -15.059 10.873 0.485 1.00 60.16 699 GLU A CA 1
ATOM 5069 C C . GLU A 1 699 ? -16.147 9.883 0.884 1.00 60.16 699 GLU A C 1
ATOM 5071 O O . GLU A 1 699 ? -17.172 9.752 0.207 1.00 60.16 699 GLU A O 1
ATOM 5076 N N . GLN A 1 700 ? -15.929 9.178 1.992 1.00 71.31 700 GLN A N 1
ATOM 5077 C CA . GLN A 1 700 ? -17.018 8.507 2.679 1.00 71.31 700 GLN A CA 1
ATOM 5078 C C . GLN A 1 700 ? -17.942 9.596 3.228 1.00 71.31 700 GLN A C 1
ATOM 5080 O O . GLN A 1 700 ? -17.589 10.318 4.158 1.00 71.31 700 GLN A O 1
ATOM 5085 N N . THR A 1 701 ? -19.122 9.747 2.632 1.00 67.25 701 THR A N 1
ATOM 5086 C CA . THR A 1 701 ? -20.059 10.815 3.010 1.00 67.25 701 THR A CA 1
ATOM 5087 C C . THR A 1 701 ? -20.953 10.434 4.186 1.00 67.25 701 THR A C 1
ATOM 5089 O O . THR A 1 701 ? -21.679 11.282 4.698 1.00 67.25 701 THR A O 1
ATOM 5092 N N . ALA A 1 702 ? -20.937 9.162 4.597 1.00 68.81 702 ALA A N 1
ATOM 5093 C CA . ALA A 1 702 ? -21.714 8.643 5.717 1.00 68.81 702 ALA A CA 1
ATOM 5094 C C . ALA A 1 702 ? -20.987 7.469 6.401 1.00 68.81 702 ALA A C 1
ATOM 5096 O O . ALA A 1 702 ? -20.294 6.724 5.704 1.00 68.81 702 ALA A O 1
ATOM 5097 N N . PRO A 1 703 ? -21.159 7.262 7.721 1.00 74.25 703 PRO A N 1
ATOM 5098 C CA . PRO A 1 703 ? -20.608 6.107 8.433 1.00 74.25 703 PRO A CA 1
ATOM 5099 C C . PRO A 1 703 ? -21.000 4.776 7.782 1.00 74.25 703 PRO A C 1
ATOM 5101 O O . PRO A 1 703 ? -22.033 4.686 7.117 1.00 74.25 703 PRO A O 1
ATOM 5104 N N . THR A 1 704 ? -20.185 3.739 7.982 1.00 79.44 704 THR A N 1
ATOM 5105 C CA . THR A 1 704 ? -20.538 2.378 7.565 1.00 79.44 704 THR A CA 1
ATOM 5106 C C . THR A 1 704 ? -21.794 1.939 8.309 1.00 79.44 704 THR A C 1
ATOM 5108 O O . THR A 1 704 ? -21.833 1.988 9.536 1.00 79.44 704 THR A O 1
ATOM 5111 N N . VAL A 1 705 ? -22.816 1.517 7.570 1.00 83.56 705 VAL A N 1
ATOM 5112 C CA . VAL A 1 705 ? -24.068 1.009 8.131 1.00 83.56 705 VAL A CA 1
ATOM 5113 C C . VAL A 1 705 ? -24.016 -0.510 8.119 1.00 83.56 705 VAL A C 1
ATOM 5115 O O . VAL A 1 705 ? -23.938 -1.111 7.048 1.00 83.56 705 VAL A O 1
ATOM 5118 N N . ASP A 1 706 ? -24.059 -1.117 9.299 1.00 82.56 706 ASP A N 1
ATOM 5119 C CA . ASP A 1 706 ? -24.339 -2.541 9.461 1.00 82.56 706 ASP A CA 1
ATOM 5120 C C . ASP A 1 706 ? -25.851 -2.765 9.322 1.00 82.56 706 ASP A C 1
ATOM 5122 O O . ASP A 1 706 ? -26.643 -2.181 10.065 1.00 82.56 706 ASP A O 1
ATOM 5126 N N . ASN A 1 707 ? -26.259 -3.583 8.354 1.00 81.25 707 ASN A N 1
ATOM 5127 C CA . ASN A 1 707 ? -27.673 -3.862 8.102 1.00 81.25 707 ASN A CA 1
ATOM 5128 C C . ASN A 1 707 ? -28.228 -4.979 9.005 1.00 81.25 707 ASN A C 1
ATOM 5130 O O . ASN A 1 707 ? -29.409 -5.314 8.912 1.00 81.25 707 ASN A O 1
ATOM 5134 N N . GLY A 1 708 ? -27.396 -5.563 9.874 1.00 62.91 708 GLY A N 1
ATOM 5135 C CA . GLY A 1 708 ? -27.781 -6.569 10.863 1.00 62.91 708 GLY A CA 1
ATOM 5136 C C . GLY A 1 708 ? -27.990 -7.974 10.297 1.00 62.91 708 GLY A C 1
ATOM 5137 O O . GLY A 1 708 ? -28.256 -8.899 11.059 1.00 62.91 708 GLY A O 1
ATOM 5138 N N . ASP A 1 709 ? -27.837 -8.157 8.988 1.00 73.81 709 ASP A N 1
ATOM 5139 C CA . ASP A 1 709 ? -28.082 -9.415 8.280 1.00 73.81 709 ASP A CA 1
ATOM 5140 C C . ASP A 1 709 ? -26.804 -10.064 7.730 1.00 73.81 709 ASP A C 1
ATOM 5142 O O . ASP A 1 709 ? -26.902 -11.018 6.962 1.00 73.81 709 ASP A O 1
ATOM 5146 N N . GLY A 1 710 ? -25.621 -9.554 8.095 1.00 70.38 710 GLY A N 1
ATOM 5147 C CA . GLY A 1 710 ? -24.327 -9.939 7.518 1.00 70.38 710 GLY A CA 1
ATOM 5148 C C . GLY A 1 710 ? -23.923 -9.100 6.297 1.00 70.38 710 GLY A C 1
ATOM 5149 O O . GLY A 1 710 ? -22.984 -9.468 5.582 1.00 70.38 710 GLY A O 1
ATOM 5150 N N . THR A 1 711 ? -24.638 -8.000 6.013 1.00 84.06 711 THR A N 1
ATOM 5151 C CA . THR A 1 711 ? -24.230 -6.980 5.035 1.00 84.06 711 THR A CA 1
ATOM 5152 C C . THR A 1 711 ? -23.877 -5.632 5.656 1.00 84.06 711 THR A C 1
ATOM 5154 O O . THR A 1 711 ? -24.499 -5.183 6.615 1.00 84.06 711 THR A O 1
ATOM 5157 N N . TYR A 1 712 ? -22.918 -4.948 5.030 1.00 87.44 712 TYR A N 1
ATOM 5158 C CA . TYR A 1 712 ? -22.481 -3.599 5.383 1.00 87.44 712 TYR A CA 1
ATOM 5159 C C . TYR A 1 712 ? -22.607 -2.689 4.176 1.00 87.44 712 TYR A C 1
ATOM 5161 O O . TYR A 1 712 ? -22.130 -3.036 3.097 1.00 87.44 712 TYR A O 1
ATOM 5169 N N . THR A 1 713 ? -23.211 -1.519 4.351 1.00 86.25 713 THR A N 1
ATOM 5170 C CA . THR A 1 713 ? -23.368 -0.510 3.297 1.00 86.25 713 THR A CA 1
ATOM 5171 C C . THR A 1 713 ? -22.600 0.763 3.612 1.00 86.25 713 THR A C 1
ATOM 5173 O O . THR A 1 713 ? -22.674 1.291 4.719 1.00 86.25 713 THR A O 1
ATOM 5176 N N . ILE A 1 714 ? -21.867 1.266 2.622 1.00 85.75 714 ILE A N 1
ATOM 5177 C CA . ILE A 1 714 ? -21.081 2.497 2.701 1.00 85.75 714 ILE A CA 1
ATOM 5178 C C . ILE A 1 714 ? -21.466 3.393 1.526 1.00 85.75 714 ILE A C 1
ATOM 5180 O O . ILE A 1 714 ? -21.482 2.934 0.385 1.00 85.75 714 ILE A O 1
ATOM 5184 N N . THR A 1 715 ? -21.730 4.676 1.782 1.00 82.62 715 THR A N 1
ATOM 5185 C CA . THR A 1 715 ? -21.944 5.677 0.724 1.00 82.62 715 THR A CA 1
ATOM 5186 C C . THR A 1 715 ? -20.662 6.461 0.474 1.00 82.62 715 THR A C 1
ATOM 5188 O O . THR A 1 715 ? -20.110 7.095 1.377 1.00 82.62 715 THR A O 1
ATOM 5191 N N . LEU A 1 716 ? -20.213 6.425 -0.772 1.00 79.12 716 LEU A N 1
ATOM 5192 C CA . LEU A 1 716 ? -18.993 7.037 -1.273 1.00 79.12 716 LEU A CA 1
ATOM 5193 C C . LEU A 1 716 ? -19.355 8.166 -2.243 1.00 79.12 716 LEU A C 1
ATOM 5195 O O . LEU A 1 716 ? -20.308 8.022 -3.003 1.00 79.12 716 LEU A O 1
ATOM 5199 N N . ARG A 1 717 ? -18.607 9.273 -2.258 1.00 76.88 717 ARG A N 1
ATOM 5200 C CA . ARG A 1 717 ? -18.761 10.351 -3.251 1.00 76.88 717 ARG A CA 1
ATOM 5201 C C . ARG A 1 717 ? -17.435 10.662 -3.922 1.00 76.88 717 ARG A C 1
ATOM 5203 O O . ARG A 1 717 ? -16.455 10.935 -3.233 1.00 76.88 717 ARG A O 1
ATOM 5210 N N . ALA A 1 718 ? -17.412 10.654 -5.251 1.00 66.38 718 ALA A N 1
ATOM 5211 C CA . ALA A 1 718 ? -16.187 10.859 -6.014 1.00 66.38 718 ALA A CA 1
ATOM 5212 C C . ALA A 1 718 ? -15.887 12.346 -6.267 1.00 66.38 718 ALA A C 1
ATOM 5214 O O . ALA A 1 718 ? -16.784 13.115 -6.611 1.00 66.38 718 ALA A O 1
ATOM 5215 N N . SER A 1 719 ? -14.620 12.750 -6.131 1.00 58.97 719 SER A N 1
ATOM 5216 C CA . SER A 1 719 ? -14.160 14.138 -6.315 1.00 58.97 719 SER A CA 1
ATOM 5217 C C . SER A 1 719 ? -13.044 14.317 -7.357 1.00 58.97 719 SER A C 1
ATOM 5219 O O . SER A 1 719 ? -12.645 15.453 -7.616 1.00 58.97 719 SER A O 1
ATOM 5221 N N . LYS A 1 720 ? -12.585 13.238 -8.014 1.00 57.38 720 LYS A N 1
ATOM 5222 C CA . LYS A 1 720 ? -11.718 13.258 -9.214 1.00 57.38 720 LYS A CA 1
ATOM 5223 C C . LYS A 1 720 ? -12.080 12.106 -10.158 1.00 57.38 720 LYS A C 1
ATOM 5225 O O . LYS A 1 720 ? -12.544 11.072 -9.691 1.00 57.38 720 LYS A O 1
ATOM 5230 N N . THR A 1 721 ? -11.850 12.286 -11.459 1.00 56.03 721 THR A N 1
ATOM 5231 C CA . THR A 1 721 ? -12.065 11.257 -12.490 1.00 56.03 721 THR A CA 1
ATOM 5232 C C . THR A 1 721 ? -10.986 10.181 -12.480 1.00 56.03 721 THR A C 1
ATOM 5234 O O . THR A 1 721 ? -9.826 10.477 -12.188 1.00 56.03 721 THR A O 1
ATOM 5237 N N . GLY A 1 722 ? -11.351 8.966 -12.882 1.00 56.38 722 GLY A N 1
ATOM 5238 C CA . GLY A 1 722 ? -10.456 7.827 -13.051 1.00 56.38 722 GLY A CA 1
ATOM 5239 C C . GLY A 1 722 ? -10.991 6.542 -12.424 1.00 56.38 722 GLY A C 1
ATOM 5240 O O . GLY A 1 722 ? -11.992 6.542 -11.708 1.00 56.38 722 GLY A O 1
ATOM 5241 N N . SER A 1 723 ? -10.268 5.459 -12.682 1.00 59.16 723 SER A N 1
ATOM 5242 C CA . SER A 1 723 ? -10.532 4.131 -12.136 1.00 59.16 723 SER A CA 1
ATOM 5243 C C . SER A 1 723 ? -9.974 4.000 -10.721 1.00 59.16 723 SER A C 1
ATOM 5245 O O . SER A 1 723 ? -8.794 4.292 -10.488 1.00 59.16 723 SER A O 1
ATOM 5247 N N . LEU A 1 724 ? -10.789 3.554 -9.766 1.00 66.06 724 LEU A N 1
ATOM 5248 C CA . LEU A 1 724 ? -10.351 3.323 -8.390 1.00 66.06 724 LEU A CA 1
ATOM 5249 C C . LEU A 1 724 ? -10.820 1.980 -7.846 1.00 66.06 724 LEU A C 1
ATOM 5251 O O . LEU A 1 724 ? -11.955 1.556 -8.039 1.00 66.06 724 LEU A O 1
ATOM 5255 N N . THR A 1 725 ? -9.952 1.323 -7.087 1.00 69.38 725 THR A N 1
ATOM 5256 C CA . THR A 1 725 ? -10.300 0.079 -6.410 1.00 69.38 725 THR A CA 1
ATOM 5257 C C . THR A 1 725 ? -10.907 0.393 -5.049 1.00 69.38 725 THR A C 1
ATOM 5259 O O . THR A 1 725 ? -10.270 1.000 -4.182 1.00 69.38 725 THR A O 1
ATOM 5262 N N . VAL A 1 726 ? -12.150 -0.038 -4.850 1.00 72.75 726 VAL A N 1
ATOM 5263 C CA . VAL A 1 726 ? -12.783 -0.037 -3.530 1.00 72.75 726 VAL A CA 1
ATOM 5264 C C . VAL A 1 726 ? -12.341 -1.310 -2.808 1.00 72.75 726 VAL A C 1
ATOM 5266 O O . VAL A 1 726 ? -12.546 -2.408 -3.315 1.00 72.75 726 VAL A O 1
ATOM 5269 N N . ASN A 1 727 ? -11.717 -1.175 -1.643 1.00 76.50 727 ASN A N 1
ATOM 5270 C CA . ASN A 1 727 ? -11.364 -2.287 -0.764 1.00 76.50 727 ASN A CA 1
ATOM 5271 C C . ASN A 1 727 ? -12.205 -2.225 0.509 1.00 76.50 727 ASN A C 1
ATOM 5273 O O . ASN A 1 727 ? -12.617 -1.160 0.958 1.00 76.50 727 ASN A O 1
ATOM 5277 N N . ALA A 1 728 ? -12.397 -3.365 1.142 1.00 74.00 728 ALA A N 1
ATOM 5278 C CA . ALA A 1 728 ? -12.874 -3.488 2.500 1.00 74.00 728 ALA A CA 1
ATOM 5279 C C . ALA A 1 728 ? -11.812 -4.203 3.339 1.00 74.00 728 ALA A C 1
ATOM 5281 O O . ALA A 1 728 ? -11.060 -5.033 2.847 1.00 74.00 728 ALA A O 1
ATOM 5282 N N . ILE A 1 729 ? -11.733 -3.878 4.616 1.00 71.50 729 ILE A N 1
ATOM 5283 C CA . ILE A 1 729 ? -10.971 -4.604 5.616 1.00 71.50 729 ILE A CA 1
ATOM 5284 C C . ILE A 1 729 ? -12.013 -5.203 6.544 1.00 71.50 729 ILE A C 1
ATOM 5286 O O . ILE A 1 729 ? -12.762 -4.466 7.185 1.00 71.50 729 ILE A O 1
ATOM 5290 N N . VAL A 1 730 ? -12.069 -6.529 6.585 1.00 63.94 730 VAL A N 1
ATOM 5291 C CA . VAL A 1 730 ? -12.953 -7.292 7.465 1.00 63.94 730 VAL A CA 1
ATOM 5292 C C . VAL A 1 730 ? -12.075 -7.899 8.549 1.00 63.94 730 VAL A C 1
ATOM 5294 O O . VAL A 1 730 ? -11.202 -8.711 8.249 1.00 63.94 730 VAL A O 1
ATOM 5297 N N . ASN A 1 731 ? -12.250 -7.467 9.800 1.00 58.75 731 ASN A N 1
ATOM 5298 C CA . ASN A 1 731 ? -11.501 -7.993 10.952 1.00 58.75 731 ASN A CA 1
ATOM 5299 C C . ASN A 1 731 ? -9.961 -8.002 10.758 1.00 58.75 731 ASN A C 1
ATOM 5301 O O . ASN A 1 731 ? -9.259 -8.904 11.211 1.00 58.75 731 ASN A O 1
ATOM 5305 N N . GLY A 1 732 ? -9.422 -6.986 10.071 1.00 52.62 732 GLY A N 1
ATOM 5306 C CA . GLY A 1 732 ? -7.983 -6.826 9.815 1.00 52.62 732 GLY A CA 1
ATOM 5307 C C . GLY A 1 732 ? -7.449 -7.524 8.559 1.00 52.62 732 GLY A C 1
ATOM 5308 O O . GLY A 1 732 ? -6.260 -7.395 8.274 1.00 52.62 732 GLY A O 1
ATOM 5309 N N . GLN A 1 733 ? -8.291 -8.221 7.790 1.00 51.59 733 GLN A N 1
ATOM 5310 C CA . GLN A 1 733 ? -7.908 -8.823 6.509 1.00 51.59 733 GLN A CA 1
ATOM 5311 C C . GLN A 1 733 ? -8.549 -8.098 5.322 1.00 51.59 733 GLN A C 1
ATOM 5313 O O . GLN A 1 733 ? -9.699 -7.667 5.394 1.00 51.59 733 GLN A O 1
ATOM 5318 N N . ALA A 1 734 ? -7.792 -7.945 4.233 1.00 62.47 734 ALA A N 1
ATOM 5319 C CA . ALA A 1 734 ? -8.212 -7.185 3.059 1.00 62.47 734 ALA A CA 1
ATOM 5320 C C . ALA A 1 734 ? -9.138 -8.001 2.140 1.00 62.47 734 ALA A C 1
ATOM 5322 O O . ALA A 1 734 ? -8.857 -9.149 1.808 1.00 62.47 734 ALA A O 1
ATOM 5323 N N . LEU A 1 735 ? -10.217 -7.360 1.705 1.00 71.06 735 LEU A N 1
ATOM 5324 C CA . LEU A 1 735 ? -11.172 -7.783 0.692 1.00 71.06 735 LEU A CA 1
ATOM 5325 C C . LEU A 1 735 ? -11.156 -6.720 -0.410 1.00 71.06 735 LEU A C 1
ATOM 5327 O O . LEU A 1 735 ? -11.380 -5.544 -0.142 1.00 71.06 735 LEU A O 1
ATOM 5331 N N . THR A 1 736 ? -10.913 -7.105 -1.653 1.00 58.53 736 THR A N 1
ATOM 5332 C CA . THR A 1 736 ? -10.863 -6.160 -2.777 1.00 58.53 736 THR A CA 1
ATOM 5333 C C . THR A 1 736 ? -12.124 -6.286 -3.621 1.00 58.53 736 THR A C 1
ATOM 5335 O O . THR A 1 736 ? -12.648 -7.385 -3.797 1.00 58.53 736 THR A O 1
ATOM 5338 N N . SER A 1 737 ? -12.650 -5.164 -4.123 1.00 55.28 737 SER A N 1
ATOM 5339 C CA . SER A 1 737 ? -13.789 -5.190 -5.042 1.00 55.28 737 SER A CA 1
ATOM 5340 C C . SER A 1 737 ? -13.403 -5.981 -6.294 1.00 55.28 737 SER A C 1
ATOM 5342 O O . SER A 1 737 ? -12.335 -5.723 -6.851 1.00 55.28 737 SER A O 1
ATOM 5344 N N . PRO A 1 738 ? -14.258 -6.895 -6.782 1.00 52.94 738 PRO A N 1
ATOM 5345 C CA . PRO A 1 738 ? -13.984 -7.662 -7.993 1.00 52.94 738 PRO A CA 1
ATOM 5346 C C . PRO A 1 738 ? -13.943 -6.794 -9.260 1.00 52.94 738 PRO A C 1
ATOM 5348 O O . PRO A 1 738 ? -13.519 -7.280 -10.303 1.00 52.94 738 PRO A O 1
ATOM 5351 N N . GLN A 1 739 ? -14.400 -5.538 -9.193 1.00 58.62 739 GLN A N 1
ATOM 5352 C CA . GLN A 1 739 ? -14.360 -4.566 -10.289 1.00 58.62 739 GLN A CA 1
ATOM 5353 C C . GLN A 1 739 ? -13.955 -3.178 -9.759 1.00 58.62 739 GLN A C 1
ATOM 5355 O O . GLN A 1 739 ? -14.405 -2.795 -8.668 1.00 58.62 739 GLN A O 1
ATOM 5360 N N . PRO A 1 740 ? -13.125 -2.409 -10.485 1.00 65.88 740 PRO A N 1
ATOM 5361 C CA . PRO A 1 740 ? -12.850 -1.024 -10.128 1.00 65.88 740 PRO A CA 1
ATOM 5362 C C . PRO A 1 740 ? -14.106 -0.153 -10.302 1.00 65.88 740 PRO A C 1
ATOM 5364 O O . PRO A 1 740 ? -14.964 -0.424 -11.139 1.00 65.88 740 PRO A O 1
ATOM 5367 N N . LEU A 1 741 ? -14.229 0.891 -9.484 1.00 68.94 741 LEU A N 1
ATOM 5368 C CA . LEU A 1 741 ? -15.210 1.954 -9.666 1.00 68.94 741 LEU A CA 1
ATOM 5369 C C . LEU A 1 741 ? -14.647 2.963 -10.670 1.00 68.94 741 LEU A C 1
ATOM 5371 O O . LEU A 1 741 ? -13.646 3.623 -10.388 1.00 68.94 741 LEU A O 1
ATOM 5375 N N . GLU A 1 742 ? -15.315 3.119 -11.806 1.00 67.62 742 GLU A N 1
ATOM 5376 C CA . GLU A 1 742 ? -14.983 4.140 -12.797 1.00 67.62 742 GLU A CA 1
ATOM 5377 C C . GLU A 1 742 ? -15.667 5.463 -12.462 1.00 67.62 742 GLU A C 1
ATOM 5379 O O . GLU A 1 742 ? -16.896 5.570 -12.482 1.00 67.62 742 GLU A O 1
ATOM 5384 N N . VAL A 1 743 ? -14.876 6.496 -12.173 1.00 63.34 743 VAL A N 1
ATOM 5385 C CA . VAL A 1 743 ? -15.381 7.863 -12.030 1.00 63.34 743 VAL A CA 1
ATOM 5386 C C . VAL A 1 743 ? -15.187 8.588 -13.349 1.00 63.34 743 VAL A C 1
ATOM 5388 O O . VAL A 1 743 ? -14.089 9.044 -13.675 1.00 63.34 743 VAL A O 1
ATOM 5391 N N . ILE A 1 744 ? -16.269 8.738 -14.095 1.00 59.34 744 ILE A N 1
ATOM 5392 C CA . ILE A 1 744 ? -16.270 9.463 -15.361 1.00 59.34 744 ILE A CA 1
ATOM 5393 C C . ILE A 1 744 ? -16.628 10.928 -15.112 1.00 59.34 744 ILE A C 1
ATOM 5395 O O . ILE A 1 744 ? -17.502 11.242 -14.308 1.00 59.34 744 ILE A O 1
ATOM 5399 N N . ALA A 1 745 ? -15.961 11.856 -15.790 1.00 56.38 745 ALA A N 1
ATOM 5400 C CA . ALA A 1 745 ? -16.541 13.175 -15.996 1.00 56.38 745 ALA A CA 1
ATOM 5401 C C . ALA A 1 745 ? -17.218 13.134 -17.352 1.00 56.38 745 ALA A C 1
ATOM 5403 O O . ALA A 1 745 ? -16.601 12.741 -18.340 1.00 56.38 745 ALA A O 1
ATOM 5404 N N . THR A 1 746 ? -18.450 13.619 -17.432 1.00 60.25 746 THR A N 1
ATOM 5405 C CA . THR A 1 746 ? -18.887 14.180 -18.704 1.00 60.25 746 THR A CA 1
ATOM 5406 C C . THR A 1 746 ? -18.002 15.405 -18.930 1.00 60.25 746 THR A C 1
ATOM 5408 O O . THR A 1 746 ? -18.218 16.437 -18.299 1.00 60.25 746 THR A O 1
ATOM 5411 N N . LEU A 1 747 ? -16.950 15.268 -19.743 1.00 66.31 747 LEU A N 1
ATOM 5412 C CA . LEU A 1 747 ? -16.132 16.404 -20.159 1.00 66.31 747 LEU A CA 1
ATOM 5413 C C . LEU A 1 747 ? -17.069 17.323 -20.940 1.00 66.31 747 LEU A C 1
ATOM 5415 O O . LEU A 1 747 ? -17.525 16.978 -22.026 1.00 66.31 747 LEU A O 1
ATOM 5419 N N . THR A 1 748 ? -17.446 18.450 -20.345 1.00 69.56 748 THR A N 1
ATOM 5420 C CA . THR A 1 748 ? -18.420 19.379 -20.946 1.00 69.56 748 THR A CA 1
ATOM 5421 C C . THR A 1 748 ? -17.745 20.635 -21.482 1.00 69.56 748 THR A C 1
ATOM 5423 O O . THR A 1 748 ? -18.363 21.387 -22.238 1.00 69.56 748 THR A O 1
ATOM 5426 N N . GLY A 1 749 ? -16.469 20.854 -21.139 1.00 79.81 749 GLY A N 1
ATOM 5427 C CA . GLY A 1 749 ? -15.684 21.997 -21.591 1.00 79.81 749 GLY A CA 1
ATOM 5428 C C . GLY A 1 749 ? -14.303 21.624 -22.132 1.00 79.81 749 GLY A C 1
ATOM 5429 O O . GLY A 1 749 ? -13.608 20.769 -21.591 1.00 79.81 749 GLY A O 1
ATOM 5430 N N . GLY A 1 750 ? -13.850 22.340 -23.166 1.00 84.19 750 GLY A N 1
ATOM 5431 C CA . GLY A 1 750 ? -12.540 22.113 -23.788 1.00 84.19 750 GLY A CA 1
ATOM 5432 C C . GLY A 1 750 ? -11.334 22.286 -22.858 1.00 84.19 750 GLY A C 1
ATOM 5433 O O . GLY A 1 750 ? -10.309 21.650 -23.067 1.00 84.19 750 GLY A O 1
ATOM 5434 N N . ALA A 1 751 ? -11.448 23.093 -21.798 1.00 85.12 751 ALA A N 1
ATOM 5435 C CA . ALA A 1 751 ? -10.386 23.229 -20.796 1.00 85.12 751 ALA A CA 1
ATOM 5436 C C . ALA A 1 751 ? -10.175 21.941 -19.975 1.00 85.12 751 ALA A C 1
ATOM 5438 O O . ALA A 1 751 ? -9.058 21.657 -19.549 1.00 85.12 751 ALA A O 1
ATOM 5439 N N . GLU A 1 752 ? -11.234 21.154 -19.768 1.00 82.94 752 GLU A N 1
ATOM 5440 C CA . GLU A 1 752 ? -11.167 19.874 -19.054 1.00 82.94 752 GLU A CA 1
ATOM 5441 C C . GLU A 1 752 ? -10.452 18.823 -19.915 1.00 82.94 752 GLU A C 1
ATOM 5443 O O . GLU A 1 752 ? -9.580 18.111 -19.419 1.00 82.94 752 GLU A O 1
ATOM 5448 N N . VAL A 1 753 ? -10.744 18.806 -21.224 1.00 88.00 753 VAL A N 1
ATOM 5449 C CA . VAL A 1 753 ? -10.033 17.987 -22.224 1.00 88.00 753 VAL A CA 1
ATOM 5450 C C . VAL A 1 753 ? -8.537 18.314 -22.224 1.00 88.00 753 VAL A C 1
ATOM 5452 O O . VAL A 1 753 ? -7.696 17.418 -22.163 1.00 88.00 753 VAL A O 1
ATOM 5455 N N . GLU A 1 754 ? -8.183 19.602 -22.236 1.00 89.25 754 GLU A N 1
ATOM 5456 C CA . GLU A 1 754 ? -6.783 20.032 -22.200 1.00 89.25 754 GLU A CA 1
ATOM 5457 C C . GLU A 1 754 ? -6.066 19.633 -20.912 1.00 89.25 754 GLU A C 1
ATOM 5459 O O . GLU A 1 754 ? -4.922 19.185 -20.971 1.00 89.25 754 GLU A O 1
ATOM 5464 N N . ALA A 1 755 ? -6.718 19.765 -19.756 1.00 84.94 755 ALA A N 1
ATOM 5465 C CA . ALA A 1 755 ? -6.137 19.361 -18.480 1.00 84.94 755 ALA A CA 1
ATOM 5466 C C . ALA A 1 755 ? -5.877 17.845 -18.421 1.00 84.94 755 ALA A C 1
ATOM 5468 O O . ALA A 1 755 ? -4.826 17.417 -17.935 1.00 84.94 755 ALA A O 1
ATOM 5469 N N . LEU A 1 756 ? -6.798 17.038 -18.957 1.00 84.19 756 LEU A N 1
ATOM 5470 C CA . LEU A 1 756 ? -6.651 15.586 -19.021 1.00 84.19 756 LEU A CA 1
ATOM 5471 C C . LEU A 1 756 ? -5.458 15.184 -19.900 1.00 84.19 756 LEU A C 1
ATOM 5473 O O . LEU A 1 756 ? -4.572 14.455 -19.440 1.00 84.19 756 LEU A O 1
ATOM 5477 N N . LEU A 1 757 ? -5.371 15.729 -21.117 1.00 89.81 757 LEU A N 1
ATOM 5478 C CA . LEU A 1 757 ? -4.257 15.475 -22.037 1.00 89.81 757 LEU A CA 1
ATOM 5479 C C . LEU A 1 757 ? -2.914 15.946 -21.462 1.00 89.81 757 LEU A C 1
ATOM 5481 O O . LEU A 1 757 ? -1.941 15.193 -21.492 1.00 89.81 757 LEU A O 1
ATOM 5485 N N . ALA A 1 758 ? -2.871 17.136 -20.853 1.00 88.44 758 ALA A N 1
ATOM 5486 C CA . ALA A 1 758 ? -1.680 17.664 -20.183 1.00 88.44 758 ALA A CA 1
ATOM 5487 C C . ALA A 1 758 ? -1.127 16.705 -19.120 1.00 88.44 758 ALA A C 1
ATOM 5489 O O . ALA A 1 758 ? 0.083 16.550 -18.971 1.00 88.44 758 ALA A O 1
ATOM 5490 N N . SER A 1 759 ? -2.023 16.055 -18.376 1.00 84.75 759 SER A N 1
ATOM 5491 C CA . SER A 1 759 ? -1.664 15.157 -17.278 1.00 84.75 759 SER A CA 1
ATOM 5492 C C . SER A 1 759 ? -1.259 13.746 -17.724 1.00 84.75 759 SER A C 1
ATOM 5494 O O . SER A 1 759 ? -0.737 12.984 -16.910 1.00 84.75 759 SER A O 1
ATOM 5496 N N . SER A 1 760 ? -1.468 13.394 -18.998 1.00 88.62 760 SER A N 1
ATOM 5497 C CA . SER A 1 760 ? -1.360 12.013 -19.492 1.00 88.62 760 SER A CA 1
ATOM 5498 C C . SER A 1 760 ? 0.064 11.595 -19.883 1.00 88.62 760 SER A C 1
ATOM 5500 O O . SER A 1 760 ? 0.389 10.414 -19.823 1.00 88.62 760 SER A O 1
ATOM 5502 N N . PHE A 1 761 ? 0.970 12.531 -20.184 1.00 91.94 761 PHE A N 1
ATOM 5503 C CA . PHE A 1 761 ? 2.369 12.196 -20.499 1.00 91.94 761 PHE A CA 1
ATOM 5504 C C . PHE A 1 761 ? 3.179 11.730 -19.277 1.00 91.94 761 PHE A C 1
ATOM 5506 O O . PHE A 1 761 ? 4.042 10.858 -19.381 1.00 91.94 761 PHE A O 1
ATOM 5513 N N . LEU A 1 762 ? 2.902 12.287 -18.094 1.00 88.88 762 LEU A N 1
ATOM 5514 C CA . LEU A 1 762 ? 3.631 11.947 -16.869 1.00 88.88 762 LEU A CA 1
ATOM 5515 C C . LEU A 1 762 ? 3.478 10.461 -16.471 1.00 88.88 762 LEU A C 1
ATOM 5517 O O . LEU A 1 762 ? 4.492 9.836 -16.155 1.00 88.88 762 LEU A O 1
ATOM 5521 N N . PRO A 1 763 ? 2.272 9.857 -16.497 1.00 90.19 763 PRO A N 1
ATOM 5522 C CA . PRO A 1 763 ? 2.096 8.411 -16.380 1.00 90.19 763 PRO A CA 1
ATOM 5523 C C . PRO A 1 763 ? 2.957 7.604 -17.352 1.00 90.19 763 PRO A C 1
ATOM 5525 O O . PRO A 1 763 ? 3.656 6.697 -16.902 1.00 90.19 763 PRO A O 1
ATOM 5528 N N . TRP A 1 764 ? 2.973 7.964 -18.644 1.00 93.81 764 TRP A N 1
ATOM 5529 C CA . TRP A 1 764 ? 3.825 7.292 -19.628 1.00 93.81 764 TRP A CA 1
ATOM 5530 C C . TRP A 1 764 ? 5.296 7.343 -19.200 1.00 93.81 764 TRP A C 1
ATOM 5532 O O . TRP A 1 764 ? 5.964 6.312 -19.133 1.00 93.81 764 TRP A O 1
ATOM 5542 N N . HIS A 1 765 ? 5.786 8.523 -18.814 1.00 91.19 765 HIS A N 1
ATOM 5543 C CA . HIS A 1 765 ? 7.159 8.677 -18.347 1.00 91.19 765 HIS A CA 1
ATOM 5544 C C . HIS A 1 765 ? 7.445 7.801 -17.116 1.00 91.19 765 HIS A C 1
ATOM 5546 O O . HIS A 1 765 ? 8.419 7.052 -17.088 1.00 91.19 765 HIS A O 1
ATOM 5552 N N . ARG A 1 766 ? 6.588 7.841 -16.093 1.00 87.94 766 ARG A N 1
ATOM 5553 C CA . ARG A 1 766 ? 6.810 7.078 -14.856 1.00 87.94 766 ARG A CA 1
ATOM 5554 C C . ARG A 1 766 ? 6.827 5.570 -15.076 1.00 87.94 766 ARG A C 1
ATOM 5556 O O . ARG A 1 766 ? 7.706 4.903 -14.536 1.00 87.94 766 ARG A O 1
ATOM 5563 N N . GLY A 1 767 ? 5.924 5.063 -15.916 1.00 90.12 767 GLY A N 1
ATOM 5564 C CA . GLY A 1 767 ? 5.860 3.645 -16.270 1.00 90.12 767 GLY A CA 1
ATOM 5565 C C . GLY A 1 767 ? 7.090 3.117 -17.007 1.00 90.12 767 GLY A C 1
ATOM 5566 O O . GLY A 1 767 ? 7.301 1.910 -17.015 1.00 90.12 767 GLY A O 1
ATOM 5567 N N . ASN A 1 768 ? 7.907 3.997 -17.592 1.00 89.44 768 ASN A N 1
ATOM 5568 C CA . ASN A 1 768 ? 9.147 3.624 -18.272 1.00 89.44 768 ASN A CA 1
ATOM 5569 C C . ASN A 1 768 ? 10.396 3.927 -17.421 1.00 89.44 768 ASN A C 1
ATOM 5571 O O . ASN A 1 768 ? 11.349 3.150 -17.426 1.00 89.44 768 ASN A O 1
ATOM 5575 N N . PHE A 1 769 ? 10.415 5.045 -16.686 1.00 86.94 769 PHE A N 1
ATOM 5576 C CA . PHE A 1 769 ? 11.656 5.617 -16.150 1.00 86.94 769 PHE A CA 1
ATOM 5577 C C . PHE A 1 769 ? 11.740 5.675 -14.619 1.00 86.94 769 PHE A C 1
ATOM 5579 O O . PHE A 1 769 ? 12.845 5.750 -14.094 1.00 86.94 769 PHE A O 1
ATOM 5586 N N . GLU A 1 770 ? 10.633 5.633 -13.867 1.00 82.50 770 GLU A N 1
ATOM 5587 C CA . GLU A 1 770 ? 10.667 6.079 -12.464 1.00 82.50 770 GLU A CA 1
ATOM 5588 C C . GLU A 1 770 ? 11.448 5.158 -11.509 1.00 82.50 770 GLU A C 1
ATOM 5590 O O . GLU A 1 770 ? 12.276 5.658 -10.748 1.00 82.50 770 GLU A O 1
ATOM 5595 N N . TRP A 1 771 ? 11.156 3.852 -11.511 1.00 78.56 771 TRP A N 1
ATOM 5596 C CA . TRP A 1 771 ? 11.765 2.846 -10.613 1.00 78.56 771 TRP A CA 1
ATOM 5597 C C . TRP A 1 771 ? 11.951 1.490 -11.292 1.00 78.56 771 TRP A C 1
ATOM 5599 O O . TRP A 1 771 ? 12.962 0.820 -11.108 1.00 78.56 771 TRP A O 1
ATOM 5609 N N . ALA A 1 772 ? 10.958 1.093 -12.078 1.00 83.75 772 ALA A N 1
ATOM 5610 C CA . ALA A 1 772 ? 10.928 -0.116 -12.878 1.00 83.75 772 ALA A CA 1
ATOM 5611 C C . ALA A 1 772 ? 10.199 0.212 -14.188 1.00 83.75 772 ALA A C 1
ATOM 5613 O O . ALA A 1 772 ? 9.349 1.105 -14.178 1.00 83.75 772 ALA A O 1
ATOM 5614 N N . PRO A 1 773 ? 10.541 -0.452 -15.300 1.00 90.81 773 PRO A N 1
ATOM 5615 C CA . PRO A 1 773 ? 11.350 -1.667 -15.393 1.00 90.81 773 PRO A CA 1
ATOM 5616 C C . PRO A 1 773 ? 12.796 -1.395 -15.839 1.00 90.81 773 PRO A C 1
ATOM 5618 O O . PRO A 1 773 ? 13.567 -2.331 -16.015 1.00 90.81 773 PRO A O 1
ATOM 5621 N N . GLY A 1 774 ? 13.184 -0.127 -16.012 1.00 90.25 774 GLY A N 1
ATOM 5622 C CA . GLY A 1 774 ? 14.476 0.273 -16.578 1.00 90.25 774 GLY A CA 1
ATOM 5623 C C . GLY A 1 774 ? 15.706 -0.432 -15.980 1.00 90.25 774 GLY A C 1
ATOM 5624 O O . GLY A 1 774 ? 16.432 -1.080 -16.739 1.00 90.25 774 GLY A O 1
ATOM 5625 N N . PRO A 1 775 ? 15.924 -0.402 -14.648 1.00 90.75 775 PRO A N 1
ATOM 5626 C CA . PRO A 1 775 ? 17.048 -1.105 -14.026 1.00 90.75 775 PRO A CA 1
ATOM 5627 C C . PRO A 1 775 ? 17.054 -2.624 -14.279 1.00 90.75 775 PRO A C 1
ATOM 5629 O O . PRO A 1 775 ? 18.106 -3.204 -14.539 1.00 90.75 775 PRO A O 1
ATOM 5632 N N . ALA A 1 776 ? 15.885 -3.273 -14.275 1.00 92.31 776 ALA A N 1
ATOM 5633 C CA . ALA A 1 776 ? 15.768 -4.697 -14.590 1.00 92.31 776 ALA A CA 1
ATOM 5634 C C . ALA A 1 776 ? 16.183 -4.992 -16.036 1.00 92.31 776 ALA A C 1
ATOM 5636 O O . ALA A 1 776 ? 17.011 -5.864 -16.277 1.00 92.31 776 ALA A O 1
ATOM 5637 N N . PHE A 1 777 ? 15.659 -4.246 -17.012 1.00 93.56 777 PHE A N 1
ATOM 5638 C CA . PHE A 1 777 ? 16.009 -4.485 -18.414 1.00 93.56 777 PHE A CA 1
ATOM 5639 C C . PHE A 1 777 ? 17.486 -4.238 -18.699 1.00 93.56 777 PHE A C 1
ATOM 5641 O O . PHE A 1 777 ? 18.102 -4.975 -19.463 1.00 93.56 777 PHE A O 1
ATOM 5648 N N . SER A 1 778 ? 18.067 -3.230 -18.064 1.00 92.06 778 SER A N 1
ATOM 5649 C CA . SER A 1 778 ? 19.467 -2.894 -18.284 1.00 92.06 778 SER A CA 1
ATOM 5650 C C . SER A 1 778 ? 20.421 -3.923 -17.638 1.00 92.06 778 SER A C 1
ATOM 5652 O O . SER A 1 778 ? 21.439 -4.262 -18.238 1.00 92.06 778 SER A O 1
ATOM 5654 N N . THR A 1 779 ? 20.040 -4.565 -16.524 1.00 92.56 779 THR A N 1
ATOM 5655 C CA . THR A 1 779 ? 20.750 -5.758 -16.012 1.00 92.56 779 THR A CA 1
ATOM 5656 C C . THR A 1 779 ? 20.477 -7.038 -16.816 1.00 92.56 779 THR A C 1
ATOM 5658 O O . THR A 1 779 ? 21.335 -7.911 -16.915 1.00 92.56 779 THR A O 1
ATOM 5661 N N . MET A 1 780 ? 19.293 -7.190 -17.414 1.00 93.25 780 MET A N 1
ATOM 5662 C CA . MET A 1 780 ? 18.986 -8.327 -18.294 1.00 93.25 780 MET A CA 1
ATOM 5663 C C . MET A 1 780 ? 19.805 -8.316 -19.588 1.00 93.25 780 MET A C 1
ATOM 5665 O O . MET A 1 780 ? 20.088 -9.381 -20.135 1.00 93.25 780 MET A O 1
ATOM 5669 N N . ALA A 1 781 ? 20.158 -7.123 -20.066 1.00 93.06 781 ALA A N 1
ATOM 5670 C CA . ALA A 1 781 ? 20.998 -6.904 -21.239 1.00 93.06 781 ALA A CA 1
ATOM 5671 C C . ALA A 1 781 ? 22.501 -6.966 -20.943 1.00 93.06 781 ALA A C 1
ATOM 5673 O O . ALA A 1 781 ? 23.296 -6.834 -21.866 1.00 93.06 781 ALA A O 1
ATOM 5674 N N . ASP A 1 782 ? 22.891 -7.087 -19.670 1.00 91.88 782 ASP A N 1
ATOM 5675 C CA . ASP A 1 782 ? 24.267 -6.860 -19.228 1.00 91.88 782 ASP A CA 1
ATOM 5676 C C . ASP A 1 782 ? 24.810 -5.510 -19.744 1.00 91.88 782 ASP A C 1
ATOM 5678 O O . ASP A 1 782 ? 25.950 -5.398 -20.178 1.00 91.88 782 ASP A O 1
ATOM 5682 N N . GLU A 1 783 ? 23.975 -4.465 -19.743 1.00 91.19 783 GLU A N 1
ATOM 5683 C CA . GLU A 1 783 ? 24.406 -3.073 -19.934 1.00 91.19 783 GLU A CA 1
ATOM 5684 C C . GLU A 1 783 ? 25.025 -2.558 -18.629 1.00 91.19 783 GLU A C 1
ATOM 5686 O O . GLU A 1 783 ? 26.122 -1.993 -18.611 1.00 91.19 783 GLU A O 1
ATOM 5691 N N . HIS A 1 784 ? 24.364 -2.872 -17.513 1.00 89.75 784 HIS A N 1
ATOM 5692 C CA . HIS A 1 784 ? 24.938 -2.794 -16.180 1.00 89.75 784 HIS A CA 1
ATOM 5693 C C . HIS A 1 784 ? 24.801 -4.126 -15.449 1.00 89.75 784 HIS A C 1
ATOM 5695 O O . HIS A 1 784 ? 24.109 -5.048 -15.871 1.00 89.75 784 HIS A O 1
ATOM 5701 N N . THR A 1 785 ? 25.452 -4.197 -14.301 1.00 91.50 785 THR A N 1
ATOM 5702 C CA . THR A 1 785 ? 25.455 -5.348 -13.420 1.00 91.50 785 THR A CA 1
ATOM 5703 C C . THR A 1 785 ? 25.229 -4.928 -11.979 1.00 91.50 785 THR A C 1
ATOM 5705 O O . THR A 1 785 ? 25.658 -3.855 -11.541 1.00 91.50 785 THR A O 1
ATOM 5708 N N . SER A 1 786 ? 24.531 -5.781 -11.234 1.00 92.00 786 SER A N 1
ATOM 5709 C CA . SER A 1 786 ? 24.249 -5.572 -9.825 1.00 92.00 786 SER A CA 1
ATOM 5710 C C . SER A 1 786 ? 24.065 -6.897 -9.099 1.00 92.00 786 SER A C 1
ATOM 5712 O O . SER A 1 786 ? 23.366 -7.789 -9.563 1.00 92.00 786 SER A O 1
ATOM 5714 N N . SER A 1 787 ? 24.630 -6.990 -7.894 1.00 91.69 787 SER A N 1
ATOM 5715 C CA . SER A 1 787 ? 24.360 -8.110 -6.979 1.00 91.69 787 SER A CA 1
ATOM 5716 C C . SER A 1 787 ? 23.191 -7.842 -6.012 1.00 91.69 787 SER A C 1
ATOM 5718 O O . SER A 1 787 ? 22.942 -8.620 -5.079 1.00 91.69 787 SER A O 1
ATOM 5720 N N . TRP A 1 788 ? 22.486 -6.717 -6.172 1.00 91.00 788 TRP A N 1
ATOM 5721 C CA . TRP A 1 788 ? 21.370 -6.327 -5.313 1.00 91.00 788 TRP A CA 1
ATOM 5722 C C . TRP A 1 788 ? 20.023 -6.759 -5.899 1.00 91.00 788 TRP A C 1
ATOM 5724 O O . TRP A 1 788 ? 19.811 -6.736 -7.105 1.00 91.00 788 TRP A O 1
ATOM 5734 N N . ARG A 1 789 ? 19.094 -7.177 -5.032 1.00 87.38 789 ARG A N 1
ATOM 5735 C CA . ARG A 1 789 ? 17.799 -7.747 -5.453 1.00 87.38 789 ARG A CA 1
ATOM 5736 C C . ARG A 1 789 ? 16.754 -6.710 -5.861 1.00 87.38 789 ARG A C 1
ATOM 5738 O O . ARG A 1 789 ? 15.864 -7.028 -6.634 1.00 87.38 789 ARG A O 1
ATOM 5745 N N . ASN A 1 790 ? 16.831 -5.499 -5.318 1.00 87.56 790 ASN A N 1
ATOM 5746 C CA . ASN A 1 790 ? 15.869 -4.428 -5.579 1.00 87.56 790 ASN A CA 1
ATOM 5747 C C . ASN A 1 790 ? 15.725 -4.137 -7.080 1.00 87.56 790 ASN A C 1
ATOM 5749 O O . ASN A 1 790 ? 16.669 -4.299 -7.850 1.00 87.56 790 ASN A O 1
ATOM 5753 N N . PHE A 1 791 ? 14.529 -3.701 -7.479 1.00 88.56 791 PHE A N 1
ATOM 5754 C CA . PHE A 1 791 ? 14.150 -3.485 -8.878 1.00 88.56 791 PHE A CA 1
ATOM 5755 C C . PHE A 1 791 ? 14.275 -4.736 -9.766 1.00 88.56 791 PHE A C 1
ATOM 5757 O O . PHE A 1 791 ? 14.339 -4.598 -10.979 1.00 88.56 791 PHE A O 1
ATOM 5764 N N . GLY A 1 792 ? 14.336 -5.944 -9.189 1.00 90.00 792 GLY A N 1
ATOM 5765 C CA . GLY A 1 792 ? 14.497 -7.200 -9.931 1.00 90.00 792 GLY A CA 1
ATOM 5766 C C . GLY A 1 792 ? 15.896 -7.425 -10.522 1.00 90.00 792 GLY A C 1
ATOM 5767 O O . GLY A 1 792 ? 16.087 -8.398 -11.245 1.00 90.00 792 GLY A O 1
ATOM 5768 N N . MET A 1 793 ? 16.878 -6.564 -10.214 1.00 91.88 793 MET A N 1
ATOM 5769 C CA . MET A 1 793 ? 18.188 -6.567 -10.881 1.00 91.88 793 MET A CA 1
ATOM 5770 C C . MET A 1 793 ? 18.952 -7.879 -10.689 1.00 91.88 793 MET A C 1
ATOM 5772 O O . MET A 1 793 ? 19.376 -8.473 -11.671 1.00 91.88 793 MET A O 1
ATOM 5776 N N . LEU A 1 794 ? 19.106 -8.384 -9.458 1.00 92.62 794 LEU A N 1
ATOM 5777 C CA . LEU A 1 794 ? 19.791 -9.668 -9.237 1.00 92.62 794 LEU A CA 1
ATOM 5778 C C . LEU A 1 794 ? 19.013 -10.841 -9.841 1.00 92.62 794 LEU A C 1
ATOM 5780 O O . LEU A 1 794 ? 19.608 -11.704 -10.477 1.00 92.62 794 LEU A O 1
ATOM 5784 N N . ASP A 1 795 ? 17.703 -10.902 -9.615 1.00 92.25 795 ASP A N 1
ATOM 5785 C CA . ASP A 1 795 ? 16.902 -12.080 -9.961 1.00 92.25 795 ASP A CA 1
ATOM 5786 C C . ASP A 1 795 ? 16.851 -12.289 -11.487 1.00 92.25 795 ASP A C 1
ATOM 5788 O O . ASP A 1 795 ? 16.900 -13.425 -11.956 1.00 92.25 795 ASP A O 1
ATOM 5792 N N . LEU A 1 796 ? 16.842 -11.195 -12.258 1.00 91.50 796 LEU A N 1
ATOM 5793 C CA . LEU A 1 796 ? 16.812 -11.220 -13.724 1.00 91.50 796 LEU A CA 1
ATOM 5794 C C . LEU A 1 796 ? 18.206 -11.195 -14.371 1.00 91.50 796 LEU A C 1
ATOM 5796 O O . LEU A 1 796 ? 18.332 -11.467 -15.570 1.00 91.50 796 LEU A O 1
ATOM 5800 N N . SER A 1 797 ? 19.253 -10.925 -13.583 1.00 92.38 797 SER A N 1
ATOM 5801 C CA . SER A 1 797 ? 20.652 -10.939 -14.035 1.00 92.38 797 SER A CA 1
ATOM 5802 C C . SER A 1 797 ? 21.451 -12.180 -13.661 1.00 92.38 797 SER A C 1
ATOM 5804 O O . SER A 1 797 ? 22.474 -12.465 -14.281 1.00 92.38 797 SER A O 1
ATOM 5806 N N . SER A 1 798 ? 20.977 -12.942 -12.675 1.00 92.81 798 SER A N 1
ATOM 5807 C CA . SER A 1 798 ? 21.693 -14.109 -12.168 1.00 92.81 798 SER A CA 1
ATOM 5808 C C . SER A 1 798 ? 21.877 -15.170 -13.252 1.00 92.81 798 SER A C 1
ATOM 5810 O O . SER A 1 798 ? 20.926 -15.569 -13.919 1.00 92.81 798 SER A O 1
ATOM 5812 N N . GLU A 1 799 ? 23.099 -15.678 -13.393 1.00 90.12 799 GLU A N 1
ATOM 5813 C CA . GLU A 1 799 ? 23.446 -16.776 -14.291 1.00 90.12 799 GLU A CA 1
ATOM 5814 C C . GLU A 1 799 ? 23.626 -18.101 -13.496 1.00 90.12 799 GLU A C 1
ATOM 5816 O O . GLU A 1 799 ? 24.344 -18.126 -12.489 1.00 90.12 799 GLU A O 1
ATOM 5821 N N . PRO A 1 800 ? 23.021 -19.233 -13.923 1.00 90.62 800 PRO A N 1
ATOM 5822 C CA . PRO A 1 800 ? 22.143 -19.377 -15.086 1.00 90.62 800 PRO A CA 1
ATOM 5823 C C . PRO A 1 800 ? 20.810 -18.647 -14.894 1.00 90.62 800 PRO A C 1
ATOM 5825 O O . PRO A 1 800 ? 20.254 -18.642 -13.796 1.00 90.62 800 PRO A O 1
ATOM 5828 N N . ARG A 1 801 ? 20.306 -18.057 -15.985 1.00 91.19 801 ARG A N 1
ATOM 5829 C CA . ARG A 1 801 ? 19.081 -17.253 -15.978 1.00 91.19 801 ARG A CA 1
ATOM 5830 C C . ARG A 1 801 ? 17.894 -18.124 -15.584 1.00 91.19 801 ARG A C 1
ATOM 5832 O O . ARG A 1 801 ? 17.729 -19.220 -16.121 1.00 91.19 801 ARG A O 1
ATOM 5839 N N . ALA A 1 802 ? 17.090 -17.639 -14.644 1.00 91.00 802 ALA A N 1
ATOM 5840 C CA . ALA A 1 802 ? 15.819 -18.245 -14.273 1.00 91.00 802 ALA A CA 1
ATOM 5841 C C . ALA A 1 802 ? 14.685 -17.708 -15.161 1.00 91.00 802 ALA A C 1
ATOM 5843 O O . ALA A 1 802 ? 14.837 -16.694 -15.844 1.00 91.00 802 ALA A O 1
ATOM 5844 N N . ALA A 1 803 ? 13.544 -18.400 -15.159 1.00 92.94 803 ALA A N 1
ATOM 5845 C CA . ALA A 1 803 ? 12.323 -17.834 -15.721 1.00 92.94 803 ALA A CA 1
ATOM 5846 C C . ALA A 1 803 ? 11.864 -16.647 -14.863 1.00 92.94 803 ALA A C 1
ATOM 5848 O O . ALA A 1 803 ? 12.102 -16.632 -13.654 1.00 92.94 803 ALA A O 1
ATOM 5849 N N . PHE A 1 804 ? 11.209 -15.669 -15.486 1.00 95.00 804 PHE A N 1
ATOM 5850 C CA . PHE A 1 804 ? 10.630 -14.533 -14.774 1.00 95.00 804 PHE A CA 1
ATOM 5851 C C . PHE A 1 804 ? 9.616 -15.029 -13.726 1.00 95.00 804 PHE A C 1
ATOM 5853 O O . PHE A 1 804 ? 8.828 -15.937 -13.993 1.00 95.00 804 PHE A O 1
ATOM 5860 N N . ASP A 1 805 ? 9.620 -14.464 -12.524 1.00 95.00 805 ASP A N 1
ATOM 5861 C CA . ASP A 1 805 ? 8.599 -14.787 -11.527 1.00 95.00 805 ASP A CA 1
ATOM 5862 C C . ASP A 1 805 ? 7.387 -13.874 -11.745 1.00 95.00 805 ASP A C 1
ATOM 5864 O O . ASP A 1 805 ? 7.425 -12.683 -11.439 1.00 95.00 805 ASP A O 1
ATOM 5868 N N . ASN A 1 806 ? 6.331 -14.427 -12.347 1.00 95.62 806 ASN A N 1
ATOM 5869 C CA . ASN A 1 806 ? 5.096 -13.697 -12.631 1.00 95.62 806 ASN A CA 1
ATOM 5870 C C . ASN A 1 806 ? 4.024 -13.917 -11.552 1.00 95.62 806 ASN A C 1
ATOM 5872 O O . ASN A 1 806 ? 2.857 -13.616 -11.788 1.00 95.62 806 ASN A O 1
ATOM 5876 N N . ASP A 1 807 ? 4.369 -14.479 -10.392 1.00 93.12 807 ASP A N 1
ATOM 5877 C CA . ASP A 1 807 ? 3.420 -14.595 -9.289 1.00 93.12 807 ASP A CA 1
ATOM 5878 C C . ASP A 1 807 ? 3.106 -13.196 -8.709 1.00 93.12 807 ASP A C 1
ATOM 5880 O O . ASP A 1 807 ? 4.028 -12.411 -8.474 1.00 93.12 807 ASP A O 1
ATOM 5884 N N . PRO A 1 808 ? 1.833 -12.837 -8.449 1.00 85.94 808 PRO A N 1
ATOM 5885 C CA . PRO A 1 808 ? 1.488 -11.554 -7.832 1.00 85.94 808 PRO A CA 1
ATOM 5886 C C . PRO A 1 808 ? 2.156 -11.303 -6.472 1.00 85.94 808 PRO A C 1
ATOM 5888 O O . PRO A 1 808 ? 2.326 -10.149 -6.085 1.00 85.94 808 PRO A O 1
ATOM 5891 N N . SER A 1 809 ? 2.537 -12.362 -5.750 1.00 88.06 809 SER A N 1
ATOM 5892 C CA . SER A 1 809 ? 3.255 -12.284 -4.473 1.00 88.06 809 SER A CA 1
ATOM 5893 C C . SER A 1 809 ? 4.766 -12.082 -4.622 1.00 88.06 809 SER A C 1
ATOM 5895 O O . SER A 1 809 ? 5.448 -11.839 -3.622 1.00 88.06 809 SER A O 1
ATOM 5897 N N . TYR A 1 810 ? 5.307 -12.147 -5.846 1.00 89.62 810 TYR A N 1
ATOM 5898 C CA . TYR A 1 810 ? 6.715 -11.873 -6.098 1.00 89.62 810 TYR A CA 1
ATOM 5899 C C . TYR A 1 810 ? 7.065 -10.451 -5.648 1.00 89.62 810 TYR A C 1
ATOM 5901 O O . TYR A 1 810 ? 6.470 -9.466 -6.088 1.00 89.62 810 TYR A O 1
ATOM 5909 N N . SER A 1 811 ? 8.090 -10.321 -4.801 1.00 89.12 811 SER A N 1
ATOM 5910 C CA . SER A 1 811 ? 8.508 -9.036 -4.220 1.00 89.12 811 SER A CA 1
ATOM 5911 C C . SER A 1 811 ? 8.842 -7.957 -5.257 1.00 89.12 811 SER A C 1
ATOM 5913 O O . SER A 1 811 ? 8.865 -6.772 -4.919 1.00 89.12 811 SER A O 1
ATOM 5915 N N . PHE A 1 812 ? 9.123 -8.352 -6.504 1.00 92.38 812 PHE A N 1
ATOM 5916 C CA . PHE A 1 812 ? 9.413 -7.449 -7.617 1.00 92.38 812 PHE A CA 1
ATOM 5917 C C . PHE A 1 812 ? 8.420 -7.590 -8.783 1.00 92.38 812 PHE A C 1
ATOM 5919 O O . PHE A 1 812 ? 8.734 -7.189 -9.903 1.00 92.38 812 PHE A O 1
ATOM 5926 N N . ALA A 1 813 ? 7.197 -8.080 -8.530 1.00 90.50 813 ALA A N 1
ATOM 5927 C CA . ALA A 1 813 ? 6.129 -8.188 -9.534 1.00 90.50 813 ALA A CA 1
ATOM 5928 C C . ALA A 1 813 ? 5.815 -6.844 -10.223 1.00 90.50 813 ALA A C 1
ATOM 5930 O O . ALA A 1 813 ? 5.408 -6.805 -11.387 1.00 90.50 813 ALA A O 1
ATOM 5931 N N . TYR A 1 814 ? 6.095 -5.723 -9.550 1.00 89.00 814 TYR A N 1
ATOM 5932 C CA . TYR A 1 814 ? 5.966 -4.372 -10.098 1.00 89.00 814 TYR A CA 1
ATOM 5933 C C . TYR A 1 814 ? 6.830 -4.104 -11.342 1.00 89.00 814 TYR A C 1
ATOM 5935 O O . TYR A 1 814 ? 6.530 -3.171 -12.085 1.00 89.00 814 TYR A O 1
ATOM 5943 N N . VAL A 1 815 ? 7.869 -4.910 -11.609 1.00 92.06 815 VAL A N 1
ATOM 5944 C CA . VAL A 1 815 ? 8.652 -4.835 -12.857 1.00 92.06 815 VAL A CA 1
ATOM 5945 C C . VAL A 1 815 ? 7.762 -5.101 -14.071 1.00 92.06 815 VAL A C 1
ATOM 5947 O O . VAL A 1 815 ? 7.861 -4.384 -15.063 1.00 92.06 815 VAL A O 1
ATOM 5950 N N . ALA A 1 816 ? 6.842 -6.064 -13.971 1.00 93.00 816 ALA A N 1
ATOM 5951 C CA . ALA A 1 816 ? 5.839 -6.307 -15.000 1.00 93.00 816 ALA A CA 1
ATOM 5952 C C . ALA A 1 816 ? 4.564 -5.478 -14.783 1.00 93.00 816 ALA A C 1
ATOM 5954 O O . ALA A 1 816 ? 3.935 -5.096 -15.757 1.00 93.00 816 ALA A O 1
ATOM 5955 N N . GLN A 1 817 ? 4.148 -5.158 -13.556 1.00 91.56 817 GLN A N 1
ATOM 5956 C CA . GLN A 1 817 ? 2.847 -4.496 -13.339 1.00 91.56 817 GLN A CA 1
ATOM 5957 C C . GLN A 1 817 ? 2.855 -2.981 -13.595 1.00 91.56 817 GLN A C 1
ATOM 5959 O O . GLN A 1 817 ? 1.860 -2.436 -14.079 1.00 91.56 817 GLN A O 1
ATOM 5964 N N . ASN A 1 818 ? 3.948 -2.278 -13.276 1.00 91.62 818 ASN A N 1
ATOM 5965 C CA . ASN A 1 818 ? 3.974 -0.816 -13.374 1.00 91.62 818 ASN A CA 1
ATOM 5966 C C . ASN A 1 818 ? 3.832 -0.316 -14.819 1.00 91.62 818 ASN A C 1
ATOM 5968 O O . ASN A 1 818 ? 2.944 0.509 -15.046 1.00 91.62 818 ASN A O 1
ATOM 5972 N N . PRO A 1 819 ? 4.631 -0.788 -15.803 1.00 92.81 819 PRO A N 1
ATOM 5973 C CA . PRO A 1 819 ? 4.514 -0.296 -17.174 1.00 92.81 819 PRO A CA 1
ATOM 5974 C C . PRO A 1 819 ? 3.105 -0.537 -17.714 1.00 92.81 819 PRO A C 1
ATOM 5976 O O . PRO A 1 819 ? 2.487 0.397 -18.213 1.00 92.81 819 PRO A O 1
ATOM 5979 N N . TRP A 1 820 ? 2.562 -1.741 -17.505 1.00 94.88 820 TRP A N 1
ATOM 5980 C CA . TRP A 1 820 ? 1.189 -2.114 -17.851 1.00 94.88 820 TRP A CA 1
ATOM 5981 C C . TRP A 1 820 ? 0.167 -1.101 -17.328 1.00 94.88 820 TRP A C 1
ATOM 5983 O O . TRP A 1 820 ? -0.532 -0.448 -18.101 1.00 94.88 820 TRP A O 1
ATOM 5993 N N . THR A 1 821 ? 0.146 -0.899 -16.010 1.00 89.38 821 THR A N 1
ATOM 5994 C CA . THR A 1 821 ? -0.816 -0.019 -15.333 1.00 89.38 821 THR A CA 1
ATOM 5995 C C . THR A 1 821 ? -0.710 1.425 -15.823 1.00 89.38 821 THR A C 1
ATOM 5997 O O . THR A 1 821 ? -1.715 2.089 -16.084 1.00 89.38 821 THR A O 1
ATOM 6000 N N . PHE A 1 822 ? 0.515 1.935 -15.967 1.00 92.12 822 PHE A N 1
ATOM 6001 C CA . PHE A 1 822 ? 0.729 3.305 -16.413 1.00 92.12 822 PHE A CA 1
ATOM 6002 C C . PHE A 1 822 ? 0.358 3.510 -17.883 1.00 92.12 822 PHE A C 1
ATOM 6004 O O . PHE A 1 822 ? -0.200 4.559 -18.193 1.00 92.12 822 PHE A O 1
ATOM 6011 N N . MET A 1 823 ? 0.612 2.544 -18.774 1.00 96.12 823 MET A N 1
ATOM 6012 C CA . MET A 1 823 ? 0.216 2.662 -20.182 1.00 96.12 823 MET A CA 1
ATOM 6013 C C . MET A 1 823 ? -1.311 2.671 -20.326 1.00 96.12 823 MET A C 1
ATOM 6015 O O . MET A 1 823 ? -1.842 3.541 -21.011 1.00 96.12 823 MET A O 1
ATOM 6019 N N . TYR A 1 824 ? -2.039 1.803 -19.613 1.00 93.69 824 TYR A N 1
ATOM 6020 C CA . TYR A 1 824 ? -3.509 1.811 -19.661 1.00 93.69 824 TYR A CA 1
ATOM 6021 C C . TYR A 1 824 ? -4.136 3.074 -19.071 1.00 93.69 824 TYR A C 1
ATOM 6023 O O . TYR A 1 824 ? -5.182 3.516 -19.544 1.00 93.69 824 TYR A O 1
ATOM 6031 N N . ARG A 1 825 ? -3.465 3.737 -18.122 1.00 85.56 825 ARG A N 1
ATOM 6032 C CA . ARG A 1 825 ? -3.872 5.073 -17.666 1.00 85.56 825 ARG A CA 1
ATOM 6033 C C . ARG A 1 825 ? -3.804 6.117 -18.780 1.00 85.56 825 ARG A C 1
ATOM 6035 O O . ARG A 1 825 ? -4.684 6.970 -18.870 1.00 85.56 825 ARG A O 1
ATOM 6042 N N . VAL A 1 826 ? -2.744 6.075 -19.589 1.00 91.44 826 VAL A N 1
ATOM 6043 C CA . VAL A 1 826 ? -2.559 6.988 -20.728 1.00 91.44 826 VAL A CA 1
ATOM 6044 C C . VAL A 1 826 ? -3.655 6.737 -21.760 1.00 91.44 826 VAL A C 1
ATOM 6046 O O . VAL A 1 826 ? -4.304 7.687 -22.192 1.00 91.44 826 VAL A O 1
ATOM 6049 N N . LEU A 1 827 ? -3.896 5.467 -22.100 1.00 91.56 827 LEU A N 1
ATOM 6050 C CA . LEU A 1 827 ? -4.909 5.061 -23.080 1.00 91.56 827 LEU A CA 1
ATOM 6051 C C . LEU A 1 827 ? -6.320 5.449 -22.639 1.00 91.56 827 LEU A C 1
ATOM 6053 O O . LEU A 1 827 ? -7.052 6.063 -23.401 1.00 91.56 827 LEU A O 1
ATOM 6057 N N . SER A 1 828 ? -6.678 5.202 -21.378 1.00 83.00 828 SER A N 1
ATOM 6058 C CA . SER A 1 828 ? -7.972 5.626 -20.835 1.00 83.00 828 SER A CA 1
ATOM 6059 C C . SER A 1 828 ? -8.155 7.151 -20.909 1.00 83.00 828 SER A C 1
ATOM 6061 O O . SER A 1 828 ? -9.161 7.626 -21.428 1.00 83.00 828 SER A O 1
ATOM 6063 N N . GLY A 1 829 ? -7.168 7.941 -20.467 1.00 82.06 829 GLY A N 1
ATOM 6064 C CA . GLY A 1 829 ? -7.282 9.406 -20.475 1.00 82.06 829 GLY A CA 1
ATOM 6065 C C . GLY A 1 829 ? -7.350 10.021 -21.879 1.00 82.06 829 GLY A C 1
ATOM 6066 O O . GLY A 1 829 ? -8.108 10.963 -22.111 1.00 82.06 829 GLY A O 1
ATOM 6067 N N . THR A 1 830 ? -6.573 9.493 -22.823 1.00 91.56 830 THR A N 1
ATOM 6068 C CA . THR A 1 830 ? -6.555 9.966 -24.220 1.00 91.56 830 THR A CA 1
ATOM 6069 C C . THR A 1 830 ? -7.829 9.586 -24.965 1.00 91.56 830 THR A C 1
ATOM 6071 O O . THR A 1 830 ? -8.426 10.450 -25.610 1.00 91.56 830 THR A O 1
ATOM 6074 N N . ARG A 1 831 ? -8.317 8.359 -24.763 1.00 88.25 831 ARG A N 1
ATOM 6075 C CA . ARG A 1 831 ? -9.610 7.888 -25.259 1.00 88.25 831 ARG A CA 1
ATOM 6076 C C . ARG A 1 831 ? -10.764 8.790 -24.826 1.00 88.25 831 ARG A C 1
ATOM 6078 O O . ARG A 1 831 ? -11.539 9.235 -25.667 1.00 88.25 831 ARG A O 1
ATOM 6085 N N . GLU A 1 832 ? -10.883 9.096 -23.533 1.00 83.50 832 GLU A N 1
ATOM 6086 C CA . GLU A 1 832 ? -11.971 9.952 -23.032 1.00 83.50 832 GLU A CA 1
ATOM 6087 C C . GLU A 1 832 ? -11.908 11.372 -23.616 1.00 83.50 832 GLU A C 1
ATOM 6089 O O . GLU A 1 832 ? -12.936 11.961 -23.956 1.00 83.50 832 GLU A O 1
ATOM 6094 N N . ALA A 1 833 ? -10.700 11.916 -23.797 1.00 88.62 833 ALA A N 1
ATOM 6095 C CA . ALA A 1 833 ? -10.508 13.202 -24.461 1.00 88.62 833 ALA A CA 1
ATOM 6096 C C . ALA A 1 833 ? -10.977 13.173 -25.929 1.00 88.62 833 ALA A C 1
ATOM 6098 O O . ALA A 1 833 ? -11.654 14.106 -26.370 1.00 88.62 833 ALA A O 1
ATOM 6099 N N . LEU A 1 834 ? -10.645 12.115 -26.677 1.00 93.75 834 LEU A N 1
ATOM 6100 C CA . LEU A 1 834 ? -11.067 11.932 -28.069 1.00 93.75 834 LEU A CA 1
ATOM 6101 C C . LEU A 1 834 ? -12.588 11.777 -28.182 1.00 93.75 834 LEU A C 1
ATOM 6103 O O . LEU A 1 834 ? -13.215 12.520 -28.938 1.00 93.75 834 LEU A O 1
ATOM 6107 N N . LEU A 1 835 ? -13.193 10.918 -27.356 1.00 88.06 835 LEU A N 1
ATOM 6108 C CA . LEU A 1 835 ? -14.645 10.713 -27.324 1.00 88.06 835 LEU A CA 1
ATOM 6109 C C . LEU A 1 835 ? -15.413 11.994 -26.977 1.00 88.06 835 LEU A C 1
ATOM 6111 O O . LEU A 1 835 ? -16.465 12.262 -27.558 1.00 88.06 835 LEU A O 1
ATOM 6115 N N . ALA A 1 836 ? -14.893 12.818 -26.064 1.00 86.00 836 ALA A N 1
ATOM 6116 C CA . ALA A 1 836 ? -15.500 14.104 -25.732 1.00 86.00 836 ALA A CA 1
ATOM 6117 C C . ALA A 1 836 ? -15.474 15.083 -26.918 1.00 86.00 836 ALA A C 1
ATOM 6119 O O . ALA A 1 836 ? -16.479 15.741 -27.207 1.00 86.00 836 ALA A O 1
ATOM 6120 N N . MET A 1 837 ? -14.347 15.170 -27.632 1.00 93.56 837 MET A N 1
ATOM 6121 C CA . MET A 1 837 ? -14.245 15.997 -28.838 1.00 93.56 837 MET A CA 1
ATOM 6122 C C . MET A 1 837 ? -15.162 15.472 -29.955 1.00 93.56 837 MET A C 1
ATOM 6124 O O . MET A 1 837 ? -15.844 16.265 -30.604 1.00 93.56 837 MET A O 1
ATOM 6128 N N . ASP A 1 838 ? -15.275 14.152 -30.122 1.00 92.31 838 ASP A N 1
ATOM 6129 C CA . ASP A 1 838 ? -16.204 13.519 -31.072 1.00 92.31 838 ASP A CA 1
ATOM 6130 C C . ASP A 1 838 ? -17.677 13.765 -30.714 1.00 92.31 838 ASP A C 1
ATOM 6132 O O . ASP A 1 838 ? -18.523 13.929 -31.597 1.00 92.31 838 ASP A O 1
ATOM 6136 N N . ALA A 1 839 ? -17.984 13.880 -29.419 1.00 87.56 839 ALA A N 1
ATOM 6137 C CA . ALA A 1 839 ? -19.294 14.284 -28.913 1.00 87.56 839 ALA A CA 1
ATOM 6138 C C . ALA A 1 839 ? -19.578 15.797 -29.063 1.00 87.56 839 ALA A C 1
ATOM 6140 O O . ALA A 1 839 ? -20.672 16.256 -28.721 1.00 87.56 839 ALA A O 1
ATOM 6141 N N . GLY A 1 840 ? -18.633 16.577 -29.601 1.00 89.56 840 GLY A N 1
ATOM 6142 C CA . GLY A 1 840 ? -18.804 17.988 -29.952 1.00 89.56 840 GLY A CA 1
ATOM 6143 C C . GLY A 1 840 ? -18.200 18.991 -28.967 1.00 89.56 840 GLY A C 1
ATOM 6144 O O . GLY A 1 840 ? -18.424 20.197 -29.125 1.00 89.56 840 GLY A O 1
ATOM 6145 N N . VAL A 1 841 ? -17.429 18.546 -27.969 1.00 89.88 841 VAL A N 1
ATOM 6146 C CA . VAL A 1 841 ? -16.716 19.447 -27.050 1.00 89.88 841 VAL A CA 1
ATOM 6147 C C . VAL A 1 841 ? -15.643 20.224 -27.811 1.00 89.88 841 VAL A C 1
ATOM 6149 O O . VAL A 1 841 ? -14.716 19.656 -28.376 1.00 89.88 841 VAL A O 1
ATOM 6152 N N . GLN A 1 842 ? -15.760 21.552 -27.810 1.00 92.06 842 GLN A N 1
ATOM 6153 C CA . GLN A 1 842 ? -14.838 22.444 -28.513 1.00 92.06 842 GLN A CA 1
ATOM 6154 C C . GLN A 1 842 ? -13.625 22.776 -27.635 1.00 92.06 842 GLN A C 1
ATOM 6156 O O . GLN A 1 842 ? -13.791 23.316 -26.537 1.00 92.06 842 GLN A O 1
ATOM 6161 N N . VAL A 1 843 ? -12.414 22.499 -28.128 1.00 92.88 843 VAL A N 1
ATOM 6162 C CA . VAL A 1 843 ? -11.149 22.820 -27.445 1.00 92.88 843 VAL A CA 1
ATOM 6163 C C . VAL A 1 843 ? -10.599 24.163 -27.924 1.00 92.88 843 VAL A C 1
ATOM 6165 O O . VAL A 1 843 ? -10.457 24.408 -29.123 1.00 92.88 843 VAL A O 1
ATOM 6168 N N . GLY A 1 844 ? -10.319 25.057 -26.976 1.00 89.75 844 GLY A N 1
ATOM 6169 C CA . GLY A 1 844 ? -9.981 26.447 -27.272 1.00 89.75 844 GLY A CA 1
ATOM 6170 C C . GLY A 1 844 ? -11.168 27.273 -27.795 1.00 89.75 844 GLY A C 1
ATOM 6171 O O . GLY A 1 844 ? -12.303 26.791 -27.894 1.00 89.75 844 GLY A O 1
ATOM 6172 N N . PRO A 1 845 ? -10.948 28.557 -28.129 1.00 88.06 845 PRO A N 1
ATOM 6173 C CA . PRO A 1 845 ? -11.994 29.422 -28.663 1.00 88.06 845 PRO A CA 1
ATOM 6174 C C . PRO A 1 845 ? -12.560 28.868 -29.980 1.00 88.06 845 PRO A C 1
ATOM 6176 O O . PRO A 1 845 ? -11.857 28.814 -30.986 1.00 88.06 845 PRO A O 1
ATOM 6179 N N . ALA A 1 846 ? -13.839 28.477 -29.972 1.00 86.25 846 ALA A N 1
ATOM 6180 C CA . ALA A 1 846 ? -14.545 27.916 -31.131 1.00 86.25 846 ALA A CA 1
ATOM 6181 C C . ALA A 1 846 ? -13.840 26.706 -31.793 1.00 86.25 846 ALA A C 1
ATOM 6183 O O . ALA A 1 846 ? -13.892 26.571 -33.014 1.00 86.25 846 ALA A O 1
ATOM 6184 N N . GLY A 1 847 ? -13.162 25.862 -31.002 1.00 89.62 847 GLY A N 1
ATOM 6185 C CA . GLY A 1 847 ? -12.526 24.630 -31.492 1.00 89.62 847 GLY A CA 1
ATOM 6186 C C . GLY A 1 847 ? -11.148 24.825 -32.132 1.00 89.62 847 GLY A C 1
ATOM 6187 O O . GLY A 1 847 ? -10.589 23.883 -32.686 1.00 89.62 847 GLY A O 1
ATOM 6188 N N . ALA A 1 848 ? -10.578 26.035 -32.076 1.00 92.62 848 ALA A N 1
ATOM 6189 C CA . ALA A 1 848 ? -9.309 26.351 -32.737 1.00 92.62 848 ALA A CA 1
ATOM 6190 C C . ALA A 1 848 ? -8.121 25.480 -32.277 1.00 92.62 848 ALA A C 1
ATOM 6192 O O . ALA A 1 848 ? -7.184 25.281 -33.049 1.00 92.62 848 ALA A O 1
ATOM 6193 N N . ASP A 1 849 ? -8.167 24.954 -31.051 1.00 95.69 849 ASP A N 1
ATOM 6194 C CA . ASP A 1 849 ? -7.101 24.141 -30.460 1.00 95.69 849 ASP A CA 1
ATOM 6195 C C . ASP A 1 849 ? -7.380 22.625 -30.553 1.00 95.69 849 ASP A C 1
ATOM 6197 O O . ASP A 1 849 ? -6.558 21.813 -30.124 1.00 95.69 849 ASP A O 1
ATOM 6201 N N . GLU A 1 850 ? -8.495 22.213 -31.168 1.00 95.75 850 GLU A N 1
ATOM 6202 C CA . GLU A 1 850 ? -8.858 20.800 -31.350 1.00 95.75 850 GLU A CA 1
ATOM 6203 C C . GLU A 1 850 ? -7.803 19.991 -32.137 1.00 95.75 850 GLU A C 1
ATOM 6205 O O . GLU A 1 850 ? -7.445 18.902 -31.681 1.00 95.75 850 GLU A O 1
ATOM 6210 N N . PRO A 1 851 ? -7.198 20.495 -33.242 1.00 97.62 851 PRO A N 1
ATOM 6211 C CA . PRO A 1 851 ? -6.143 19.758 -33.942 1.00 97.62 851 PRO A CA 1
ATOM 6212 C C . PRO A 1 851 ? -4.926 19.461 -33.059 1.00 97.62 851 PRO A C 1
ATOM 6214 O O . PRO A 1 851 ? -4.342 18.384 -33.145 1.00 97.62 851 PRO A O 1
ATOM 6217 N N . ARG A 1 852 ? -4.558 20.394 -32.170 1.00 97.38 852 ARG A N 1
ATOM 6218 C CA . ARG A 1 852 ? -3.467 20.196 -31.206 1.00 97.38 852 ARG A CA 1
ATOM 6219 C C . ARG A 1 852 ? -3.810 19.089 -30.215 1.00 97.38 852 ARG A C 1
ATOM 6221 O O . ARG A 1 852 ? -2.970 18.232 -29.952 1.00 97.38 852 ARG A O 1
ATOM 6228 N N . ALA A 1 853 ? -5.022 19.129 -29.662 1.00 97.19 853 ALA A N 1
ATOM 6229 C CA . ALA A 1 853 ? -5.497 18.151 -28.691 1.00 97.19 853 ALA A CA 1
ATOM 6230 C C . ALA A 1 853 ? -5.535 16.736 -29.291 1.00 97.19 853 ALA A C 1
ATOM 6232 O O . ALA A 1 853 ? -4.965 15.819 -28.705 1.00 97.19 853 ALA A O 1
ATOM 6233 N N . ARG A 1 854 ? -6.102 16.572 -30.494 1.00 98.00 854 ARG A N 1
ATOM 6234 C CA . ARG A 1 854 ? -6.163 15.278 -31.197 1.00 98.00 854 ARG A CA 1
ATOM 6235 C C . ARG A 1 854 ? -4.788 14.746 -31.594 1.00 98.00 854 ARG A C 1
ATOM 6237 O O . ARG A 1 854 ? -4.489 13.588 -31.327 1.00 98.00 854 ARG A O 1
ATOM 6244 N N . ALA A 1 855 ? -3.924 15.589 -32.171 1.00 98.50 855 ALA A N 1
ATOM 6245 C CA . ALA A 1 855 ? -2.565 15.174 -32.528 1.00 98.50 855 ALA A CA 1
ATOM 6246 C C . ALA A 1 855 ? -1.786 14.676 -31.304 1.00 98.50 855 ALA A C 1
ATOM 6248 O O . ALA A 1 855 ? -1.068 13.682 -31.382 1.00 98.50 855 ALA A O 1
ATOM 6249 N N . PHE A 1 856 ? -1.935 15.356 -30.164 1.00 98.38 856 PHE A N 1
ATOM 6250 C CA . PHE A 1 856 ? -1.266 14.959 -28.932 1.00 98.38 856 PHE A CA 1
ATOM 6251 C C . PHE A 1 856 ? -1.875 13.699 -28.299 1.00 98.38 856 PHE A C 1
ATOM 6253 O O . PHE A 1 856 ? -1.123 12.866 -27.800 1.00 98.38 856 PHE A O 1
ATOM 6260 N N . ALA A 1 857 ? -3.200 13.531 -28.355 1.00 98.19 857 ALA A N 1
ATOM 6261 C CA . ALA A 1 857 ? -3.877 12.320 -27.890 1.00 98.19 857 ALA A CA 1
ATOM 6262 C C . ALA A 1 857 ? -3.373 11.077 -28.641 1.00 98.19 857 ALA A C 1
ATOM 6264 O O . ALA A 1 857 ? -2.842 10.168 -28.010 1.00 98.19 857 ALA A O 1
ATOM 6265 N N . HIS A 1 858 ? -3.398 11.098 -29.977 1.00 98.62 858 HIS A N 1
ATOM 6266 C CA . HIS A 1 858 ? -2.897 9.980 -30.783 1.00 98.62 858 HIS A CA 1
ATOM 6267 C C . HIS A 1 858 ? -1.386 9.765 -30.639 1.00 98.62 858 HIS A C 1
ATOM 6269 O O . HIS A 1 858 ? -0.908 8.632 -30.664 1.00 98.62 858 HIS A O 1
ATOM 6275 N N . PHE A 1 859 ? -0.606 10.832 -30.430 1.00 98.62 859 PHE A N 1
ATOM 6276 C CA . PHE A 1 859 ? 0.811 10.679 -30.106 1.00 98.62 859 PHE A CA 1
ATOM 6277 C C . PHE A 1 859 ? 0.993 9.862 -28.817 1.00 98.62 859 PHE A C 1
ATOM 6279 O O . PHE A 1 859 ? 1.773 8.912 -28.801 1.00 98.62 859 PHE A O 1
ATOM 6286 N N . LEU A 1 860 ? 0.244 10.183 -27.759 1.00 98.50 860 LEU A N 1
ATOM 6287 C CA . LEU A 1 860 ? 0.286 9.467 -26.483 1.00 98.50 860 LEU A CA 1
ATOM 6288 C C . LEU A 1 860 ? -0.246 8.026 -26.576 1.00 98.50 860 LEU A C 1
ATOM 6290 O O . LEU A 1 860 ? 0.357 7.139 -25.971 1.00 98.50 860 LEU A O 1
ATOM 6294 N N . GLU A 1 861 ? -1.309 7.771 -27.344 1.00 98.44 861 GLU A N 1
ATOM 6295 C CA . GLU A 1 861 ? -1.801 6.409 -27.623 1.00 98.44 861 GLU A CA 1
ATOM 6296 C C . GLU A 1 861 ? -0.725 5.565 -28.308 1.00 98.44 861 GLU A C 1
ATOM 6298 O O . GLU A 1 861 ? -0.420 4.452 -27.873 1.00 98.44 861 GLU A O 1
ATOM 6303 N N . GLY A 1 862 ? -0.067 6.140 -29.318 1.00 98.56 862 GLY A N 1
ATOM 6304 C CA . GLY A 1 862 ? 1.048 5.518 -30.018 1.00 98.56 862 GLY A CA 1
ATOM 6305 C C . GLY A 1 862 ? 2.237 5.201 -29.107 1.00 98.56 862 GLY A C 1
ATOM 6306 O O . GLY A 1 862 ? 2.819 4.120 -29.198 1.00 98.56 862 GLY A O 1
ATOM 6307 N N . LEU A 1 863 ? 2.576 6.105 -28.184 1.00 98.19 863 LEU A N 1
ATOM 6308 C CA . LEU A 1 863 ? 3.612 5.862 -27.177 1.00 98.19 863 LEU A CA 1
ATOM 6309 C C . LEU A 1 863 ? 3.230 4.740 -26.200 1.00 98.19 863 LEU A C 1
ATOM 6311 O O . LEU A 1 863 ? 4.062 3.890 -25.880 1.00 98.19 863 LEU A O 1
ATOM 6315 N N . ALA A 1 864 ? 1.989 4.734 -25.712 1.00 98.38 864 ALA A N 1
ATOM 6316 C CA . ALA A 1 864 ? 1.534 3.767 -24.720 1.00 98.38 864 ALA A CA 1
ATOM 6317 C C . ALA A 1 864 ? 1.419 2.350 -25.303 1.00 98.38 864 ALA A C 1
ATOM 6319 O O . ALA A 1 864 ? 1.995 1.409 -24.751 1.00 98.38 864 ALA A O 1
ATOM 6320 N N . LEU A 1 865 ? 0.760 2.203 -26.457 1.00 98.62 865 LEU A N 1
ATOM 6321 C CA . LEU A 1 865 ? 0.667 0.926 -27.173 1.00 98.62 865 LEU A CA 1
ATOM 6322 C C . LEU A 1 865 ? 2.044 0.452 -27.649 1.00 98.62 865 LEU A C 1
ATOM 6324 O O . LEU A 1 865 ? 2.355 -0.733 -27.550 1.00 98.62 865 LEU A O 1
ATOM 6328 N N . GLY A 1 866 ? 2.903 1.369 -28.104 1.00 98.25 866 GLY A N 1
ATOM 6329 C CA . GLY A 1 866 ? 4.265 1.043 -28.520 1.00 98.25 866 GLY A CA 1
ATOM 6330 C C . GLY A 1 866 ? 5.097 0.471 -27.373 1.00 98.25 866 GLY A C 1
ATOM 6331 O O . GLY A 1 866 ? 5.746 -0.561 -27.542 1.00 98.25 866 GLY A O 1
ATOM 6332 N N . THR A 1 867 ? 5.027 1.075 -26.181 1.00 97.56 867 THR A N 1
ATOM 6333 C CA . THR A 1 867 ? 5.671 0.542 -24.968 1.00 97.56 867 THR A CA 1
ATOM 6334 C C . THR A 1 867 ? 5.106 -0.831 -24.579 1.00 97.56 867 THR A C 1
ATOM 6336 O O . THR A 1 867 ? 5.887 -1.740 -24.286 1.00 97.56 867 THR A O 1
ATOM 6339 N N . LEU A 1 868 ? 3.780 -1.022 -24.621 1.00 98.44 868 LEU A N 1
ATOM 6340 C CA . LEU A 1 868 ? 3.153 -2.323 -24.341 1.00 98.44 868 LEU A CA 1
ATOM 6341 C C . LEU A 1 868 ? 3.655 -3.407 -25.308 1.00 98.44 868 LEU A C 1
ATOM 6343 O O . LEU A 1 868 ? 4.120 -4.459 -24.867 1.00 98.44 868 LEU A O 1
ATOM 6347 N N . ALA A 1 869 ? 3.660 -3.122 -26.612 1.00 98.44 869 ALA A N 1
ATOM 6348 C CA . ALA A 1 869 ? 4.183 -4.023 -27.639 1.00 98.44 869 ALA A CA 1
ATOM 6349 C C . ALA A 1 869 ? 5.681 -4.318 -27.459 1.00 98.44 869 ALA A C 1
ATOM 6351 O O . ALA A 1 869 ? 6.166 -5.399 -27.798 1.00 98.44 869 ALA A O 1
ATOM 6352 N N . GLN A 1 870 ? 6.455 -3.380 -26.919 1.00 96.12 870 GLN A N 1
ATOM 6353 C CA . GLN A 1 870 ? 7.890 -3.560 -26.710 1.00 96.12 870 GLN A CA 1
ATOM 6354 C C . GLN A 1 870 ? 8.202 -4.545 -25.574 1.00 96.12 870 GLN A C 1
ATOM 6356 O O . GLN A 1 870 ? 9.163 -5.317 -25.693 1.00 96.12 870 GLN A O 1
ATOM 6361 N N . ILE A 1 871 ? 7.379 -4.537 -24.520 1.00 96.75 871 ILE A N 1
ATOM 6362 C CA . ILE A 1 871 ? 7.606 -5.263 -23.264 1.00 96.75 871 ILE A CA 1
ATOM 6363 C C . ILE A 1 871 ? 6.880 -6.617 -23.220 1.00 96.75 871 ILE A C 1
ATOM 6365 O O . ILE A 1 871 ? 7.513 -7.618 -22.878 1.00 96.75 871 ILE A O 1
ATOM 6369 N N . TYR A 1 872 ? 5.586 -6.656 -23.549 1.00 98.25 872 TYR A N 1
ATOM 6370 C CA . TYR A 1 872 ? 4.708 -7.802 -23.266 1.00 98.25 872 TYR A CA 1
ATOM 6371 C C . TYR A 1 872 ? 4.465 -8.687 -24.489 1.00 98.25 872 TYR A C 1
ATOM 6373 O O . TYR A 1 872 ? 4.485 -8.211 -25.620 1.00 98.25 872 TYR A O 1
ATOM 6381 N N . ASP A 1 873 ? 4.205 -9.977 -24.292 1.00 97.94 873 ASP A N 1
ATOM 6382 C CA . ASP A 1 873 ? 3.818 -10.899 -25.370 1.00 97.94 873 ASP A CA 1
ATOM 6383 C C . ASP A 1 873 ? 2.454 -10.558 -25.996 1.00 97.94 873 ASP A C 1
ATOM 6385 O O . ASP A 1 873 ? 2.227 -10.765 -27.190 1.00 97.94 873 ASP A O 1
ATOM 6389 N N . GLN A 1 874 ? 1.551 -10.002 -25.201 1.00 97.50 874 GLN A N 1
ATOM 6390 C CA . GLN A 1 874 ? 0.235 -9.569 -25.639 1.00 97.50 874 GLN A CA 1
ATOM 6391 C C . GLN A 1 874 ? -0.270 -8.433 -24.753 1.00 97.50 874 GLN A C 1
ATOM 6393 O O . GLN A 1 874 ? 0.125 -8.310 -23.594 1.00 97.50 874 GLN A O 1
ATOM 6398 N N . ALA A 1 875 ? -1.138 -7.596 -25.308 1.00 97.69 875 ALA A N 1
ATOM 6399 C CA . ALA A 1 875 ? -1.772 -6.497 -24.597 1.00 97.69 875 ALA A CA 1
ATOM 6400 C C . ALA A 1 875 ? -3.140 -6.190 -25.217 1.00 97.69 875 ALA A C 1
ATOM 6402 O O . ALA A 1 875 ? -3.397 -6.504 -26.379 1.00 97.69 875 ALA A O 1
ATOM 6403 N N . PHE A 1 876 ? -4.030 -5.571 -24.454 1.00 95.44 876 PHE A N 1
ATOM 6404 C CA . PHE A 1 876 ? -5.245 -4.973 -24.995 1.00 95.44 876 PHE A CA 1
ATOM 6405 C C . PHE A 1 876 ? -4.918 -3.779 -25.887 1.00 95.44 876 PHE A C 1
ATOM 6407 O O . PHE A 1 876 ? -4.093 -2.936 -25.521 1.00 95.44 876 PHE A O 1
ATOM 6414 N N . ILE A 1 877 ? -5.624 -3.683 -27.009 1.00 95.56 877 ILE A N 1
ATOM 6415 C CA . ILE A 1 877 ? -5.702 -2.462 -27.807 1.00 95.56 877 ILE A CA 1
ATOM 6416 C C . ILE A 1 877 ? -6.905 -1.687 -27.267 1.00 95.56 877 ILE A C 1
ATOM 6418 O O . ILE A 1 877 ? -8.030 -2.172 -27.354 1.00 95.56 877 ILE A O 1
ATOM 6422 N N . LEU A 1 878 ? -6.640 -0.542 -26.636 1.00 89.25 878 LEU A N 1
ATOM 6423 C CA . LEU A 1 878 ? -7.652 0.336 -26.053 1.00 89.25 878 LEU A CA 1
ATOM 6424 C C . LEU A 1 878 ? -7.499 1.731 -26.655 1.00 89.25 878 LEU A C 1
ATOM 6426 O O . LEU A 1 878 ? -6.484 2.384 -26.429 1.00 89.25 878 LEU A O 1
ATOM 6430 N N . ASP A 1 879 ? -8.522 2.157 -27.381 1.00 87.69 879 ASP A N 1
ATOM 6431 C CA . ASP A 1 879 ? -8.596 3.416 -28.124 1.00 87.69 879 ASP A CA 1
ATOM 6432 C C . ASP A 1 879 ? -10.056 3.921 -28.184 1.00 87.69 879 ASP A C 1
ATOM 6434 O O . ASP A 1 879 ? -10.977 3.322 -27.608 1.00 87.69 879 ASP A O 1
ATOM 6438 N N . GLU A 1 880 ? -10.298 5.033 -28.875 1.00 86.69 880 GLU A N 1
ATOM 6439 C CA . GLU A 1 880 ? -11.631 5.609 -29.084 1.00 86.69 880 GLU A CA 1
ATOM 6440 C C . GLU A 1 880 ? -12.581 4.713 -29.892 1.00 86.69 880 GLU A C 1
ATOM 6442 O O . GLU A 1 880 ? -13.800 4.848 -29.774 1.00 86.69 880 GLU A O 1
ATOM 6447 N N . ALA A 1 881 ? -12.052 3.761 -30.665 1.00 87.44 881 ALA A N 1
ATOM 6448 C CA . ALA A 1 881 ? -12.850 2.796 -31.417 1.00 87.44 881 ALA A CA 1
ATOM 6449 C C . ALA A 1 881 ? -13.322 1.610 -30.555 1.00 87.44 881 ALA A C 1
ATOM 6451 O O . ALA A 1 881 ? -14.224 0.867 -30.955 1.00 87.44 881 ALA A O 1
ATOM 6452 N N . THR A 1 882 ? -12.737 1.427 -29.372 1.00 83.00 882 THR A N 1
ATOM 6453 C CA . THR A 1 882 ? -13.032 0.308 -28.479 1.00 83.00 882 THR A CA 1
ATOM 6454 C C . THR A 1 882 ? -14.382 0.495 -27.770 1.00 83.00 882 THR A C 1
ATOM 6456 O O . THR A 1 882 ? -14.562 1.415 -26.963 1.00 83.00 882 THR A O 1
ATOM 6459 N N . ASP A 1 883 ? -15.333 -0.411 -28.028 1.00 76.38 883 ASP A N 1
ATOM 6460 C CA . ASP A 1 883 ? -16.651 -0.441 -27.379 1.00 76.38 883 ASP A CA 1
ATOM 6461 C C . ASP A 1 883 ? -16.638 -1.288 -26.097 1.00 76.38 883 ASP A C 1
ATOM 6463 O O . ASP A 1 883 ? -16.882 -2.495 -26.113 1.00 76.38 883 ASP A O 1
ATOM 6467 N N . LEU A 1 884 ? -16.409 -0.621 -24.966 1.00 72.38 884 LEU A N 1
ATOM 6468 C CA . LEU A 1 884 ? -16.389 -1.246 -23.639 1.00 72.38 884 LEU A CA 1
ATOM 6469 C C . LEU A 1 884 ? -17.773 -1.732 -23.165 1.00 72.38 884 LEU A C 1
ATOM 6471 O O . LEU A 1 884 ? -17.861 -2.458 -22.177 1.00 72.38 884 LEU A O 1
ATOM 6475 N N . SER A 1 885 ? -18.869 -1.390 -23.859 1.00 64.06 885 SER A N 1
ATOM 6476 C CA . SER A 1 885 ? -20.196 -1.936 -23.529 1.00 64.06 885 SER A CA 1
ATOM 6477 C C . SER A 1 885 ? -20.327 -3.427 -23.860 1.00 64.06 885 SER A C 1
ATOM 6479 O O . SER A 1 885 ? -21.230 -4.093 -23.351 1.00 64.06 885 SER A O 1
ATOM 6481 N N . GLN A 1 886 ? -19.417 -3.959 -24.684 1.00 68.19 886 GLN A N 1
ATOM 6482 C CA . GLN A 1 886 ? -19.353 -5.374 -25.055 1.00 68.19 886 GLN A CA 1
ATOM 6483 C C . GLN A 1 886 ? -18.443 -6.203 -24.129 1.00 68.19 886 GLN A C 1
ATOM 6485 O O . GLN A 1 886 ? -18.269 -7.398 -24.370 1.00 68.19 886 GLN A O 1
ATOM 6490 N N . GLY A 1 887 ? -17.902 -5.598 -23.065 1.00 66.75 887 GLY A N 1
ATOM 6491 C CA . GLY A 1 887 ? -16.926 -6.208 -22.158 1.00 66.75 887 GLY A CA 1
ATOM 6492 C C . GLY A 1 887 ? -15.482 -5.828 -22.495 1.00 66.75 887 GLY A C 1
ATOM 6493 O O . GLY A 1 887 ? -15.240 -4.938 -23.312 1.00 66.75 887 GLY A O 1
ATOM 6494 N N . ASP A 1 888 ? -14.529 -6.501 -21.846 1.00 72.38 888 ASP A N 1
ATOM 6495 C CA . ASP A 1 888 ? -13.102 -6.227 -22.032 1.00 72.38 888 ASP A CA 1
ATOM 6496 C C . ASP A 1 888 ? -12.645 -6.582 -23.458 1.00 72.38 888 ASP A C 1
ATOM 6498 O O . ASP A 1 888 ? -13.030 -7.634 -23.991 1.00 72.38 888 ASP A O 1
ATOM 6502 N N . PRO A 1 889 ? -11.808 -5.742 -24.098 1.00 81.38 889 PRO A N 1
ATOM 6503 C CA . PRO A 1 889 ? -11.207 -6.089 -25.379 1.00 81.38 889 PRO A CA 1
ATOM 6504 C C . PRO A 1 889 ? -10.355 -7.364 -25.245 1.00 81.38 889 PRO A C 1
ATOM 6506 O O . PRO A 1 889 ? -9.814 -7.645 -24.178 1.00 81.38 889 PRO A O 1
ATOM 6509 N N . PRO A 1 890 ? -10.189 -8.163 -26.311 1.00 88.88 890 PRO A N 1
ATOM 6510 C CA . PRO A 1 890 ? -9.326 -9.336 -26.255 1.00 88.88 890 PRO A CA 1
ATOM 6511 C C . PRO A 1 890 ? -7.844 -8.941 -26.161 1.00 88.88 890 PRO A C 1
ATOM 6513 O O . PRO A 1 890 ? -7.405 -7.950 -26.753 1.00 88.88 890 PRO A O 1
ATOM 6516 N N . LEU A 1 891 ? -7.046 -9.770 -25.478 1.00 94.19 891 LEU A N 1
ATOM 6517 C CA . LEU A 1 891 ? -5.589 -9.661 -25.529 1.00 94.19 891 LEU A CA 1
ATOM 6518 C C . LEU A 1 891 ? -5.109 -9.902 -26.964 1.00 94.19 891 LEU A C 1
ATOM 6520 O O . LEU A 1 891 ? -5.389 -10.939 -27.568 1.00 94.19 891 LEU A O 1
ATOM 6524 N N . SER A 1 892 ? -4.391 -8.922 -27.501 1.00 97.56 892 SER A N 1
ATOM 6525 C CA . SER A 1 892 ? -3.855 -8.940 -28.858 1.00 97.56 892 SER A CA 1
ATOM 6526 C C . SER A 1 892 ? -2.351 -9.226 -28.818 1.00 97.56 892 SER A C 1
ATOM 6528 O O . SER A 1 892 ? -1.653 -8.654 -27.975 1.00 97.56 892 SER A O 1
ATOM 6530 N N . PRO A 1 893 ? -1.814 -10.085 -29.703 1.00 97.88 893 PRO A N 1
ATOM 6531 C CA . PRO A 1 893 ? -0.376 -10.327 -29.796 1.00 97.88 893 PRO A CA 1
ATOM 6532 C C . PRO A 1 893 ? 0.416 -9.032 -30.017 1.00 97.88 893 PRO A C 1
ATOM 6534 O O . PRO A 1 893 ? -0.056 -8.121 -30.699 1.00 97.88 893 PRO A O 1
ATOM 6537 N N . TYR A 1 894 ? 1.655 -8.964 -29.518 1.00 97.69 894 TYR A N 1
ATOM 6538 C CA . TYR A 1 894 ? 2.500 -7.760 -29.605 1.00 97.69 894 TYR A CA 1
ATOM 6539 C C . TYR A 1 894 ? 2.645 -7.169 -31.019 1.00 97.69 894 TYR A C 1
ATOM 6541 O O . TYR A 1 894 ? 2.828 -5.961 -31.156 1.00 97.69 894 TYR A O 1
ATOM 6549 N N . GLY A 1 895 ? 2.562 -7.993 -32.070 1.00 97.44 895 GLY A N 1
ATOM 6550 C CA . GLY A 1 895 ? 2.601 -7.532 -33.461 1.00 97.44 895 GLY A CA 1
ATOM 6551 C C . GLY A 1 895 ? 1.388 -6.681 -33.852 1.00 97.44 895 GLY A C 1
ATOM 6552 O O . GLY A 1 895 ? 1.551 -5.649 -34.501 1.00 97.44 895 GLY A O 1
ATOM 6553 N N . ASP A 1 896 ? 0.193 -7.065 -33.401 1.00 98.25 896 ASP A N 1
ATOM 6554 C CA . ASP A 1 896 ? -1.045 -6.318 -33.650 1.00 98.25 896 ASP A CA 1
ATOM 6555 C C . ASP A 1 896 ? -1.080 -5.035 -32.808 1.00 98.25 896 ASP A C 1
ATOM 6557 O O . ASP A 1 896 ? -1.456 -3.968 -33.296 1.00 98.25 896 ASP A O 1
ATOM 6561 N N . VAL A 1 897 ? -0.588 -5.108 -31.566 1.00 98.56 897 VAL A N 1
ATOM 6562 C CA . VAL A 1 897 ? -0.436 -3.939 -30.686 1.00 98.56 897 VAL A CA 1
ATOM 6563 C C . VAL A 1 897 ? 0.548 -2.927 -31.290 1.00 98.56 897 VAL A C 1
ATOM 6565 O O . VAL A 1 897 ? 0.259 -1.731 -31.310 1.00 98.56 897 VAL A O 1
ATOM 6568 N N . LEU A 1 898 ? 1.673 -3.384 -31.859 1.00 98.56 898 LEU A N 1
ATOM 6569 C CA . LEU A 1 898 ? 2.610 -2.529 -32.600 1.00 98.56 898 LEU A CA 1
ATOM 6570 C C . LEU A 1 898 ? 1.944 -1.884 -33.821 1.00 98.56 898 LEU A C 1
ATOM 6572 O O . LEU A 1 898 ? 2.163 -0.701 -34.081 1.00 98.56 898 LEU A O 1
ATOM 6576 N N . ALA A 1 899 ? 1.156 -2.642 -34.586 1.00 98.31 899 ALA A N 1
ATOM 6577 C CA . ALA A 1 899 ? 0.462 -2.102 -35.749 1.00 98.31 899 ALA A CA 1
ATOM 6578 C C . ALA A 1 899 ? -0.502 -0.972 -35.351 1.00 98.31 899 ALA A C 1
ATOM 6580 O O . ALA A 1 899 ? -0.517 0.069 -36.012 1.00 98.31 899 ALA A O 1
ATOM 6581 N N . SER A 1 900 ? -1.231 -1.139 -34.241 1.00 98.25 900 SER A N 1
ATOM 6582 C CA . SER A 1 900 ? -2.079 -0.083 -33.682 1.00 98.25 900 SER A CA 1
ATOM 6583 C C . SER A 1 900 ? -1.252 1.122 -33.209 1.00 98.25 900 SER A C 1
ATOM 6585 O O . SER A 1 900 ? -1.510 2.247 -33.635 1.00 98.25 900 SER A O 1
ATOM 6587 N N . ALA A 1 901 ? -0.173 0.899 -32.450 1.00 98.69 901 ALA A N 1
ATOM 6588 C CA . ALA A 1 901 ? 0.722 1.968 -32.002 1.00 98.69 901 ALA A CA 1
ATOM 6589 C C . ALA A 1 901 ? 1.226 2.842 -33.164 1.00 98.69 901 ALA A C 1
ATOM 6591 O O . ALA A 1 901 ? 1.181 4.070 -33.102 1.00 98.69 901 ALA A O 1
ATOM 6592 N N . VAL A 1 902 ? 1.674 2.209 -34.253 1.00 98.75 902 VAL A N 1
ATOM 6593 C CA . VAL A 1 902 ? 2.148 2.920 -35.446 1.00 98.75 902 VAL A CA 1
ATOM 6594 C C . VAL A 1 902 ? 1.009 3.667 -36.145 1.00 98.75 902 VAL A C 1
ATOM 6596 O O . VAL A 1 902 ? 1.225 4.797 -36.575 1.00 98.75 902 VAL A O 1
ATOM 6599 N N . SER A 1 903 ? -0.195 3.091 -36.209 1.00 98.50 903 SER A N 1
ATOM 6600 C CA . SER A 1 903 ? -1.382 3.764 -36.757 1.00 98.50 903 SER A CA 1
ATOM 6601 C C . SER A 1 903 ? -1.689 5.072 -36.017 1.00 98.50 903 SER A C 1
ATOM 6603 O O . SER A 1 903 ? -1.869 6.110 -36.652 1.00 98.50 903 SER A O 1
ATOM 6605 N N . HIS A 1 904 ? -1.680 5.070 -34.680 1.00 98.69 904 HIS A N 1
ATOM 6606 C CA . HIS A 1 904 ? -1.907 6.289 -33.892 1.00 98.69 904 HIS A CA 1
ATOM 6607 C C . HIS A 1 904 ? -0.785 7.327 -34.087 1.00 98.69 904 HIS A C 1
ATOM 6609 O O . HIS A 1 904 ? -1.061 8.516 -34.260 1.00 98.69 904 HIS A O 1
ATOM 6615 N N . LEU A 1 905 ? 0.484 6.906 -34.167 1.00 98.81 905 LEU A N 1
ATOM 6616 C CA . LEU A 1 905 ? 1.586 7.826 -34.489 1.00 98.81 905 LEU A CA 1
ATOM 6617 C C . LEU A 1 905 ? 1.438 8.440 -35.895 1.00 98.81 905 LEU A C 1
ATOM 6619 O O . LEU A 1 905 ? 1.692 9.630 -36.069 1.00 98.81 905 LEU A O 1
ATOM 6623 N N . GLU A 1 906 ? 0.980 7.672 -36.887 1.00 98.75 906 GLU A N 1
ATOM 6624 C CA . GLU A 1 906 ? 0.695 8.171 -38.241 1.00 98.75 906 GLU A CA 1
ATOM 6625 C C . GLU A 1 906 ? -0.477 9.164 -38.262 1.00 98.75 906 GLU A C 1
ATOM 6627 O O . GLU A 1 906 ? -0.419 10.167 -38.977 1.00 98.75 906 GLU A O 1
ATOM 6632 N N . GLN A 1 907 ? -1.505 8.952 -37.437 1.00 98.62 907 GLN A N 1
ATOM 6633 C CA . GLN A 1 907 ? -2.590 9.919 -37.252 1.00 98.62 907 GLN A CA 1
ATOM 6634 C C . GLN A 1 907 ? -2.086 11.219 -36.610 1.00 98.62 907 GLN A C 1
ATOM 6636 O O . GLN A 1 907 ? -2.417 12.310 -37.083 1.00 98.62 907 GLN A O 1
ATOM 6641 N N . ALA A 1 908 ? -1.226 11.124 -35.590 1.00 98.69 908 ALA A N 1
ATOM 6642 C CA . ALA A 1 908 ? -0.593 12.289 -34.978 1.00 98.69 908 ALA A CA 1
ATOM 6643 C C . ALA A 1 908 ? 0.231 13.097 -35.996 1.00 98.69 908 ALA A C 1
ATOM 6645 O O . ALA A 1 908 ? 0.102 14.322 -36.044 1.00 98.69 908 ALA A O 1
ATOM 6646 N N . ILE A 1 909 ? 1.018 12.420 -36.845 1.00 98.75 909 ILE A N 1
ATOM 6647 C CA . ILE A 1 909 ? 1.783 13.032 -37.948 1.00 98.75 909 ILE A CA 1
ATOM 6648 C C . ILE A 1 909 ? 0.844 13.735 -38.926 1.00 98.75 909 ILE A C 1
ATOM 6650 O O . ILE A 1 909 ? 1.027 14.916 -39.211 1.00 98.75 909 ILE A O 1
ATOM 6654 N N . ALA A 1 910 ? -0.197 13.046 -39.401 1.00 98.75 910 ALA A N 1
ATOM 6655 C CA . ALA A 1 910 ? -1.126 13.596 -40.383 1.00 98.75 910 ALA A CA 1
ATOM 6656 C C . ALA A 1 910 ? -1.810 14.879 -39.882 1.00 98.75 910 ALA A C 1
ATOM 6658 O O . ALA A 1 910 ? -1.934 15.852 -40.630 1.00 98.75 910 ALA A O 1
ATOM 6659 N N . ILE A 1 911 ? -2.223 14.909 -38.611 1.00 98.69 911 ILE A N 1
ATOM 6660 C CA . ILE A 1 911 ? -2.833 16.099 -38.008 1.00 98.69 911 ILE A CA 1
ATOM 6661 C C . ILE A 1 911 ? -1.784 17.195 -37.799 1.00 98.69 911 ILE A C 1
ATOM 6663 O O . ILE A 1 911 ? -2.055 18.359 -38.102 1.00 98.69 911 ILE A O 1
ATOM 6667 N N . ALA A 1 912 ? -0.599 16.850 -37.296 1.00 98.38 912 ALA A N 1
ATOM 6668 C CA . ALA A 1 912 ? 0.469 17.807 -37.043 1.00 98.38 912 ALA A CA 1
ATOM 6669 C C . ALA A 1 912 ? 0.957 18.490 -38.331 1.00 98.38 912 ALA A C 1
ATOM 6671 O O . ALA A 1 912 ? 1.064 19.713 -38.357 1.00 98.38 912 ALA A O 1
ATOM 6672 N N . ASP A 1 913 ? 1.172 17.739 -39.410 1.00 98.19 913 ASP A N 1
ATOM 6673 C CA . ASP A 1 913 ? 1.652 18.264 -40.694 1.00 98.19 913 ASP A CA 1
ATOM 6674 C C . ASP A 1 913 ? 0.602 19.123 -41.416 1.00 98.19 913 ASP A C 1
ATOM 6676 O O . ASP A 1 913 ? 0.944 20.044 -42.162 1.00 98.19 913 ASP A O 1
ATOM 6680 N N . ALA A 1 914 ? -0.686 18.846 -41.193 1.00 98.25 914 ALA A N 1
ATOM 6681 C CA . ALA A 1 914 ? -1.788 19.598 -41.790 1.00 98.25 914 ALA A CA 1
ATOM 6682 C C . ALA A 1 914 ? -2.108 20.917 -41.062 1.00 98.25 914 ALA A C 1
ATOM 6684 O O . ALA A 1 914 ? -2.892 21.719 -41.575 1.00 98.25 914 ALA A O 1
ATOM 6685 N N . ASN A 1 915 ? -1.540 21.152 -39.875 1.00 98.06 915 ASN A N 1
ATOM 6686 C CA . ASN A 1 915 ? -1.928 22.253 -38.994 1.00 98.06 915 ASN A CA 1
ATOM 6687 C C . ASN A 1 915 ? -0.718 23.025 -38.451 1.00 98.06 915 ASN A C 1
ATOM 6689 O O . ASN A 1 915 ? 0.438 22.665 -38.635 1.00 98.06 915 ASN A O 1
ATOM 6693 N N . THR A 1 916 ? -0.977 24.141 -37.770 1.00 97.31 916 THR A N 1
ATOM 6694 C CA . THR A 1 916 ? 0.055 24.889 -37.044 1.00 97.31 916 THR A CA 1
ATOM 6695 C C . THR A 1 916 ? -0.423 25.154 -35.631 1.00 97.31 916 THR A C 1
ATOM 6697 O O . THR A 1 916 ? -1.366 25.907 -35.414 1.00 97.31 916 THR A O 1
ATOM 6700 N N . PHE A 1 917 ? 0.249 24.535 -34.669 1.00 97.06 917 PHE A N 1
ATOM 6701 C CA . PHE A 1 917 ? -0.006 24.699 -33.243 1.00 97.06 917 PHE A CA 1
ATOM 6702 C C . PHE A 1 917 ? 1.281 24.501 -32.438 1.00 97.06 917 PHE A C 1
ATOM 6704 O O . PHE A 1 917 ? 2.303 24.054 -32.975 1.00 97.06 917 PHE A O 1
ATOM 6711 N N . THR A 1 918 ? 1.201 24.788 -31.139 1.00 97.12 918 THR A N 1
ATOM 6712 C CA . THR A 1 918 ? 2.266 24.536 -30.164 1.00 97.12 918 THR A CA 1
ATOM 6713 C C . THR A 1 918 ? 1.705 23.733 -28.999 1.00 97.12 918 THR A C 1
ATOM 6715 O O . THR A 1 918 ? 0.795 24.195 -28.318 1.00 97.12 918 THR A O 1
ATOM 6718 N N . VAL A 1 919 ? 2.258 22.548 -28.753 1.00 96.12 919 VAL A N 1
ATOM 6719 C CA . VAL A 1 919 ? 2.048 21.776 -27.527 1.00 96.12 919 VAL A CA 1
ATOM 6720 C C . VAL A 1 919 ? 2.771 22.486 -26.372 1.00 96.12 919 VAL A C 1
ATOM 6722 O O . VAL A 1 919 ? 3.971 22.761 -26.493 1.00 96.12 919 VAL A O 1
ATOM 6725 N N . PRO A 1 920 ? 2.076 22.813 -25.267 1.00 92.38 920 PRO A N 1
ATOM 6726 C CA . PRO A 1 920 ? 2.679 23.466 -24.111 1.00 92.38 920 PRO A CA 1
ATOM 6727 C C . PRO A 1 920 ? 3.819 22.654 -23.494 1.00 92.38 920 PRO A C 1
ATOM 6729 O O . PRO A 1 920 ? 3.786 21.427 -23.474 1.00 92.38 920 PRO A O 1
ATOM 6732 N N . ALA A 1 921 ? 4.799 23.356 -22.925 1.00 86.25 921 ALA A N 1
ATOM 6733 C CA . ALA A 1 921 ? 5.988 22.755 -22.320 1.00 86.25 921 ALA A CA 1
ATOM 6734 C C . ALA A 1 921 ? 5.667 21.729 -21.222 1.00 86.25 921 ALA A C 1
ATOM 6736 O O . ALA A 1 921 ? 6.268 20.656 -21.168 1.00 86.25 921 ALA A O 1
ATOM 6737 N N . ASP A 1 922 ? 4.677 22.034 -20.382 1.00 84.12 922 ASP A N 1
ATOM 6738 C CA . ASP A 1 922 ? 4.298 21.177 -19.257 1.00 84.12 922 ASP A CA 1
ATOM 6739 C C . ASP A 1 922 ? 3.649 19.856 -19.701 1.00 84.12 922 ASP A C 1
ATOM 6741 O O . ASP A 1 922 ? 3.643 18.897 -18.935 1.00 84.12 922 ASP A O 1
ATOM 6745 N N . TRP A 1 923 ? 3.153 19.765 -20.941 1.00 89.25 923 TRP A N 1
ATOM 6746 C CA . TRP A 1 923 ? 2.552 18.534 -21.472 1.00 89.25 923 TRP A CA 1
ATOM 6747 C C . TRP A 1 923 ? 3.612 17.493 -21.842 1.00 89.25 923 TRP A C 1
ATOM 6749 O O . TRP A 1 923 ? 3.319 16.306 -21.849 1.00 89.25 923 TRP A O 1
ATOM 6759 N N . LEU A 1 924 ? 4.842 17.923 -22.140 1.00 87.75 924 LEU A N 1
ATOM 6760 C CA . LEU A 1 924 ? 5.971 17.061 -22.519 1.00 87.75 924 LEU A CA 1
ATOM 6761 C C . LEU A 1 924 ? 7.109 17.096 -21.489 1.00 87.75 924 LEU A C 1
ATOM 6763 O O . LEU A 1 924 ? 8.227 16.666 -21.772 1.00 87.75 924 LEU A O 1
ATOM 6767 N N . GLY A 1 925 ? 6.829 17.606 -20.288 1.00 79.69 925 GLY A N 1
ATOM 6768 C CA . GLY A 1 925 ? 7.782 17.611 -19.186 1.00 79.69 925 GLY A CA 1
ATOM 6769 C C . GLY A 1 925 ? 8.965 18.556 -19.373 1.00 79.69 925 GLY A C 1
ATOM 6770 O O . GLY A 1 925 ? 10.044 18.241 -18.891 1.00 79.69 925 GLY A O 1
ATOM 6771 N N . GLY A 1 926 ? 8.805 19.695 -20.056 1.00 77.31 926 GLY A N 1
ATOM 6772 C CA . GLY A 1 926 ? 9.769 20.798 -19.941 1.00 77.31 926 GLY A CA 1
ATOM 6773 C C . GLY A 1 926 ? 9.930 21.695 -21.167 1.00 77.31 926 GLY A C 1
ATOM 6774 O O . GLY A 1 926 ? 10.088 22.902 -21.001 1.00 77.31 926 GLY A O 1
ATOM 6775 N N . GLU A 1 927 ? 9.872 21.155 -22.386 1.00 81.12 927 GLU A N 1
ATOM 6776 C CA . GLU A 1 927 ? 10.066 21.940 -23.617 1.00 81.12 927 GLU A CA 1
ATOM 6777 C C . GLU A 1 927 ? 8.788 21.975 -24.467 1.00 81.12 927 GLU A C 1
ATOM 6779 O O . GLU A 1 927 ? 8.175 20.929 -24.694 1.00 81.12 927 GLU A O 1
ATOM 6784 N N . PRO A 1 928 ? 8.351 23.158 -24.948 1.00 89.62 928 PRO A N 1
ATOM 6785 C CA . PRO A 1 928 ? 7.198 23.241 -25.833 1.00 89.62 928 PRO A CA 1
ATOM 6786 C C . PRO A 1 928 ? 7.540 22.636 -27.198 1.00 89.62 928 PRO A C 1
ATOM 6788 O O . PRO A 1 928 ? 8.636 22.844 -27.721 1.00 89.62 928 PRO A O 1
ATOM 6791 N N . ALA A 1 929 ? 6.584 21.945 -27.815 1.00 93.56 929 ALA A N 1
ATOM 6792 C CA . ALA A 1 929 ? 6.768 21.342 -29.133 1.00 93.56 929 ALA A CA 1
ATOM 6793 C C . ALA A 1 929 ? 5.860 22.015 -30.165 1.00 93.56 929 ALA A C 1
ATOM 6795 O O . ALA A 1 929 ? 4.643 22.054 -30.004 1.00 93.56 929 ALA A O 1
ATOM 6796 N N . SER A 1 930 ? 6.428 22.528 -31.257 1.00 97.31 930 SER A N 1
ATOM 6797 C CA . SER A 1 930 ? 5.622 22.885 -32.428 1.00 97.31 930 SER A CA 1
ATOM 6798 C C . SER A 1 930 ? 4.969 21.633 -33.023 1.00 97.31 930 SER A C 1
ATOM 6800 O O . SER A 1 930 ? 5.479 20.526 -32.863 1.00 97.31 930 SER A O 1
ATOM 6802 N N . SER A 1 931 ? 3.884 21.809 -33.772 1.00 97.75 931 SER A N 1
ATOM 6803 C CA . SER A 1 931 ? 3.313 20.781 -34.665 1.00 97.75 931 SER A CA 1
ATOM 6804 C C . SER A 1 931 ? 4.391 19.997 -35.437 1.00 97.75 931 SER A C 1
ATOM 6806 O O . SER A 1 931 ? 4.463 18.778 -35.323 1.00 97.75 931 SER A O 1
ATOM 6808 N N . SER A 1 932 ? 5.326 20.684 -36.102 1.00 97.31 932 SER A N 1
ATOM 6809 C CA . SER A 1 932 ? 6.447 20.037 -36.805 1.00 97.31 932 SER A CA 1
ATOM 6810 C C . SER A 1 932 ? 7.369 19.215 -35.893 1.00 97.31 932 SER A C 1
ATOM 6812 O O . SER A 1 932 ? 7.885 18.182 -36.306 1.00 97.31 932 SER A O 1
ATOM 6814 N N . ARG A 1 933 ? 7.595 19.661 -34.650 1.00 96.44 933 ARG A N 1
ATOM 6815 C CA . ARG A 1 933 ? 8.404 18.925 -33.672 1.00 96.44 933 ARG A CA 1
ATOM 6816 C C . ARG A 1 933 ? 7.662 17.692 -33.158 1.00 96.44 933 ARG A C 1
ATOM 6818 O O . ARG A 1 933 ? 8.290 16.657 -32.984 1.00 96.44 933 ARG A O 1
ATOM 6825 N N . LEU A 1 934 ? 6.349 17.779 -32.945 1.00 97.56 934 LEU A N 1
ATOM 6826 C CA . LEU A 1 934 ? 5.526 16.626 -32.574 1.00 97.56 934 LEU A CA 1
ATOM 6827 C C . LEU A 1 934 ? 5.527 15.563 -33.685 1.00 97.56 934 LEU A C 1
ATOM 6829 O O . LEU A 1 934 ? 5.734 14.390 -33.392 1.00 97.56 934 LEU A O 1
ATOM 6833 N N . SER A 1 935 ? 5.380 15.985 -34.947 1.00 98.25 935 SER A N 1
ATOM 6834 C CA . SER A 1 935 ? 5.488 15.117 -36.132 1.00 98.25 935 SER A CA 1
ATOM 6835 C C . SER A 1 935 ? 6.849 14.410 -36.195 1.00 98.25 935 SER A C 1
ATOM 6837 O O . SER A 1 935 ? 6.929 13.188 -36.312 1.00 98.25 935 SER A O 1
ATOM 6839 N N . GLU A 1 936 ? 7.938 15.156 -35.993 1.00 97.75 936 GLU A N 1
ATOM 6840 C CA . GLU A 1 936 ? 9.289 14.592 -35.951 1.00 97.75 936 GLU A CA 1
ATOM 6841 C C . GLU A 1 936 ? 9.473 13.557 -34.826 1.00 97.75 936 GLU A C 1
ATOM 6843 O O . GLU A 1 936 ? 10.066 12.499 -35.046 1.00 97.75 936 GLU A O 1
ATOM 6848 N N . LEU A 1 937 ? 8.948 13.829 -33.625 1.00 97.31 937 LEU A N 1
ATOM 6849 C CA . LEU A 1 937 ? 8.981 12.875 -32.515 1.00 97.31 937 LEU A CA 1
ATOM 6850 C C . LEU A 1 937 ? 8.185 11.608 -32.846 1.00 97.31 937 LEU A C 1
ATOM 6852 O O . LEU A 1 937 ? 8.672 10.508 -32.591 1.00 97.31 937 LEU A O 1
ATOM 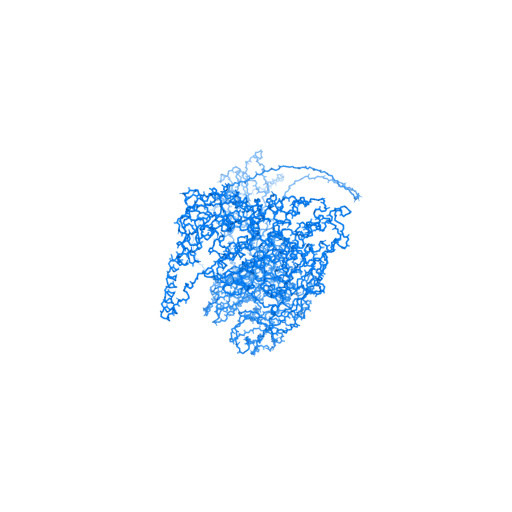6856 N N . ALA A 1 938 ? 6.995 11.743 -33.435 1.00 98.56 938 ALA A N 1
ATOM 6857 C CA . ALA A 1 938 ? 6.168 10.608 -33.832 1.00 98.56 938 ALA A CA 1
ATOM 6858 C C . ALA A 1 938 ? 6.882 9.715 -34.862 1.00 98.56 938 ALA A C 1
ATOM 6860 O O . ALA A 1 938 ? 6.958 8.502 -34.664 1.00 98.56 938 ALA A O 1
ATOM 6861 N N . HIS A 1 939 ? 7.506 10.306 -35.887 1.00 98.69 939 HIS A N 1
ATOM 6862 C CA . HIS A 1 939 ? 8.359 9.583 -36.837 1.00 98.69 939 HIS A CA 1
ATOM 6863 C C . HIS A 1 939 ? 9.493 8.824 -36.128 1.00 98.69 939 HIS A C 1
ATOM 6865 O O . HIS A 1 939 ? 9.666 7.618 -36.328 1.00 98.69 939 HIS A O 1
ATOM 6871 N N . ALA A 1 940 ? 10.229 9.490 -35.235 1.00 98.31 940 ALA A N 1
ATOM 6872 C CA . ALA A 1 940 ? 11.317 8.860 -34.493 1.00 98.31 940 ALA A CA 1
ATOM 6873 C C . ALA A 1 940 ? 10.848 7.655 -33.650 1.00 98.31 940 ALA A C 1
ATOM 6875 O O . ALA A 1 940 ? 11.527 6.624 -33.624 1.00 98.31 940 ALA A O 1
ATOM 6876 N N . TYR A 1 941 ? 9.676 7.741 -33.010 1.00 98.19 941 TYR A N 1
ATOM 6877 C CA . TYR A 1 941 ? 9.094 6.619 -32.268 1.00 98.19 941 TYR A CA 1
ATOM 6878 C C . TYR A 1 941 ? 8.629 5.475 -33.176 1.00 98.19 941 TYR A C 1
ATOM 6880 O O . TYR A 1 941 ? 8.853 4.319 -32.820 1.00 98.19 941 TYR A O 1
ATOM 6888 N N . ILE A 1 942 ? 8.086 5.754 -34.369 1.00 98.75 942 ILE A N 1
ATOM 6889 C CA . ILE A 1 942 ? 7.796 4.707 -35.366 1.00 98.75 942 ILE A CA 1
ATOM 6890 C C . ILE A 1 942 ? 9.081 3.940 -35.705 1.00 98.75 942 ILE A C 1
ATOM 6892 O O . ILE A 1 942 ? 9.101 2.711 -35.642 1.00 98.75 942 ILE A O 1
ATOM 6896 N N . ALA A 1 943 ? 10.174 4.644 -36.017 1.00 98.44 943 ALA A N 1
ATOM 6897 C CA . ALA A 1 943 ? 11.452 4.004 -36.331 1.00 98.44 943 ALA A CA 1
ATOM 6898 C C . ALA A 1 943 ? 11.991 3.165 -35.158 1.00 98.44 943 ALA A C 1
ATOM 6900 O O . ALA A 1 943 ? 12.448 2.039 -35.371 1.00 98.44 943 ALA A O 1
ATOM 6901 N N . ARG A 1 944 ? 11.901 3.688 -33.926 1.00 97.38 944 ARG A N 1
ATOM 6902 C CA . ARG A 1 944 ? 12.291 2.976 -32.702 1.00 97.38 944 ARG A CA 1
ATOM 6903 C C . ARG A 1 944 ? 11.482 1.692 -32.526 1.00 97.38 944 ARG A C 1
ATOM 6905 O O . ARG A 1 944 ? 12.087 0.629 -32.433 1.00 97.38 944 ARG A O 1
ATOM 6912 N N . TYR A 1 945 ? 10.151 1.772 -32.507 1.00 98.12 945 TYR A N 1
ATOM 6913 C CA . TYR A 1 945 ? 9.292 0.620 -32.224 1.00 98.12 945 TYR A CA 1
ATOM 6914 C C . TYR A 1 945 ? 9.371 -0.458 -33.309 1.00 98.12 945 TYR A C 1
ATOM 6916 O O . TYR A 1 945 ? 9.461 -1.640 -32.979 1.00 98.12 945 TYR A O 1
ATOM 6924 N N . LEU A 1 946 ? 9.431 -0.076 -34.591 1.00 98.06 946 LEU A N 1
ATOM 6925 C CA . LEU A 1 946 ? 9.614 -1.039 -35.685 1.00 98.06 946 LEU A CA 1
ATOM 6926 C C . LEU A 1 946 ? 10.913 -1.843 -35.539 1.00 98.06 946 LEU A C 1
ATOM 6928 O O . LEU A 1 946 ? 10.932 -3.034 -35.837 1.00 98.06 946 LEU A O 1
ATOM 6932 N N . ALA A 1 947 ? 11.994 -1.211 -35.077 1.00 96.44 947 ALA A N 1
ATOM 6933 C CA . ALA A 1 947 ? 13.264 -1.893 -34.864 1.00 96.44 947 ALA A CA 1
ATOM 6934 C C . ALA A 1 947 ? 13.297 -2.690 -33.549 1.00 96.44 947 ALA A C 1
ATOM 6936 O O . ALA A 1 947 ? 13.910 -3.756 -33.502 1.00 96.44 947 ALA A O 1
ATOM 6937 N N . SER A 1 948 ? 12.672 -2.184 -32.482 1.00 95.06 948 SER A N 1
ATOM 6938 C CA . SER A 1 948 ? 12.857 -2.692 -31.120 1.00 95.06 948 SER A CA 1
ATOM 6939 C C . SER A 1 948 ? 11.839 -3.740 -30.676 1.00 95.06 948 SER A C 1
ATOM 6941 O O . SER A 1 948 ? 12.166 -4.536 -29.803 1.00 95.06 948 SER A O 1
ATOM 6943 N N . VAL A 1 949 ? 10.627 -3.775 -31.239 1.00 96.75 949 VAL A N 1
ATOM 6944 C CA . VAL A 1 949 ? 9.595 -4.772 -30.892 1.00 96.75 949 VAL A CA 1
ATOM 6945 C C . VAL A 1 949 ? 9.931 -6.216 -31.305 1.00 96.75 949 VAL A C 1
ATOM 6947 O O . VAL A 1 949 ? 9.610 -7.101 -30.511 1.00 96.75 949 VAL A O 1
ATOM 6950 N N . PRO A 1 950 ? 10.585 -6.505 -32.449 1.00 94.56 950 PRO A N 1
ATOM 6951 C CA . PRO A 1 950 ? 10.974 -7.870 -32.810 1.00 94.56 950 PRO A CA 1
ATOM 6952 C C . PRO A 1 950 ? 11.638 -8.653 -31.667 1.00 94.56 950 PRO A C 1
ATOM 6954 O O . PRO A 1 950 ? 12.478 -8.117 -30.933 1.00 94.56 950 PRO A O 1
ATOM 6957 N N . ARG A 1 951 ? 11.247 -9.921 -31.497 1.00 93.00 951 ARG A N 1
ATOM 6958 C CA . ARG A 1 951 ? 11.637 -10.749 -30.341 1.00 93.00 951 ARG A CA 1
ATOM 6959 C C . ARG A 1 951 ? 12.936 -11.514 -30.516 1.00 93.00 951 ARG A C 1
ATOM 6961 O O . ARG A 1 951 ? 13.524 -11.930 -29.521 1.00 93.00 951 ARG A O 1
ATOM 6968 N N . ASP A 1 952 ? 13.391 -11.681 -31.748 1.00 90.94 952 ASP A N 1
ATOM 6969 C CA . ASP A 1 952 ? 14.593 -12.439 -32.059 1.00 90.94 952 ASP A CA 1
ATOM 6970 C C . ASP A 1 952 ? 15.271 -11.932 -33.354 1.00 90.94 952 ASP A C 1
ATOM 6972 O O . ASP A 1 952 ? 14.741 -11.044 -34.043 1.00 90.94 952 ASP A O 1
ATOM 6976 N N . PRO A 1 953 ? 16.451 -12.476 -33.715 1.00 92.81 953 PRO A N 1
ATOM 6977 C CA . PRO A 1 953 ? 17.147 -12.112 -34.948 1.00 92.81 953 PRO A CA 1
ATOM 6978 C C . PRO A 1 953 ? 16.363 -12.342 -36.237 1.00 92.81 953 PRO A C 1
ATOM 6980 O O . PRO A 1 953 ? 16.570 -11.606 -37.205 1.00 92.81 953 PRO A O 1
ATOM 6983 N N . ALA A 1 954 ? 15.496 -13.355 -36.278 1.00 92.62 954 ALA A N 1
ATOM 6984 C CA . ALA A 1 954 ? 14.718 -13.677 -37.465 1.00 92.62 954 ALA A CA 1
ATOM 6985 C C . ALA A 1 954 ? 13.617 -12.633 -37.682 1.00 92.62 954 ALA A C 1
ATOM 6987 O O . ALA A 1 954 ? 13.485 -12.103 -38.786 1.00 92.62 954 ALA A O 1
ATOM 6988 N N . GLU A 1 955 ? 12.894 -12.265 -36.625 1.00 95.31 955 GLU A N 1
ATOM 6989 C CA . GLU A 1 955 ? 11.896 -11.200 -36.676 1.00 95.31 955 GLU A CA 1
ATOM 6990 C C . GLU A 1 955 ? 12.532 -9.846 -36.997 1.00 95.31 955 GLU A C 1
ATOM 6992 O O . GLU A 1 955 ? 12.032 -9.123 -37.859 1.00 95.31 955 GLU A O 1
ATOM 6997 N N . ARG A 1 956 ? 13.675 -9.503 -36.380 1.00 95.00 956 ARG A N 1
ATOM 6998 C CA . ARG A 1 956 ? 14.354 -8.226 -36.663 1.00 95.00 956 ARG A CA 1
ATOM 6999 C C . ARG A 1 956 ? 14.870 -8.161 -38.101 1.00 95.00 956 ARG A C 1
ATOM 7001 O O . ARG A 1 956 ? 14.858 -7.099 -38.725 1.00 95.00 956 ARG A O 1
ATOM 7008 N N . ALA A 1 957 ? 15.319 -9.286 -38.654 1.00 92.38 957 ALA A N 1
ATOM 7009 C CA . ALA A 1 957 ? 15.698 -9.363 -40.061 1.00 92.38 957 ALA A CA 1
ATOM 7010 C C . ALA A 1 957 ? 14.496 -9.182 -41.009 1.00 92.38 957 ALA A C 1
ATOM 7012 O O . ALA A 1 957 ? 14.690 -8.694 -42.121 1.00 92.38 957 ALA A O 1
ATOM 7013 N N . ALA A 1 958 ? 13.282 -9.537 -40.573 1.00 95.75 958 ALA A N 1
ATOM 7014 C CA . ALA A 1 958 ? 12.047 -9.416 -41.349 1.00 95.75 958 ALA A CA 1
ATOM 7015 C C . ALA A 1 958 ? 11.389 -8.022 -41.290 1.00 95.75 958 ALA A C 1
ATOM 7017 O O . ALA A 1 958 ? 10.440 -7.772 -42.034 1.00 95.75 958 ALA A O 1
ATOM 7018 N N . VAL A 1 959 ? 11.880 -7.111 -40.441 1.00 97.25 959 VAL A N 1
ATOM 7019 C CA . VAL A 1 959 ? 11.403 -5.720 -40.364 1.00 97.25 959 VAL A CA 1
ATOM 7020 C C . VAL A 1 959 ? 11.513 -5.025 -41.723 1.00 97.25 959 VAL A C 1
ATOM 7022 O O . VAL A 1 959 ? 12.507 -5.168 -42.437 1.00 97.25 959 VAL A O 1
ATOM 7025 N N . ASP A 1 960 ? 10.520 -4.198 -42.057 1.00 97.50 960 ASP A N 1
ATOM 7026 C CA . ASP A 1 960 ? 10.610 -3.281 -43.193 1.00 97.50 960 ASP A CA 1
ATOM 7027 C C . ASP A 1 960 ? 11.591 -2.137 -42.887 1.00 97.50 960 ASP A C 1
ATOM 7029 O O . ASP A 1 960 ? 11.228 -1.043 -42.442 1.00 97.50 960 ASP A O 1
ATOM 7033 N N . TRP A 1 961 ? 12.870 -2.397 -43.146 1.00 97.88 961 TRP A N 1
ATOM 7034 C CA . TRP A 1 961 ? 13.949 -1.436 -42.940 1.00 97.88 961 TRP A CA 1
ATOM 7035 C C . TRP A 1 961 ? 13.844 -0.198 -43.837 1.00 97.88 961 TRP A C 1
ATOM 7037 O O . TRP A 1 961 ? 14.405 0.842 -43.495 1.00 97.88 961 TRP A O 1
ATOM 7047 N N . SER A 1 962 ? 13.093 -0.256 -44.943 1.00 98.44 962 SER A N 1
ATOM 7048 C CA . SER A 1 962 ? 12.828 0.931 -45.763 1.00 98.44 962 SER A CA 1
ATOM 7049 C C . SER A 1 962 ? 11.878 1.897 -45.052 1.00 98.44 962 SER A C 1
ATOM 7051 O O . SER A 1 962 ? 12.111 3.108 -45.051 1.00 98.44 962 SER A O 1
ATOM 7053 N N . ARG A 1 963 ? 10.876 1.361 -44.344 1.00 98.12 963 ARG A N 1
ATOM 7054 C CA . ARG A 1 963 ? 9.979 2.141 -43.485 1.00 98.12 963 ARG A CA 1
ATOM 7055 C C . ARG A 1 963 ? 10.701 2.693 -42.259 1.00 98.12 963 ARG A C 1
ATOM 7057 O O . ARG A 1 963 ? 10.476 3.853 -41.917 1.00 98.12 963 ARG A O 1
ATOM 7064 N N . VAL A 1 964 ? 11.601 1.921 -41.641 1.00 98.44 964 VAL A N 1
ATOM 7065 C CA . VAL A 1 964 ? 12.468 2.424 -40.556 1.00 98.44 964 VAL A CA 1
ATOM 7066 C C . VAL A 1 964 ? 13.306 3.604 -41.051 1.00 98.44 964 VAL A C 1
ATOM 7068 O O . VAL A 1 964 ? 13.296 4.659 -40.426 1.00 98.44 964 VAL A O 1
ATOM 7071 N N . LEU A 1 965 ? 13.972 3.466 -42.204 1.00 98.38 965 LEU A N 1
ATOM 7072 C CA . LEU A 1 965 ? 14.788 4.528 -42.801 1.00 98.38 965 LEU A CA 1
ATOM 7073 C C . LEU A 1 965 ? 13.979 5.805 -43.075 1.00 98.38 965 LEU A C 1
ATOM 7075 O O . LEU A 1 965 ? 14.455 6.898 -42.778 1.00 98.38 965 LEU A O 1
ATOM 7079 N N . ALA A 1 966 ? 12.759 5.669 -43.603 1.00 97.88 966 ALA A N 1
ATOM 7080 C CA . ALA A 1 966 ? 11.881 6.802 -43.896 1.00 97.88 966 ALA A CA 1
ATOM 7081 C C . ALA A 1 966 ? 11.431 7.568 -42.637 1.00 97.88 966 ALA A C 1
ATOM 7083 O O . ALA A 1 966 ? 11.219 8.774 -42.707 1.00 97.88 966 ALA A O 1
ATOM 7084 N N . ASN A 1 967 ? 11.305 6.877 -41.501 1.00 98.31 967 ASN A N 1
ATOM 7085 C CA . ASN A 1 967 ? 10.840 7.444 -40.232 1.00 98.31 967 ASN A CA 1
ATOM 7086 C C . ASN A 1 967 ? 11.980 7.840 -39.283 1.00 98.31 967 ASN A C 1
ATOM 7088 O O . ASN A 1 967 ? 11.756 8.547 -38.305 1.00 98.31 967 ASN A O 1
ATOM 7092 N N . ALA A 1 968 ? 13.211 7.389 -39.529 1.00 97.00 968 ALA A N 1
ATOM 7093 C CA . ALA A 1 968 ? 14.353 7.666 -38.670 1.00 97.00 968 ALA A CA 1
ATOM 7094 C C . ALA A 1 968 ? 14.827 9.119 -38.843 1.00 97.00 968 ALA A C 1
ATOM 7096 O O . ALA A 1 968 ? 15.905 9.365 -39.384 1.00 97.00 968 ALA A O 1
ATOM 7097 N N . THR A 1 969 ? 14.038 10.093 -38.389 1.00 90.06 969 THR A N 1
ATOM 7098 C CA . THR A 1 969 ? 14.301 11.536 -38.474 1.00 90.06 969 THR A CA 1
ATOM 7099 C C . THR A 1 969 ? 14.196 12.174 -37.095 1.00 90.06 969 THR A C 1
ATOM 7101 O O . THR A 1 969 ? 13.153 12.086 -36.457 1.00 90.06 969 THR A O 1
ATOM 7104 N N . LEU A 1 970 ? 15.272 12.816 -36.630 1.00 95.44 970 LEU A N 1
ATOM 7105 C CA . LEU A 1 970 ? 15.263 13.597 -35.394 1.00 95.44 970 LEU A CA 1
ATOM 7106 C C . LEU A 1 970 ? 16.340 14.694 -35.439 1.00 95.44 970 LEU A C 1
ATOM 7108 O O . LEU A 1 970 ? 17.513 14.422 -35.698 1.00 95.44 970 LEU A O 1
ATOM 7112 N N . SER A 1 971 ? 15.950 15.941 -35.195 1.00 94.25 971 SER A N 1
ATOM 7113 C CA . SER A 1 971 ? 16.805 17.128 -35.309 1.00 94.25 971 SER A CA 1
ATOM 7114 C C . SER A 1 971 ? 17.554 17.449 -34.017 1.00 94.25 971 SER A C 1
ATOM 7116 O O . SER A 1 971 ? 18.670 17.968 -34.070 1.00 94.25 971 SER A O 1
ATOM 7118 N N . ALA A 1 972 ? 16.977 17.094 -32.868 1.00 93.75 972 ALA A N 1
ATOM 7119 C CA . ALA A 1 972 ? 17.540 17.276 -31.533 1.00 93.75 972 ALA A CA 1
ATOM 7120 C C . ALA A 1 972 ? 16.976 16.246 -30.541 1.00 93.75 972 ALA A C 1
ATOM 7122 O O . ALA A 1 972 ? 15.868 15.736 -30.737 1.00 93.75 972 ALA A O 1
ATOM 7123 N N . ASP A 1 973 ? 17.720 15.979 -29.464 1.00 92.69 973 ASP A N 1
ATOM 7124 C CA . ASP A 1 973 ? 17.287 15.096 -28.373 1.00 92.69 973 ASP A CA 1
ATOM 7125 C C . ASP A 1 973 ? 15.949 15.546 -27.780 1.00 92.69 973 ASP A C 1
ATOM 7127 O O . ASP A 1 973 ? 15.703 16.740 -27.623 1.00 92.69 973 ASP A O 1
ATOM 7131 N N . GLN A 1 974 ? 15.109 14.590 -27.391 1.00 91.56 974 GLN A N 1
ATOM 7132 C CA . GLN A 1 974 ? 13.975 14.852 -26.516 1.00 91.56 974 GLN A CA 1
ATOM 7133 C C . GLN A 1 974 ? 14.411 14.724 -25.062 1.00 91.56 974 GLN A C 1
ATOM 7135 O O . GLN A 1 974 ? 14.953 13.691 -24.648 1.00 91.56 974 GLN A O 1
ATOM 7140 N N . ARG A 1 975 ? 14.143 15.775 -24.286 1.00 88.19 975 ARG A N 1
ATOM 7141 C CA . ARG A 1 975 ? 14.499 15.870 -22.872 1.00 88.19 975 ARG A CA 1
ATOM 7142 C C . ARG A 1 975 ? 13.272 16.138 -22.019 1.00 88.19 975 ARG A C 1
ATOM 7144 O O . ARG A 1 975 ? 12.306 16.733 -22.485 1.00 88.19 975 ARG A O 1
ATOM 7151 N N . VAL A 1 976 ? 13.360 15.723 -20.765 1.00 86.44 976 VAL A N 1
ATOM 7152 C CA . VAL A 1 976 ? 12.414 16.062 -19.702 1.00 86.44 976 VAL A CA 1
ATOM 7153 C C . VAL A 1 976 ? 13.165 16.717 -18.547 1.00 86.44 976 VAL A C 1
ATOM 7155 O O . VAL A 1 976 ? 14.326 16.396 -18.296 1.00 86.44 976 VAL A O 1
ATOM 7158 N N . VAL A 1 977 ? 12.523 17.653 -17.858 1.00 77.12 977 VAL A N 1
ATOM 7159 C CA . VAL A 1 977 ? 13.052 18.417 -16.725 1.00 77.12 977 VAL A CA 1
ATOM 7160 C C . VAL A 1 977 ? 11.937 18.554 -15.686 1.00 77.12 977 VAL A C 1
ATOM 7162 O O . VAL A 1 977 ? 10.789 18.829 -16.032 1.00 77.12 977 VAL A O 1
ATOM 7165 N N . GLY A 1 978 ? 12.254 18.399 -14.400 1.00 62.44 978 GLY A N 1
ATOM 7166 C CA . GLY A 1 978 ? 11.305 18.733 -13.337 1.00 62.44 978 GLY A CA 1
ATOM 7167 C C . GLY A 1 978 ? 10.948 20.224 -13.358 1.00 62.44 978 GLY A C 1
ATOM 7168 O O . GLY A 1 978 ? 11.840 21.069 -13.410 1.00 62.44 978 GLY A O 1
ATOM 7169 N N . SER A 1 979 ? 9.659 20.571 -13.315 1.00 55.22 979 SER A N 1
ATOM 7170 C CA . SER A 1 979 ? 9.201 21.968 -13.243 1.00 55.22 979 SER A CA 1
ATOM 7171 C C . SER A 1 979 ? 8.868 22.381 -11.801 1.00 55.22 979 SER A C 1
ATOM 7173 O O . SER A 1 979 ? 8.758 21.543 -10.906 1.00 55.22 979 SER A O 1
ATOM 7175 N N . GLY A 1 980 ? 8.717 23.689 -11.550 1.00 52.94 980 GLY A N 1
ATOM 7176 C CA . GLY A 1 980 ? 8.578 24.275 -10.204 1.00 52.94 980 GLY A CA 1
ATOM 7177 C C . GLY A 1 980 ? 7.401 23.779 -9.344 1.00 52.94 980 GLY A C 1
ATOM 7178 O O . GLY A 1 980 ? 7.365 24.085 -8.156 1.00 52.94 980 GLY A O 1
ATOM 7179 N N . THR A 1 981 ? 6.457 23.014 -9.900 1.00 52.94 981 THR A N 1
ATOM 7180 C CA . THR A 1 981 ? 5.358 22.360 -9.164 1.00 52.94 981 THR A CA 1
ATOM 7181 C C . THR A 1 981 ? 5.643 20.895 -8.813 1.00 52.94 981 THR A C 1
ATOM 7183 O O . THR A 1 981 ? 4.960 20.345 -7.953 1.00 52.94 981 THR A O 1
ATOM 7186 N N . CYS A 1 982 ? 6.646 20.259 -9.432 1.00 61.72 982 CYS A N 1
ATOM 7187 C CA . CYS A 1 982 ? 7.107 18.915 -9.085 1.00 61.72 982 CYS A CA 1
ATOM 7188 C C . CYS A 1 982 ? 8.507 18.626 -9.660 1.00 61.72 982 CYS A C 1
ATOM 7190 O O . CYS A 1 982 ? 8.652 18.076 -10.755 1.00 61.72 982 CYS A O 1
ATOM 7192 N N . ALA A 1 983 ? 9.546 18.959 -8.890 1.00 61.78 983 ALA A N 1
ATOM 7193 C CA . ALA A 1 983 ? 10.939 18.803 -9.310 1.00 61.78 983 ALA A CA 1
ATOM 7194 C C . ALA A 1 983 ? 11.323 17.331 -9.599 1.00 61.78 983 ALA A C 1
ATOM 7196 O O . ALA A 1 983 ? 12.108 17.065 -10.501 1.00 61.78 983 ALA A O 1
ATOM 7197 N N . GLU A 1 984 ? 10.720 16.364 -8.901 1.00 69.44 984 GLU A N 1
ATOM 7198 C CA . GLU A 1 984 ? 11.059 14.934 -9.018 1.00 69.44 984 GLU A CA 1
ATOM 7199 C C . GLU A 1 984 ? 10.129 14.135 -9.953 1.00 69.44 984 GLU A C 1
ATOM 7201 O O . GLU A 1 984 ? 10.266 12.918 -10.083 1.00 69.44 984 GLU A O 1
ATOM 7206 N N . CYS A 1 985 ? 9.148 14.772 -10.603 1.00 74.31 985 CYS A N 1
ATOM 7207 C CA . CYS A 1 985 ? 8.120 14.041 -11.356 1.00 74.31 985 CYS A CA 1
ATOM 7208 C C . CYS A 1 985 ? 8.668 13.273 -12.569 1.00 74.31 985 CYS A C 1
ATOM 7210 O O . CYS A 1 985 ? 8.148 12.202 -12.887 1.00 74.31 985 CYS A O 1
ATOM 7212 N N . PHE A 1 986 ? 9.726 13.786 -13.198 1.00 80.38 986 PHE A N 1
ATOM 7213 C CA . PHE A 1 986 ? 10.376 13.198 -14.370 1.00 80.38 986 PHE A CA 1
ATOM 7214 C C . PHE A 1 986 ? 11.711 12.516 -14.016 1.00 80.38 986 PHE A C 1
ATOM 7216 O O . PHE A 1 986 ? 12.697 12.624 -14.745 1.00 80.38 986 PHE A O 1
ATOM 7223 N N . ARG A 1 987 ? 11.759 11.814 -12.875 1.00 80.25 987 ARG A N 1
ATOM 7224 C CA . ARG A 1 987 ? 12.935 11.031 -12.466 1.00 80.25 987 ARG A CA 1
ATOM 7225 C C . ARG A 1 987 ? 13.156 9.813 -13.369 1.00 80.25 987 ARG A C 1
ATOM 7227 O O . ARG A 1 987 ? 12.207 9.106 -13.700 1.00 80.25 987 ARG A O 1
ATOM 7234 N N . ASP A 1 988 ? 14.423 9.529 -13.657 1.00 85.56 988 ASP A N 1
ATOM 7235 C CA . ASP A 1 988 ? 14.904 8.326 -14.331 1.00 85.56 988 ASP A CA 1
ATOM 7236 C C . ASP A 1 988 ? 15.816 7.498 -13.406 1.00 85.56 988 ASP A C 1
ATOM 7238 O O . ASP A 1 988 ? 16.975 7.846 -13.147 1.00 85.56 988 ASP A O 1
ATOM 7242 N N . ALA A 1 989 ? 15.286 6.386 -12.896 1.00 81.94 989 ALA A N 1
ATOM 7243 C CA . ALA A 1 989 ? 16.006 5.452 -12.038 1.00 81.94 989 ALA A CA 1
ATOM 7244 C C . ALA A 1 989 ? 17.101 4.669 -12.763 1.00 81.94 989 ALA A C 1
ATOM 7246 O O . ALA A 1 989 ? 18.057 4.259 -12.107 1.00 81.94 989 ALA A O 1
ATOM 7247 N N . THR A 1 990 ? 17.003 4.465 -14.079 1.00 85.56 990 THR A N 1
ATOM 7248 C CA . THR A 1 990 ? 18.057 3.777 -14.839 1.00 85.56 990 THR A CA 1
ATOM 7249 C C . THR A 1 990 ? 19.318 4.629 -14.820 1.00 85.56 990 THR A C 1
ATOM 7251 O O . THR A 1 990 ? 20.384 4.139 -14.468 1.00 85.56 990 THR A O 1
ATOM 7254 N N . LYS A 1 991 ? 19.182 5.935 -15.079 1.00 84.12 991 LYS A N 1
ATOM 7255 C CA . LYS A 1 991 ? 20.301 6.888 -15.021 1.00 84.12 991 LYS A CA 1
ATOM 7256 C C . LYS A 1 991 ? 20.854 7.034 -13.604 1.00 84.12 991 LYS A C 1
ATOM 7258 O O . LYS A 1 991 ? 22.065 6.995 -13.408 1.00 84.12 991 LYS A O 1
ATOM 7263 N N . ALA A 1 992 ? 19.975 7.182 -12.614 1.00 78.19 992 ALA A N 1
ATOM 7264 C CA . ALA A 1 992 ? 20.381 7.362 -11.226 1.00 78.19 992 ALA A CA 1
ATOM 7265 C C . ALA A 1 992 ? 21.000 6.079 -10.638 1.00 78.19 992 ALA A C 1
ATOM 7267 O O . ALA A 1 992 ? 22.198 6.032 -10.360 1.00 78.19 992 ALA A O 1
ATOM 7268 N N . TRP A 1 993 ? 20.194 5.031 -10.463 1.00 77.81 993 TRP A N 1
ATOM 7269 C CA . TRP A 1 993 ? 20.539 3.831 -9.692 1.00 77.81 993 TRP A CA 1
ATOM 7270 C C . TRP A 1 993 ? 21.178 2.718 -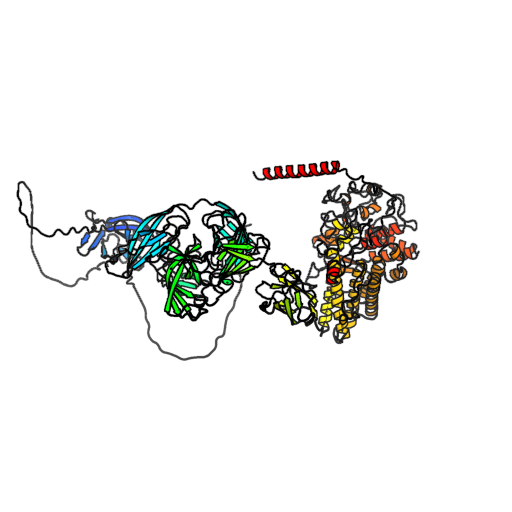10.527 1.00 77.81 993 TRP A C 1
ATOM 7272 O O . TRP A 1 993 ? 21.981 1.965 -9.983 1.00 77.81 993 TRP A O 1
ATOM 7282 N N . GLY A 1 994 ? 20.841 2.619 -11.818 1.00 69.75 994 GLY A N 1
ATOM 7283 C CA . GLY A 1 994 ? 21.444 1.658 -12.754 1.00 69.75 994 GLY A CA 1
ATOM 7284 C C . GLY A 1 994 ? 22.764 2.135 -13.377 1.00 69.75 994 GLY A C 1
ATOM 7285 O O . GLY A 1 994 ? 23.602 1.315 -13.739 1.00 69.75 994 GLY A O 1
ATOM 7286 N N . GLY A 1 995 ? 22.972 3.453 -13.467 1.00 72.06 995 GLY A N 1
ATOM 7287 C CA . GLY A 1 995 ? 24.131 4.049 -14.135 1.00 72.06 995 GLY A CA 1
ATOM 7288 C C . GLY A 1 995 ? 25.127 4.721 -13.195 1.00 72.06 995 GLY A C 1
ATOM 7289 O O . GLY A 1 995 ? 26.279 4.295 -13.098 1.00 72.06 995 GLY A O 1
ATOM 7290 N N . VAL A 1 996 ? 24.707 5.799 -12.528 1.00 72.44 996 VAL A N 1
ATOM 7291 C CA . VAL A 1 996 ? 25.641 6.722 -11.861 1.00 72.44 996 VAL A CA 1
ATOM 7292 C C . VAL A 1 996 ? 26.026 6.285 -10.449 1.00 72.44 996 VAL A C 1
ATOM 7294 O O . VAL A 1 996 ? 27.187 6.416 -10.050 1.00 72.44 996 VAL A O 1
ATOM 7297 N N . TYR A 1 997 ? 25.077 5.772 -9.662 1.00 78.25 997 TYR A N 1
ATOM 7298 C CA . TYR A 1 997 ? 25.353 5.398 -8.277 1.00 78.25 997 TYR A CA 1
ATOM 7299 C C . TYR A 1 997 ? 26.127 4.081 -8.190 1.00 78.25 997 TYR A C 1
ATOM 7301 O O . TYR A 1 997 ? 25.566 2.988 -8.114 1.00 78.25 997 TYR A O 1
ATOM 7309 N N . SER A 1 998 ? 27.446 4.222 -8.087 1.00 76.25 998 SER A N 1
ATOM 7310 C CA . SER A 1 998 ? 28.451 3.153 -8.126 1.00 76.25 998 SER A CA 1
ATOM 7311 C C . SER A 1 998 ? 28.348 2.089 -7.022 1.00 76.25 998 SER A C 1
ATOM 7313 O O . SER A 1 998 ? 29.030 1.060 -7.067 1.00 76.25 998 SER A O 1
ATOM 7315 N N . ILE A 1 999 ? 27.486 2.319 -6.025 1.00 82.19 999 ILE A N 1
ATOM 7316 C CA . ILE A 1 999 ? 27.173 1.352 -4.970 1.00 82.19 999 ILE A CA 1
ATOM 7317 C C . ILE A 1 999 ? 26.006 0.417 -5.321 1.00 82.19 999 ILE A C 1
ATOM 7319 O O . ILE A 1 999 ? 25.909 -0.663 -4.739 1.00 82.19 999 ILE A O 1
ATOM 7323 N N . TRP A 1 1000 ? 25.145 0.804 -6.267 1.00 83.50 1000 TRP A N 1
ATOM 7324 C CA . TRP A 1 1000 ? 23.952 0.052 -6.676 1.00 83.50 1000 TRP A CA 1
ATOM 7325 C C . TRP A 1 1000 ? 24.182 -0.740 -7.961 1.00 83.50 1000 TRP A C 1
ATOM 7327 O O . TRP A 1 1000 ? 23.764 -1.894 -8.041 1.00 83.50 1000 TRP A O 1
ATOM 7337 N N . ALA A 1 1001 ? 24.881 -0.163 -8.933 1.00 88.69 1001 ALA A N 1
ATOM 7338 C CA . ALA A 1 1001 ? 25.173 -0.802 -10.208 1.00 88.69 1001 ALA A CA 1
ATOM 7339 C C . ALA A 1 1001 ? 26.567 -0.409 -10.723 1.00 88.69 1001 ALA A C 1
ATOM 7341 O O . ALA A 1 1001 ? 27.149 0.599 -10.310 1.00 88.69 1001 ALA A O 1
ATOM 7342 N N . ARG A 1 1002 ? 27.119 -1.244 -11.602 1.00 90.62 1002 ARG A N 1
ATOM 7343 C CA . ARG A 1 1002 ? 28.376 -1.026 -12.334 1.00 90.62 1002 ARG A CA 1
ATOM 7344 C C . ARG A 1 1002 ? 28.155 -1.346 -13.804 1.00 90.62 1002 ARG A C 1
ATOM 7346 O O . ARG A 1 1002 ? 27.241 -2.097 -14.111 1.00 90.62 1002 ARG A O 1
ATOM 7353 N N . LEU A 1 1003 ? 28.984 -0.825 -14.703 1.00 91.75 1003 LEU A N 1
ATOM 7354 C CA . LEU A 1 1003 ? 28.918 -1.232 -16.112 1.00 91.75 1003 LEU A CA 1
ATOM 7355 C C . LEU A 1 1003 ? 29.378 -2.683 -16.236 1.00 91.75 1003 LEU A C 1
ATOM 7357 O O . LEU A 1 1003 ? 30.421 -3.032 -15.679 1.00 91.75 1003 LEU A O 1
ATOM 7361 N N . ASP A 1 1004 ? 28.613 -3.524 -16.927 1.00 93.31 1004 ASP A N 1
ATOM 7362 C CA . ASP A 1 1004 ? 28.944 -4.947 -17.012 1.00 93.31 1004 ASP A CA 1
ATOM 7363 C C . ASP A 1 1004 ? 30.177 -5.194 -17.892 1.00 93.31 1004 ASP A C 1
ATOM 7365 O O . ASP A 1 1004 ? 30.454 -4.479 -18.861 1.00 93.31 1004 ASP A O 1
ATOM 7369 N N . VAL A 1 1005 ? 30.932 -6.242 -17.562 1.00 93.50 1005 VAL A N 1
ATOM 7370 C CA . VAL A 1 1005 ? 32.123 -6.635 -18.318 1.00 93.50 1005 VAL A CA 1
ATOM 7371 C C . VAL A 1 1005 ? 31.768 -7.058 -19.749 1.00 93.50 1005 VAL A C 1
ATOM 7373 O O . VAL A 1 1005 ? 32.559 -6.800 -20.648 1.00 93.50 1005 VAL A O 1
ATOM 7376 N N . ARG A 1 1006 ? 30.593 -7.641 -20.009 1.00 92.12 1006 ARG A N 1
ATOM 7377 C CA . ARG A 1 1006 ? 30.100 -7.961 -21.362 1.00 92.12 1006 ARG A CA 1
ATOM 7378 C C . ARG A 1 1006 ? 29.758 -6.714 -22.176 1.00 92.12 1006 ARG A C 1
ATOM 7380 O O . ARG A 1 1006 ? 29.907 -6.737 -23.396 1.00 92.12 1006 ARG A O 1
ATOM 7387 N N . HIS A 1 1007 ? 29.374 -5.616 -21.523 1.00 93.12 1007 HIS A N 1
ATOM 7388 C CA . HIS A 1 1007 ? 29.152 -4.336 -22.197 1.00 93.12 1007 HIS A CA 1
ATOM 7389 C C . HIS A 1 1007 ? 30.467 -3.699 -22.667 1.00 93.12 1007 HIS A C 1
ATOM 7391 O O . HIS A 1 1007 ? 30.566 -3.199 -23.787 1.00 93.12 1007 HIS A O 1
ATOM 7397 N N . LEU A 1 1008 ? 31.485 -3.719 -21.800 1.00 93.75 1008 LEU A N 1
ATOM 7398 C CA . LEU A 1 1008 ? 32.775 -3.051 -22.017 1.00 93.75 1008 LEU A CA 1
ATOM 7399 C C . LEU A 1 1008 ? 33.792 -3.919 -22.765 1.00 93.75 1008 LEU A C 1
ATOM 7401 O O . LEU A 1 1008 ? 34.637 -3.422 -23.507 1.00 93.75 1008 LEU A O 1
ATOM 7405 N N . GLY A 1 1009 ? 33.718 -5.225 -22.545 1.00 93.69 1009 GLY A N 1
ATOM 7406 C CA . GLY A 1 1009 ? 34.663 -6.241 -22.981 1.00 93.69 1009 GLY A CA 1
ATOM 7407 C C . GLY A 1 1009 ? 34.967 -6.272 -24.475 1.00 93.69 1009 GLY A C 1
ATOM 7408 O O . GLY A 1 1009 ? 36.137 -6.437 -24.821 1.00 93.69 1009 GLY A O 1
ATOM 7409 N N . PRO A 1 1010 ? 33.997 -6.038 -25.380 1.00 95.25 1010 PRO A N 1
ATOM 7410 C CA . PRO A 1 1010 ? 34.285 -5.921 -26.806 1.00 95.25 1010 PRO A CA 1
ATOM 7411 C C . PRO A 1 1010 ? 35.310 -4.826 -27.137 1.00 95.25 1010 PRO A C 1
ATOM 7413 O O . PRO A 1 1010 ? 35.962 -4.898 -28.175 1.00 95.25 1010 PRO A O 1
ATOM 7416 N N . ALA A 1 1011 ? 35.499 -3.825 -26.274 1.00 95.75 1011 ALA A N 1
ATOM 7417 C CA . ALA A 1 1011 ? 36.523 -2.802 -26.447 1.00 95.75 1011 ALA A CA 1
ATOM 7418 C C . ALA A 1 1011 ? 37.917 -3.216 -25.949 1.00 95.75 1011 ALA A C 1
ATOM 7420 O O . ALA A 1 1011 ? 38.884 -2.521 -26.269 1.00 95.75 1011 ALA A O 1
ATOM 7421 N N . ASP A 1 1012 ? 38.040 -4.307 -25.185 1.00 95.00 1012 ASP A N 1
ATOM 7422 C CA . ASP A 1 1012 ? 39.315 -4.776 -24.640 1.00 95.00 1012 ASP A CA 1
ATOM 7423 C C . ASP A 1 1012 ? 40.235 -5.298 -25.751 1.00 95.00 1012 ASP A C 1
ATOM 7425 O O . ASP A 1 1012 ? 39.903 -6.183 -26.539 1.00 95.00 1012 ASP A O 1
ATOM 7429 N N . GLN A 1 1013 ? 41.441 -4.747 -25.799 1.00 93.44 1013 GLN A N 1
ATOM 7430 C CA . GLN A 1 1013 ? 42.469 -5.048 -26.785 1.00 93.44 1013 GLN A CA 1
ATOM 7431 C C . GLN A 1 1013 ? 43.574 -5.948 -26.215 1.00 93.44 1013 GLN A C 1
ATOM 7433 O O . GLN A 1 1013 ? 44.449 -6.365 -26.982 1.00 93.44 1013 GLN A O 1
ATOM 7438 N N . SER A 1 1014 ? 43.539 -6.255 -24.911 1.00 91.69 1014 SER A N 1
ATOM 7439 C CA . SER A 1 1014 ? 44.549 -7.070 -24.222 1.00 91.69 1014 SER A CA 1
ATOM 7440 C C . SER A 1 1014 ? 44.293 -8.579 -24.281 1.00 91.69 1014 SER A C 1
ATOM 7442 O O . SER A 1 1014 ? 45.241 -9.358 -24.165 1.00 91.69 1014 SER A O 1
ATOM 7444 N N . GLY A 1 1015 ? 43.040 -8.999 -24.486 1.00 91.12 1015 GLY A N 1
ATOM 7445 C CA . GLY A 1 1015 ? 42.625 -10.404 -24.432 1.00 91.12 1015 GLY A CA 1
ATOM 7446 C C . GLY A 1 1015 ? 42.092 -10.838 -23.062 1.00 91.12 1015 GLY A C 1
ATOM 7447 O O . GLY A 1 1015 ? 41.733 -12.005 -22.884 1.00 91.12 1015 GLY A O 1
ATOM 7448 N N . ASN A 1 1016 ? 42.024 -9.918 -22.093 1.00 93.50 1016 ASN A N 1
ATOM 7449 C CA . ASN A 1 1016 ? 41.457 -10.171 -20.772 1.00 93.50 1016 ASN A CA 1
ATOM 7450 C C . ASN A 1 1016 ? 39.975 -10.531 -20.867 1.00 93.50 1016 ASN A C 1
ATOM 7452 O O . ASN A 1 1016 ? 39.527 -11.422 -20.148 1.00 93.50 1016 ASN A O 1
ATOM 7456 N N . TYR A 1 1017 ? 39.223 -9.882 -21.762 1.00 95.19 1017 TYR A N 1
ATOM 7457 C CA . TYR A 1 1017 ? 37.802 -10.182 -21.938 1.00 95.19 1017 TYR A CA 1
ATOM 7458 C C . TYR A 1 1017 ? 37.571 -11.602 -22.465 1.00 95.19 1017 TYR A C 1
ATOM 7460 O O . TYR A 1 1017 ? 36.775 -12.347 -21.899 1.00 95.19 1017 TYR A O 1
ATOM 7468 N N . GLN A 1 1018 ? 38.328 -12.037 -23.476 1.00 94.81 1018 GLN A N 1
ATOM 7469 C CA . GLN A 1 1018 ? 38.228 -13.407 -23.990 1.00 94.81 1018 GLN A CA 1
ATOM 7470 C C . GLN A 1 1018 ? 38.648 -14.440 -22.933 1.00 94.81 1018 GLN A C 1
ATOM 7472 O O . GLN A 1 1018 ? 38.008 -15.483 -22.793 1.00 94.81 1018 GLN A O 1
ATOM 7477 N N . ALA A 1 1019 ? 39.676 -14.139 -22.131 1.00 95.06 1019 ALA A N 1
ATOM 7478 C CA . ALA A 1 1019 ? 40.060 -14.984 -21.000 1.00 95.06 1019 ALA A CA 1
ATOM 7479 C C . ALA A 1 1019 ? 38.960 -15.054 -19.922 1.00 95.06 1019 ALA A C 1
ATOM 7481 O O . ALA A 1 1019 ? 38.709 -16.125 -19.369 1.00 95.06 1019 ALA A O 1
ATOM 7482 N N . TRP A 1 1020 ? 38.280 -13.939 -19.649 1.00 94.88 1020 TRP A N 1
ATOM 7483 C CA . TRP A 1 1020 ? 37.152 -13.863 -18.720 1.00 94.88 1020 TRP A CA 1
ATOM 7484 C C . TRP A 1 1020 ? 35.941 -14.657 -19.221 1.00 94.88 1020 TRP A C 1
ATOM 7486 O O . TRP A 1 1020 ? 35.358 -15.433 -18.462 1.00 94.88 1020 TRP A O 1
ATOM 7496 N N . LEU A 1 1021 ? 35.610 -14.555 -20.513 1.00 92.31 1021 LEU A N 1
ATOM 7497 C CA . LEU A 1 1021 ? 34.564 -15.361 -21.147 1.00 92.31 1021 LEU A CA 1
ATOM 7498 C C . LEU A 1 1021 ? 34.875 -16.863 -21.069 1.00 92.31 1021 LEU A C 1
ATOM 7500 O O . LEU A 1 1021 ? 33.987 -17.653 -20.750 1.00 92.31 1021 LEU A O 1
ATOM 7504 N N . ALA A 1 1022 ? 36.129 -17.263 -21.295 1.00 92.12 1022 ALA A N 1
ATOM 7505 C CA . ALA A 1 1022 ? 36.550 -18.663 -21.219 1.00 92.12 1022 ALA A CA 1
ATOM 7506 C C . ALA A 1 1022 ? 36.595 -19.221 -19.781 1.00 92.12 1022 ALA A C 1
ATOM 7508 O O . ALA A 1 1022 ? 36.562 -20.438 -19.586 1.00 92.12 1022 ALA A O 1
ATOM 7509 N N . ALA A 1 1023 ? 36.681 -18.358 -18.764 1.00 92.88 1023 ALA A N 1
ATOM 7510 C CA . ALA A 1 1023 ? 36.707 -18.779 -17.369 1.00 92.88 1023 ALA A CA 1
ATOM 7511 C C . ALA A 1 1023 ? 35.326 -19.283 -16.899 1.00 92.88 1023 ALA A C 1
ATOM 7513 O O . ALA A 1 1023 ? 34.294 -18.713 -17.274 1.00 92.88 1023 ALA A O 1
ATOM 7514 N N . PRO A 1 1024 ? 35.272 -20.306 -16.018 1.00 92.38 1024 PRO A N 1
ATOM 7515 C CA . PRO A 1 1024 ? 34.031 -20.707 -15.363 1.00 92.38 1024 PRO A CA 1
ATOM 7516 C C . PRO A 1 1024 ? 33.340 -19.519 -14.685 1.00 92.38 1024 PRO A C 1
ATOM 7518 O O . PRO A 1 1024 ? 33.997 -18.734 -14.001 1.00 92.38 1024 PRO A O 1
ATOM 7521 N N . LEU A 1 1025 ? 32.012 -19.438 -14.791 1.00 89.06 1025 LEU A N 1
ATOM 7522 C CA . LEU A 1 1025 ? 31.206 -18.320 -14.280 1.00 89.06 1025 LEU A CA 1
ATOM 7523 C C . LEU A 1 1025 ? 31.527 -17.937 -12.820 1.00 89.06 1025 LEU A C 1
ATOM 7525 O O . LEU A 1 1025 ? 31.671 -16.765 -12.496 1.00 89.06 1025 LEU A O 1
ATOM 7529 N N . ALA A 1 1026 ? 31.711 -18.923 -11.936 1.00 87.19 1026 ALA A N 1
ATOM 7530 C CA . ALA A 1 1026 ? 32.021 -18.687 -10.520 1.00 87.19 1026 ALA A CA 1
ATOM 7531 C C . ALA A 1 1026 ? 33.429 -18.105 -10.262 1.00 87.19 1026 ALA A C 1
ATOM 7533 O O . ALA A 1 1026 ? 33.705 -17.649 -9.156 1.00 87.19 1026 ALA A O 1
ATOM 7534 N N . SER A 1 1027 ? 34.318 -18.157 -11.257 1.00 89.12 1027 SER A N 1
ATOM 7535 C CA . SER A 1 1027 ? 35.695 -17.641 -11.198 1.00 89.12 1027 SER A CA 1
ATOM 7536 C C . SER A 1 1027 ? 35.898 -16.334 -11.962 1.00 89.12 1027 SER A C 1
ATOM 7538 O O . SER A 1 1027 ? 37.007 -15.809 -11.986 1.00 89.12 1027 SER A O 1
ATOM 7540 N N . ARG A 1 1028 ? 34.842 -15.815 -12.594 1.00 92.88 1028 ARG A N 1
ATOM 7541 C CA . ARG A 1 1028 ? 34.862 -14.519 -13.266 1.00 92.88 1028 ARG A CA 1
ATOM 7542 C C . ARG A 1 1028 ? 34.896 -13.418 -12.209 1.00 92.88 1028 ARG A C 1
ATOM 7544 O O . ARG A 1 1028 ? 33.919 -13.219 -11.499 1.00 92.88 1028 ARG A O 1
ATOM 7551 N N . ASP A 1 1029 ? 36.044 -12.766 -12.078 1.00 90.38 1029 ASP A N 1
ATOM 7552 C CA . ASP A 1 1029 ? 36.269 -11.565 -11.264 1.00 90.38 1029 ASP A CA 1
ATOM 7553 C C . ASP A 1 1029 ? 36.240 -10.311 -12.166 1.00 90.38 1029 ASP A C 1
ATOM 7555 O O . ASP A 1 1029 ? 36.237 -10.434 -13.395 1.00 90.38 1029 ASP A O 1
ATOM 7559 N N . ALA A 1 1030 ? 36.237 -9.110 -11.576 1.00 91.69 1030 ALA A N 1
ATOM 7560 C CA . ALA A 1 1030 ? 36.394 -7.868 -12.336 1.00 91.69 1030 ALA A CA 1
ATOM 7561 C C . ALA A 1 1030 ? 37.714 -7.877 -13.130 1.00 91.69 1030 ALA A C 1
ATOM 7563 O O . ALA A 1 1030 ? 38.757 -8.312 -12.630 1.00 91.69 1030 ALA A O 1
ATOM 7564 N N . ILE A 1 1031 ? 37.676 -7.379 -14.368 1.00 92.06 1031 ILE A N 1
ATOM 7565 C CA . ILE A 1 1031 ? 38.854 -7.248 -15.235 1.00 92.06 1031 ILE A CA 1
ATOM 7566 C C . ILE A 1 1031 ? 39.097 -5.792 -15.612 1.00 92.06 1031 ILE A C 1
ATOM 7568 O O . ILE A 1 1031 ? 38.177 -4.978 -15.663 1.00 92.06 1031 ILE A O 1
ATOM 7572 N N . ARG A 1 1032 ? 40.354 -5.479 -15.929 1.00 90.94 1032 ARG A N 1
ATOM 7573 C CA . ARG A 1 1032 ? 40.723 -4.191 -16.519 1.00 90.94 1032 ARG A CA 1
ATOM 7574 C C . ARG A 1 1032 ? 40.544 -4.239 -18.026 1.00 90.94 1032 ARG A C 1
ATOM 7576 O O . ARG A 1 1032 ? 41.002 -5.192 -18.662 1.00 90.94 1032 ARG A O 1
ATOM 7583 N N . ILE A 1 1033 ? 39.945 -3.185 -18.563 1.00 92.06 1033 ILE A N 1
ATOM 7584 C CA . ILE A 1 1033 ? 39.729 -2.999 -19.993 1.00 92.06 1033 ILE A CA 1
ATOM 7585 C C . ILE A 1 1033 ? 40.896 -2.169 -20.541 1.00 92.06 1033 ILE A C 1
ATOM 7587 O O . ILE A 1 1033 ? 41.061 -1.006 -20.175 1.00 92.06 1033 ILE A O 1
ATOM 7591 N N . ASP A 1 1034 ? 41.746 -2.777 -21.374 1.00 92.56 1034 ASP A N 1
ATOM 7592 C CA . ASP A 1 1034 ? 42.776 -2.061 -22.141 1.00 92.56 1034 ASP A CA 1
ATOM 7593 C C . ASP A 1 1034 ? 42.162 -1.632 -23.470 1.00 92.56 1034 ASP A C 1
ATOM 7595 O O . ASP A 1 1034 ? 41.937 -2.476 -24.334 1.00 92.56 1034 ASP A O 1
ATOM 7599 N N . THR A 1 1035 ? 41.862 -0.347 -23.644 1.00 94.56 1035 THR A N 1
ATOM 7600 C CA . THR A 1 1035 ? 41.195 0.123 -24.858 1.00 94.56 1035 THR A CA 1
ATOM 7601 C C . THR A 1 1035 ? 41.688 1.484 -25.332 1.00 94.56 1035 THR A C 1
ATOM 7603 O O . THR A 1 1035 ? 42.066 2.350 -24.541 1.00 94.56 1035 THR A O 1
ATOM 7606 N N . ASP A 1 1036 ? 41.662 1.666 -26.652 1.00 93.94 1036 ASP A N 1
ATOM 7607 C CA . ASP A 1 1036 ? 41.869 2.950 -27.321 1.00 93.94 1036 ASP A CA 1
ATOM 7608 C C . ASP A 1 1036 ? 40.552 3.744 -27.462 1.00 93.94 1036 ASP A C 1
ATOM 7610 O O . ASP A 1 1036 ? 40.574 4.866 -27.966 1.00 93.94 1036 ASP A O 1
ATOM 7614 N N . ASP A 1 1037 ? 39.404 3.184 -27.047 1.00 95.62 1037 ASP A N 1
ATOM 7615 C CA . ASP A 1 1037 ? 38.123 3.897 -27.056 1.00 95.62 1037 ASP A CA 1
ATOM 7616 C C . ASP A 1 1037 ? 38.085 4.934 -25.925 1.00 95.62 1037 ASP A C 1
ATOM 7618 O O . ASP A 1 1037 ? 37.874 4.613 -24.751 1.00 95.62 1037 ASP A O 1
ATOM 7622 N N . ALA A 1 1038 ? 38.258 6.202 -26.300 1.00 95.75 1038 ALA A N 1
ATOM 7623 C CA . ALA A 1 1038 ? 38.331 7.334 -25.383 1.00 95.75 1038 ALA A CA 1
ATOM 7624 C C . ALA A 1 1038 ? 37.057 7.518 -24.541 1.00 95.75 1038 ALA A C 1
ATOM 7626 O O . ALA A 1 1038 ? 37.073 8.234 -23.537 1.00 95.75 1038 ALA A O 1
ATOM 7627 N N . ARG A 1 1039 ? 35.945 6.870 -24.915 1.00 95.25 1039 ARG A N 1
ATOM 7628 C CA . ARG A 1 1039 ? 34.716 6.860 -24.116 1.00 95.25 1039 ARG A CA 1
ATOM 7629 C C . ARG A 1 1039 ? 34.857 6.067 -22.825 1.00 95.25 1039 ARG A C 1
ATOM 7631 O O . ARG A 1 1039 ? 34.191 6.424 -21.854 1.00 95.25 1039 ARG A O 1
ATOM 7638 N N . LEU A 1 1040 ? 35.725 5.056 -22.810 1.00 94.38 1040 LEU A N 1
ATOM 7639 C CA . LEU A 1 1040 ? 35.858 4.088 -21.722 1.00 94.38 1040 LEU A CA 1
ATOM 7640 C C . LEU A 1 1040 ? 37.085 4.321 -20.830 1.00 94.38 1040 LEU A C 1
ATOM 7642 O O . LEU A 1 1040 ? 36.991 4.170 -19.617 1.00 94.38 1040 LEU A O 1
ATOM 7646 N N . THR A 1 1041 ? 38.229 4.693 -21.397 1.00 91.94 1041 THR A N 1
ATOM 7647 C CA . THR A 1 1041 ? 39.451 5.050 -20.650 1.00 91.94 1041 THR A CA 1
ATOM 7648 C C . THR A 1 1041 ? 40.298 6.000 -21.492 1.00 91.94 1041 THR A C 1
ATOM 7650 O O . THR A 1 1041 ? 40.098 6.095 -22.704 1.00 91.94 1041 THR A O 1
ATOM 7653 N N . GLN A 1 1042 ? 41.281 6.690 -20.907 1.00 88.00 1042 GLN A N 1
ATOM 7654 C CA . GLN A 1 1042 ? 42.296 7.347 -21.736 1.00 88.00 1042 GLN A CA 1
ATOM 7655 C C . GLN A 1 1042 ? 43.100 6.284 -22.509 1.00 88.00 1042 GLN A C 1
ATOM 7657 O O . GLN A 1 1042 ? 43.433 5.242 -21.935 1.00 88.00 1042 GLN A O 1
ATOM 7662 N N . PRO A 1 1043 ? 43.435 6.524 -23.793 1.00 80.56 1043 PRO A N 1
ATOM 7663 C CA . PRO A 1 1043 ? 44.153 5.546 -24.605 1.00 80.56 1043 PRO A CA 1
ATOM 7664 C C . PRO A 1 1043 ? 45.462 5.088 -23.955 1.00 80.56 1043 PRO A C 1
ATOM 7666 O O . PRO A 1 1043 ? 46.339 5.900 -23.652 1.00 80.56 1043 PRO A O 1
ATOM 7669 N N . GLY A 1 1044 ? 45.593 3.775 -23.756 1.00 76.12 1044 GLY A N 1
ATOM 7670 C CA . GLY A 1 1044 ? 46.764 3.153 -23.135 1.00 76.12 1044 GLY A CA 1
ATOM 7671 C C . GLY A 1 1044 ? 46.843 3.260 -21.604 1.00 76.12 1044 GLY A C 1
ATOM 7672 O O . GLY A 1 1044 ? 47.858 2.845 -21.041 1.00 76.12 1044 GLY A O 1
ATOM 7673 N N . ASP A 1 1045 ? 45.810 3.773 -20.924 1.00 86.50 1045 ASP A N 1
ATOM 7674 C CA . ASP A 1 1045 ? 45.735 3.831 -19.458 1.00 86.50 1045 ASP A CA 1
ATOM 7675 C C . ASP A 1 1045 ? 44.395 3.306 -18.912 1.00 86.50 1045 ASP A C 1
ATOM 7677 O O . ASP A 1 1045 ? 43.445 4.053 -18.675 1.00 86.50 1045 ASP A O 1
ATOM 7681 N N . SER A 1 1046 ? 44.360 2.001 -18.625 1.00 82.44 1046 SER A N 1
ATOM 7682 C CA . SER A 1 1046 ? 43.190 1.299 -18.065 1.00 82.44 1046 SER A CA 1
ATOM 7683 C C . SER A 1 1046 ? 42.736 1.759 -16.666 1.00 82.44 1046 SER A C 1
ATOM 7685 O O . SER A 1 1046 ? 41.708 1.281 -16.187 1.00 82.44 1046 SER A O 1
ATOM 7687 N N . LEU A 1 1047 ? 43.509 2.621 -15.987 1.00 87.56 1047 LEU A N 1
ATOM 7688 C CA . LEU A 1 1047 ? 43.227 3.124 -14.632 1.00 87.56 1047 LEU A CA 1
ATOM 7689 C C . LEU A 1 1047 ? 42.691 4.561 -14.626 1.00 87.56 1047 LEU A C 1
ATOM 7691 O O . LEU A 1 1047 ? 42.532 5.157 -13.559 1.00 87.56 1047 LEU A O 1
ATOM 7695 N N . SER A 1 1048 ? 42.458 5.124 -15.807 1.00 89.88 1048 SER A N 1
ATOM 7696 C CA . SER A 1 1048 ? 41.983 6.488 -15.992 1.00 89.88 1048 SER A CA 1
ATOM 7697 C C . SER A 1 1048 ? 40.503 6.520 -16.359 1.00 89.88 1048 SER A C 1
ATOM 7699 O O . SER A 1 1048 ? 39.966 5.582 -16.948 1.00 89.88 1048 SER A O 1
ATOM 7701 N N . ASP A 1 1049 ? 39.847 7.635 -16.052 1.00 93.38 1049 ASP A N 1
ATOM 7702 C CA . ASP A 1 1049 ? 38.480 7.861 -16.502 1.00 93.38 1049 ASP A CA 1
ATOM 7703 C C . ASP A 1 1049 ? 38.424 8.129 -18.017 1.00 93.38 1049 ASP A C 1
ATOM 7705 O O . ASP A 1 1049 ? 39.227 8.902 -18.552 1.00 93.38 1049 ASP A O 1
ATOM 7709 N N . GLY A 1 1050 ? 37.420 7.562 -18.693 1.00 93.25 1050 GLY A N 1
ATOM 7710 C CA . GLY A 1 1050 ? 37.083 7.869 -20.087 1.00 93.25 1050 GLY A CA 1
ATOM 7711 C C . GLY A 1 1050 ? 36.210 9.120 -20.231 1.00 93.25 1050 GLY A C 1
ATOM 7712 O O . GLY A 1 1050 ? 36.058 9.905 -19.296 1.00 93.25 1050 GLY A O 1
ATOM 7713 N N . LEU A 1 1051 ? 35.597 9.333 -21.398 1.00 92.88 1051 LEU A N 1
ATOM 7714 C CA . LEU A 1 1051 ? 34.595 10.392 -21.591 1.00 92.88 1051 LEU A CA 1
ATOM 7715 C C . LEU A 1 1051 ? 33.277 10.065 -20.872 1.00 92.88 1051 LEU A C 1
ATOM 7717 O O . LEU A 1 1051 ? 32.656 10.961 -20.302 1.00 92.88 1051 LEU A O 1
ATOM 7721 N N . TYR A 1 1052 ? 32.859 8.796 -20.884 1.00 91.81 1052 TYR A N 1
ATOM 7722 C CA . TYR A 1 1052 ? 31.562 8.355 -20.366 1.00 91.81 1052 TYR A CA 1
ATOM 7723 C C . TYR A 1 1052 ? 31.654 7.476 -19.124 1.00 91.81 1052 TYR A C 1
ATOM 7725 O O . TYR A 1 1052 ? 30.659 7.319 -18.428 1.00 91.81 1052 TYR A O 1
ATOM 7733 N N . THR A 1 1053 ? 32.829 6.947 -18.806 1.00 92.19 1053 THR A N 1
ATOM 7734 C CA . THR A 1 1053 ? 33.047 6.035 -17.677 1.00 92.19 1053 THR A CA 1
ATOM 7735 C C . THR A 1 1053 ? 34.005 6.625 -16.640 1.00 92.19 1053 THR A C 1
ATOM 7737 O O . THR A 1 1053 ? 34.882 7.433 -16.965 1.00 92.19 1053 THR A O 1
ATOM 7740 N N . ALA A 1 1054 ? 33.847 6.211 -15.384 1.00 90.69 1054 ALA A N 1
ATOM 7741 C CA . ALA A 1 1054 ? 34.813 6.460 -14.313 1.00 90.69 1054 ALA A CA 1
ATOM 7742 C C . ALA A 1 1054 ? 35.399 5.140 -13.795 1.00 90.69 1054 ALA A C 1
ATOM 7744 O O . ALA A 1 1054 ? 34.665 4.155 -13.651 1.00 90.69 1054 ALA A O 1
ATOM 7745 N N . PHE A 1 1055 ? 36.701 5.137 -13.504 1.00 91.69 1055 PHE A N 1
ATOM 7746 C CA . PHE A 1 1055 ? 37.400 4.011 -12.888 1.00 91.69 1055 PHE A CA 1
ATOM 7747 C C . PHE A 1 1055 ? 37.419 4.171 -11.366 1.00 91.69 1055 PHE A C 1
ATOM 7749 O O . PHE A 1 1055 ? 37.862 5.187 -10.835 1.00 91.69 1055 PHE A O 1
ATOM 7756 N N . GLU A 1 1056 ? 36.963 3.155 -10.637 1.00 89.69 1056 GLU A N 1
ATOM 7757 C CA . GLU A 1 1056 ? 36.699 3.289 -9.194 1.00 89.69 1056 GLU A CA 1
ATOM 7758 C C . GLU A 1 1056 ? 37.664 2.519 -8.296 1.00 89.69 1056 GLU A C 1
ATOM 7760 O O . GLU A 1 1056 ? 37.524 2.493 -7.073 1.00 89.69 1056 GLU A O 1
ATOM 7765 N N . GLY A 1 1057 ? 38.701 1.945 -8.898 1.00 84.38 1057 GLY A N 1
ATOM 7766 C CA . GLY A 1 1057 ? 39.718 1.181 -8.198 1.00 84.38 1057 GLY A CA 1
ATOM 7767 C C . GLY A 1 1057 ? 39.564 -0.316 -8.416 1.00 84.38 1057 GLY A C 1
ATOM 7768 O O . GLY A 1 1057 ? 38.503 -0.817 -8.769 1.00 84.38 1057 GLY A O 1
ATOM 7769 N N . VAL A 1 1058 ? 40.663 -1.028 -8.193 1.00 81.31 1058 VAL A N 1
ATOM 7770 C CA . VAL A 1 1058 ? 40.782 -2.463 -8.469 1.00 81.31 1058 VAL A CA 1
ATOM 7771 C C . VAL A 1 1058 ? 39.970 -3.269 -7.466 1.00 81.31 1058 VAL A C 1
ATOM 7773 O O . VAL A 1 1058 ? 40.221 -3.153 -6.265 1.00 81.31 1058 VAL A O 1
ATOM 7776 N N . ASN A 1 1059 ? 39.076 -4.131 -7.952 1.00 77.00 1059 ASN A N 1
ATOM 7777 C CA . ASN A 1 1059 ? 38.181 -4.941 -7.121 1.00 77.00 1059 ASN A CA 1
ATOM 7778 C C . ASN A 1 1059 ? 37.382 -4.082 -6.124 1.00 77.00 1059 ASN A C 1
ATOM 7780 O O . ASN A 1 1059 ? 37.177 -4.473 -4.974 1.00 77.00 1059 ASN A O 1
ATOM 7784 N N . SER A 1 1060 ? 36.974 -2.887 -6.558 1.00 80.00 1060 SER A N 1
ATOM 7785 C CA . SER A 1 1060 ? 36.292 -1.891 -5.717 1.00 80.00 1060 SER A CA 1
ATOM 7786 C C . SER A 1 1060 ? 34.778 -2.087 -5.638 1.00 80.00 1060 SER A C 1
ATOM 7788 O O . SER A 1 1060 ? 34.114 -1.422 -4.842 1.00 80.00 1060 SER A O 1
ATOM 7790 N N . SER A 1 1061 ? 34.227 -3.000 -6.448 1.00 84.88 1061 SER A N 1
ATOM 7791 C CA . SER A 1 1061 ? 32.800 -3.320 -6.472 1.00 84.88 1061 SER A CA 1
ATOM 7792 C C . SER A 1 1061 ? 32.272 -3.596 -5.052 1.00 84.88 1061 SER A C 1
ATOM 7794 O O . SER A 1 1061 ? 32.699 -4.567 -4.425 1.00 84.88 1061 SER A O 1
ATOM 7796 N N . PRO A 1 1062 ? 31.293 -2.820 -4.546 1.00 84.88 1062 PRO A N 1
ATOM 7797 C CA . PRO A 1 1062 ? 30.703 -3.018 -3.215 1.00 84.88 1062 PRO A CA 1
ATOM 7798 C C . PRO A 1 1062 ? 29.689 -4.173 -3.185 1.00 84.88 1062 PRO A C 1
ATOM 7800 O O . PRO A 1 1062 ? 28.846 -4.276 -2.293 1.00 84.88 1062 PRO A O 1
ATOM 7803 N N . PHE A 1 1063 ? 29.739 -5.024 -4.203 1.00 91.56 1063 PHE A N 1
ATOM 7804 C CA . PHE A 1 1063 ? 28.832 -6.127 -4.421 1.00 91.56 1063 PHE A CA 1
ATOM 7805 C C . PHE A 1 1063 ? 29.165 -7.314 -3.533 1.00 91.56 1063 PHE A C 1
ATOM 7807 O O . PHE A 1 1063 ? 30.268 -7.475 -3.013 1.00 91.56 1063 PHE A O 1
ATOM 7814 N N . ARG A 1 1064 ? 28.161 -8.164 -3.355 1.00 90.56 1064 ARG A N 1
ATOM 7815 C CA . ARG A 1 1064 ? 28.234 -9.345 -2.508 1.00 90.56 1064 ARG A CA 1
ATOM 7816 C C . ARG A 1 1064 ? 28.847 -10.506 -3.288 1.00 90.56 1064 ARG A C 1
ATOM 7818 O O . ARG A 1 1064 ? 28.186 -11.019 -4.195 1.00 90.56 1064 ARG A O 1
ATOM 7825 N N . PRO A 1 1065 ? 30.075 -10.952 -2.967 1.00 89.31 1065 PRO A N 1
ATOM 7826 C CA . PRO A 1 1065 ? 30.742 -12.005 -3.729 1.00 89.31 1065 PRO A CA 1
ATOM 7827 C C . PRO A 1 1065 ? 29.985 -13.338 -3.666 1.00 89.31 1065 PRO A C 1
ATOM 7829 O O . PRO A 1 1065 ? 30.052 -14.125 -4.609 1.00 89.31 1065 PRO A O 1
ATOM 7832 N N . GLU A 1 1066 ? 29.211 -13.581 -2.601 1.00 91.25 1066 GLU A N 1
ATOM 7833 C CA . GLU A 1 1066 ? 28.361 -14.766 -2.459 1.00 91.25 1066 GLU A CA 1
ATOM 7834 C C . GLU A 1 1066 ? 27.215 -14.838 -3.482 1.00 91.25 1066 GLU A C 1
ATOM 7836 O O . GLU A 1 1066 ? 26.608 -15.894 -3.645 1.00 91.25 1066 GLU A O 1
ATOM 7841 N N . ARG A 1 1067 ? 26.930 -13.737 -4.190 1.00 91.88 1067 ARG A N 1
ATOM 7842 C CA . ARG A 1 1067 ? 25.879 -13.640 -5.216 1.00 91.88 1067 ARG A CA 1
ATOM 7843 C C . ARG A 1 1067 ? 26.412 -13.721 -6.644 1.00 91.88 1067 ARG A C 1
ATOM 7845 O O . ARG A 1 1067 ? 25.649 -13.550 -7.582 1.00 91.88 1067 ARG A O 1
ATOM 7852 N N . GLY A 1 1068 ? 27.698 -14.026 -6.805 1.00 90.94 1068 GLY A N 1
ATOM 7853 C CA . GLY A 1 1068 ? 28.332 -14.172 -8.108 1.00 90.94 1068 GLY A CA 1
ATOM 7854 C C . GLY A 1 1068 ? 29.257 -13.009 -8.420 1.00 90.94 1068 GLY A C 1
ATOM 7855 O O . GLY A 1 1068 ? 28.831 -11.871 -8.594 1.00 90.94 1068 GLY A O 1
ATOM 7856 N N . LYS A 1 1069 ? 30.550 -13.314 -8.520 1.00 91.56 1069 LYS A N 1
ATOM 7857 C CA . LYS A 1 1069 ? 31.575 -12.322 -8.843 1.00 91.56 1069 LYS A CA 1
ATOM 7858 C C . LYS A 1 1069 ? 31.595 -11.892 -10.307 1.00 91.56 1069 LYS A C 1
ATOM 7860 O O . LYS A 1 1069 ? 32.164 -10.853 -10.612 1.00 91.56 1069 LYS A O 1
ATOM 7865 N N . TYR A 1 1070 ? 30.925 -12.635 -11.188 1.00 91.75 1070 TYR A N 1
ATOM 7866 C CA . TYR A 1 1070 ? 30.741 -12.236 -12.583 1.00 91.75 1070 TYR A CA 1
ATOM 7867 C C . TYR A 1 1070 ? 29.978 -10.911 -12.706 1.00 91.75 1070 TYR A C 1
ATOM 7869 O O . TYR A 1 1070 ? 30.093 -10.255 -13.729 1.00 91.75 1070 TYR A O 1
ATOM 7877 N N . HIS A 1 1071 ? 29.289 -10.482 -11.642 1.00 93.00 1071 HIS A N 1
ATOM 7878 C CA . HIS A 1 1071 ? 28.694 -9.158 -11.550 1.00 93.00 1071 HIS A CA 1
ATOM 7879 C C . HIS A 1 1071 ? 29.685 -8.022 -11.244 1.00 93.00 1071 HIS A C 1
ATOM 7881 O O . HIS A 1 1071 ? 29.272 -6.868 -11.182 1.00 93.00 1071 HIS A O 1
ATOM 7887 N N . PHE A 1 1072 ? 30.955 -8.307 -10.952 1.00 93.00 1072 PHE A N 1
ATOM 7888 C CA . PHE A 1 1072 ? 31.900 -7.297 -10.481 1.00 93.00 1072 PHE A CA 1
ATOM 7889 C C . PHE A 1 1072 ? 32.536 -6.568 -11.664 1.00 93.00 1072 PHE A C 1
ATOM 7891 O O . PHE A 1 1072 ? 32.987 -7.180 -12.629 1.00 93.00 1072 PHE A O 1
ATOM 7898 N N . SER A 1 1073 ? 32.632 -5.249 -11.538 1.00 92.38 1073 SER A N 1
ATOM 7899 C CA . SER A 1 1073 ? 33.290 -4.374 -12.503 1.00 92.38 1073 SER A CA 1
ATOM 7900 C C . SER A 1 1073 ? 33.909 -3.175 -11.790 1.00 92.38 1073 SER A C 1
ATOM 7902 O O . SER A 1 1073 ? 33.366 -2.660 -10.808 1.00 92.38 1073 SER A O 1
ATOM 7904 N N . ASP A 1 1074 ? 35.061 -2.732 -12.285 1.00 91.19 1074 ASP A N 1
ATOM 7905 C CA . ASP A 1 1074 ? 35.786 -1.578 -11.743 1.00 91.19 1074 ASP A CA 1
ATOM 7906 C C . ASP A 1 1074 ? 35.344 -0.250 -12.395 1.00 91.19 1074 ASP A C 1
ATOM 7908 O O . ASP A 1 1074 ? 35.868 0.816 -12.062 1.00 91.19 1074 ASP A O 1
ATOM 7912 N N . TYR A 1 1075 ? 34.359 -0.300 -13.300 1.00 91.44 1075 TYR A N 1
ATOM 7913 C CA . TYR A 1 1075 ? 33.899 0.836 -14.096 1.00 91.44 1075 TYR A CA 1
ATOM 7914 C C . TYR A 1 1075 ? 32.436 1.176 -13.796 1.00 91.44 1075 TYR A C 1
ATOM 7916 O O . TYR A 1 1075 ? 31.583 0.298 -13.642 1.00 91.44 1075 TYR A O 1
ATOM 7924 N N . ARG A 1 1076 ? 32.130 2.471 -13.726 1.00 90.50 1076 ARG A N 1
ATOM 7925 C CA . ARG A 1 1076 ? 30.754 2.990 -13.649 1.00 90.50 1076 ARG A CA 1
ATOM 7926 C C . ARG A 1 1076 ? 30.480 3.972 -14.777 1.00 90.50 1076 ARG A C 1
ATOM 7928 O O . ARG A 1 1076 ? 31.419 4.541 -15.335 1.00 90.50 1076 ARG A O 1
ATOM 7935 N N . ASP A 1 1077 ? 29.206 4.226 -15.047 1.00 88.75 1077 ASP A N 1
ATOM 7936 C CA . ASP A 1 1077 ? 28.802 5.338 -15.900 1.00 88.75 1077 ASP A CA 1
ATOM 7937 C C . ASP A 1 1077 ? 29.008 6.663 -15.152 1.00 88.75 1077 ASP A C 1
ATOM 7939 O O . ASP A 1 1077 ? 28.664 6.785 -13.973 1.00 88.75 1077 ASP A O 1
ATOM 7943 N N . LYS A 1 1078 ? 29.589 7.650 -15.835 1.00 87.69 1078 LYS A N 1
ATOM 7944 C CA . LYS A 1 1078 ? 29.726 9.026 -15.342 1.00 87.69 1078 LYS A CA 1
ATOM 7945 C C . LYS A 1 1078 ? 29.066 10.075 -16.231 1.00 87.69 1078 LYS A C 1
ATOM 7947 O O . LYS A 1 1078 ? 29.089 11.263 -15.904 1.00 87.69 1078 LYS A O 1
ATOM 7952 N N . ARG A 1 1079 ? 28.472 9.674 -17.363 1.00 83.44 1079 ARG A N 1
ATOM 7953 C CA . ARG A 1 1079 ? 27.832 10.586 -18.330 1.00 83.44 1079 ARG A CA 1
ATOM 7954 C C . ARG A 1 1079 ? 26.718 11.414 -17.686 1.00 83.44 1079 ARG A C 1
ATOM 7956 O O . ARG A 1 1079 ? 26.441 12.530 -18.123 1.00 83.44 1079 ARG A O 1
ATOM 7963 N N . HIS A 1 1080 ? 26.111 10.880 -16.630 1.00 80.69 1080 HIS A N 1
ATOM 7964 C CA . HIS A 1 1080 ? 24.982 11.477 -15.930 1.00 80.69 1080 HIS A CA 1
ATOM 7965 C C . HIS A 1 1080 ? 25.315 11.920 -14.488 1.00 80.69 1080 HIS A C 1
ATOM 7967 O O . HIS A 1 1080 ? 24.397 12.133 -13.702 1.00 80.69 1080 HIS A O 1
ATOM 7973 N N . ASP A 1 1081 ? 26.591 12.137 -14.131 1.00 79.44 1081 ASP A N 1
ATOM 7974 C CA . ASP A 1 1081 ? 27.004 12.555 -12.770 1.00 79.44 1081 ASP A CA 1
ATOM 7975 C C . ASP A 1 1081 ? 26.278 13.812 -12.269 1.00 79.44 1081 ASP A C 1
ATOM 7977 O O . ASP A 1 1081 ? 25.871 13.890 -11.111 1.00 79.44 1081 ASP A O 1
ATOM 7981 N N . VAL A 1 1082 ? 26.038 14.777 -13.161 1.00 68.81 1082 VAL A N 1
ATOM 7982 C CA . VAL A 1 1082 ? 25.284 16.004 -12.845 1.00 68.81 1082 VAL A CA 1
ATOM 7983 C C . VAL A 1 1082 ? 23.814 15.703 -12.525 1.00 68.81 1082 VAL A C 1
ATOM 7985 O O . VAL A 1 1082 ? 23.214 16.376 -11.694 1.00 68.81 1082 VAL A O 1
ATOM 7988 N N . TYR A 1 1083 ? 23.230 14.682 -13.155 1.00 69.56 1083 TYR A N 1
ATOM 7989 C CA . TYR A 1 1083 ? 21.847 14.268 -12.915 1.00 69.56 1083 TYR A CA 1
ATOM 7990 C C . TYR A 1 1083 ? 21.684 13.582 -11.547 1.00 69.56 1083 TYR A C 1
ATOM 7992 O O . TYR A 1 1083 ? 20.671 13.778 -10.878 1.00 69.56 1083 TYR A O 1
ATOM 8000 N N . ALA A 1 1084 ? 22.693 12.834 -11.089 1.00 63.56 1084 ALA A N 1
ATOM 8001 C CA . ALA A 1 1084 ? 22.657 12.105 -9.818 1.00 63.56 1084 ALA A CA 1
ATOM 8002 C C . ALA A 1 1084 ? 22.869 12.973 -8.565 1.00 63.56 1084 ALA A C 1
ATOM 8004 O O . ALA A 1 1084 ? 22.644 12.495 -7.455 1.00 63.56 1084 ALA A O 1
ATOM 8005 N N . ALA A 1 1085 ? 23.298 14.228 -8.710 1.00 61.78 1085 ALA A N 1
ATOM 8006 C CA . ALA A 1 1085 ? 23.446 15.125 -7.566 1.00 61.78 1085 ALA A CA 1
ATOM 8007 C C . ALA A 1 1085 ? 22.081 15.516 -6.970 1.00 61.78 1085 ALA A C 1
ATOM 8009 O O . ALA A 1 1085 ? 21.903 15.424 -5.758 1.00 61.78 1085 ALA A O 1
ATOM 8010 N N . ASP A 1 1086 ? 21.113 15.865 -7.829 1.00 63.56 1086 ASP A N 1
ATOM 8011 C CA . ASP A 1 1086 ? 19.839 16.460 -7.402 1.00 63.56 1086 ASP A CA 1
ATOM 8012 C C . ASP A 1 1086 ? 18.588 15.763 -7.979 1.00 63.56 1086 ASP A C 1
ATOM 8014 O O . ASP A 1 1086 ? 17.484 16.221 -7.706 1.00 63.56 1086 ASP A O 1
ATOM 8018 N N . LEU A 1 1087 ? 18.720 14.709 -8.806 1.00 69.38 1087 LEU A N 1
ATOM 8019 C CA . LEU A 1 1087 ? 17.618 13.959 -9.464 1.00 69.38 1087 LEU A CA 1
ATOM 8020 C C . LEU A 1 1087 ? 16.597 14.816 -10.245 1.00 69.38 1087 LEU A C 1
ATOM 8022 O O . LEU A 1 1087 ? 15.482 14.375 -10.524 1.00 69.38 1087 LEU A O 1
ATOM 8026 N N . THR A 1 1088 ? 16.973 16.043 -10.599 1.00 65.25 1088 THR A N 1
ATOM 8027 C CA . THR A 1 1088 ? 16.067 17.092 -11.106 1.00 65.25 1088 THR A CA 1
ATOM 8028 C C . THR A 1 1088 ? 16.574 17.754 -12.392 1.00 65.25 1088 THR A C 1
ATOM 8030 O O . THR A 1 1088 ? 15.889 18.598 -12.972 1.00 65.25 1088 THR A O 1
ATOM 8033 N N . GLY A 1 1089 ? 17.769 17.376 -12.865 1.00 69.88 1089 GLY A N 1
ATOM 8034 C CA . GLY A 1 1089 ? 18.361 17.903 -14.098 1.00 69.88 1089 GLY A CA 1
ATOM 8035 C C . GLY A 1 1089 ? 17.672 17.390 -15.373 1.00 69.88 1089 GLY A C 1
ATOM 8036 O O . GLY A 1 1089 ? 16.884 16.450 -15.313 1.00 69.88 1089 GLY A O 1
ATOM 8037 N N . PRO A 1 1090 ? 17.973 17.961 -16.553 1.00 78.25 1090 PRO A N 1
ATOM 8038 C CA . PRO A 1 1090 ? 17.433 17.463 -17.814 1.00 78.25 1090 PRO A CA 1
ATOM 8039 C C . PRO A 1 1090 ? 17.847 16.014 -18.100 1.00 78.25 1090 PRO A C 1
ATOM 8041 O O . PRO A 1 1090 ? 19.040 15.715 -18.178 1.00 78.25 1090 PRO A O 1
ATOM 8044 N N . ALA A 1 1091 ? 16.873 15.130 -18.315 1.00 81.88 1091 ALA A N 1
ATOM 8045 C CA . ALA A 1 1091 ? 17.088 13.748 -18.733 1.00 81.88 1091 ALA A CA 1
ATOM 8046 C C . ALA A 1 1091 ? 16.696 13.566 -20.200 1.00 81.88 1091 ALA A C 1
ATOM 8048 O O . ALA A 1 1091 ? 15.576 13.876 -20.597 1.00 81.88 1091 ALA A O 1
ATOM 8049 N N . VAL A 1 1092 ? 17.614 13.042 -21.014 1.00 86.69 1092 VAL A N 1
ATOM 8050 C CA . VAL A 1 1092 ? 17.298 12.583 -22.376 1.00 86.69 1092 VAL A CA 1
ATOM 8051 C C . VAL A 1 1092 ? 16.433 11.326 -22.274 1.00 86.69 1092 VAL A C 1
ATOM 8053 O O . VAL A 1 1092 ? 16.782 10.443 -21.498 1.00 86.69 1092 VAL A O 1
ATOM 8056 N N . ILE A 1 1093 ? 15.343 11.252 -23.043 1.00 87.81 1093 ILE A N 1
ATOM 8057 C CA . ILE A 1 1093 ? 14.447 10.073 -23.141 1.00 87.81 1093 ILE A CA 1
ATOM 8058 C C . ILE A 1 1093 ? 14.374 9.496 -24.570 1.00 87.81 1093 ILE A C 1
ATOM 8060 O O . ILE A 1 1093 ? 13.923 8.371 -24.803 1.00 87.81 1093 ILE A O 1
ATOM 8064 N N . LEU A 1 1094 ? 14.843 10.269 -25.550 1.00 91.81 1094 LEU A N 1
ATOM 8065 C CA . LEU A 1 1094 ? 15.035 9.867 -26.940 1.00 91.81 1094 LEU A CA 1
ATOM 8066 C C . LEU A 1 1094 ? 16.153 10.731 -27.522 1.00 91.81 1094 LEU A C 1
ATOM 8068 O O . LEU A 1 1094 ? 16.028 11.955 -27.544 1.00 91.81 1094 LEU A O 1
ATOM 8072 N N . SER A 1 1095 ? 17.255 10.120 -27.957 1.00 93.06 1095 SER A N 1
ATOM 8073 C CA . SER A 1 1095 ? 18.401 10.872 -28.477 1.00 93.06 1095 SER A CA 1
ATOM 8074 C C . SER A 1 1095 ? 18.417 10.912 -30.000 1.00 93.06 1095 SER A C 1
ATOM 8076 O O . SER A 1 1095 ? 18.013 9.967 -30.681 1.00 93.06 1095 SER A O 1
ATOM 8078 N N . ARG A 1 1096 ? 18.959 11.999 -30.554 1.00 95.12 1096 ARG A N 1
ATOM 8079 C CA . ARG A 1 1096 ? 19.238 12.095 -31.993 1.00 95.12 1096 ARG A CA 1
ATOM 8080 C C . ARG A 1 1096 ? 20.190 10.990 -32.448 1.00 95.12 1096 ARG A C 1
ATOM 8082 O O . ARG A 1 1096 ? 19.987 10.402 -33.507 1.00 95.12 1096 ARG A O 1
ATOM 8089 N N . THR A 1 1097 ? 21.202 10.696 -31.637 1.00 95.12 1097 THR A N 1
ATOM 8090 C CA . THR A 1 1097 ? 22.212 9.677 -31.943 1.00 95.12 1097 THR A CA 1
ATOM 8091 C C . THR A 1 1097 ? 21.609 8.278 -32.062 1.00 95.12 1097 THR A C 1
ATOM 8093 O O . THR A 1 1097 ? 22.009 7.522 -32.941 1.00 95.12 1097 THR A O 1
ATOM 8096 N N . GLU A 1 1098 ? 20.609 7.938 -31.245 1.00 95.75 1098 GLU A N 1
ATOM 8097 C CA . GLU A 1 1098 ? 19.892 6.664 -31.355 1.00 95.75 1098 GLU A CA 1
ATOM 8098 C C . GLU A 1 1098 ? 19.208 6.519 -32.714 1.00 95.75 1098 GLU A C 1
ATOM 8100 O O . GLU A 1 1098 ? 19.366 5.498 -33.385 1.00 95.75 1098 GLU A O 1
ATOM 8105 N N . ILE A 1 1099 ? 18.497 7.563 -33.143 1.00 97.69 1099 ILE A N 1
ATOM 8106 C CA . ILE A 1 1099 ? 17.786 7.575 -34.422 1.00 97.69 1099 ILE A CA 1
ATOM 8107 C C . ILE A 1 1099 ? 18.759 7.555 -35.606 1.00 97.69 1099 ILE A C 1
ATOM 8109 O O . ILE A 1 1099 ? 18.519 6.846 -36.583 1.00 97.69 1099 ILE A O 1
ATOM 8113 N N . ASP A 1 1100 ? 19.884 8.265 -35.518 1.00 97.56 1100 ASP A N 1
ATOM 8114 C CA . ASP A 1 1100 ? 20.936 8.200 -36.535 1.00 97.56 1100 ASP A CA 1
ATOM 8115 C C . ASP A 1 1100 ? 21.531 6.780 -36.637 1.00 97.56 1100 ASP A C 1
ATOM 8117 O O . ASP A 1 1100 ? 21.709 6.265 -37.742 1.00 97.56 1100 ASP A O 1
ATOM 8121 N N . LEU A 1 1101 ? 21.776 6.092 -35.519 1.00 97.50 1101 LEU A N 1
ATOM 8122 C CA . LEU A 1 1101 ? 22.311 4.724 -35.535 1.00 97.50 1101 LEU A CA 1
ATOM 8123 C C . LEU A 1 1101 ? 21.271 3.678 -35.974 1.00 97.50 1101 LEU A C 1
ATOM 8125 O O . LEU A 1 1101 ? 21.637 2.712 -36.641 1.00 97.50 1101 LEU A O 1
ATOM 8129 N N . LEU A 1 1102 ? 19.977 3.894 -35.718 1.00 97.44 1102 LEU A N 1
ATOM 8130 C CA . LEU A 1 1102 ? 18.902 3.117 -36.355 1.00 97.44 1102 LEU A CA 1
ATOM 8131 C C . LEU A 1 1102 ? 18.864 3.340 -37.873 1.00 97.44 1102 LEU A C 1
ATOM 8133 O O . LEU A 1 1102 ? 18.697 2.386 -38.634 1.00 97.44 1102 LEU A O 1
ATOM 8137 N N . ARG A 1 1103 ? 19.091 4.578 -38.331 1.00 98.12 1103 ARG A N 1
ATOM 8138 C CA . ARG A 1 1103 ? 19.236 4.892 -39.759 1.00 98.12 1103 ARG A CA 1
ATOM 8139 C C . ARG A 1 1103 ? 20.431 4.156 -40.369 1.00 98.12 1103 ARG A C 1
ATOM 8141 O O . ARG A 1 1103 ? 20.326 3.616 -41.468 1.00 98.12 1103 ARG A O 1
ATOM 8148 N N . ALA A 1 1104 ? 21.554 4.096 -39.653 1.00 98.38 1104 ALA A N 1
ATOM 8149 C CA . ALA A 1 1104 ? 22.730 3.343 -40.077 1.00 98.38 1104 ALA A CA 1
ATOM 8150 C C . ALA A 1 1104 ? 22.460 1.830 -40.157 1.00 98.38 1104 ALA A C 1
ATOM 8152 O O . ALA A 1 1104 ? 22.877 1.198 -41.129 1.00 98.38 1104 ALA A O 1
ATOM 8153 N N . GLU A 1 1105 ? 21.723 1.255 -39.197 1.00 97.81 1105 GLU A N 1
ATOM 8154 C CA . GLU A 1 1105 ? 21.279 -0.143 -39.277 1.00 97.81 1105 GLU A CA 1
ATOM 8155 C C . GLU A 1 1105 ? 20.415 -0.380 -40.515 1.00 97.81 1105 GLU A C 1
ATOM 8157 O O . GLU A 1 1105 ? 20.684 -1.310 -41.276 1.00 97.81 1105 GLU A O 1
ATOM 8162 N N . ALA A 1 1106 ? 19.435 0.492 -40.763 1.00 98.44 1106 ALA A N 1
ATOM 8163 C CA . ALA A 1 1106 ? 18.571 0.398 -41.931 1.00 98.44 1106 ALA A CA 1
ATOM 8164 C C . ALA A 1 1106 ? 19.378 0.417 -43.238 1.00 98.44 1106 ALA A C 1
ATOM 8166 O O . ALA A 1 1106 ? 19.173 -0.435 -44.101 1.00 98.44 1106 ALA A O 1
ATOM 8167 N N . HIS A 1 1107 ? 20.358 1.317 -43.360 1.00 98.38 1107 HIS A N 1
ATOM 8168 C CA . HIS A 1 1107 ? 21.267 1.345 -44.506 1.00 98.38 1107 HIS A CA 1
ATOM 8169 C C . HIS A 1 1107 ? 22.051 0.034 -44.668 1.00 98.38 1107 HIS A C 1
ATOM 8171 O O . HIS A 1 1107 ? 22.101 -0.498 -45.776 1.00 98.38 1107 HIS A O 1
ATOM 8177 N N . LEU A 1 1108 ? 22.614 -0.536 -43.593 1.00 96.88 1108 LEU A N 1
ATOM 8178 C CA . LEU A 1 1108 ? 23.313 -1.829 -43.668 1.00 96.88 1108 LEU A CA 1
ATOM 8179 C C . LEU A 1 1108 ? 22.385 -2.961 -44.116 1.00 96.88 1108 LEU A C 1
ATOM 8181 O O . LEU A 1 1108 ? 22.754 -3.745 -44.989 1.00 96.88 1108 LEU A O 1
ATOM 8185 N N . ARG A 1 1109 ? 21.174 -3.028 -43.556 1.00 95.94 1109 ARG A N 1
ATOM 8186 C CA . ARG A 1 1109 ? 20.166 -4.051 -43.878 1.00 95.94 1109 ARG A CA 1
ATOM 8187 C C . ARG A 1 1109 ? 19.673 -3.946 -45.324 1.00 95.94 1109 ARG A C 1
ATOM 8189 O O . ARG A 1 1109 ? 19.366 -4.963 -45.936 1.00 95.94 1109 ARG A O 1
ATOM 8196 N N . LEU A 1 1110 ? 19.659 -2.735 -45.881 1.00 97.19 1110 LEU A N 1
ATOM 8197 C CA . LEU A 1 1110 ? 19.317 -2.449 -47.278 1.00 97.19 1110 LEU A CA 1
ATOM 8198 C C . LEU A 1 1110 ? 20.523 -2.539 -48.238 1.00 97.19 1110 LEU A C 1
ATOM 8200 O O . LEU A 1 1110 ? 20.373 -2.292 -49.434 1.00 97.19 1110 LEU A O 1
ATOM 8204 N N . GLY A 1 1111 ? 21.713 -2.902 -47.744 1.00 96.44 1111 GLY A N 1
ATOM 8205 C CA . GLY A 1 1111 ? 22.923 -3.084 -48.553 1.00 96.44 1111 GLY A CA 1
ATOM 8206 C C . GLY A 1 1111 ? 23.690 -1.799 -48.895 1.00 96.44 1111 GLY A C 1
ATOM 8207 O O . GLY A 1 1111 ? 24.622 -1.841 -49.697 1.00 96.44 1111 GLY A O 1
ATOM 8208 N N . ASP A 1 1112 ? 23.346 -0.662 -48.288 1.00 97.56 1112 ASP A N 1
ATOM 8209 C CA . ASP A 1 1112 ? 24.028 0.626 -48.459 1.00 97.56 1112 ASP A CA 1
ATOM 8210 C C . ASP A 1 1112 ? 25.068 0.870 -47.351 1.00 97.56 1112 ASP A C 1
ATOM 8212 O O . ASP A 1 1112 ? 24.926 1.713 -46.461 1.00 97.56 1112 ASP A O 1
ATOM 8216 N N . THR A 1 1113 ? 26.162 0.111 -47.401 1.00 97.38 1113 THR A N 1
ATOM 8217 C CA . THR A 1 1113 ? 27.242 0.208 -46.407 1.00 97.38 1113 THR A CA 1
ATOM 8218 C C . THR A 1 1113 ? 27.916 1.584 -46.381 1.00 97.38 1113 THR A C 1
ATOM 8220 O O . THR A 1 1113 ? 28.406 2.004 -45.334 1.00 97.38 1113 THR A O 1
ATOM 8223 N N . ALA A 1 1114 ? 27.946 2.307 -47.503 1.00 97.56 1114 ALA A N 1
ATOM 8224 C CA . ALA A 1 1114 ? 28.612 3.605 -47.584 1.00 97.56 1114 ALA A CA 1
ATOM 8225 C C . ALA A 1 1114 ? 27.892 4.665 -46.740 1.00 97.56 1114 ALA A C 1
ATOM 8227 O O . ALA A 1 1114 ? 28.537 5.344 -45.936 1.00 97.56 1114 ALA A O 1
ATOM 8228 N N . SER A 1 1115 ? 26.565 4.766 -46.867 1.00 97.88 1115 SER A N 1
ATOM 8229 C CA . SER A 1 1115 ? 25.766 5.693 -46.058 1.00 97.88 1115 SER A CA 1
ATOM 8230 C C . SER A 1 1115 ? 25.799 5.322 -44.577 1.00 97.88 1115 SER A C 1
ATOM 8232 O O . SER A 1 1115 ? 25.972 6.199 -43.731 1.00 97.88 1115 SER A O 1
ATOM 8234 N N . ALA A 1 1116 ? 25.732 4.023 -44.257 1.00 98.25 1116 ALA A N 1
ATOM 8235 C CA . ALA A 1 1116 ? 25.856 3.553 -42.879 1.00 98.25 1116 ALA A CA 1
ATOM 8236 C C . ALA A 1 1116 ? 27.190 3.973 -42.241 1.00 98.25 1116 ALA A C 1
ATOM 8238 O O . ALA A 1 1116 ? 27.200 4.556 -41.159 1.00 98.25 1116 ALA A O 1
ATOM 8239 N N . LEU A 1 1117 ? 28.318 3.751 -42.927 1.00 98.38 1117 LEU A N 1
ATOM 8240 C CA . LEU A 1 1117 ? 29.643 4.158 -42.445 1.00 98.38 1117 LEU A CA 1
ATOM 8241 C C . LEU A 1 1117 ? 29.771 5.678 -42.296 1.00 98.38 1117 LEU A C 1
ATOM 8243 O O . LEU A 1 1117 ? 30.458 6.139 -41.387 1.00 98.38 1117 LEU A O 1
ATOM 8247 N N . GLY A 1 1118 ? 29.104 6.457 -43.152 1.00 97.81 1118 GLY A N 1
ATOM 8248 C CA . GLY A 1 1118 ? 29.040 7.914 -43.032 1.00 97.81 1118 GLY A CA 1
ATOM 8249 C C . GLY A 1 1118 ? 28.361 8.399 -41.747 1.00 97.81 1118 GLY A C 1
ATOM 8250 O O . GLY A 1 1118 ? 28.666 9.497 -41.285 1.00 97.81 1118 GLY A O 1
ATOM 8251 N N . ILE A 1 1119 ? 27.481 7.586 -41.157 1.00 98.00 1119 ILE A N 1
ATOM 8252 C CA . ILE A 1 1119 ? 26.814 7.865 -39.880 1.00 98.00 1119 ILE A CA 1
ATOM 8253 C C . ILE A 1 1119 ? 27.615 7.277 -38.712 1.00 98.00 1119 ILE A C 1
ATOM 8255 O O . ILE A 1 1119 ? 27.995 8.011 -37.805 1.00 98.00 1119 ILE A O 1
ATOM 8259 N N . ILE A 1 1120 ? 27.947 5.982 -38.774 1.00 98.19 1120 ILE A N 1
ATOM 8260 C CA . ILE A 1 1120 ? 28.703 5.248 -37.739 1.00 98.19 1120 ILE A CA 1
ATOM 8261 C C . ILE A 1 1120 ? 30.015 5.965 -37.399 1.00 98.19 1120 ILE A C 1
ATOM 8263 O O . ILE A 1 1120 ? 30.374 6.108 -36.232 1.00 98.19 1120 ILE A O 1
ATOM 8267 N N . ASN A 1 1121 ? 30.739 6.458 -38.409 1.00 98.31 1121 ASN A N 1
ATOM 8268 C CA . ASN A 1 1121 ? 32.044 7.077 -38.187 1.00 98.31 1121 ASN A CA 1
ATOM 8269 C C . ASN A 1 1121 ? 31.986 8.457 -37.514 1.00 98.31 1121 ASN A C 1
ATOM 8271 O O . ASN A 1 1121 ? 33.036 8.943 -37.088 1.00 98.31 1121 ASN A O 1
ATOM 8275 N N . GLN A 1 1122 ? 30.811 9.085 -37.389 1.00 96.31 1122 GLN A N 1
ATOM 8276 C CA . GLN A 1 1122 ? 30.683 10.414 -36.780 1.00 96.31 1122 GLN A CA 1
ATOM 8277 C C . GLN A 1 1122 ? 31.046 10.373 -35.296 1.00 96.31 1122 GLN A C 1
ATOM 8279 O O . GLN A 1 1122 ? 31.974 11.062 -34.870 1.00 96.31 1122 GLN A O 1
ATOM 8284 N N . THR A 1 1123 ? 30.369 9.526 -34.522 1.00 95.38 1123 THR A N 1
ATOM 8285 C CA . THR A 1 1123 ? 30.615 9.361 -33.083 1.00 95.38 1123 THR A CA 1
ATOM 8286 C C . THR A 1 1123 ? 31.875 8.548 -32.817 1.00 95.38 1123 THR A C 1
ATOM 8288 O O . THR A 1 1123 ? 32.680 8.925 -31.968 1.00 95.38 1123 THR A O 1
ATOM 8291 N N . ARG A 1 1124 ? 32.128 7.510 -33.620 1.00 97.06 1124 ARG A N 1
ATOM 8292 C CA . ARG A 1 1124 ? 33.314 6.655 -33.502 1.00 97.06 1124 ARG A CA 1
ATOM 8293 C C . ARG A 1 1124 ? 34.634 7.426 -33.500 1.00 97.06 1124 ARG A C 1
ATOM 8295 O O . ARG A 1 1124 ? 35.506 7.170 -32.673 1.00 97.06 1124 ARG A O 1
ATOM 8302 N N . THR A 1 1125 ? 34.790 8.361 -34.439 1.00 96.62 1125 THR A N 1
ATOM 8303 C CA . THR A 1 1125 ? 36.027 9.147 -34.575 1.00 96.62 1125 THR A CA 1
ATOM 8304 C C . THR A 1 1125 ? 36.052 10.346 -33.633 1.00 96.62 1125 THR A C 1
ATOM 8306 O O . THR A 1 1125 ? 37.108 10.676 -33.100 1.00 96.62 1125 THR A O 1
ATOM 8309 N N . THR A 1 1126 ? 34.899 10.982 -33.407 1.00 95.75 1126 THR A N 1
ATOM 8310 C CA . THR A 1 1126 ? 34.807 12.230 -32.636 1.00 95.75 1126 THR A CA 1
ATOM 8311 C C . THR A 1 1126 ? 34.779 11.979 -31.130 1.00 95.75 1126 THR A C 1
ATOM 8313 O O . THR A 1 1126 ? 35.570 12.573 -30.404 1.00 95.75 1126 THR A O 1
ATOM 8316 N N . ASN A 1 1127 ? 33.895 11.091 -30.666 1.00 95.06 1127 ASN A N 1
ATOM 8317 C CA . ASN A 1 1127 ? 33.718 10.771 -29.248 1.00 95.06 1127 ASN A CA 1
ATOM 8318 C C . ASN A 1 1127 ? 34.623 9.606 -28.832 1.00 95.06 1127 ASN A C 1
ATOM 8320 O O . ASN A 1 1127 ? 35.264 9.667 -27.787 1.00 95.06 1127 ASN A O 1
ATOM 8324 N N . GLY A 1 1128 ? 34.691 8.558 -29.661 1.00 95.38 1128 GLY A N 1
ATOM 8325 C CA . GLY A 1 1128 ? 35.492 7.362 -29.384 1.00 95.38 1128 GLY A CA 1
ATOM 8326 C C . GLY A 1 1128 ? 36.994 7.534 -29.612 1.00 95.38 1128 GLY A C 1
ATOM 8327 O O . GLY A 1 1128 ? 37.780 6.755 -29.086 1.00 95.38 1128 GLY A O 1
ATOM 8328 N N . GLY A 1 1129 ? 37.424 8.521 -30.407 1.00 95.25 1129 GLY A N 1
ATOM 8329 C CA . GLY A 1 1129 ? 38.833 8.658 -30.805 1.00 95.25 1129 GLY A CA 1
ATOM 8330 C C . GLY A 1 1129 ? 39.365 7.467 -31.620 1.00 95.25 1129 GLY A C 1
ATOM 8331 O O . GLY A 1 1129 ? 40.572 7.343 -31.827 1.00 95.25 1129 GLY A O 1
ATOM 8332 N N . LEU A 1 1130 ? 38.472 6.592 -32.092 1.00 95.94 1130 LEU A N 1
ATOM 8333 C CA . LEU A 1 1130 ? 38.816 5.362 -32.790 1.00 95.94 1130 LEU A CA 1
ATOM 8334 C C . LEU A 1 1130 ? 39.030 5.620 -34.289 1.00 95.94 1130 LEU A C 1
ATOM 8336 O O . LEU A 1 1130 ? 38.413 6.519 -34.870 1.00 95.94 1130 LEU A O 1
ATOM 8340 N N . PRO A 1 1131 ? 39.838 4.792 -34.974 1.00 95.81 1131 PRO A N 1
ATOM 8341 C CA . PRO A 1 1131 ? 39.927 4.836 -36.426 1.00 95.81 1131 PRO A CA 1
ATOM 8342 C C . PRO A 1 1131 ? 38.563 4.609 -37.090 1.00 95.81 1131 PRO A C 1
ATOM 8344 O O . PRO A 1 1131 ? 37.786 3.744 -36.667 1.00 95.81 1131 PRO A O 1
ATOM 8347 N N . ALA A 1 1132 ? 38.309 5.343 -38.176 1.00 97.38 1132 ALA A N 1
ATOM 8348 C CA . ALA A 1 1132 ? 37.103 5.180 -38.980 1.00 97.38 1132 ALA A CA 1
ATOM 8349 C C . ALA A 1 1132 ? 36.957 3.725 -39.454 1.00 97.38 1132 ALA A C 1
ATOM 8351 O O . ALA A 1 1132 ? 37.884 3.145 -40.024 1.00 97.38 1132 ALA A O 1
ATOM 8352 N N . ALA A 1 1133 ? 35.787 3.140 -39.222 1.00 97.25 1133 ALA A N 1
ATOM 8353 C CA . ALA A 1 1133 ? 35.437 1.819 -39.700 1.00 97.25 1133 ALA A CA 1
ATOM 8354 C C . ALA A 1 1133 ? 35.344 1.783 -41.229 1.00 97.25 1133 ALA A C 1
ATOM 8356 O O . ALA A 1 1133 ? 35.049 2.784 -41.891 1.00 97.25 1133 ALA A O 1
ATOM 8357 N N . THR A 1 1134 ? 35.587 0.598 -41.779 1.00 96.62 1134 THR A N 1
ATOM 8358 C CA . THR A 1 1134 ? 35.536 0.327 -43.219 1.00 96.62 1134 THR A CA 1
ATOM 8359 C C . THR A 1 1134 ? 34.462 -0.714 -43.521 1.00 96.62 1134 THR A C 1
ATOM 8361 O O . THR A 1 1134 ? 33.891 -1.306 -42.609 1.00 96.62 1134 THR A O 1
ATOM 8364 N N . ALA A 1 1135 ? 34.215 -1.003 -44.801 1.00 94.38 1135 ALA A N 1
ATOM 8365 C CA . ALA A 1 1135 ? 33.310 -2.090 -45.186 1.00 94.38 1135 ALA A CA 1
ATOM 8366 C C . ALA A 1 1135 ? 33.776 -3.471 -44.676 1.00 94.38 1135 ALA A C 1
ATOM 8368 O O . ALA A 1 1135 ? 32.961 -4.377 -44.550 1.00 94.38 1135 ALA A O 1
ATOM 8369 N N . ALA A 1 1136 ? 35.067 -3.626 -44.355 1.00 91.62 1136 ALA A N 1
ATOM 8370 C CA . ALA A 1 1136 ? 35.614 -4.833 -43.736 1.00 91.62 1136 ALA A CA 1
ATOM 8371 C C . ALA A 1 1136 ? 35.450 -4.869 -42.201 1.00 91.62 1136 ALA A C 1
ATOM 8373 O O . ALA A 1 1136 ? 35.854 -5.845 -41.581 1.00 91.62 1136 ALA A O 1
ATOM 8374 N N . GLY A 1 1137 ? 34.886 -3.821 -41.588 1.00 95.06 1137 GLY A N 1
ATOM 8375 C CA . GLY A 1 1137 ? 34.732 -3.688 -40.139 1.00 95.06 1137 GLY A CA 1
ATOM 8376 C C . GLY A 1 1137 ? 35.781 -2.791 -39.483 1.00 95.06 1137 GLY A C 1
ATOM 8377 O O . GLY A 1 1137 ? 36.258 -1.814 -40.082 1.00 95.06 1137 GLY A O 1
ATOM 8378 N N . ALA A 1 1138 ? 36.103 -3.108 -38.228 1.00 95.56 1138 ALA A N 1
ATOM 8379 C CA . ALA A 1 1138 ? 37.042 -2.358 -37.402 1.00 95.56 1138 ALA A CA 1
ATOM 8380 C C . ALA A 1 1138 ? 38.494 -2.538 -37.901 1.00 95.56 1138 ALA A C 1
ATOM 8382 O O . ALA A 1 1138 ? 38.982 -3.667 -37.980 1.00 95.56 1138 ALA A O 1
ATOM 8383 N N . PRO A 1 1139 ? 39.218 -1.456 -38.245 1.00 92.81 1139 PRO A N 1
ATOM 8384 C CA . PRO A 1 1139 ? 40.541 -1.572 -38.848 1.00 92.81 1139 PRO A CA 1
ATOM 8385 C C . PRO A 1 1139 ? 41.661 -1.725 -37.807 1.00 92.81 1139 PRO A C 1
ATOM 8387 O O . PRO A 1 1139 ? 41.593 -1.199 -36.698 1.00 92.81 1139 PRO A O 1
ATOM 8390 N N . GLY A 1 1140 ? 42.760 -2.352 -38.233 1.00 87.88 1140 GLY A N 1
ATOM 8391 C CA . GLY A 1 1140 ? 44.022 -2.399 -37.493 1.00 87.88 1140 GLY A CA 1
ATOM 8392 C C . GLY A 1 1140 ? 44.139 -3.547 -36.477 1.00 87.88 1140 GLY A C 1
ATOM 8393 O O . GLY A 1 1140 ? 43.162 -4.217 -36.162 1.00 87.88 1140 GLY A O 1
ATOM 8394 N N . PRO A 1 1141 ? 45.355 -3.800 -35.955 1.00 83.62 1141 PRO A N 1
ATOM 8395 C CA . PRO A 1 1141 ? 45.624 -4.911 -35.035 1.00 83.62 1141 PRO A CA 1
ATOM 8396 C C . PRO A 1 1141 ? 45.073 -4.687 -33.617 1.00 83.62 1141 PRO A C 1
ATOM 8398 O O . PRO A 1 1141 ? 44.944 -5.644 -32.857 1.00 83.62 1141 PRO A O 1
ATOM 8401 N N . ARG A 1 1142 ? 44.757 -3.433 -33.269 1.00 90.38 1142 ARG A N 1
ATOM 8402 C CA . ARG A 1 1142 ? 44.071 -2.999 -32.043 1.00 90.38 1142 ARG A CA 1
ATOM 8403 C C . ARG A 1 1142 ? 42.658 -2.502 -32.390 1.00 90.38 1142 ARG A C 1
ATOM 8405 O O . ARG A 1 1142 ? 42.260 -1.395 -32.062 1.00 90.38 1142 ARG A O 1
ATOM 8412 N N . CYS A 1 1143 ? 41.918 -3.297 -33.148 1.00 94.31 1143 CYS A N 1
ATOM 8413 C CA . CYS A 1 1143 ? 40.546 -2.987 -33.535 1.00 94.31 1143 CYS A CA 1
ATOM 8414 C C . CYS A 1 1143 ? 39.590 -2.980 -32.327 1.00 94.31 1143 CYS A C 1
ATOM 8416 O O . CYS A 1 1143 ? 39.802 -3.708 -31.359 1.00 94.31 1143 CYS A O 1
ATOM 8418 N N . VAL A 1 1144 ? 38.538 -2.163 -32.417 1.00 96.06 1144 VAL A N 1
ATOM 8419 C CA . VAL A 1 1144 ? 37.415 -2.090 -31.467 1.00 96.06 1144 VAL A CA 1
ATOM 8420 C C . VAL A 1 1144 ? 36.112 -2.029 -32.277 1.00 96.06 1144 VAL A C 1
ATOM 8422 O O . VAL A 1 1144 ? 36.016 -1.166 -33.151 1.00 96.06 1144 VAL A O 1
ATOM 8425 N N . PRO A 1 1145 ? 35.109 -2.880 -32.034 1.00 97.06 1145 PRO A N 1
ATOM 8426 C CA . PRO A 1 1145 ? 35.119 -3.972 -31.071 1.00 97.06 1145 PRO A CA 1
ATOM 8427 C C . PRO A 1 1145 ? 35.910 -5.193 -31.569 1.00 97.06 1145 PRO A C 1
ATOM 8429 O O . PRO A 1 1145 ? 36.196 -5.336 -32.764 1.00 97.06 1145 PRO A O 1
ATOM 8432 N N . ARG A 1 1146 ? 36.221 -6.096 -30.643 1.00 94.81 1146 ARG A N 1
ATOM 8433 C CA . ARG A 1 1146 ? 36.620 -7.479 -30.901 1.00 94.81 1146 ARG A CA 1
ATOM 8434 C C . ARG A 1 1146 ? 35.456 -8.423 -30.631 1.00 94.81 1146 ARG A C 1
ATOM 8436 O O . ARG A 1 1146 ? 34.651 -8.180 -29.737 1.00 94.81 1146 ARG A O 1
ATOM 8443 N N . ASN A 1 1147 ? 35.410 -9.509 -31.390 1.00 91.38 1147 ASN A N 1
ATOM 8444 C CA . ASN A 1 1147 ? 34.486 -10.614 -31.167 1.00 91.38 1147 ASN A CA 1
ATOM 8445 C C . ASN A 1 1147 ? 34.947 -11.476 -29.974 1.00 91.38 1147 ASN A C 1
ATOM 8447 O O . ASN A 1 1147 ? 36.077 -11.352 -29.487 1.00 91.38 1147 ASN A O 1
ATOM 8451 N N . ASP A 1 1148 ? 34.094 -12.402 -29.543 1.00 89.88 1148 ASP A N 1
ATOM 8452 C CA . ASP A 1 1148 ? 34.372 -13.324 -28.430 1.00 89.88 1148 ASP A CA 1
ATOM 8453 C C . ASP A 1 1148 ? 35.561 -14.267 -28.699 1.00 89.88 1148 ASP A C 1
ATOM 8455 O O . ASP A 1 1148 ? 36.199 -14.749 -27.766 1.00 89.88 1148 ASP A O 1
ATOM 8459 N N . ASP A 1 1149 ? 35.915 -14.495 -29.967 1.00 89.00 1149 ASP A N 1
ATOM 8460 C CA . ASP A 1 1149 ? 37.112 -15.246 -30.378 1.00 89.00 1149 ASP A CA 1
ATOM 8461 C C . ASP A 1 1149 ? 38.386 -14.373 -30.473 1.00 89.00 1149 ASP A C 1
ATOM 8463 O O . ASP A 1 1149 ? 39.465 -14.859 -30.817 1.00 89.00 1149 ASP A O 1
ATOM 8467 N N . GLY A 1 1150 ? 38.274 -13.074 -30.175 1.00 88.94 1150 GLY A N 1
ATOM 8468 C CA . GLY A 1 1150 ? 39.359 -12.092 -30.214 1.00 88.94 1150 GLY A CA 1
ATOM 8469 C C . GLY A 1 1150 ? 39.649 -11.496 -31.596 1.00 88.94 1150 GLY A C 1
ATOM 8470 O O . GLY A 1 1150 ? 40.518 -10.619 -31.704 1.00 88.94 1150 GLY A O 1
ATOM 8471 N N . THR A 1 1151 ? 38.945 -11.928 -32.648 1.00 92.94 1151 THR A N 1
ATOM 8472 C CA . THR A 1 1151 ? 39.044 -11.336 -33.992 1.00 92.94 1151 THR A CA 1
ATOM 8473 C C . THR A 1 1151 ? 38.401 -9.949 -34.045 1.00 92.94 1151 THR A C 1
ATOM 8475 O O . THR A 1 1151 ? 37.630 -9.567 -33.167 1.00 92.94 1151 THR A O 1
ATOM 8478 N N . CYS A 1 1152 ? 38.735 -9.153 -35.064 1.00 94.75 1152 CYS A N 1
ATOM 8479 C CA . CYS A 1 1152 ? 38.128 -7.835 -35.243 1.00 94.75 1152 CYS A CA 1
ATOM 8480 C C . CYS A 1 1152 ? 36.662 -7.948 -35.661 1.00 94.75 1152 CYS A C 1
ATOM 8482 O O . CYS A 1 1152 ? 36.334 -8.726 -36.558 1.00 94.75 1152 CYS A O 1
ATOM 8484 N N . GLY A 1 1153 ? 35.809 -7.125 -35.050 1.00 94.62 1153 GLY A N 1
ATOM 8485 C CA . GLY A 1 1153 ? 34.401 -7.038 -35.407 1.00 94.62 1153 GLY A CA 1
ATOM 8486 C C . GLY A 1 1153 ? 34.194 -6.554 -36.842 1.00 94.62 1153 GLY A C 1
ATOM 8487 O O . GLY A 1 1153 ? 34.892 -5.651 -37.321 1.00 94.62 1153 GLY A O 1
ATOM 8488 N N . ASP A 1 1154 ? 33.210 -7.144 -37.518 1.00 95.94 1154 ASP A N 1
ATOM 8489 C CA . ASP A 1 1154 ? 32.749 -6.688 -38.826 1.00 95.94 1154 ASP A CA 1
ATOM 8490 C C . ASP A 1 1154 ? 31.998 -5.343 -38.729 1.00 95.94 1154 ASP A C 1
ATOM 8492 O O . ASP A 1 1154 ? 31.898 -4.720 -37.669 1.00 95.94 1154 ASP A O 1
ATOM 8496 N N . VAL A 1 1155 ? 31.479 -4.845 -39.855 1.00 96.38 1155 VAL A N 1
ATOM 8497 C CA . VAL A 1 1155 ? 30.766 -3.556 -39.875 1.00 96.38 1155 VAL A CA 1
ATOM 8498 C C . VAL A 1 1155 ? 29.509 -3.557 -38.995 1.00 96.38 1155 VAL A C 1
ATOM 8500 O O . VAL A 1 1155 ? 29.143 -2.514 -38.454 1.00 96.38 1155 VAL A O 1
ATOM 8503 N N . PHE A 1 1156 ? 28.862 -4.711 -38.817 1.00 95.56 1156 PHE A N 1
ATOM 8504 C CA . PHE A 1 1156 ? 27.675 -4.820 -37.981 1.00 95.56 1156 PHE A CA 1
ATOM 8505 C C . PHE A 1 1156 ? 28.055 -4.851 -36.498 1.00 95.56 1156 PHE A C 1
ATOM 8507 O O . PHE A 1 1156 ? 27.444 -4.145 -35.704 1.00 95.56 1156 PHE A O 1
ATOM 8514 N N . ALA A 1 1157 ? 29.123 -5.560 -36.128 1.00 96.19 1157 ALA A N 1
ATOM 8515 C CA . ALA A 1 1157 ? 29.700 -5.502 -34.788 1.00 96.19 1157 ALA A CA 1
ATOM 8516 C C . ALA A 1 1157 ? 30.130 -4.071 -34.423 1.00 96.19 1157 ALA A C 1
ATOM 8518 O O . ALA A 1 1157 ? 29.842 -3.608 -33.322 1.00 96.19 1157 ALA A O 1
ATOM 8519 N N . VAL A 1 1158 ? 30.741 -3.332 -35.360 1.00 98.00 1158 VAL A N 1
ATOM 8520 C CA . VAL A 1 1158 ? 31.041 -1.904 -35.170 1.00 98.00 1158 VAL A CA 1
ATOM 8521 C C . VAL A 1 1158 ? 29.768 -1.107 -34.890 1.00 98.00 1158 VAL A C 1
ATOM 8523 O O . VAL A 1 1158 ? 29.753 -0.344 -33.932 1.00 98.00 1158 VAL A O 1
ATOM 8526 N N . LEU A 1 1159 ? 28.702 -1.280 -35.680 1.00 97.38 1159 LEU A N 1
ATOM 8527 C CA . LEU A 1 1159 ? 27.425 -0.601 -35.431 1.00 97.38 1159 LEU A CA 1
ATOM 8528 C C . LEU A 1 1159 ? 26.889 -0.908 -34.024 1.00 97.38 1159 LEU A C 1
ATOM 8530 O O . LEU A 1 1159 ? 26.495 0.021 -33.320 1.00 97.38 1159 LEU A O 1
ATOM 8534 N N . LYS A 1 1160 ? 26.883 -2.185 -33.617 1.00 96.00 1160 LYS A N 1
ATOM 8535 C CA . LYS A 1 1160 ? 26.430 -2.600 -32.281 1.00 96.00 1160 LYS A CA 1
ATOM 8536 C C . LYS A 1 1160 ? 27.233 -1.910 -31.184 1.00 96.00 1160 LYS A C 1
ATOM 8538 O O . LYS A 1 1160 ? 26.644 -1.362 -30.257 1.00 96.00 1160 LYS A O 1
ATOM 8543 N N . HIS A 1 1161 ? 28.562 -1.893 -31.319 1.00 96.19 1161 HIS A N 1
ATOM 8544 C CA . HIS A 1 1161 ? 29.458 -1.201 -30.392 1.00 96.19 1161 HIS A CA 1
ATOM 8545 C C . HIS A 1 1161 ? 29.140 0.287 -30.331 1.00 96.19 1161 HIS A C 1
ATOM 8547 O O . HIS A 1 1161 ? 28.862 0.795 -29.255 1.00 96.19 1161 HIS A O 1
ATOM 8553 N N . GLU A 1 1162 ? 29.089 0.983 -31.470 1.00 97.25 1162 GLU A N 1
ATOM 8554 C CA . GLU A 1 1162 ? 28.771 2.415 -31.480 1.00 97.25 1162 GLU A CA 1
ATOM 8555 C C . GLU A 1 1162 ? 27.404 2.707 -30.855 1.00 97.25 1162 GLU A C 1
ATOM 8557 O O . GLU A 1 1162 ? 27.273 3.666 -30.100 1.00 97.25 1162 GLU A O 1
ATOM 8562 N N . LYS A 1 1163 ? 26.394 1.869 -31.112 1.00 95.62 1163 LYS A N 1
ATOM 8563 C CA . LYS A 1 1163 ? 25.069 2.039 -30.512 1.00 95.62 1163 LYS A CA 1
ATOM 8564 C C . LYS A 1 1163 ? 25.107 1.834 -29.005 1.00 95.62 1163 LYS A C 1
ATOM 8566 O O . LYS A 1 1163 ? 24.729 2.754 -28.287 1.00 95.62 1163 LYS A O 1
ATOM 8571 N N . ARG A 1 1164 ? 25.644 0.711 -28.519 1.00 93.12 1164 ARG A N 1
ATOM 8572 C CA . ARG A 1 1164 ? 25.837 0.477 -27.079 1.00 93.12 1164 ARG A CA 1
ATOM 8573 C C . ARG A 1 1164 ? 26.552 1.663 -26.440 1.00 93.12 1164 ARG A C 1
ATOM 8575 O O . ARG A 1 1164 ? 26.015 2.252 -25.510 1.00 93.12 1164 ARG A O 1
ATOM 8582 N N . MET A 1 1165 ? 27.677 2.090 -27.021 1.00 93.56 1165 MET A N 1
ATOM 8583 C CA . MET A 1 1165 ? 28.491 3.159 -26.457 1.00 93.56 1165 MET A CA 1
ATOM 8584 C C . MET A 1 1165 ? 27.788 4.517 -26.403 1.00 93.56 1165 MET A C 1
ATOM 8586 O O . MET A 1 1165 ? 27.948 5.252 -25.436 1.00 93.56 1165 MET A O 1
ATOM 8590 N N . GLU A 1 1166 ? 27.017 4.885 -27.422 1.00 93.38 1166 GLU A N 1
ATOM 8591 C CA . GLU A 1 1166 ? 26.437 6.228 -27.519 1.00 93.38 1166 GLU A CA 1
ATOM 8592 C C . GLU A 1 1166 ? 25.064 6.368 -26.854 1.00 93.38 1166 GLU A C 1
ATOM 8594 O O . GLU A 1 1166 ? 24.664 7.490 -26.536 1.00 93.38 1166 GLU A O 1
ATOM 8599 N N . VAL A 1 1167 ? 24.322 5.271 -26.658 1.00 90.06 1167 VAL A N 1
ATOM 8600 C CA . VAL A 1 1167 ? 22.923 5.349 -26.196 1.00 90.06 1167 VAL A CA 1
ATOM 8601 C C . VAL A 1 1167 ? 22.621 4.615 -24.898 1.00 90.06 1167 VAL A C 1
ATOM 8603 O O . VAL A 1 1167 ? 21.465 4.652 -24.466 1.00 90.06 1167 VAL A O 1
ATOM 8606 N N . TRP A 1 1168 ? 23.621 4.008 -24.247 1.00 86.06 1168 TRP A N 1
ATOM 8607 C CA . TRP A 1 1168 ? 23.385 3.386 -22.946 1.00 86.06 1168 TRP A CA 1
ATOM 8608 C C . TRP A 1 1168 ? 22.776 4.390 -21.949 1.00 86.06 1168 TRP A C 1
ATOM 8610 O O . TRP A 1 1168 ? 23.113 5.579 -21.961 1.00 86.06 1168 TRP A O 1
ATOM 8620 N N . HIS A 1 1169 ? 21.823 3.930 -21.138 1.00 79.81 1169 HIS A N 1
ATOM 8621 C CA . HIS A 1 1169 ? 21.045 4.715 -20.160 1.00 79.81 1169 HIS A CA 1
ATOM 8622 C C . HIS A 1 1169 ? 20.247 5.928 -20.697 1.00 79.81 1169 HIS A C 1
ATOM 8624 O O . HIS A 1 1169 ? 19.658 6.680 -19.913 1.00 79.81 1169 HIS A O 1
ATOM 8630 N N . HIS A 1 1170 ? 20.145 6.139 -22.016 1.00 80.44 1170 HIS A N 1
ATOM 8631 C CA . HIS A 1 1170 ? 19.323 7.225 -22.567 1.00 80.44 1170 HIS A CA 1
ATOM 8632 C C . HIS A 1 1170 ? 17.824 6.927 -22.528 1.00 80.44 1170 HIS A C 1
ATOM 8634 O O . HIS A 1 1170 ? 17.046 7.844 -22.291 1.00 80.44 1170 HIS A O 1
ATOM 8640 N N . ALA A 1 1171 ? 17.406 5.678 -22.724 1.00 82.38 1171 ALA A N 1
ATOM 8641 C CA . ALA A 1 1171 ? 16.002 5.298 -22.630 1.00 82.38 1171 ALA A CA 1
ATOM 8642 C C . ALA A 1 1171 ? 15.829 3.954 -21.906 1.00 82.38 1171 ALA A C 1
ATOM 8644 O O . ALA A 1 1171 ? 16.798 3.233 -21.668 1.00 82.38 1171 ALA A O 1
ATOM 8645 N N . MET A 1 1172 ? 14.593 3.625 -21.525 1.00 87.00 1172 MET A N 1
ATOM 8646 C CA . MET A 1 1172 ? 14.291 2.369 -20.847 1.00 87.00 1172 MET A CA 1
ATOM 8647 C C . MET A 1 1172 ? 14.587 1.189 -21.780 1.00 87.00 1172 MET A C 1
ATOM 8649 O O . MET A 1 1172 ? 14.030 1.099 -22.871 1.00 87.00 1172 MET A O 1
ATOM 8653 N N . GLY A 1 1173 ? 15.444 0.271 -21.330 1.00 88.12 1173 GLY A N 1
ATOM 8654 C CA . GLY A 1 1173 ? 15.670 -1.017 -21.988 1.00 88.12 1173 GLY A CA 1
ATOM 8655 C C . GLY A 1 1173 ? 16.294 -0.948 -23.384 1.00 88.12 1173 GLY A C 1
ATOM 8656 O O . GLY A 1 1173 ? 16.215 -1.937 -24.106 1.00 88.12 1173 GLY A O 1
ATOM 8657 N N . THR A 1 1174 ? 16.911 0.169 -23.790 1.00 88.12 1174 THR A N 1
ATOM 8658 C CA . THR A 1 1174 ? 17.475 0.325 -25.145 1.00 88.12 1174 THR A CA 1
ATOM 8659 C C . THR A 1 1174 ? 18.417 -0.821 -25.517 1.00 88.12 1174 THR A C 1
ATOM 8661 O O . THR A 1 1174 ? 18.215 -1.453 -26.553 1.00 88.12 1174 THR A O 1
ATOM 8664 N N . ALA A 1 1175 ? 19.385 -1.138 -24.646 1.00 91.31 1175 ALA A N 1
ATOM 8665 C CA . ALA A 1 1175 ? 20.308 -2.252 -24.854 1.00 91.31 1175 ALA A CA 1
ATOM 8666 C C . ALA A 1 1175 ? 19.569 -3.594 -24.928 1.00 91.31 1175 ALA A C 1
ATOM 8668 O O . ALA A 1 1175 ? 19.764 -4.352 -25.870 1.00 91.31 1175 ALA A O 1
ATOM 8669 N N . TYR A 1 1176 ? 18.637 -3.840 -24.003 1.00 94.75 1176 TYR A N 1
ATOM 8670 C CA . TYR A 1 1176 ? 17.851 -5.073 -23.965 1.00 94.75 1176 TYR A CA 1
ATOM 8671 C C . TYR A 1 1176 ? 17.104 -5.346 -25.273 1.00 94.75 1176 TYR A C 1
ATOM 8673 O O . TYR A 1 1176 ? 17.160 -6.458 -25.793 1.00 94.75 1176 TYR A O 1
ATOM 8681 N N . PHE A 1 1177 ? 16.417 -4.347 -25.830 1.00 95.19 1177 PHE A N 1
ATOM 8682 C CA . PHE A 1 1177 ? 15.625 -4.550 -27.043 1.00 95.19 1177 PHE A CA 1
ATOM 8683 C C . PHE A 1 1177 ? 16.478 -4.717 -28.300 1.00 95.19 1177 PHE A C 1
ATOM 8685 O O . PHE A 1 1177 ? 16.100 -5.470 -29.200 1.00 95.19 1177 PHE A O 1
ATOM 8692 N N . ASP A 1 1178 ? 17.618 -4.034 -28.373 1.00 93.81 1178 ASP A N 1
ATOM 8693 C CA . ASP A 1 1178 ? 18.572 -4.251 -29.455 1.00 93.81 1178 ASP A CA 1
ATOM 8694 C C . ASP A 1 1178 ? 19.229 -5.626 -29.346 1.00 93.81 1178 ASP A C 1
ATOM 8696 O O . ASP A 1 1178 ? 19.201 -6.384 -30.312 1.00 93.81 1178 ASP A O 1
ATOM 8700 N N . ASP A 1 1179 ? 19.729 -5.991 -28.167 1.00 93.88 1179 ASP A N 1
ATOM 8701 C CA . ASP A 1 1179 ? 20.397 -7.269 -27.927 1.00 93.88 1179 ASP A CA 1
ATOM 8702 C C . ASP A 1 1179 ? 19.439 -8.444 -28.120 1.00 93.88 1179 ASP A C 1
ATOM 8704 O O . ASP A 1 1179 ? 19.822 -9.463 -28.695 1.00 93.88 1179 ASP A O 1
ATOM 8708 N N . ARG A 1 1180 ? 18.164 -8.285 -27.749 1.00 93.69 1180 ARG A N 1
ATOM 8709 C CA . ARG A 1 1180 ? 17.095 -9.236 -28.070 1.00 93.69 1180 ARG A CA 1
ATOM 8710 C C . ARG A 1 1180 ? 16.999 -9.482 -29.574 1.00 93.69 1180 ARG A C 1
ATOM 8712 O O . ARG A 1 1180 ? 17.082 -10.620 -30.029 1.00 93.69 1180 ARG A O 1
ATOM 8719 N N . GLY A 1 1181 ? 16.831 -8.411 -30.347 1.00 93.00 1181 GLY A N 1
ATOM 8720 C CA . GLY A 1 1181 ? 16.665 -8.496 -31.795 1.00 93.00 1181 GLY A CA 1
ATOM 8721 C C . GLY A 1 1181 ? 17.963 -8.804 -32.550 1.00 93.00 1181 GLY A C 1
ATOM 8722 O O . GLY A 1 1181 ? 17.926 -9.181 -33.717 1.00 93.00 1181 GLY A O 1
ATOM 8723 N N . TRP A 1 1182 ? 19.125 -8.642 -31.923 1.00 93.06 1182 TRP A N 1
ATOM 8724 C CA . TRP A 1 1182 ? 20.418 -9.044 -32.473 1.00 93.06 1182 TRP A CA 1
ATOM 8725 C C . TRP A 1 1182 ? 20.819 -10.468 -32.094 1.00 93.06 1182 TRP A C 1
ATOM 8727 O O . TRP A 1 1182 ? 21.631 -11.057 -32.808 1.00 93.06 1182 TRP A O 1
ATOM 8737 N N . GLY A 1 1183 ? 20.213 -11.028 -31.043 1.00 91.06 1183 GLY A N 1
ATOM 8738 C CA . GLY A 1 1183 ? 20.517 -12.360 -30.523 1.00 91.06 1183 GLY A CA 1
ATOM 8739 C C . GLY A 1 1183 ? 21.702 -12.382 -29.558 1.00 91.06 1183 GLY A C 1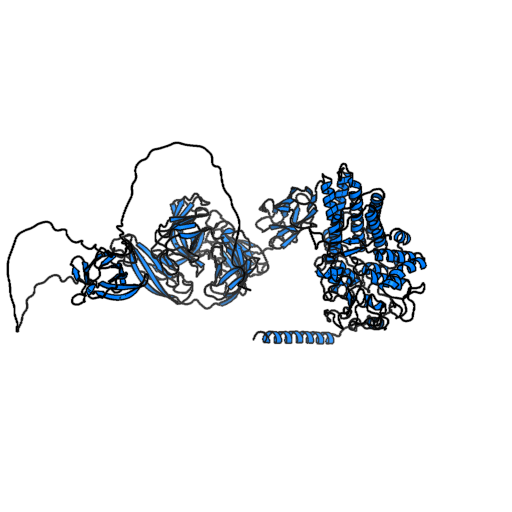
ATOM 8740 O O . GLY A 1 1183 ? 22.341 -13.418 -29.415 1.00 91.06 1183 GLY A O 1
ATOM 8741 N N . ASP A 1 1184 ? 21.993 -11.249 -28.919 1.00 91.31 1184 ASP A N 1
ATOM 8742 C CA . ASP A 1 1184 ? 23.163 -11.051 -28.060 1.00 91.31 1184 ASP A CA 1
ATOM 8743 C C . ASP A 1 1184 ? 22.841 -11.218 -26.561 1.00 91.31 1184 ASP A C 1
ATOM 8745 O O . ASP A 1 1184 ? 23.757 -11.234 -25.741 1.00 91.31 1184 ASP A O 1
ATOM 8749 N N . LEU A 1 1185 ? 21.561 -11.362 -26.185 1.00 93.12 1185 LEU A N 1
ATOM 8750 C CA . LEU A 1 1185 ? 21.170 -11.624 -24.795 1.00 93.12 1185 LEU A CA 1
ATOM 8751 C C . LEU A 1 1185 ? 21.778 -12.933 -24.278 1.00 93.12 1185 LEU A C 1
ATOM 8753 O O . LEU A 1 1185 ? 21.834 -13.941 -24.987 1.00 93.12 1185 LEU A O 1
ATOM 8757 N N . VAL A 1 1186 ? 22.146 -12.950 -22.995 1.00 91.50 1186 VAL A N 1
ATOM 8758 C CA . VAL A 1 1186 ? 22.582 -14.178 -22.321 1.00 91.50 1186 VAL A CA 1
ATOM 8759 C C . VAL A 1 1186 ? 21.502 -15.259 -22.401 1.00 91.50 1186 VAL A C 1
ATOM 8761 O O . VAL A 1 1186 ? 20.312 -15.011 -22.210 1.00 91.50 1186 VAL A O 1
ATOM 8764 N N . SER A 1 1187 ? 21.934 -16.494 -22.668 1.00 89.81 1187 SER A N 1
ATOM 8765 C CA . SER A 1 1187 ? 21.056 -17.663 -22.760 1.00 89.81 1187 SER A CA 1
ATOM 8766 C C . SER A 1 1187 ? 20.129 -17.777 -21.549 1.00 89.81 1187 SER A C 1
ATOM 8768 O O . SER A 1 1187 ? 20.574 -17.735 -20.402 1.00 89.81 1187 SER A O 1
ATOM 8770 N N . GLY A 1 1188 ? 18.847 -18.028 -21.809 1.00 92.00 1188 GLY A N 1
ATOM 8771 C CA . GLY A 1 1188 ? 17.828 -18.170 -20.770 1.00 92.00 1188 GLY A CA 1
ATOM 8772 C C . GLY A 1 1188 ? 17.205 -16.851 -20.303 1.00 92.00 1188 GLY A C 1
ATOM 8773 O O . GLY A 1 1188 ? 16.207 -16.904 -19.588 1.00 92.00 1188 GLY A O 1
ATOM 8774 N N . THR A 1 1189 ? 17.724 -15.687 -20.711 1.00 95.50 1189 THR A N 1
ATOM 8775 C CA . THR A 1 1189 ? 17.080 -14.392 -20.439 1.00 95.50 1189 THR A CA 1
ATOM 8776 C C . THR A 1 1189 ? 15.700 -14.348 -21.108 1.00 95.50 1189 THR A C 1
ATOM 8778 O O . THR A 1 1189 ? 15.590 -14.727 -22.276 1.00 95.50 1189 THR A O 1
ATOM 8781 N N . PRO A 1 1190 ? 14.628 -13.910 -20.425 1.00 95.25 1190 PRO A N 1
ATOM 8782 C CA . PRO A 1 1190 ? 13.327 -13.755 -21.068 1.00 95.25 1190 PRO A CA 1
ATOM 8783 C C . PRO A 1 1190 ? 13.392 -12.681 -22.163 1.00 95.25 1190 PRO A C 1
ATOM 8785 O O . PRO A 1 1190 ? 13.877 -11.577 -21.918 1.00 95.25 1190 PRO A O 1
ATOM 8788 N N . ILE A 1 1191 ? 12.901 -12.990 -23.368 1.00 94.94 1191 ILE A N 1
ATOM 8789 C CA . ILE A 1 1191 ? 12.871 -12.058 -24.520 1.00 94.94 1191 ILE A CA 1
ATOM 8790 C C . ILE A 1 1191 ? 11.616 -11.173 -24.535 1.00 94.94 1191 ILE A C 1
ATOM 8792 O O . ILE A 1 1191 ? 11.486 -10.261 -25.345 1.00 94.94 1191 ILE A O 1
ATOM 8796 N N . GLN A 1 1192 ? 10.675 -11.441 -23.642 1.00 94.81 1192 GLN A N 1
ATOM 8797 C CA . GLN A 1 1192 ? 9.477 -10.647 -23.413 1.00 94.81 1192 GLN A CA 1
ATOM 8798 C C . GLN A 1 1192 ? 8.948 -10.962 -22.018 1.00 94.81 1192 GLN A C 1
ATOM 8800 O O . GLN A 1 1192 ? 9.265 -12.016 -21.456 1.00 94.81 1192 GLN A O 1
ATOM 8805 N N . LEU A 1 1193 ? 8.137 -10.065 -21.471 1.00 96.38 1193 LEU A N 1
ATOM 8806 C CA . LEU A 1 1193 ? 7.408 -10.322 -20.238 1.00 96.38 1193 LEU A CA 1
ATOM 8807 C C . LEU A 1 1193 ? 6.009 -10.872 -20.558 1.00 96.38 1193 LEU A C 1
ATOM 8809 O O . LEU A 1 1193 ? 5.440 -10.525 -21.594 1.00 96.38 1193 LEU A O 1
ATOM 8813 N N . PRO A 1 1194 ? 5.458 -11.749 -19.707 1.00 97.44 1194 PRO A N 1
ATOM 8814 C CA . PRO A 1 1194 ? 4.057 -12.148 -19.801 1.00 97.44 1194 PRO A CA 1
ATOM 8815 C C . PRO A 1 1194 ? 3.137 -10.989 -19.403 1.00 97.44 1194 PRO A C 1
ATOM 8817 O O . PRO A 1 1194 ? 3.566 -10.082 -18.682 1.00 97.44 1194 PRO A O 1
ATOM 8820 N N . VAL A 1 1195 ? 1.857 -11.061 -19.780 1.00 97.25 1195 VAL A N 1
ATOM 8821 C CA . VAL A 1 1195 ? 0.809 -10.252 -19.127 1.00 97.25 1195 VAL A CA 1
ATOM 8822 C C . VAL A 1 1195 ? 0.976 -10.368 -17.602 1.00 97.25 1195 VAL A C 1
ATOM 8824 O O . VAL A 1 1195 ? 1.176 -11.486 -17.102 1.00 97.25 1195 VAL A O 1
ATOM 8827 N N . PRO A 1 1196 ? 0.946 -9.252 -16.846 1.00 96.94 1196 PRO A N 1
ATOM 8828 C CA . PRO A 1 1196 ? 1.269 -9.284 -15.424 1.00 96.94 1196 PRO A CA 1
ATOM 8829 C C . PRO A 1 1196 ? 0.392 -10.279 -14.665 1.00 96.94 1196 PRO A C 1
ATOM 8831 O O . PRO A 1 1196 ? -0.817 -10.327 -14.875 1.00 96.94 1196 PRO A O 1
ATOM 8834 N N . GLY A 1 1197 ? 0.973 -11.051 -13.745 1.00 88.31 1197 GLY A N 1
ATOM 8835 C CA . GLY A 1 1197 ? 0.248 -12.116 -13.047 1.00 88.31 1197 GLY A CA 1
ATOM 8836 C C . GLY A 1 1197 ? -1.011 -11.642 -12.331 1.00 88.31 1197 GLY A C 1
ATOM 8837 O O . GLY A 1 1197 ? -2.021 -12.337 -12.345 1.00 88.31 1197 GLY A O 1
ATOM 8838 N N . GLN A 1 1198 ? -0.981 -10.431 -11.765 1.00 87.25 1198 GLN A N 1
ATOM 8839 C CA . GLN A 1 1198 ? -2.156 -9.834 -11.129 1.00 87.25 1198 GLN A CA 1
ATOM 8840 C C . GLN A 1 1198 ? -3.286 -9.590 -12.136 1.00 87.25 1198 GLN A C 1
ATOM 8842 O O . GLN A 1 1198 ? -4.448 -9.824 -11.820 1.00 87.25 1198 GLN A O 1
ATOM 8847 N N . GLU A 1 1199 ? -2.947 -9.172 -13.354 1.00 88.06 1199 GLU A N 1
ATOM 8848 C CA . GLU A 1 1199 ? -3.919 -8.974 -14.425 1.00 88.06 1199 GLU A CA 1
ATOM 8849 C C . GLU A 1 1199 ? -4.499 -10.312 -14.890 1.00 88.06 1199 GLU A C 1
ATOM 8851 O O . GLU A 1 1199 ? -5.707 -10.451 -15.034 1.00 88.06 1199 GLU A O 1
ATOM 8856 N N . LEU A 1 1200 ? -3.666 -11.347 -15.028 1.00 87.94 1200 LEU A N 1
ATOM 8857 C CA . LEU A 1 1200 ? -4.139 -12.693 -15.364 1.00 87.94 1200 LEU A CA 1
ATOM 8858 C C . LEU A 1 1200 ? -5.094 -13.252 -14.304 1.00 87.94 1200 LEU A C 1
ATOM 8860 O O . LEU A 1 1200 ? -6.091 -13.875 -14.659 1.00 87.94 1200 LEU A O 1
ATOM 8864 N N . VAL A 1 1201 ? -4.836 -12.987 -13.020 1.00 81.12 1201 VAL A N 1
ATOM 8865 C CA . VAL A 1 1201 ? -5.762 -13.332 -11.932 1.00 81.12 1201 VAL A CA 1
ATOM 8866 C C . VAL A 1 1201 ? -7.094 -12.594 -12.092 1.00 81.12 1201 VAL A C 1
ATOM 8868 O O . VAL A 1 1201 ? -8.141 -13.234 -11.990 1.00 81.12 1201 VAL A O 1
ATOM 8871 N N . ASN A 1 1202 ? -7.070 -11.293 -12.402 1.00 81.69 1202 ASN A N 1
ATOM 8872 C CA . ASN A 1 1202 ? -8.284 -10.499 -12.637 1.00 81.69 1202 ASN A CA 1
ATOM 8873 C C . ASN A 1 1202 ? -9.098 -11.044 -13.825 1.00 81.69 1202 ASN A C 1
ATOM 8875 O O . ASN A 1 1202 ? -10.320 -11.148 -13.747 1.00 81.69 1202 ASN A O 1
ATOM 8879 N N . LEU A 1 1203 ? -8.414 -11.467 -14.890 1.00 80.50 1203 LEU A N 1
ATOM 8880 C CA . LEU A 1 1203 ? -9.014 -12.058 -16.091 1.00 80.50 1203 LEU A CA 1
ATOM 8881 C C . LEU A 1 1203 ? -9.400 -13.539 -15.922 1.00 80.50 1203 LEU A C 1
ATOM 8883 O O . LEU A 1 1203 ? -9.896 -14.155 -16.866 1.00 80.50 1203 LEU A O 1
ATOM 8887 N N . MET A 1 1204 ? -9.165 -14.139 -14.747 1.00 86.94 1204 MET A N 1
ATOM 8888 C CA . MET A 1 1204 ? -9.347 -15.576 -14.486 1.00 86.94 1204 MET A CA 1
ATOM 8889 C C . MET A 1 1204 ? -8.580 -16.479 -15.472 1.00 86.94 1204 MET A C 1
ATOM 8891 O O . MET A 1 1204 ? -9.024 -17.571 -15.837 1.00 86.94 1204 MET A O 1
ATOM 8895 N N . MET A 1 1205 ? -7.404 -16.028 -15.902 1.00 84.88 1205 MET A N 1
ATOM 8896 C CA . MET A 1 1205 ? -6.486 -16.745 -16.780 1.00 84.88 1205 MET A CA 1
ATOM 8897 C C . MET A 1 1205 ? -5.356 -17.398 -15.976 1.00 84.88 1205 MET A C 1
ATOM 8899 O O . MET A 1 1205 ? -4.977 -16.948 -14.897 1.00 84.88 1205 MET A O 1
ATOM 8903 N N . ALA A 1 1206 ? -4.787 -18.482 -16.508 1.00 91.69 1206 ALA A N 1
ATOM 8904 C CA . ALA A 1 1206 ? -3.636 -19.125 -15.883 1.00 91.69 1206 ALA A CA 1
ATOM 8905 C C . ALA A 1 1206 ? -2.401 -18.212 -15.947 1.00 91.69 1206 ALA A C 1
ATOM 8907 O O . ALA A 1 1206 ? -2.084 -17.675 -17.008 1.00 91.69 1206 ALA A O 1
ATOM 8908 N N . ILE A 1 1207 ? -1.675 -18.093 -14.832 1.00 93.81 1207 ILE A N 1
ATOM 8909 C CA . ILE A 1 1207 ? -0.385 -17.398 -14.794 1.00 93.81 1207 ILE A CA 1
ATOM 8910 C C . ILE A 1 1207 ? 0.631 -18.190 -15.628 1.00 93.81 1207 ILE A C 1
ATOM 8912 O O . ILE A 1 1207 ? 0.780 -19.403 -15.463 1.00 93.81 1207 ILE A O 1
ATOM 8916 N N . TYR A 1 1208 ? 1.345 -17.496 -16.511 1.00 96.56 1208 TYR A N 1
ATOM 8917 C CA . TYR A 1 1208 ? 2.438 -18.045 -17.313 1.00 96.56 1208 TYR A CA 1
ATOM 8918 C C . TYR A 1 1208 ? 3.672 -17.140 -17.242 1.00 96.56 1208 TYR A C 1
ATOM 8920 O O . TYR A 1 1208 ? 3.603 -16.002 -16.770 1.00 96.56 1208 TYR A O 1
ATOM 8928 N N . THR A 1 1209 ? 4.816 -17.668 -17.686 1.00 95.56 1209 THR A N 1
ATOM 8929 C CA . THR A 1 1209 ? 6.103 -16.968 -17.656 1.00 95.56 1209 THR A CA 1
ATOM 8930 C C . THR A 1 1209 ? 7.014 -17.345 -18.831 1.00 95.56 1209 THR A C 1
ATOM 8932 O O . THR A 1 1209 ? 6.753 -18.319 -19.540 1.00 95.56 1209 THR A O 1
ATOM 8935 N N . PHE A 1 1210 ? 8.088 -16.574 -19.018 1.00 96.06 1210 PHE A N 1
ATOM 8936 C CA . PHE A 1 1210 ? 9.133 -16.753 -20.023 1.00 96.06 1210 PHE A CA 1
ATOM 8937 C C . PHE A 1 1210 ? 10.529 -16.770 -19.385 1.00 96.06 1210 PHE A C 1
ATOM 8939 O O . PHE A 1 1210 ? 10.725 -16.306 -18.260 1.00 96.06 1210 PHE A O 1
ATOM 8946 N N . GLY A 1 1211 ? 11.520 -17.268 -20.124 1.00 94.12 1211 GLY A N 1
ATOM 8947 C CA . GLY A 1 1211 ? 12.910 -17.350 -19.667 1.00 94.12 1211 GLY A CA 1
ATOM 8948 C C . GLY A 1 1211 ? 13.262 -18.705 -19.045 1.00 94.12 1211 GLY A C 1
ATOM 8949 O O . GLY A 1 1211 ? 12.515 -19.683 -19.133 1.00 94.12 1211 GLY A O 1
ATOM 8950 N N . GLY A 1 1212 ? 14.443 -18.796 -18.437 1.00 90.31 1212 GLY A N 1
ATOM 8951 C CA . GLY A 1 1212 ? 14.901 -20.012 -17.758 1.00 90.31 1212 GLY A CA 1
ATOM 8952 C C . GLY A 1 1212 ? 15.311 -21.164 -18.678 1.00 90.31 1212 GLY A C 1
ATOM 8953 O O . GLY A 1 1212 ? 15.451 -22.293 -18.214 1.00 90.31 1212 GLY A O 1
ATOM 8954 N N . GLY A 1 1213 ? 15.456 -20.915 -19.983 1.00 87.56 1213 GLY A N 1
ATOM 8955 C CA . GLY A 1 1213 ? 15.657 -21.956 -20.998 1.00 87.56 1213 GLY A CA 1
ATOM 8956 C C . GLY A 1 1213 ? 14.355 -22.608 -21.489 1.00 87.56 1213 GLY A C 1
ATOM 8957 O O . GLY A 1 1213 ? 14.410 -23.518 -22.313 1.00 87.56 1213 GLY A O 1
ATOM 8958 N N . GLY A 1 1214 ? 13.193 -22.150 -21.005 1.00 87.88 1214 GLY A N 1
ATOM 8959 C CA . GLY A 1 1214 ? 11.871 -22.529 -21.507 1.00 87.88 1214 GLY A CA 1
ATOM 8960 C C . GLY A 1 1214 ? 11.389 -21.647 -22.666 1.00 87.88 1214 GLY A C 1
ATOM 8961 O O . GLY A 1 1214 ? 12.167 -20.935 -23.303 1.00 87.88 1214 GLY A O 1
ATOM 8962 N N . THR A 1 1215 ? 10.082 -21.666 -22.931 1.00 89.62 1215 THR A N 1
ATOM 8963 C CA . THR A 1 1215 ? 9.426 -20.795 -23.922 1.00 89.62 1215 THR A CA 1
ATOM 8964 C C . THR A 1 1215 ? 9.803 -19.323 -23.714 1.00 89.62 1215 THR A C 1
ATOM 8966 O O . THR A 1 1215 ? 9.928 -18.865 -22.579 1.00 89.62 1215 THR A O 1
ATOM 8969 N N . GLY A 1 1216 ? 10.001 -18.573 -24.803 1.00 90.50 1216 GLY A N 1
ATOM 8970 C CA . GLY A 1 1216 ? 10.349 -17.146 -24.737 1.00 90.50 1216 GLY A CA 1
ATOM 8971 C C . GLY A 1 1216 ? 11.706 -16.854 -24.083 1.00 90.50 1216 GLY A C 1
ATOM 8972 O O . GLY A 1 1216 ? 11.916 -15.755 -23.575 1.00 90.50 1216 GLY A O 1
ATOM 8973 N N . SER A 1 1217 ? 12.617 -17.829 -24.056 1.00 92.31 1217 SER A N 1
ATOM 8974 C CA . SER A 1 1217 ? 13.998 -17.625 -23.611 1.00 92.31 1217 SER A CA 1
ATOM 8975 C C . SER A 1 1217 ? 14.903 -17.244 -24.770 1.00 92.31 1217 SER A C 1
ATOM 8977 O O . SER A 1 1217 ? 14.788 -17.806 -25.860 1.00 92.31 1217 SER A O 1
ATOM 8979 N N . ALA A 1 1218 ? 15.873 -16.376 -24.498 1.00 91.19 1218 ALA A N 1
ATOM 8980 C CA . ALA A 1 1218 ? 17.007 -16.164 -25.377 1.00 91.19 1218 ALA A CA 1
ATOM 8981 C C . ALA A 1 1218 ? 17.710 -17.516 -25.599 1.00 91.19 1218 ALA A C 1
ATOM 8983 O O . ALA A 1 1218 ? 17.943 -18.251 -24.624 1.00 91.19 1218 ALA A O 1
ATOM 8984 N N . PRO A 1 1219 ? 17.998 -17.882 -26.860 1.00 80.56 1219 PRO A N 1
ATOM 8985 C CA . PRO A 1 1219 ? 18.536 -19.191 -27.187 1.00 80.56 1219 PRO A CA 1
ATOM 8986 C C . PRO A 1 1219 ? 19.910 -19.386 -26.549 1.00 80.56 1219 PRO A C 1
ATOM 8988 O O . PRO A 1 1219 ? 20.651 -18.434 -26.300 1.00 80.56 1219 PRO A O 1
ATOM 8991 N N . THR A 1 1220 ? 20.280 -20.643 -26.318 1.00 58.94 1220 THR A N 1
ATOM 8992 C CA . THR A 1 1220 ? 21.657 -20.973 -25.956 1.00 58.94 1220 THR A CA 1
ATOM 8993 C C . THR A 1 1220 ? 22.555 -20.588 -27.118 1.00 58.94 1220 THR A C 1
ATOM 8995 O O . THR A 1 1220 ? 22.480 -21.200 -28.183 1.00 58.94 1220 THR A O 1
ATOM 8998 N N . ALA A 1 1221 ? 23.355 -19.533 -26.934 1.00 44.78 1221 ALA A N 1
ATOM 8999 C CA . ALA A 1 1221 ? 24.360 -19.134 -27.907 1.00 44.78 1221 ALA A CA 1
ATOM 9000 C C . ALA A 1 1221 ? 25.183 -20.372 -28.277 1.00 44.78 1221 ALA A C 1
ATOM 9002 O O . ALA A 1 1221 ? 25.625 -21.110 -27.395 1.00 44.78 1221 ALA A O 1
ATOM 9003 N N . GLY A 1 1222 ? 25.314 -20.628 -29.579 1.00 35.03 1222 GLY A N 1
ATOM 9004 C CA . GLY A 1 1222 ? 26.018 -21.780 -30.122 1.00 35.03 1222 GLY A CA 1
ATOM 9005 C C . GLY A 1 1222 ? 27.494 -21.782 -29.735 1.00 35.03 1222 GLY A C 1
ATOM 9006 O O . GLY A 1 1222 ? 28.344 -21.362 -30.509 1.00 35.03 1222 GLY A O 1
ATOM 9007 N N . LEU A 1 1223 ? 27.790 -22.303 -28.551 1.00 33.03 1223 LEU A N 1
ATOM 9008 C CA . LEU A 1 1223 ? 29.021 -22.997 -28.227 1.00 33.03 1223 LEU A CA 1
ATOM 9009 C C . LEU A 1 1223 ? 28.593 -24.423 -27.889 1.00 33.03 1223 LEU A C 1
ATOM 9011 O O . LEU A 1 1223 ? 27.856 -24.652 -26.931 1.00 33.03 1223 LEU A O 1
ATOM 9015 N N . GLU A 1 1224 ? 28.990 -25.359 -28.747 1.00 29.53 1224 GLU A N 1
ATOM 9016 C CA . GLU A 1 1224 ? 28.831 -26.796 -28.543 1.00 29.53 1224 GLU A CA 1
ATOM 9017 C C . GLU A 1 1224 ? 29.156 -27.185 -27.092 1.00 29.53 1224 GLU A C 1
ATOM 9019 O O . GLU A 1 1224 ? 30.178 -26.769 -26.558 1.00 29.53 1224 GLU A O 1
ATOM 9024 N N . GLU A 1 1225 ? 28.277 -27.978 -26.475 1.00 32.97 1225 GLU A N 1
ATOM 9025 C CA . GLU A 1 1225 ? 28.575 -28.905 -25.375 1.00 32.97 1225 GLU A CA 1
ATOM 9026 C C . GLU A 1 1225 ? 29.723 -28.517 -24.415 1.00 32.97 1225 GLU A C 1
ATOM 9028 O O . GLU A 1 1225 ? 30.752 -29.186 -24.359 1.00 32.97 1225 GLU A O 1
ATOM 9033 N N . TRP A 1 1226 ? 29.531 -27.516 -23.550 1.00 30.50 1226 TRP A N 1
ATOM 9034 C CA . TRP A 1 1226 ? 30.355 -27.384 -22.339 1.00 30.50 1226 TRP A CA 1
ATOM 9035 C C . TRP A 1 1226 ? 29.519 -27.646 -21.079 1.00 30.50 1226 TRP A C 1
ATOM 9037 O O . TRP A 1 1226 ? 29.015 -26.753 -20.407 1.00 30.50 1226 TRP A O 1
ATOM 9047 N N . HIS A 1 1227 ? 29.428 -28.946 -20.778 1.00 30.42 1227 HIS A N 1
ATOM 9048 C CA . HIS A 1 1227 ? 29.168 -29.570 -19.474 1.00 30.42 1227 HIS A CA 1
ATOM 9049 C C . HIS A 1 1227 ? 27.775 -29.438 -18.833 1.00 30.42 1227 HIS A C 1
ATOM 9051 O O . HIS A 1 1227 ? 27.613 -28.873 -17.750 1.00 30.42 1227 HIS A O 1
ATOM 9057 N N . LEU A 1 1228 ? 26.815 -30.196 -19.371 1.00 34.41 1228 LEU A N 1
ATOM 9058 C CA . LEU A 1 1228 ? 25.807 -30.881 -18.550 1.00 34.41 1228 LEU A CA 1
ATOM 9059 C C . LEU A 1 1228 ? 26.361 -32.212 -18.009 1.00 34.41 1228 LEU A C 1
ATOM 9061 O O . LEU A 1 1228 ? 25.832 -33.273 -18.298 1.00 34.41 1228 LEU A O 1
ATOM 9065 N N . GLU A 1 1229 ? 27.412 -32.170 -17.191 1.00 34.41 1229 GLU A N 1
ATOM 9066 C CA . GLU A 1 1229 ? 27.708 -33.270 -16.263 1.00 34.41 1229 GLU A CA 1
ATOM 9067 C C . GLU A 1 1229 ? 28.252 -32.693 -14.953 1.00 34.41 1229 GLU A C 1
ATOM 9069 O O . GLU A 1 1229 ? 29.454 -32.521 -14.761 1.00 34.41 1229 GLU A O 1
ATOM 9074 N N . ARG A 1 1230 ? 27.358 -32.402 -14.001 1.00 33.69 1230 ARG A N 1
ATOM 9075 C CA . ARG A 1 1230 ? 27.738 -32.506 -12.588 1.00 33.69 1230 ARG A CA 1
ATOM 9076 C C . ARG A 1 1230 ? 27.425 -33.938 -12.157 1.00 33.69 1230 ARG A C 1
ATOM 9078 O O . ARG A 1 1230 ? 26.265 -34.334 -12.273 1.00 33.69 1230 ARG A O 1
ATOM 9085 N N . PRO A 1 1231 ? 28.394 -34.723 -11.654 1.00 36.56 1231 PRO A N 1
ATOM 9086 C CA . PRO A 1 1231 ? 28.077 -36.024 -11.089 1.00 36.56 1231 PRO A CA 1
ATOM 9087 C C . PRO A 1 1231 ? 27.141 -35.802 -9.899 1.00 36.56 1231 PRO A C 1
ATOM 9089 O O . PRO A 1 1231 ? 27.367 -34.899 -9.087 1.00 36.56 1231 PRO A O 1
ATOM 9092 N N . ALA A 1 1232 ? 26.075 -36.600 -9.818 1.00 38.34 1232 ALA A N 1
ATOM 9093 C CA . ALA A 1 1232 ? 25.147 -36.578 -8.697 1.00 38.34 1232 ALA A CA 1
ATOM 9094 C C . ALA A 1 1232 ? 25.934 -36.563 -7.374 1.00 38.34 1232 ALA A C 1
ATOM 9096 O O . ALA A 1 1232 ? 26.771 -37.436 -7.127 1.00 38.34 1232 ALA A O 1
ATOM 9097 N N . LEU A 1 1233 ? 25.695 -35.542 -6.544 1.00 45.41 1233 LEU A N 1
ATOM 9098 C CA . LEU A 1 1233 ? 26.305 -35.440 -5.222 1.00 45.41 1233 LEU A CA 1
ATOM 9099 C C . LEU A 1 1233 ? 25.935 -36.695 -4.431 1.00 45.41 1233 LEU A C 1
ATOM 9101 O O . LEU A 1 1233 ? 24.758 -37.005 -4.249 1.00 45.41 1233 LEU A O 1
ATOM 9105 N N . THR A 1 1234 ? 26.939 -37.432 -3.964 1.00 57.81 1234 THR A N 1
ATOM 9106 C CA . THR A 1 1234 ? 26.692 -38.609 -3.134 1.00 57.81 1234 THR A CA 1
ATOM 9107 C C . THR A 1 1234 ? 26.067 -38.177 -1.809 1.00 57.81 1234 THR A C 1
ATOM 9109 O O . THR A 1 1234 ? 26.324 -37.083 -1.295 1.00 57.81 1234 THR A O 1
ATOM 9112 N N . VAL A 1 1235 ? 25.261 -39.056 -1.210 1.00 54.69 1235 VAL A N 1
ATOM 9113 C CA . VAL A 1 1235 ? 24.640 -38.826 0.107 1.00 54.69 1235 VAL A CA 1
ATOM 9114 C C . VAL A 1 1235 ? 25.686 -38.449 1.169 1.00 54.69 1235 VAL A C 1
ATOM 9116 O O . VAL A 1 1235 ? 25.399 -37.686 2.090 1.00 54.69 1235 VAL A O 1
ATOM 9119 N N . ASP A 1 1236 ? 26.927 -38.912 1.018 1.00 56.97 1236 ASP A N 1
ATOM 9120 C CA . ASP A 1 1236 ? 28.024 -38.605 1.937 1.00 56.97 1236 ASP A CA 1
ATOM 9121 C C . ASP A 1 1236 ? 28.641 -37.212 1.729 1.00 56.97 1236 ASP A C 1
ATOM 9123 O O . ASP A 1 1236 ? 29.181 -36.626 2.671 1.00 56.97 1236 ASP A O 1
ATOM 9127 N N . GLU A 1 1237 ? 28.537 -36.638 0.529 1.00 51.81 1237 GLU A N 1
ATOM 9128 C CA . GLU A 1 1237 ? 28.879 -35.235 0.266 1.00 51.81 1237 GLU A CA 1
ATOM 9129 C C . GLU A 1 1237 ? 27.808 -34.303 0.861 1.00 51.81 1237 GLU A C 1
ATOM 9131 O O . GLU A 1 1237 ? 28.131 -33.322 1.531 1.00 51.81 1237 GLU A O 1
ATOM 9136 N N . LEU A 1 1238 ? 26.529 -34.678 0.729 1.00 49.81 1238 LEU A N 1
ATOM 9137 C CA . LEU A 1 1238 ? 25.399 -33.992 1.366 1.00 49.81 1238 LEU A CA 1
ATOM 9138 C C . LEU A 1 1238 ? 25.486 -34.033 2.898 1.00 49.81 1238 LEU A C 1
ATOM 9140 O O . LEU A 1 1238 ? 25.320 -33.004 3.548 1.00 49.81 1238 LEU A O 1
ATOM 9144 N N . ARG A 1 1239 ? 25.833 -35.182 3.493 1.00 56.94 1239 ARG A N 1
ATOM 9145 C CA . ARG A 1 1239 ? 26.046 -35.291 4.949 1.00 56.94 1239 ARG A CA 1
ATOM 9146 C C . ARG A 1 1239 ? 27.232 -34.471 5.442 1.00 56.94 1239 ARG A C 1
ATOM 9148 O O . ARG A 1 1239 ? 27.167 -33.936 6.546 1.00 56.94 1239 ARG A O 1
ATOM 9155 N N . ARG A 1 1240 ? 28.312 -34.362 4.659 1.00 62.94 1240 ARG A N 1
ATOM 9156 C CA . ARG A 1 1240 ? 29.459 -33.507 5.013 1.00 62.94 1240 ARG A CA 1
ATOM 9157 C C . ARG A 1 1240 ? 29.084 -32.031 4.998 1.00 62.94 1240 ARG A C 1
ATOM 9159 O O . ARG A 1 1240 ? 29.439 -31.318 5.931 1.00 62.94 1240 ARG A O 1
ATOM 9166 N N . ARG A 1 1241 ? 28.308 -31.597 4.004 1.00 54.56 1241 ARG A N 1
ATOM 9167 C CA . ARG A 1 1241 ? 27.809 -30.217 3.918 1.00 54.56 1241 ARG A CA 1
ATOM 9168 C C . ARG A 1 1241 ? 26.774 -29.902 5.002 1.00 54.56 1241 ARG A C 1
ATOM 9170 O O . ARG A 1 1241 ? 26.856 -28.843 5.611 1.00 54.56 1241 ARG A O 1
ATOM 9177 N N . LEU A 1 1242 ? 25.893 -30.848 5.335 1.00 52.16 1242 LEU A N 1
ATOM 9178 C CA . LEU A 1 1242 ? 24.943 -30.714 6.446 1.00 52.16 1242 LEU A CA 1
ATOM 9179 C C . LEU A 1 1242 ? 25.657 -30.612 7.805 1.00 52.16 1242 LEU A C 1
ATOM 9181 O O . LEU A 1 1242 ? 25.288 -29.789 8.636 1.00 52.16 1242 LEU A O 1
ATOM 9185 N N . LYS A 1 1243 ? 26.728 -31.389 8.018 1.00 60.66 1243 LYS A N 1
ATOM 9186 C CA . LYS A 1 1243 ? 27.560 -31.279 9.227 1.00 60.66 1243 LYS A CA 1
ATOM 9187 C C . LYS A 1 1243 ? 28.332 -29.961 9.313 1.00 60.66 1243 LYS A C 1
ATOM 9189 O O . LYS A 1 1243 ? 28.536 -29.477 10.420 1.00 60.66 1243 LYS A O 1
ATOM 9194 N N . ALA A 1 1244 ? 28.752 -29.389 8.183 1.00 51.19 1244 ALA A N 1
ATOM 9195 C CA . ALA A 1 1244 ? 29.396 -28.076 8.153 1.00 51.19 1244 ALA A CA 1
ATOM 9196 C C . ALA A 1 1244 ? 28.407 -26.950 8.515 1.00 51.19 1244 ALA A C 1
ATOM 9198 O O . ALA A 1 1244 ? 28.750 -26.064 9.290 1.00 51.19 1244 ALA A O 1
ATOM 9199 N N . LEU A 1 1245 ? 27.155 -27.045 8.052 1.00 42.06 1245 LEU A N 1
ATOM 9200 C CA . LEU A 1 1245 ? 26.066 -26.141 8.446 1.00 42.06 1245 LEU A CA 1
ATOM 9201 C C . LEU A 1 1245 ? 25.720 -26.246 9.943 1.00 42.06 1245 LEU A C 1
ATOM 9203 O O . LEU A 1 1245 ? 25.561 -25.231 10.607 1.00 42.06 1245 LEU A O 1
ATOM 9207 N N . GLN A 1 1246 ? 25.702 -27.457 10.506 1.00 48.75 1246 GLN A N 1
ATOM 9208 C CA . GLN A 1 1246 ? 25.486 -27.681 11.948 1.00 48.75 1246 GLN A CA 1
ATOM 9209 C C . GLN A 1 1246 ? 26.685 -27.290 12.837 1.00 48.75 1246 GLN A C 1
ATOM 9211 O O . GLN A 1 1246 ? 26.571 -27.280 14.066 1.00 48.75 1246 GLN A O 1
ATOM 9216 N N . ALA A 1 1247 ? 27.857 -27.050 12.246 1.00 46.47 1247 ALA A N 1
ATOM 9217 C CA . ALA A 1 1247 ? 29.012 -26.489 12.945 1.00 46.47 1247 ALA A CA 1
ATOM 9218 C C . ALA A 1 1247 ? 28.941 -24.953 12.961 1.00 46.47 1247 ALA A C 1
ATOM 9220 O O . ALA A 1 1247 ? 29.145 -24.359 14.012 1.00 46.47 1247 ALA A O 1
ATOM 9221 N N . PHE A 1 1248 ? 28.534 -24.340 11.843 1.00 37.78 1248 PHE A N 1
ATOM 9222 C CA . PHE A 1 1248 ? 28.329 -22.893 11.723 1.00 37.78 1248 PHE A CA 1
ATOM 9223 C C . PHE A 1 1248 ? 27.278 -22.352 12.711 1.00 37.78 1248 PHE A C 1
ATOM 9225 O O . PHE A 1 1248 ? 27.501 -21.333 13.355 1.00 37.78 1248 PHE A O 1
ATOM 9232 N N . ASP A 1 1249 ? 26.180 -23.086 12.912 1.00 41.19 1249 ASP A N 1
ATOM 9233 C CA . ASP A 1 1249 ? 25.101 -22.709 13.846 1.00 41.19 1249 ASP A CA 1
ATOM 9234 C C . ASP A 1 1249 ? 25.542 -22.748 15.327 1.00 41.19 1249 ASP A C 1
ATOM 9236 O O . ASP A 1 1249 ? 25.005 -22.059 16.191 1.00 41.19 1249 ASP A O 1
ATOM 9240 N N . ARG A 1 1250 ? 26.576 -23.543 15.632 1.00 43.28 1250 ARG A N 1
ATOM 9241 C CA . ARG A 1 1250 ? 27.125 -23.689 16.988 1.00 43.28 1250 ARG A CA 1
ATOM 9242 C C . ARG A 1 1250 ? 28.151 -22.612 17.324 1.00 43.28 1250 ARG A C 1
ATOM 9244 O O . ARG A 1 1250 ? 28.212 -22.185 18.473 1.00 43.28 1250 ARG A O 1
ATOM 9251 N N . ASP A 1 1251 ? 28.920 -22.179 16.328 1.00 42.75 1251 ASP A N 1
ATOM 9252 C CA . ASP A 1 1251 ? 29.877 -21.080 16.471 1.00 42.75 1251 ASP A CA 1
ATOM 9253 C C . ASP A 1 1251 ? 29.143 -19.728 16.572 1.00 42.75 1251 ASP A C 1
ATOM 9255 O O . ASP A 1 1251 ? 29.522 -18.893 17.389 1.00 42.75 1251 ASP A O 1
ATOM 9259 N N . PHE A 1 1252 ? 28.015 -19.558 15.865 1.00 35.81 1252 PHE A N 1
ATOM 9260 C CA . PHE A 1 1252 ? 27.159 -18.368 15.982 1.00 35.81 1252 PHE A CA 1
ATOM 9261 C C . PHE A 1 1252 ? 26.508 -18.232 17.374 1.00 35.81 1252 PHE A C 1
ATOM 9263 O O . PHE A 1 1252 ? 26.448 -17.136 17.929 1.00 35.81 1252 PHE A O 1
ATOM 9270 N N . ALA A 1 1253 ? 26.086 -19.345 17.988 1.00 37.59 1253 ALA A N 1
ATOM 9271 C CA . ALA A 1 1253 ? 25.527 -19.344 19.344 1.00 37.59 1253 ALA A CA 1
ATOM 9272 C C . ALA A 1 1253 ? 26.571 -19.012 20.433 1.00 37.59 1253 ALA A C 1
ATOM 9274 O O . ALA A 1 1253 ? 26.233 -18.392 21.438 1.00 37.59 1253 ALA A O 1
ATOM 9275 N N . ALA A 1 1254 ? 27.841 -19.382 20.232 1.00 38.38 1254 ALA A N 1
ATOM 9276 C CA . ALA A 1 1254 ? 28.924 -19.085 21.175 1.00 38.38 1254 ALA A CA 1
ATOM 9277 C C . ALA A 1 1254 ? 29.430 -17.632 21.079 1.00 38.38 1254 ALA A C 1
ATOM 9279 O O . ALA A 1 1254 ? 29.908 -17.080 22.070 1.00 38.38 1254 ALA A O 1
ATOM 9280 N N . GLU A 1 1255 ? 29.310 -16.999 19.908 1.00 36.38 1255 GLU A N 1
ATOM 9281 C CA . GLU A 1 1255 ? 29.688 -15.595 19.699 1.00 36.38 1255 GLU A CA 1
ATOM 9282 C C . GLU A 1 1255 ? 28.617 -14.621 20.236 1.00 36.38 1255 GLU A C 1
ATOM 9284 O O . GLU A 1 1255 ? 28.943 -13.518 20.673 1.00 36.38 1255 GLU A O 1
ATOM 9289 N N . PHE A 1 1256 ? 27.351 -15.057 20.311 1.00 33.09 1256 PHE A N 1
ATOM 9290 C CA . PHE A 1 1256 ? 26.240 -14.265 20.856 1.00 33.09 1256 PHE A CA 1
ATOM 9291 C C . PHE A 1 1256 ? 26.246 -14.177 22.399 1.00 33.09 1256 PHE A C 1
ATOM 9293 O O . PHE A 1 1256 ? 25.928 -13.123 22.951 1.00 33.09 1256 PHE A O 1
ATOM 9300 N N . ASP A 1 1257 ? 26.692 -15.224 23.106 1.00 33.12 1257 ASP A N 1
ATOM 9301 C CA . ASP A 1 1257 ? 26.817 -15.222 24.580 1.00 33.12 1257 ASP A CA 1
ATOM 9302 C C . ASP A 1 1257 ? 28.008 -14.381 25.089 1.00 33.12 1257 ASP A C 1
ATOM 9304 O O . ASP A 1 1257 ? 27.992 -13.887 26.215 1.00 33.12 1257 ASP A O 1
ATOM 9308 N N . GLY A 1 1258 ? 29.034 -14.159 24.258 1.00 36.78 1258 GLY A N 1
ATOM 9309 C CA . GLY A 1 1258 ? 30.189 -13.317 24.601 1.00 36.78 1258 GLY A CA 1
ATOM 9310 C C . GLY A 1 1258 ? 29.942 -11.809 24.475 1.00 36.78 1258 GLY A C 1
ATOM 9311 O O . GLY A 1 1258 ? 30.718 -11.020 25.007 1.00 36.78 1258 GLY A O 1
ATOM 9312 N N . ILE A 1 1259 ? 28.872 -11.402 23.784 1.00 34.66 1259 ILE A N 1
ATOM 9313 C CA . ILE A 1 1259 ? 28.495 -9.990 23.585 1.00 34.66 1259 ILE A CA 1
ATOM 9314 C C . ILE A 1 1259 ? 27.488 -9.523 24.660 1.00 34.66 1259 ILE A C 1
ATOM 9316 O O . ILE A 1 1259 ? 27.288 -8.324 24.840 1.00 34.66 1259 ILE A O 1
ATOM 9320 N N . MET A 1 1260 ? 26.913 -10.451 25.435 1.00 30.14 1260 MET A N 1
ATOM 9321 C CA . MET A 1 1260 ? 25.962 -10.181 26.526 1.00 30.14 1260 MET A CA 1
ATOM 9322 C C . MET A 1 1260 ? 26.576 -10.319 27.941 1.00 30.14 1260 MET A C 1
ATOM 9324 O O . MET A 1 1260 ? 25.851 -10.561 28.912 1.00 30.14 1260 MET A O 1
ATOM 9328 N N . HIS A 1 1261 ? 27.897 -10.137 28.084 1.00 31.36 1261 HIS A N 1
ATOM 9329 C CA . HIS A 1 1261 ? 28.595 -9.967 29.372 1.00 31.36 1261 HIS A CA 1
ATOM 9330 C C . HIS A 1 1261 ? 29.435 -8.691 29.422 1.00 31.36 1261 HIS A C 1
ATOM 9332 O O . HIS A 1 1261 ? 30.279 -8.496 28.519 1.00 31.36 1261 HIS A O 1
#

Secondary structure (DSSP, 8-state):
-----------------------------------------------SSSPPEEEEPPP-PPPPP-----------------------------------------EEEEEEEEETTEEEEEEEEEETT--GGGB-EE-TTSEEEEEEEGGGGTPPTT-EEEEEEEETTEEEEEEEEEEE-SSGGGPPP--TTT-EEEETT-EEEEEEEEEPPPPPPB---EEEE--BTTSEEEEE-TT-B-TT---EEEEEE-SSS-EEESSEEEEE-SS-EEEEEEEEEEETTS-EEEEEEEEEEBPPPPPSEEEEEEEEEEETTS-B-TT-EEEETTSS-EEE--TTSEEEEEEEEESSEEEEEEE-TTBPPEEEEEEPPTT--EEEEEEEEPBPPPPEEEETTT-EEEE-GGG-EEEEPTT-EE-TTSPBP-SEEEEEEEEE--SGGGGGG--S-SEEE-TTS-EEEEEEEEEEEEEEEETTEE-EEPTT--EEEEEEP-SSS--TT-EEEEEEEETTTTEEEEEEEEEEEE-TTSTTSEEEEEEESS-SEEEEEEEE-SPBEEEEEEESSS-EE-EEEEEEES-TTSPB-EEEEEEPTT-EE--B-TTS-EEEEEEESSS--B-EEEE---TT-EEEEEEE-B--SBPTTT-EEEES-SEEETT-EEEEEEE-BBTTSPBP------EEEEEE-SS-SSS--EEE-SPPEE-SSSEEEEEEEE-S-EEEEEEEEETTEEEE-SSPEEEE----SHHHHHHHHHHHHHHHHHHHHSSSSHHHHHHHTTSEE-S--GGGHHHHHPSSPPBP---TTSTTTHHHHHHHHHHHHHHHHHHHHHHHHHTTPPPSGGGTTHHHHHHHHHHHHHHHHHHHHHHBSEEE--STT--GGG-SPPEEEHHHHHHHHHHHHHHHHHHHHH---EE-GGGTTSS-EEHHHHHHHHHHHHHHHHHHS--SHHHHHHS-HHHHHHH---SS-EEE--BTTBTTTT--HIIIIIII-TTT-EE-HHHHGGG-SSSHHHHHHHS-GGG----------TTTSBTTBTTS--SSEEE--TT---S-GGG-GGG--SEEE-TTHHHHHHS-S-EEEE-HHHHHHHHHHHHHHTT-HHHHHHHHHHHHHHTS-PPPPBTTBS-STT-SSBPTTSPBP-HHHHHHHHHHHHHTTTSTTHHHHHHHHHT-SPTT-BSSBPSPHHHHHHTTPPP---BTTSTTBPP--S-------PPPPPHHHHHHHHHHHHHHHHHHHHHHHTS--

Sequence (1261 aa):
MVRLLRRACVPPLLALLLTLAACVDDASRPLEPQPEHGPYLSILDATRGGNPRFRFLPPLGPRLAGDEKSEKSEKSEKSEKSGKERKSKKSEKDDDGMDDDTPALRPVVEICRLEGPSCAAEVRRFTVEGRGRDRLKADDDGRFKADWHTKDDHLEVGAAYRILVRLDGIALGHHDVLVVPRDKDDQPPVDETEFFPLRVDSKLKIRFLIEPGPPAPSPAFSVSGDLRAGGAVLFDASGTTDPTGSPLTFSWDFGDGALGGGVNVAHVYAEGGSFTVRLVVTNGPGGQAATTQTITIAAPPPPAGFASIRGLVSDTDGAAVEGAAVRLIGGSASGTTDAGGRIDVSGVPTGVPAVFEVSRSGFATQRVRVELPAGVTSSHFSVRLARRAPPVLVDADAGGTAAGADGARLTLPAAGLVGPTGLPLNGQVEVSITPLDVTGDALEGFPGAFAGVAPDGRTGVIATFGVAEFDLAQGGQTAQLAPGATATIEIPVYTGGAALGDTLPVWSLDEATGLWIQEALGEVVSSSGSPTGLAVRATVTHLSWWNIDKFADPPYRPRVQCDTGGVGVACTVWARLTDPAEPQYRVTTAVPDTGAFLDFIAGKEAEVTGIDTIGLLRGQILVNGPSGGTGLEIIPLTEDAPSPVTSILTLSSPTVQLGDSVTATVRLRTAGGADLTTGGDVVQVTTSAGTLAFGGAVEQTAPTVDNGDGTYTITLRASKTGSLTVNAIVNGQALTSPQPLEVIATLTGGAEVEALLASSFLPWHRGNFEWAPGPAFSTMADEHTSSWRNFGMLDLSSEPRAAFDNDPSYSFAYVAQNPWTFMYRVLSGTREALLAMDAGVQVGPAGADEPRARAFAHFLEGLALGTLAQIYDQAFILDEATDLSQGDPPLSPYGDVLASAVSHLEQAIAIADANTFTVPADWLGGEPASSSRLSELAHAYIARYLASVPRDPAERAAVDWSRVLANATLSADQRVVGSGTCAECFRDATKAWGGVYSIWARLDVRHLGPADQSGNYQAWLAAPLASRDAIRIDTDDARLTQPGDSLSDGLYTAFEGVNSSPFRPERGKYHFSDYRDKRHDVYAADLTGPAVILSRTEIDLLRAEAHLRLGDTASALGIINQTRTTNGGLPAATAAGAPGPRCVPRNDDGTCGDVFAVLKHEKRMEVWHHAMGTAYFDDRGWGDLVSGTPIQLPVPGQELVNLMMAIYTFGGGGTGSAPTAGLEEWHLERPALTVDELRRRLKALQAFDRDFAAEFDGIMH

pLDDT: mean 78.23, std 20.18, range [21.31, 98.81]

Radius of gyration: 48.27 Å; chains: 1; bounding box: 84×104×168 Å

Foldseek 3Di:
DPDDDDDDDDDDDDDDDDDDDDDDDDDDDDDDDDDDDDDDDDDFDDDDFFWWAKDWDDDDDDDDDDDDDDDDDDDDDDDDDDDDDDDDDDDDDDDDDDPPPDPDWKKKKWKAWDDDPDGDGTQAMATCPDDDQSHWDADPQQKIKHKDFQQVRPDDAQTKMKIFMDTPRHTNDIAMAHEHEPDPVRGDDDDCVRHHYDYHRDIDMTMMHIHTADFAKAWDWDWDWALAAQTKIKIAGVVIGDPVRFDKWKKKDFQPRDIATDRMWIDHHNAWDKGKMKIKMAGPSGHIDMDIDIDTHHGDDAFLDWAKEKEAEAALVRHGDFFKKKDWFPDDWIDGAHNRRMDITTGAGAPDKIWIWTDDPQWDIAIDIAHHHRPYHYYYDYAHTYGWAFWDKAFQQCWAKDAAALQKIKTFDHQFKAFPVLHTDGTIKTKIKGKFQCPDSSVSNPHFAQWEQESVRDIFGKFFQIKIAIWIGDPRTGMKTHQRTKMKIWTAGNAADDDQQDKFFKWAAPRNNSYTIGRWIWGWHAGPSHPVRIITITITRIGGMMTTIDGAPPFAKEWEFEDAPNFTAWWWKKKWFPDRNTGIHMDTHTAHSVTDIDGHRAQTWMWMWIQHPPGDQTFTDTDHHHHPHYYYHYGYRDQPAFDLVQKAKDKPDLEDEAFDKIKIKIFTAGPVNHTAQFDDWDKDKDKDDQPDDDDDFKDQPDDWDDPGGRMIMTMITGHDFDWIWIWMQTPNRIHTHLGTRGHDYLCQAQVVLVVLLLPLVLLLLCLWFVQADQLLLCLLLLQWFFLDPGNNNLQLNFPVHAWDDQAPPPPNLCNQVSLQSSLVSSLVSLLSSVVSVVVPHAHPDRNQCVLVSLLSSLLSLLSSLLSCLLFAQWDFNRHNVDDCVVPGGDTGGSVVSNVSSLVSLVVSLVSLVVDWDWADQSSLAGDIAISVRSNLVSLCSNLVSLQQSDQAQVSNLVGPLVSSLVSLGDDFFRKHFQDPVGLQSNFGCCCAQVFAPLQRIFRACLLQVLQAQPCVSLVLVVDDQLPRAADFGQHLFQQQAPHRDSQHHGVFKGFQDDSNRNHDSVSTRSNDYRIGTDNCVVCNVRSGDMAGAGGSLLSLLSSLVSCVSVVNNVSSLVSLQPCCCPRGVAPRADQQGFDDSSGGRADSVRHHDGNVNSSLSSNSSPCRSRHRSSSSSNCSNVLNRAWQNASHFHNRSVVCVSVVHDDDIGGRNDPRTRHHDDDPDDDPDDDPQDVVNVVVVVVVVVVVVVVVVVVVVVVVD